Protein 9V4G (pdb70)

Secondary structure (DSSP, 8-state):
---SS----HHHHHHHHHHHHS-TT--THHHHHHHHH-S----HHHHHHHHHHHHTT--HHHHHHHHHHHHHHHHHHHHHHHHH-----SSS---HHHHH-HHHHHHHHHHHHHHHHHHHHTHHHHT--HHHHHHHHHHHHHHHHHHHHHHHHHHHHTTS---HHHHHHHHIIIIIHHHHHHHHHHHHHHT--HHHHHHHHHHHHHHHHHHHHHHHGGGG------HHHHHHHHHS-HHHHHHHHHHHH-S-S-HHHHHHHHHHHHHHTTHHHHHHHHHHHHHHHHHHHHTTSPPSHHHHHHHHTTSTTT---/--SPP-S---HHHHHHHHHHHTT--HHHHHHHHHHHHHHHHHHHHHHHHH----HHIIIIIHHHHHHHHHHHHHHHHHHT--HHHHHHHHHHHHHHHHHHHHHHHHHHHHTTSPPPHHHHHHHHIIIIIHHHHHHHHHHHHHHT--HHHHHHHHHHHHHHHHHHHHHHHGGG------HHHHHHHHHS-HHHHHHHHHHH-----HHHHHHHHTTHHHHHHHHHHHHHHHHHHHHTTSPP-HHHHHHHHTTTT-S-HHHHH-/------HHHHHHHHHHHHS-TT--THHHHHHHHH-S----HHHHHHHHHHHHTT--HHHHHHHHHHHHHHHHHHHHHHHHH-----HHHHH-HHHHHHHHHHHHHHHHHHHHTHHHHT--HHHHHHHHHHHHHHHHHHHHHHHHHHHHTTS---HHHHHHHHIIIIIHHHHHHHHHHHHHHT--HHHHHHHHHHHHHHHHHHHHHHHHHHT------HHHHHHHHHS-HHHHHHHHHHHH-SS--HHHHHHHHHHHHHHTTHHHHHHHHHHHHHHHHHHHHTTSPP-HHHHHHHHTTSTTT---/--TTTHHHHHHHHHHHTT--HHHHHHHHHHHHHHHHHHHHHHHHH-----HHIIIIIHHHHHHHHHHHHHHHHHHT--HHHHHHHHHHHHHHHHHHHHHHHHHHHHTTS---HHHHHHHHHHHTHHHHHHHHHHHHHHHT--HHHHHHHHHHHHHHHHHHHHHHHHHHTT----HHHHHHHHHS-HHHHHHHHHHHH--SS-HHHHHHHHHHHHHHTTHHHHHHHHHHHHHHHHHHHHTTSPP-HHHHHHHHTTS----

InterPro domains:
  IPR000092 Polyprenyl synthetase-like [PF00348] (33-272)
  IPR008949 Isoprenoid synthase domain superfamily [G3DSA:1.10.600.10] (11-325)
  IPR008949 Isoprenoid synthase domain superfamily [SSF48576] (26-323)

B-factor: mean 50.5, std 19.99, range [22.89, 206.19]

Nearest PDB structures (foldseek):
  5jfq-assembly1_B  TM=8.520E-01  e=6.876E-12  Geoglobus acetivorans
  3wjn-assembly1_B  TM=8.639E-01  e=3.650E-10  Escherichia coli O104:H4 str. 2009EL-2071
  3wjk-assembly1_B  TM=8.609E-01  e=3.331E-10  Escherichia coli O104:H4 str. 2009EL-2071
  4jxy-assembly1_A  TM=8.604E-01  e=9.094E-10  Paraglaciecola sp. T6c
  3aq0-assembly2_D  TM=7.797E-01  e=1.407E-08  Arabidopsis thaliana

Sequence (1138 aa):
DVPQVADPEVAAMVRAEVEGRWPLGVSGLDEVVRYGLVPFGKMMGPWLLIRSALAVGGDIATALPAAVALECVQVGAMMHDDIIDCDAQRRSKPAAHTVFGEPTAIVGGDGLFFHGFAALSECREAGAPAERVAQAFTVLSRAGLRIGSAALREIRMSREICSVQDYLDMIADKSGALLWMACGVGGTLGGADEAALKALSQYSDQLGIAYQIRDDLMAYDNGRPTLPVLLAHERAPREQQLRIERLLADTAAPAAERYKAMADLVGAYDGAQAAREVSHRHVQLATRALQTLPPSPHRDALEDLTVPGRLVLQVADPEVAAMVRAEVEGRWPLGVSGLDEVVRYGLVPFGKMMGPWLLIRSALAVGGDIATALPAAVALECVQVGAMMHDDIIDCKPAAHTVFGEPTAIVGGDGLFFHGFAALSECREAGAPAERVAQAFTVLSRAGLRIGSAALREIRMSREICSVQDYLDMIADKSGALLWMACGVGGTLGGADEAALKALSQYSDQLGIAYQIRDDLMAYDNGRPTLPVLLAHERAPREQQLRIERLLADTAAPAAERYKAMADLVGAYDGAQAAREVSHRHVQLATRALQTLPPSPHRDALEDLTVPGRLVLFGKMMGPWLLIRSALAVGGDIATALPAAVALECVQVGAMMHDDIIDCVFGEPTAIVGGDGLFFHGFAALSECREAGAPAERVAQAFTVLSRAGLRIGSAALREIRMSREICSVQDYLDMIADKSGALLWMACGVGGTLGGADEAALKALSQYSDQLGIAYQIRDDLMAYDGRPTLPVLLAHERAPREQQLRIERLLADTAAPAAERYKAMADLVGAYDGAQAAREVSHRHVQLATRALQTLPPSPHRDALEDLTVPGRLYGLVPFGKMMGPWLLIRSALAVGGDIATALPAAVALECVQVGAMMHDDIIDCFGEPTAIVGGDGLFFHGFAALSECREAGAPAERVAQAFTVLSRAGLRIGSAALREIRMSREICSVQDYLDMIADKSGALLWMACGVGGTLGGADEAALKALSQYSDQLGIAYQIRDDLMAYNGRPTLPVLLAHERAPREQQLRIERLLAAERKAMADLVGAYDGAQAAREVSHRHVQLATRALQTLPPSPHRDALEDLTVPGRLVLEHHH

Foldseek 3Di:
DDFPDDDDDQQVVLVVVLCVVQPPPDDDLSVLLVVLCPPVPRLVLLVLQQLLLVLLPADNLLSSLLSLLLSLLVSLVVLLLVVVDDDDPVPDDDRSCVVPNDVSSNVSSVVSNVSSVVSLVCSVVSPFPPVLSVQLVVQLVVLSVLLVVLSVVQVVVWLAQDALVVQLSSQLSNFLSSNSNRNQSSNSSSVHDPLLSVLSSLLSSLLSSLVVLVVVCVLQCSLTDDQLLNQLLVPDDPVVVVVSRVLSNDPDDDSVVSSVSSNVSSVVRVSNVVSNVSSVVSLVSSLVSLVVGDDHVSSVVSNVCSPPPNDDD/DDDDDPQQVLLVVVVCVVQPPPDDDLSVLLVLLCPPPPRLVLLVLLQLLLVLLPFDNLLSNLLSLLLSLLVSLVVLLVCVVPNVDRSCVVPNDVSSNSSSVVSNVSSVVSLVVSVVSPFPPVLSVQLVVLLVVLSVLQVVLVVVQVVQFLHQDDPVVVLVSQLSNFLSSSLNSNVNSCSNSVHDPLSNVLSSLLSSLLSSLVQLLVLLVLPWCRGDHQLLNQLLVPDPVVLVVVLSVLRNCPDDDSVVSSVSGNVSSVVRVSNVVSVVVSVVSLVSNLVSLVVGDDDVSSVVSNVCSPPPNDDD/DLLVCLLVLLQLLLVLLAHDNLLSNLLSVLLNLLVVLVVLVVVVVPVVLPPCCSNVVSVVSPVVSLVSLCCSVVSPFDVVLSVVLVVLLVVLVVLQVVLVVVLVVLFLAADAPVSVLSSQLSNFLSSNLNSNVSSNSSSPHDPLLSVLSSLLSSLLRSLVVLVVVLPLLPCSDHQLLNQLLVPDPPVVNVVSSCLRNDDPDDVVVSSVVSSVSSVVRVSNVVSNVVNVVSLVSSLVSLVSGDDDVSSVVSNVVSVPDDD/DVQAAAFADAQLLLLQLLLVLQQADNLLSVLLSVLLVLQLVLLVLVVCVLVPPDPVCSNVSSVVSPVSNLVSLCVSVVSPFDNVLSVVLVVLLVVLVVLLVVLVVCQVVVFLAADAPVVVLSSQLSNQLSRSLNNNLNSNSRSPHDPLSNVLVSLLSSLLRSLVQLVVVLVLCCRGDHQLLNVLLVPDDPVLVVVSNVLRVVVNVVVNVSSVVRRSNVPSNVVSVVSLVRSLVSLVVTDDDVSSVVSNCVSPVRHDVNNVVD

Radius of gyration: 34.22 Å; Cα contacts (8 Å, |Δi|>4): 1968; chains: 4; bounding box: 58×82×108 Å

Solvent-accessible surface area: 47787 Å² total; per-residue (Å²): 192,117,90,182,77,78,86,37,133,4,38,40,51,2,83,67,52,1,58,57,74,8,53,153,69,38,89,31,18,44,71,0,0,35,52,14,3,39,110,44,46,128,18,34,7,2,30,1,0,0,18,0,1,20,4,30,63,15,92,60,63,8,0,26,10,0,0,0,0,0,16,0,0,19,14,0,26,96,9,1,46,54,14,20,66,126,72,73,89,238,182,78,93,89,21,6,45,105,72,66,28,60,41,9,0,0,4,0,0,18,1,0,3,6,31,0,0,21,2,0,3,61,0,84,134,40,53,3,60,9,87,90,0,0,67,0,0,23,21,0,0,143,0,3,38,63,20,16,52,3,21,42,94,52,91,144,60,31,82,99,49,19,67,40,104,74,19,23,74,34,0,16,39,75,2,0,0,30,2,38,0,0,0,0,0,0,0,9,8,10,32,18,96,155,62,10,42,136,5,0,33,80,0,0,40,36,2,0,12,0,42,11,0,64,48,7,16,74,40,36,146,99,46,61,16,0,0,0,1,6,19,1,25,120,123,6,75,169,130,56,28,67,152,4,64,151,50,9,65,84,91,86,39,87,59,66,124,47,93,130,37,20,29,95,38,3,60,70,50,78,0,19,67,5,0,82,78,20,2,95,133,31,21,122,61,0,28,170,8,1,100,83,2,73,110,17,22,6,43,89,15,0,81,79,6,5,66,86,64,147,17,74,67,245,87,73,95,33,143,2,39,35,46,1,104,72,45,0,61,59,76,11,52,151,69,30,85,32,9,44,74,0,0,42,49,13,6,39,112,48,58,122,12,25,6,3,41,0,1,0,16,0,0,23,5,30,64,16,96,59,63,8,0,32,10,1,0,1,1,1,16,0,3,31,25,0,33,126,10,0,50,37,21,33,60,130,148,87,16,7,34,94,72,66,26,81,48,5,0,3,11,0,0,23,3,0,2,15,29,0,0,14,2,0,5,69,0,76,174,39,53,3,59,8,81,94,0,1,76,0,0,43,27,2,0,90,2,4,17,48,29,15,48,0,24,30,70,46,69,157,27,15,115,90,47,12,53,24,112,75,8,21,77,13,0,12,37,55,4,0,0,43,3,38,1,0,0,0,2,0,0,8,10,13,36,17,92,147,53,9,46,125,4,0,33,86,0,0,37,33,0,0,10,0,44,16,0,38,75,9,19,151,53,125,4,109,9,63,10,29,0,0,2,3,21,0,13,112,127,4,59,150,116,60,16,73,135,4,57,125,24,3,42,32,129,99,40,72,51,59,101,23,106,111,28,36,31,102,27,4,58,65,49,78,0,18,71,8,0,90,86,18,8,105,137,24,19,103,62,0,27,167,8,1,98,82,2,76,110,17,42,4,41,89,16,0,84,54,4,4,70,97,74,114,9,71,93,70,1,56,82,3,0,10,40,0,0,0,28,0,2,20,5,35,64,16,96,28,29,16,1,2,31,1,0,16,3,4,11,0,3,2,4,0,34,76,17,5,51,87,51,14,67,174,168,67,40,81,37,48,10,1,14,18,0,9,10,8,4,9,17,0,0,6,8,2,0,42,0,41,134,42,58,8,74,25,102,86,1,7,96,0,0,23,20,5,0,153,2,10,28,70,34,9,34,0,18,2,81,26,40,110,23,28,88,103,45,21,59,43,108,77,6,19,70,7,1,14,30,53,18,0,0,35,6,39,4,0,0,0,4,0,0,13,6,6,42,18,91,149,50,10,42,144,8,0,32,78,0,0,30,19,0,1,9,0,51,32,0,36,73,10,18,129,59,39,94,89,106,5,31,0,0,3,4,23,0,36,125,120,6,77,161,119,44,44,81,105,0,69,148,22,14,58,39,93,101,30,86,73,75,108,50,83,126,41,9,23,103,15,3,55,68,34,66,0,16,77,7,0,91,76,19,0,89,132,28,22,103,69,0,25,155,14,0,93,83,3,75,110,28,87,26,36,70,14,0,56,86,25,12,93,84,51,143,63,147,45,74,2,22,22,0,32,19,42,0,24,22,0,0,0,30,0,1,16,5,32,65,18,88,19,29,11,0,8,36,0,3,57,5,4,15,10,1,12,51,0,12,61,50,5,40,106,28,26,76,157,252,32,65,46,67,7,0,20,17,0,10,8,13,6,6,51,0,0,14,26,2,0,98,1,37,142,46,54,8,64,20,75,93,0,4,89,0,0,40,24,5,0,163,0,6,32,56,23,5,37,0,6,4,69,44,45,120,32,12,133,120,46,21,66,25,105,79,6,16,72,10,3,12,31,33,24,0,0,38,14,20,2,0,0,0,5,0,0,6,5,4,28,19,99,130,58,12,27,114,2,0,24,87,0,0,32,31,0,1,10,0,11,48,0,46,44,10,20,78,88,164,105,21,107,12,36,0,3,15,3,25,6,26,116,160,12,81,204,131,50,41,88,121,10,69,157,29,15,78,126,149,141,175,35,43,51,108,48,13,59,69,78,52,0,22,104,11,0,114,131,6,0,100,149,23,20,110,68,0,30,151,8,0,85,85,4,78,109,28,81,22,30,84,21,0,50,64,20,2,89,65,10,11,33,66,17,17,51,81,86

Organism: NCBI:txid408015

Structure (mmCIF, N/CA/C/O backbone):
data_9V4G
#
_entry.id   9V4G
#
_cell.length_a   59.000
_cell.length_b   72.210
_cell.length_c   84.190
_cell.angle_alpha   86.040
_cell.angle_beta   69.500
_cell.angle_gamma   90.020
#
_symmetry.space_group_name_H-M   'P 1'
#
loop_
_entity.id
_entity.type
_entity.pdbx_description
1 polymer prenyltransferase
2 non-polymer 'SULFATE ION'
3 non-polymer 1,2-ETHANEDIOL
4 water water
#
loop_
_atom_site.group_PDB
_atom_site.id
_atom_site.type_symbol
_atom_site.label_atom_id
_atom_site.label_alt_id
_atom_site.label_comp_id
_atom_site.label_asym_id
_atom_site.label_entity_id
_atom_site.label_seq_id
_atom_site.pdbx_PDB_ins_code
_atom_site.Cartn_x
_atom_site.Cartn_y
_atom_site.Cartn_z
_atom_site.occupancy
_atom_site.B_iso_or_equiv
_atom_site.auth_seq_id
_atom_site.auth_comp_id
_atom_site.auth_asym_id
_atom_site.auth_atom_id
_atom_site.pdbx_PDB_model_num
ATOM 1 N N . ASP A 1 5 ? -9.13900 1.77800 -100.58000 1.000 68.27647 5 ASP A N 1
ATOM 2 C CA . ASP A 1 5 ? -9.86300 1.49900 -101.81500 1.000 76.65043 5 ASP A CA 1
ATOM 3 C C . ASP A 1 5 ? -10.10400 0.00100 -101.99100 1.000 74.55848 5 ASP A C 1
ATOM 4 O O . ASP A 1 5 ? -11.22700 -0.48200 -101.82400 1.000 62.68570 5 ASP A O 1
ATOM 9 N N . VAL A 1 6 ? -9.04200 -0.72400 -102.32900 1.000 78.54297 6 VAL A N 1
ATOM 10 C CA . VAL A 1 6 ? -9.10400 -2.17000 -102.52700 1.000 73.41786 6 VAL A CA 1
ATOM 11 C C . VAL A 1 6 ? -9.09800 -2.85400 -101.16500 1.000 70.27638 6 VAL A C 1
ATOM 12 O O . VAL A 1 6 ? -8.39700 -2.40000 -100.24900 1.000 68.68105 6 VAL A O 1
ATOM 16 N N . PRO A 1 7 ? -9.86900 -3.92300 -100.97800 1.000 84.58442 7 PRO A N 1
ATOM 17 C CA . PRO A 1 7 ? -9.74800 -4.70200 -99.74100 1.000 76.46009 7 PRO A CA 1
ATOM 18 C C . PRO A 1 7 ? -8.34800 -5.27900 -99.58300 1.000 69.24594 7 PRO A C 1
ATOM 19 O O . PRO A 1 7 ? -7.75200 -5.78700 -100.53600 1.000 61.36570 7 PRO A O 1
ATOM 23 N N . GLN A 1 8 ? -7.82000 -5.18100 -98.36300 1.000 66.40939 8 GLN A N 1
ATOM 24 C CA . GLN A 1 8 ? -6.61600 -5.90400 -97.98700 1.000 61.83410 8 GLN A CA 1
ATOM 25 C C . GLN A 1 8 ? -6.90100 -7.07700 -97.06000 1.000 57.87883 8 GLN A C 1
ATOM 26 O O . GLN A 1 8 ? -5.99700 -7.88000 -96.80800 1.000 56.03064 8 GLN A O 1
ATOM 32 N N . VAL A 1 9 ? -8.13000 -7.19800 -96.55600 1.000 58.71147 9 VAL A N 1
ATOM 33 C CA . VAL A 1 9 ? -8.57700 -8.34900 -95.78500 1.000 55.73985 9 VAL A CA 1
ATOM 34 C C . VAL A 1 9 ? -9.81000 -8.93200 -96.46800 1.000 57.56810 9 VAL A C 1
ATOM 35 O O . VAL A 1 9 ? -10.47200 -8.27700 -97.27700 1.000 58.02263 9 VAL A O 1
ATOM 39 N N . ALA A 1 10 ? -10.11600 -10.18200 -96.13300 1.000 52.50685 10 ALA A N 1
ATOM 40 C CA . ALA A 1 10 ? -11.21100 -10.88200 -96.78800 1.000 52.00102 10 ALA A CA 1
ATOM 41 C C . ALA A 1 10 ? -12.56000 -10.40400 -96.25300 1.000 53.31478 10 ALA A C 1
ATOM 42 O O . ALA A 1 10 ? -12.64900 -9.69500 -95.24700 1.000 53.79259 10 ALA A O 1
ATOM 44 N N . ASP A 1 11 ? -13.62000 -10.79100 -96.95900 1.000 58.26648 11 ASP A N 1
ATOM 45 C CA . ASP A 1 11 ? -14.99500 -10.62200 -96.48900 1.000 58.58895 11 ASP A CA 1
ATOM 46 C C . ASP A 1 11 ? -15.67700 -11.98100 -96.60200 1.000 59.30364 11 ASP A C 1
ATOM 47 O O . ASP A 1 11 ? -16.10200 -12.37800 -97.70100 1.000 74.13079 11 ASP A O 1
ATOM 52 N N . PRO A 1 12 ? -15.79400 -12.72000 -95.49700 1.000 57.40526 12 PRO A N 1
ATOM 53 C CA . PRO A 1 12 ? -16.34300 -14.08600 -95.55200 1.000 49.73962 12 PRO A CA 1
ATOM 54 C C . PRO A 1 12 ? -17.86500 -14.18000 -95.49500 1.000 53.41400 12 PRO A C 1
ATOM 55 O O . PRO A 1 12 ? -18.56000 -13.16600 -95.38200 1.000 54.60299 12 PRO A O 1
ATOM 59 N N . GLU A 1 13 ? -18.38500 -15.41100 -95.58700 1.000 50.78328 13 GLU A N 1
ATOM 60 C CA . GLU A 1 13 ? -19.82500 -15.68600 -95.51000 1.000 49.75731 13 GLU A CA 1
ATOM 61 C C . GLU A 1 13 ? -20.20400 -16.00000 -94.06700 1.000 48.19423 13 GLU A C 1
ATOM 62 O O . GLU A 1 13 ? -20.30000 -17.15600 -93.64900 1.000 43.98476 13 GLU A O 1
ATOM 68 N N . VAL A 1 14 ? -20.44500 -14.93900 -93.29900 1.000 51.78932 14 VAL A N 1
ATOM 69 C CA . VAL A 1 14 ? -20.61400 -15.09100 -91.85800 1.000 43.01789 14 VAL A CA 1
ATOM 70 C C . VAL A 1 14 ? -21.94900 -15.75700 -91.53600 1.000 46.61433 14 VAL A C 1
ATOM 71 O O . VAL A 1 14 ? -22.01700 -16.67900 -90.71400 1.000 47.30595 14 VAL A O 1
ATOM 75 N N . ALA A 1 15 ? -23.02800 -15.30200 -92.17800 1.000 50.37275 15 ALA A N 1
ATOM 76 C CA . ALA A 1 15 ? -24.36900 -15.73100 -91.78600 1.000 48.45950 15 ALA A CA 1
ATOM 77 C C . ALA A 1 15 ? -24.54600 -17.24000 -91.92700 1.000 37.68897 15 ALA A C 1
ATOM 78 O O . ALA A 1 15 ? -25.04800 -17.90400 -91.01400 1.000 42.38492 15 ALA A O 1
ATOM 80 N N . ALA A 1 16 ? -24.13200 -17.80300 -93.06400 1.000 41.53463 16 ALA A N 1
ATOM 81 C CA . ALA A 1 16 ? -24.36800 -19.22400 -93.29900 1.000 42.90704 16 ALA A CA 1
ATOM 82 C C . ALA A 1 16 ? -23.43100 -20.10500 -92.48500 1.000 36.69284 16 ALA A C 1
ATOM 83 O O . ALA A 1 16 ? -23.81200 -21.21100 -92.08500 1.000 44.14957 16 ALA A O 1
ATOM 85 N N . MET A 1 17 ? -22.20900 -19.64100 -92.23500 1.000 42.07282 17 MET A N 1
ATOM 86 C CA . MET A 1 17 ? -21.26500 -20.42500 -91.44800 1.000 35.59737 17 MET A CA 1
ATOM 87 C C . MET A 1 17 ? -21.73300 -20.56000 -90.00600 1.000 36.73184 17 MET A C 1
ATOM 88 O O . MET A 1 17 ? -21.55400 -21.61200 -89.38100 1.000 35.34620 17 MET A O 1
ATOM 93 N N . VAL A 1 18 ? -22.33900 -19.50400 -89.46700 1.000 37.93167 18 VAL A N 1
ATOM 94 C CA . VAL A 1 18 ? -22.88500 -19.56900 -88.11700 1.000 33.89050 18 VAL A CA 1
ATOM 95 C C . VAL A 1 18 ? -24.01500 -20.58900 -88.05600 1.000 37.67828 18 VAL A C 1
ATOM 96 O O . VAL A 1 18 ? -24.04500 -21.45600 -87.17500 1.000 42.43607 18 VAL A O 1
ATOM 100 N N . ARG A 1 19 ? -24.96100 -20.50000 -88.99500 1.000 36.95377 19 ARG A N 1
ATOM 101 C CA . ARG A 1 19 ? -26.08500 -21.43200 -89.01000 1.000 34.68591 19 ARG A CA 1
ATOM 102 C C . ARG A 1 19 ? -25.60600 -22.87100 -89.13100 1.000 34.97065 19 ARG A C 1
ATOM 103 O O . ARG A 1 19 ? -26.16700 -23.77500 -88.50100 1.000 40.39815 19 ARG A O 1
ATOM 111 N N . ALA A 1 20 ? -24.58500 -23.10800 -89.95700 1.000 38.87114 20 ALA A N 1
ATOM 112 C CA . ALA A 1 20 ? -24.05900 -24.46000 -90.11200 1.000 39.19862 20 ALA A CA 1
ATOM 113 C C . ALA A 1 20 ? -23.42900 -24.96600 -88.81900 1.000 34.55635 20 ALA A C 1
ATOM 114 O O . ALA A 1 20 ? -23.52200 -26.15800 -88.50300 1.000 39.77538 20 ALA A O 1
ATOM 116 N N . GLU A 1 21 ? -22.78300 -24.07900 -88.06000 1.000 37.16662 21 GLU A N 1
ATOM 117 C CA . GLU A 1 21 ? -22.17500 -24.49100 -86.79700 1.000 35.24771 21 GLU A CA 1
ATOM 118 C C . GLU A 1 21 ? -23.23100 -24.82300 -85.75200 1.000 34.33790 21 GLU A C 1
ATOM 119 O O . GLU A 1 21 ? -23.09700 -25.80900 -85.01600 1.000 34.98937 21 GLU A O 1
ATOM 125 N N . VAL A 1 22 ? -24.28600 -24.01100 -85.66700 1.000 35.33851 22 VAL A N 1
ATOM 126 C CA . VAL A 1 22 ? -25.32000 -24.25300 -84.66800 1.000 37.48774 22 VAL A CA 1
ATOM 127 C C . VAL A 1 22 ? -26.09700 -25.51300 -85.01300 1.000 38.59617 22 VAL A C 1
ATOM 128 O O . VAL A 1 22 ? -26.39900 -26.33300 -84.13700 1.000 41.69620 22 VAL A O 1
ATOM 132 N N . GLU A 1 23 ? -26.43200 -25.68900 -86.29400 1.000 37.26089 23 GLU A N 1
ATOM 133 C CA . GLU A 1 23 ? -27.11400 -26.90800 -86.70900 1.000 41.55837 23 GLU A CA 1
ATOM 134 C C . GLU A 1 23 ? -26.25700 -28.13000 -86.40900 1.000 44.04955 23 GLU A C 1
ATOM 135 O O . GLU A 1 23 ? -26.76700 -29.16200 -85.96100 1.000 46.97597 23 GLU A O 1
ATOM 141 N N . GLY A 1 24 ? -24.94500 -28.02400 -86.62800 1.000 41.52554 24 GLY A N 1
ATOM 142 C CA . GLY A 1 24 ? -24.06100 -29.12400 -86.28000 1.000 39.83528 24 GLY A CA 1
ATOM 143 C C . GLY A 1 24 ? -24.12000 -29.47800 -84.80600 1.000 33.88250 24 GLY A C 1
ATOM 144 O O . GLY A 1 24 ? -24.07400 -30.65300 -84.43900 1.000 45.01422 24 GLY A O 1
ATOM 145 N N . ARG A 1 25 ? -24.23900 -28.46800 -83.94300 1.000 35.15281 25 ARG A N 1
ATOM 146 C CA . ARG A 1 25 ? -24.22200 -28.71500 -82.50700 1.000 32.89099 25 ARG A CA 1
ATOM 147 C C . ARG A 1 25 ? -25.55700 -29.23400 -81.99200 1.000 34.67155 25 ARG A C 1
ATOM 148 O O . ARG A 1 25 ? -25.58100 -30.01000 -81.03200 1.000 46.08118 25 ARG A O 1
ATOM 156 N N . TRP A 1 26 ? -26.66800 -28.81700 -82.59400 1.000 37.88415 26 TRP A N 1
ATOM 157 C CA . TRP A 1 26 ? -28.00100 -29.26900 -82.19000 1.000 35.95753 26 TRP A CA 1
ATOM 158 C C . TRP A 1 26 ? -28.80700 -29.59700 -83.43600 1.000 36.60682 26 TRP A C 1
ATOM 159 O O . TRP A 1 26 ? -29.73000 -28.86800 -83.81300 1.000 44.38407 26 TRP A O 1
ATOM 170 N N . PRO A 1 27 ? -28.49200 -30.70500 -84.09600 1.000 41.04543 27 PRO A N 1
ATOM 171 C CA . PRO A 1 27 ? -29.13600 -31.02200 -85.37300 1.000 37.83083 27 PRO A CA 1
ATOM 172 C C . PRO A 1 27 ? -30.56200 -31.51700 -85.18100 1.000 38.65339 27 PRO A C 1
ATOM 173 O O . PRO A 1 27 ? -31.04200 -31.72200 -84.06600 1.000 37.14211 27 PRO A O 1
ATOM 177 N N . LEU A 1 28 ? -31.23500 -31.70900 -86.31100 1.000 37.98597 28 LEU A N 1
ATOM 178 C CA . LEU A 1 28 ? -32.56600 -32.29500 -86.30100 1.000 35.57525 28 LEU A CA 1
ATOM 179 C C . LEU A 1 28 ? -32.52100 -33.68100 -85.67500 1.000 37.62205 28 LEU A C 1
ATOM 180 O O . LEU A 1 28 ? -31.69300 -34.51500 -86.04900 1.000 44.48179 28 LEU A O 1
ATOM 185 N N . GLY A 1 29 ? -33.40600 -33.92000 -84.71000 1.000 34.77162 29 GLY A N 1
ATOM 186 C CA . GLY A 1 29 ? -33.53600 -35.22100 -84.08500 1.000 33.01239 29 GLY A CA 1
ATOM 187 C C . GLY A 1 29 ? -32.97800 -35.32800 -82.68400 1.000 33.16056 29 GLY A C 1
ATOM 188 O O . GLY A 1 29 ? -33.12800 -36.38600 -82.06200 1.000 37.12451 29 GLY A O 1
ATOM 189 N N . VAL A 1 30 ? -32.33900 -34.27600 -82.16600 1.000 34.83179 30 VAL A N 1
ATOM 190 C CA . VAL A 1 30 ? -31.79000 -34.33300 -80.81800 1.000 30.42347 30 VAL A CA 1
ATOM 191 C C . VAL A 1 30 ? -32.90500 -34.55400 -79.80400 1.000 30.96700 30 VAL A C 1
ATOM 192 O O . VAL A 1 30 ? -34.07000 -34.20200 -80.02700 1.000 32.12098 30 VAL A O 1
ATOM 196 N N . SER A 1 31 ? -32.54300 -35.16200 -78.68200 1.000 32.41292 31 SER A N 1
ATOM 197 C CA . SER A 1 31 ? -33.47300 -35.45700 -77.61000 1.000 35.28288 31 SER A CA 1
ATOM 198 C C . SER A 1 31 ? -32.92100 -34.88500 -76.31200 1.000 29.62645 31 SER A C 1
ATOM 199 O O . SER A 1 31 ? -31.85800 -34.26000 -76.28600 1.000 31.44648 31 SER A O 1
ATOM 202 N N . GLY A 1 32 ? -33.66100 -35.10300 -75.23000 1.000 32.34949 32 GLY A N 1
ATOM 203 C CA . GLY A 1 32 ? -33.21000 -34.65300 -73.92500 1.000 29.01059 32 GLY A CA 1
ATOM 204 C C . GLY A 1 32 ? -33.21100 -33.14400 -73.81000 1.000 33.76351 32 GLY A C 1
ATOM 205 O O . GLY A 1 32 ? -34.11000 -32.45400 -74.30100 1.000 40.00673 32 GLY A O 1
ATOM 206 N N . LEU A 1 33 ? -32.18600 -32.62200 -73.14000 1.000 32.72527 33 LEU A N 1
ATOM 207 C CA . LEU A 1 33 ? -32.10800 -31.18500 -72.92100 1.000 29.99673 33 LEU A CA 1
ATOM 208 C C . LEU A 1 33 ? -31.86600 -30.43800 -74.22500 1.000 30.25833 33 LEU A C 1
ATOM 209 O O . LEU A 1 33 ? -32.39100 -29.33500 -74.41500 1.000 28.43696 33 LEU A O 1
ATOM 214 N N . ASP A 1 34 ? -31.09500 -31.03000 -75.13800 1.000 28.34899 34 ASP A N 1
ATOM 215 C CA . ASP A 1 34 ? -30.80600 -30.38700 -76.41200 1.000 29.35606 34 ASP A CA 1
ATOM 216 C C . ASP A 1 34 ? -32.05100 -30.22200 -77.27100 1.000 28.74801 34 ASP A C 1
ATOM 217 O O . ASP A 1 34 ? -32.08000 -29.34100 -78.13500 1.000 28.57932 34 ASP A O 1
ATOM 222 N N . GLU A 1 35 ? -33.07500 -31.04900 -77.05900 1.000 27.15002 35 GLU A N 1
ATOM 223 C CA . GLU A 1 35 ? -34.33900 -30.85000 -77.75800 1.000 30.99017 35 GLU A CA 1
ATOM 224 C C . GLU A 1 35 ? -34.95100 -29.50400 -77.40200 1.000 27.73655 35 GLU A C 1
ATOM 225 O O . GLU A 1 35 ? -35.42200 -28.76800 -78.27600 1.000 27.92947 35 GLU A O 1
ATOM 231 N N . VAL A 1 36 ? -34.96400 -29.17400 -76.11200 1.000 27.61276 36 VAL A N 1
ATOM 232 C CA . VAL A 1 36 ? -35.49200 -27.88400 -75.68800 1.000 27.67763 36 VAL A CA 1
ATOM 233 C C . VAL A 1 36 ? -34.56000 -26.76300 -76.12600 1.000 28.36083 36 VAL A C 1
ATOM 234 O O . VAL A 1 36 ? -35.01000 -25.68600 -76.53500 1.000 28.79308 36 VAL A O 1
ATOM 238 N N . VAL A 1 37 ? -33.24800 -26.99500 -76.04300 1.000 29.57149 37 VAL A N 1
ATOM 239 C CA . VAL A 1 37 ? -32.28900 -26.02500 -76.56000 1.000 26.30319 37 VAL A CA 1
ATOM 240 C C . VAL A 1 37 ? -32.54300 -25.77900 -78.04100 1.000 29.95775 37 VAL A C 1
ATOM 241 O O . VAL A 1 37 ? -32.63900 -24.63200 -78.49200 1.000 34.04545 37 VAL A O 1
ATOM 245 N N . ARG A 1 38 ? -32.70500 -26.85500 -78.81200 1.000 26.69014 38 ARG A N 1
ATOM 246 C CA . ARG A 1 38 ? -32.90700 -26.69100 -80.24500 1.000 26.92861 38 ARG A CA 1
ATOM 247 C C . ARG A 1 38 ? -34.21700 -25.97600 -80.53900 1.000 27.40186 38 ARG A C 1
ATOM 248 O O . ARG A 1 38 ? -34.27700 -25.14600 -81.45300 1.000 33.46705 38 ARG A O 1
ATOM 256 N N . TYR A 1 39 ? -35.27500 -26.27400 -79.77800 1.000 27.75886 39 TYR A N 1
ATOM 257 C CA . TYR A 1 39 ? -36.55200 -25.60700 -80.01800 1.000 28.28678 39 TYR A CA 1
ATOM 258 C C . TYR A 1 39 ? -36.41200 -24.09500 -79.91100 1.000 29.28158 39 TYR A C 1
ATOM 259 O O . TYR A 1 39 ? -37.00100 -23.35200 -80.70400 1.000 30.73874 39 TYR A O 1
ATOM 268 N N . GLY A 1 40 ? -35.64400 -23.61900 -78.93100 1.000 28.42478 40 GLY A N 1
ATOM 269 C CA . GLY A 1 40 ? -35.42700 -22.18900 -78.81500 1.000 27.42147 40 GLY A CA 1
ATOM 270 C C . GLY A 1 40 ? -34.62800 -21.62000 -79.96800 1.000 27.19779 40 GLY A C 1
ATOM 271 O O . GLY A 1 40 ? -34.83800 -20.47000 -80.36400 1.000 28.95433 40 GLY A O 1
ATOM 272 N N . LEU A 1 41 ? -33.71300 -22.41200 -80.53000 1.000 28.86204 41 LEU A N 1
ATOM 273 C CA . LEU A 1 41 ? -32.83600 -21.91700 -81.58500 1.000 31.26535 41 LEU A CA 1
ATOM 274 C C . LEU A 1 41 ? -33.50900 -21.89600 -82.95200 1.000 32.43983 41 LEU A C 1
ATOM 275 O O . LEU A 1 41 ? -33.21600 -21.01400 -83.76600 1.000 33.62517 41 LEU A O 1
ATOM 280 N N . VAL A 1 42 ? -34.40100 -22.84100 -83.22700 1.000 32.61320 42 VAL A N 1
ATOM 281 C CA . VAL A 1 42 ? -34.97700 -22.96800 -84.56300 1.000 30.34144 42 VAL A CA 1
ATOM 282 C C . VAL A 1 42 ? -36.36700 -22.34400 -84.58300 1.000 29.58795 42 VAL A C 1
ATOM 283 O O . VAL A 1 42 ? -37.09300 -22.41600 -83.58100 1.000 37.76729 42 VAL A O 1
ATOM 287 N N . PRO A 1 43 ? -36.77800 -21.70600 -85.68800 1.000 36.04002 43 PRO A N 1
ATOM 288 C CA . PRO A 1 43 ? -36.01200 -21.47000 -86.92100 1.000 35.43426 43 PRO A CA 1
ATOM 289 C C . PRO A 1 43 ? -34.87300 -20.49800 -86.65900 1.000 33.77171 43 PRO A C 1
ATOM 290 O O . PRO A 1 43 ? -34.99300 -19.61600 -85.81200 1.000 36.82901 43 PRO A O 1
ATOM 294 N N . PHE A 1 44 ? -33.75900 -20.64000 -87.37600 1.000 31.61736 44 PHE A N 1
ATOM 295 C CA . PHE A 1 44 ? -32.56100 -19.88000 -87.03800 1.000 39.08644 44 PHE A CA 1
ATOM 296 C C . PHE A 1 44 ? -32.78800 -18.38600 -87.22500 1.000 44.52676 44 PHE A C 1
ATOM 297 O O . PHE A 1 44 ? -32.46000 -17.58000 -86.34500 1.000 47.81043 44 PHE A O 1
ATOM 305 N N . GLY A 1 45 ? -33.35800 -17.99800 -88.36000 1.000 38.75701 45 GLY A N 1
ATOM 306 C CA . GLY A 1 45 ? -33.60300 -16.59400 -88.62000 1.000 36.20775 45 GLY A CA 1
ATOM 307 C C . GLY A 1 45 ? -32.34500 -15.85200 -89.03600 1.000 38.95100 45 GLY A C 1
ATOM 308 O O . GLY A 1 45 ? -31.41200 -16.41800 -89.60700 1.000 43.70242 45 GLY A O 1
ATOM 309 N N . LYS A 1 46 ? -32.32700 -14.55500 -88.73800 1.000 33.29406 46 LYS A N 1
ATOM 310 C CA . LYS A 1 46 ? -31.23400 -13.72400 -89.21900 1.000 39.65840 46 LYS A CA 1
ATOM 311 C C . LYS A 1 46 ? -29.97500 -13.91100 -88.38300 1.000 45.30729 46 LYS A C 1
ATOM 312 O O . LYS A 1 46 ? -28.86900 -13.99400 -88.93300 1.000 42.91926 46 LYS A O 1
ATOM 318 N N . MET A 1 47 ? -30.12400 -13.98600 -87.06100 1.000 47.97540 47 MET A N 1
ATOM 319 C CA . MET A 1 47 ? -28.99700 -14.18000 -86.14500 1.000 46.47410 47 MET A CA 1
ATOM 320 C C . MET A 1 47 ? -27.98500 -13.04800 -86.28500 1.000 42.29364 47 MET A C 1
ATOM 321 O O . MET A 1 47 ? -26.79600 -13.27100 -86.51900 1.000 41.80447 47 MET A O 1
ATOM 326 N N . MET A 1 48 ? -28.47100 -11.81800 -86.14200 1.000 36.15067 48 MET A N 1
ATOM 327 C CA . MET A 1 48 ? -27.61800 -10.67000 -86.39800 1.000 40.49591 48 MET A CA 1
ATOM 328 C C . MET A 1 48 ? -26.63100 -10.44200 -85.26500 1.000 35.26716 48 MET A C 1
ATOM 329 O O . MET A 1 48 ? -25.53800 -9.91400 -85.49900 1.000 40.37217 48 MET A O 1
ATOM 334 N N . GLY A 1 49 ? -26.98800 -10.83700 -84.04900 1.000 31.41322 49 GLY A N 1
ATOM 335 C CA . GLY A 1 49 ? -26.07800 -10.79000 -82.93100 1.000 42.11623 49 GLY A CA 1
ATOM 336 C C . GLY A 1 49 ? -24.79900 -11.56600 -83.18300 1.000 39.18736 49 GLY A C 1
ATOM 337 O O . GLY A 1 49 ? -23.69500 -11.01600 -83.12800 1.000 39.68871 49 GLY A O 1
ATOM 338 N N . PRO A 1 50 ? -24.92500 -12.87100 -83.45000 1.000 34.36631 50 PRO A N 1
ATOM 339 C CA . PRO A 1 50 ? -23.73200 -13.65000 -83.81900 1.000 31.54475 50 PRO A CA 1
ATOM 340 C C . PRO A 1 50 ? -22.99500 -13.07900 -85.01500 1.000 30.74732 50 PRO A C 1
ATOM 341 O O . PRO A 1 50 ? -21.75800 -13.08800 -85.03700 1.000 31.61537 50 PRO A O 1
ATOM 345 N N . TRP A 1 51 ? -23.72500 -12.59200 -86.02300 1.000 35.44929 51 TRP A N 1
ATOM 346 C CA . TRP A 1 51 ? -23.07500 -11.95600 -87.16500 1.000 37.82595 51 TRP A CA 1
ATOM 347 C C . TRP A 1 51 ? -22.30500 -10.71700 -86.72800 1.000 29.36701 51 TRP A C 1
ATOM 348 O O . TRP A 1 51 ? -21.19800 -10.45800 -87.21200 1.000 29.32496 51 TRP A O 1
ATOM 359 N N . LEU A 1 52 ? -22.86300 -9.96300 -85.78400 1.000 29.07379 52 LEU A N 1
ATOM 360 C CA . LEU A 1 52 ? -22.22000 -8.74100 -85.32100 1.000 28.72866 52 LEU A CA 1
ATOM 361 C C . LEU A 1 52 ? -20.93300 -9.03600 -84.56100 1.000 27.17512 52 LEU A C 1
ATOM 362 O O . LEU A 1 52 ? -19.95700 -8.28400 -84.67000 1.000 29.52905 52 LEU A O 1
ATOM 367 N N . LEU A 1 53 ? -20.91500 -10.11100 -83.77100 1.000 28.60193 53 LEU A N 1
ATOM 368 C CA . LEU A 1 53 ? -19.71100 -10.44000 -83.01500 1.000 28.48122 53 LEU A CA 1
ATOM 369 C C . LEU A 1 53 ? -18.56900 -10.81100 -83.94600 1.000 25.97173 53 LEU A C 1
ATOM 370 O O . LEU A 1 53 ? -17.43500 -10.35800 -83.76200 1.000 28.29861 53 LEU A O 1
ATOM 375 N N . ILE A 1 54 ? -18.84700 -11.63900 -84.95100 1.000 26.02600 54 ILE A N 1
ATOM 376 C CA . ILE A 1 54 ? -17.78600 -12.07000 -85.85300 1.000 26.20459 54 ILE A CA 1
ATOM 377 C C . ILE A 1 54 ? -17.25400 -10.89000 -86.65000 1.000 26.60930 54 ILE A C 1
ATOM 378 O O . ILE A 1 54 ? -16.03900 -10.74200 -86.82300 1.000 30.13406 54 ILE A O 1
ATOM 383 N N . ARG A 1 55 ? -18.14800 -10.03000 -87.14000 1.000 26.76324 55 ARG A N 1
ATOM 384 C CA . ARG A 1 55 ? -17.70100 -8.83300 -87.84200 1.000 27.17896 55 ARG A CA 1
ATOM 385 C C . ARG A 1 55 ? -16.88200 -7.93400 -86.92800 1.000 29.09491 55 ARG A C 1
ATOM 386 O O . ARG A 1 55 ? -15.87600 -7.35400 -87.35200 1.000 27.85555 55 ARG A O 1
ATOM 394 N N . SER A 1 56 ? -17.29300 -7.81400 -85.66400 1.000 28.62287 56 SER A N 1
ATOM 395 C CA . SER A 1 56 ? -16.52700 -7.01900 -84.71100 1.000 27.05288 56 SER A CA 1
ATOM 396 C C . SER A 1 56 ? -15.14700 -7.61900 -84.48200 1.000 27.12179 56 SER A C 1
ATOM 397 O O . SER A 1 56 ? -14.14400 -6.89700 -84.44200 1.000 29.48869 56 SER A O 1
ATOM 400 N N . ALA A 1 57 ? -15.07300 -8.94100 -84.33500 1.000 27.23718 57 ALA A N 1
ATOM 401 C CA . ALA A 1 57 ? -13.77800 -9.58300 -84.15500 1.000 26.93718 57 ALA A CA 1
ATOM 402 C C . ALA A 1 57 ? -12.90100 -9.40500 -85.38500 1.000 27.37930 57 ALA A C 1
ATOM 403 O O . ALA A 1 57 ? -11.71000 -9.10000 -85.26700 1.000 31.67821 57 ALA A O 1
ATOM 405 N N . LEU A 1 58 ? -13.47400 -9.57700 -86.57700 1.000 27.45376 58 LEU A N 1
ATOM 406 C CA . LEU A 1 58 ? -12.67700 -9.44600 -87.79100 1.000 27.99014 58 LEU A CA 1
ATOM 407 C C . LEU A 1 58 ? -12.30400 -7.99800 -88.05900 1.000 28.39148 58 LEU A C 1
ATOM 408 O O . LEU A 1 58 ? -11.25100 -7.73200 -88.64700 1.000 33.30389 58 LEU A O 1
ATOM 413 N N . ALA A 1 59 ? -13.14600 -7.05500 -87.63300 1.000 28.28193 59 ALA A N 1
ATOM 414 C CA . ALA A 1 59 ? -12.84400 -5.64500 -87.84700 1.000 28.72903 59 ALA A CA 1
ATOM 415 C C . ALA A 1 59 ? -11.54300 -5.23900 -87.17200 1.000 29.03493 59 ALA A C 1
ATOM 416 O O . ALA A 1 59 ? -10.86400 -4.32000 -87.64000 1.000 32.52077 59 ALA A O 1
ATOM 418 N N . VAL A 1 60 ? -11.17700 -5.90700 -86.08000 1.000 28.75817 60 VAL A N 1
ATOM 419 C CA . VAL A 1 60 ? -9.96900 -5.56900 -85.34000 1.000 29.09658 60 VAL A CA 1
ATOM 420 C C . VAL A 1 60 ? -8.83600 -6.54400 -85.62900 1.000 29.28270 60 VAL A C 1
ATOM 421 O O . VAL A 1 60 ? -7.79200 -6.48800 -84.97500 1.000 32.36706 60 VAL A O 1
ATOM 425 N N . GLY A 1 61 ? -9.02100 -7.44100 -86.58700 1.000 31.73135 61 GLY A N 1
ATOM 426 C CA . GLY A 1 61 ? -7.98100 -8.35900 -86.98400 1.000 32.47406 61 GLY A CA 1
ATOM 427 C C . GLY A 1 61 ? -8.08100 -9.74200 -86.39100 1.000 28.95051 61 GLY A C 1
ATOM 428 O O . GLY A 1 61 ? -7.09600 -10.48500 -86.44500 1.000 30.44880 61 GLY A O 1
ATOM 429 N N . GLY A 1 62 ? -9.23600 -10.11900 -85.84800 1.000 28.36192 62 GLY A N 1
ATOM 430 C CA . GLY A 1 62 ? -9.37300 -11.37900 -85.15300 1.000 31.15529 62 GLY A CA 1
ATOM 431 C C . GLY A 1 62 ? -9.46700 -12.56600 -86.09000 1.000 28.22793 62 GLY A C 1
ATOM 432 O O . GLY A 1 62 ? -9.38800 -12.45100 -87.31200 1.000 32.83894 62 GLY A O 1
ATOM 433 N N . ASP A 1 63 ? -9.64100 -13.73900 -85.48900 1.000 28.45288 63 ASP A N 1
ATOM 434 C CA . ASP A 1 63 ? -9.73500 -14.99700 -86.21300 1.000 30.74109 63 ASP A CA 1
ATOM 435 C C . ASP A 1 63 ? -11.17700 -15.47800 -86.23600 1.000 27.87608 63 ASP A C 1
ATOM 436 O O . ASP A 1 63 ? -11.89100 -15.38100 -85.23400 1.000 29.62210 63 ASP A O 1
ATOM 441 N N . ILE A 1 64 ? -11.59700 -15.99900 -87.38700 1.000 28.94161 64 ILE A N 1
ATOM 442 C CA . ILE A 1 64 ? -12.91800 -16.61100 -87.48500 1.000 26.78948 64 ILE A CA 1
ATOM 443 C C . ILE A 1 64 ? -13.03300 -17.77400 -86.51200 1.000 29.63380 64 ILE A C 1
ATOM 444 O O . ILE A 1 64 ? -14.05800 -17.94500 -85.84200 1.000 33.75418 64 ILE A O 1
ATOM 449 N N . ALA A 1 65 ? -11.97800 -18.58900 -86.41600 1.000 28.92804 65 ALA A N 1
ATOM 450 C CA . ALA A 1 65 ? -12.02200 -19.77100 -85.56200 1.000 27.39164 65 ALA A CA 1
ATOM 451 C C . ALA A 1 65 ? -12.17300 -19.40100 -84.09400 1.000 30.36955 65 ALA A C 1
ATOM 452 O O . ALA A 1 65 ? -12.72500 -20.17900 -83.31000 1.000 27.49170 65 ALA A O 1
ATOM 454 N N . THR A 1 66 ? -11.68500 -18.22900 -83.69900 1.000 28.76749 66 THR A N 1
ATOM 455 C CA . THR A 1 66 ? -11.88400 -17.79200 -82.32600 1.000 25.81901 66 THR A CA 1
ATOM 456 C C . THR A 1 66 ? -13.27600 -17.21100 -82.11800 1.000 28.62302 66 THR A C 1
ATOM 457 O O . THR A 1 66 ? -13.93300 -17.51600 -81.11800 1.000 31.28594 66 THR A O 1
ATOM 461 N N . ALA A 1 67 ? -13.74700 -16.38600 -83.05400 1.000 27.40196 67 ALA A N 1
ATOM 462 C CA . ALA A 1 67 ? -15.02500 -15.70800 -82.86400 1.000 27.35806 67 ALA A CA 1
ATOM 463 C C . ALA A 1 67 ? -16.21200 -16.64400 -83.03900 1.000 25.76373 67 ALA A C 1
ATOM 464 O O . ALA A 1 67 ? -17.26800 -16.41600 -82.44200 1.000 29.04666 67 ALA A O 1
ATOM 466 N N . LEU A 1 68 ? -16.06900 -17.68500 -83.85100 1.000 26.59390 68 LEU A N 1
ATOM 467 C CA . LEU A 1 68 ? -17.21400 -18.54500 -84.14200 1.000 29.21681 68 LEU A CA 1
ATOM 468 C C . LEU A 1 68 ? -17.81400 -19.18000 -82.89100 1.000 28.71129 68 LEU A C 1
ATOM 469 O O . LEU A 1 68 ? -19.03600 -19.06400 -82.69700 1.000 29.00987 68 LEU A O 1
ATOM 474 N N . PRO A 1 69 ? -17.05200 -19.84500 -82.01300 1.000 30.99682 69 PRO A N 1
ATOM 475 C CA . PRO A 1 69 ? -17.68200 -20.39100 -80.79900 1.000 28.04095 69 PRO A CA 1
ATOM 476 C C . PRO A 1 69 ? -18.25400 -19.31700 -79.89900 1.000 25.28699 69 PRO A C 1
ATOM 477 O O . PRO A 1 69 ? -19.25700 -19.55900 -79.21700 1.000 25.17251 69 PRO A O 1
ATOM 481 N N . ALA A 1 70 ? -17.64900 -18.13200 -79.87500 1.000 24.63365 70 ALA A N 1
ATOM 482 C CA . ALA A 1 70 ? -18.25300 -17.03500 -79.13500 1.000 24.64119 70 ALA A CA 1
ATOM 483 C C . ALA A 1 70 ? -19.57400 -16.62500 -79.76400 1.000 24.66288 70 ALA A C 1
ATOM 484 O O . ALA A 1 70 ? -20.51400 -16.25200 -79.05600 1.000 31.71438 70 ALA A O 1
ATOM 486 N N . ALA A 1 71 ? -19.66500 -16.69000 -81.09400 1.000 25.86589 71 ALA A N 1
ATOM 487 C CA . ALA A 1 71 ? -20.93100 -16.40600 -81.75700 1.000 24.86995 71 ALA A CA 1
ATOM 488 C C . ALA A 1 71 ? -22.00200 -17.40400 -81.34800 1.000 24.76142 71 ALA A C 1
ATOM 489 O O . ALA A 1 71 ? -23.14700 -17.02200 -81.08400 1.000 29.88419 71 ALA A O 1
ATOM 491 N N . VAL A 1 72 ? -21.64800 -18.68800 -81.28400 1.000 24.65990 72 VAL A N 1
ATOM 492 C CA . VAL A 1 72 ? -22.58800 -19.69100 -80.79600 1.000 26.42432 72 VAL A CA 1
ATOM 493 C C . VAL A 1 72 ? -22.98500 -19.39000 -79.35900 1.000 24.49077 72 VAL A C 1
ATOM 494 O O . VAL A 1 72 ? -24.16000 -19.49600 -78.98500 1.000 27.36275 72 VAL A O 1
ATOM 498 N N . ALA A 1 73 ? -22.01000 -19.02100 -78.53100 1.000 24.39813 73 ALA A N 1
ATOM 499 C CA . ALA A 1 73 ? -22.30700 -18.64400 -77.15700 1.000 24.38171 73 ALA A CA 1
ATOM 500 C C . ALA A 1 73 ? -23.34900 -17.53900 -77.10800 1.000 24.52706 73 ALA A C 1
ATOM 501 O O . ALA A 1 73 ? -24.30100 -17.60400 -76.32200 1.000 30.28740 73 ALA A O 1
ATOM 503 N N . LEU A 1 74 ? -23.19500 -16.52200 -77.95600 1.000 25.13219 74 LEU A N 1
ATOM 504 C CA . LEU A 1 74 ? -24.14000 -15.41100 -77.96400 1.000 27.85573 74 LEU A CA 1
ATOM 505 C C . LEU A 1 74 ? -25.55400 -15.87900 -78.25500 1.000 27.34055 74 LEU A C 1
ATOM 506 O O . LEU A 1 74 ? -26.49500 -15.53100 -77.53300 1.000 33.46803 74 LEU A O 1
ATOM 511 N N . GLU A 1 75 ? -25.72900 -16.63600 -79.33900 1.000 27.36191 75 GLU A N 1
ATOM 512 C CA . GLU A 1 75 ? -27.05800 -17.10700 -79.70300 1.000 28.46551 75 GLU A CA 1
ATOM 513 C C . GLU A 1 75 ? -27.70500 -17.84700 -78.54100 1.000 27.90295 75 GLU A C 1
ATOM 514 O O . GLU A 1 75 ? -28.87000 -17.61100 -78.21000 1.000 32.74329 75 GLU A O 1
ATOM 520 N N . CYS A 1 76 ? -26.95300 -18.74300 -77.90000 1.000 30.29600 76 CYS A N 1
ATOM 521 C CA . CYS A 1 76 ? -27.51300 -19.50800 -76.79200 1.000 24.94022 76 CYS A CA 1
ATOM 522 C C . CYS A 1 76 ? -27.91500 -18.59700 -75.64500 1.000 25.05522 76 CYS A C 1
ATOM 523 O O . CYS A 1 76 ? -28.98400 -18.76600 -75.05000 1.000 27.34504 76 CYS A O 1
ATOM 526 N N . VAL A 1 77 ? -27.06600 -17.62800 -75.31600 1.000 28.77527 77 VAL A N 1
ATOM 527 C CA . VAL A 1 77 ? -27.36100 -16.73700 -74.20100 1.000 28.68462 77 VAL A CA 1
ATOM 528 C C . VAL A 1 77 ? -28.58600 -15.88600 -74.50400 1.000 27.70962 77 VAL A C 1
ATOM 529 O O . VAL A 1 77 ? -29.46600 -15.71600 -73.65300 1.000 32.52436 77 VAL A O 1
ATOM 533 N N . GLN A 1 78 ? -28.67300 -15.35100 -75.72000 1.000 27.65616 78 GLN A N 1
ATOM 534 C CA . GLN A 1 78 ? -29.78400 -14.46900 -76.04900 1.000 27.42222 78 GLN A CA 1
ATOM 535 C C . GLN A 1 78 ? -31.08100 -15.23700 -76.26700 1.000 29.02260 78 GLN A C 1
ATOM 536 O O . GLN A 1 78 ? -32.15700 -14.73000 -75.93300 1.000 31.11474 78 GLN A O 1
ATOM 542 N N . VAL A 1 79 ? -31.00800 -16.45000 -76.81200 1.000 28.32965 79 VAL A N 1
ATOM 543 C CA . VAL A 1 79 ? -32.20700 -17.27100 -76.93300 1.000 26.18280 79 VAL A CA 1
ATOM 544 C C . VAL A 1 79 ? -32.66300 -17.74600 -75.55900 1.000 27.83246 79 VAL A C 1
ATOM 545 O O . VAL A 1 79 ? -33.86600 -17.80700 -75.27400 1.000 36.04985 79 VAL A O 1
ATOM 549 N N . GLY A 1 80 ? -31.71200 -18.07900 -74.68200 1.000 26.59397 80 GLY A N 1
ATOM 550 C CA . GLY A 1 80 ? -32.07300 -18.45100 -73.32200 1.000 26.18889 80 GLY A CA 1
ATOM 551 C C . GLY A 1 80 ? -32.75500 -17.32600 -72.57000 1.000 27.70777 80 GLY A C 1
ATOM 552 O O . GLY A 1 80 ? -33.72000 -17.55300 -71.83700 1.000 29.66110 80 GLY A O 1
ATOM 553 N N . ALA A 1 81 ? -32.25900 -16.09700 -72.73600 1.000 30.80907 81 ALA A N 1
ATOM 554 C CA . ALA A 1 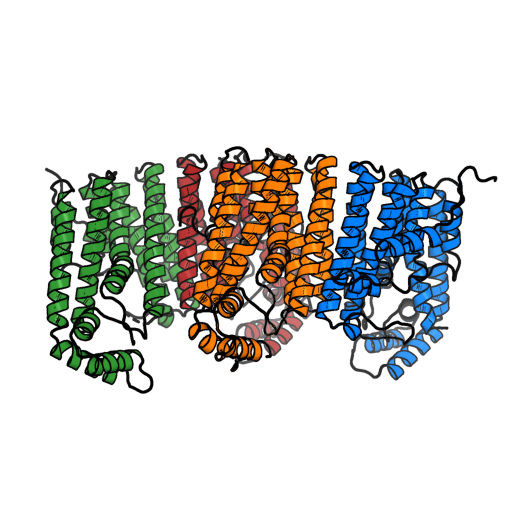81 ? -32.90600 -14.94400 -72.11900 1.000 32.44455 81 ALA A CA 1
ATOM 555 C C . ALA A 1 81 ? -34.29300 -14.72300 -72.70200 1.000 32.20037 81 ALA A C 1
ATOM 556 O O . ALA A 1 81 ? -35.22500 -14.33500 -71.98800 1.000 37.92355 81 ALA A O 1
ATOM 558 N N . MET A 1 82 ? -34.44300 -14.95700 -74.00500 1.000 33.74255 82 MET A N 1
ATOM 559 C CA . MET A 1 82 ? -35.74700 -14.83700 -74.64300 1.000 29.88769 82 MET A CA 1
ATOM 560 C C . MET A 1 82 ? -36.71400 -15.88200 -74.10600 1.000 27.91823 82 MET A C 1
ATOM 561 O O . MET A 1 82 ? -37.88500 -15.58100 -73.85400 1.000 34.19866 82 MET A O 1
ATOM 566 N N . MET A 1 83 ? -36.23800 -17.11400 -73.91600 1.000 27.67617 83 MET A N 1
ATOM 567 C CA . MET A 1 83 ? -37.10300 -18.17800 -73.42000 1.000 28.03281 83 MET A CA 1
ATOM 568 C C . MET A 1 83 ? -37.62300 -17.87500 -72.01900 1.000 31.47466 83 MET A C 1
ATOM 569 O O . MET A 1 83 ? -38.77600 -18.18200 -71.69500 1.000 34.17901 83 MET A O 1
ATOM 574 N N . HIS A 1 84 ? -36.78200 -17.28800 -71.16900 1.000 30.93891 84 HIS A N 1
ATOM 575 C CA . HIS A 1 84 ? -37.22500 -16.90000 -69.83500 1.000 28.55439 84 HIS A CA 1
ATOM 576 C C . HIS A 1 84 ? -38.09400 -15.65200 -69.88600 1.000 35.22151 84 HIS A C 1
ATOM 577 O O . HIS A 1 84 ? -39.04800 -15.52400 -69.11000 1.000 35.83108 84 HIS A O 1
ATOM 584 N N . ASP A 1 85 ? -37.76000 -14.70700 -70.77100 1.000 37.36437 85 ASP A N 1
ATOM 585 C CA . ASP A 1 85 ? -38.56100 -13.49400 -70.89700 1.000 40.83351 85 ASP A CA 1
ATOM 586 C C . ASP A 1 85 ? -39.97000 -13.80300 -71.38800 1.000 45.39748 85 ASP A C 1
ATOM 587 O O . ASP A 1 85 ? -40.92100 -13.11500 -71.00500 1.000 52.20549 85 ASP A O 1
ATOM 592 N N . ASP A 1 86 ? -40.12400 -14.82500 -72.23500 1.000 42.66736 86 ASP A N 1
ATOM 593 C CA . ASP A 1 86 ? -41.45600 -15.20900 -72.69400 1.000 39.35034 86 ASP A CA 1
ATOM 594 C C . ASP A 1 86 ? -42.33800 -15.65600 -71.53900 1.000 38.39184 86 ASP A C 1
ATOM 595 O O . ASP A 1 86 ? -43.55300 -15.43200 -71.56400 1.000 39.25379 86 ASP A O 1
ATOM 600 N N . ILE A 1 87 ? -41.75100 -16.29000 -70.52400 1.000 40.50838 87 ILE A N 1
ATOM 601 C CA . ILE A 1 87 ? -42.53500 -16.74200 -69.38000 1.000 36.34363 87 ILE A CA 1
ATOM 602 C C . ILE A 1 87 ? -43.15100 -15.55600 -68.65400 1.000 43.68406 87 ILE A C 1
ATOM 603 O O . ILE A 1 87 ? -44.33300 -15.57600 -68.29300 1.000 46.65612 87 ILE A O 1
ATOM 608 N N . ILE A 1 88 ? -42.36400 -14.50000 -68.43500 1.000 44.45455 88 ILE A N 1
ATOM 609 C CA . ILE A 1 88 ? -42.87000 -13.32500 -67.73000 1.000 47.51441 88 ILE A CA 1
ATOM 610 C C . ILE A 1 88 ? -43.60000 -12.36900 -68.65800 1.000 54.56800 88 ILE A C 1
ATOM 611 O O . ILE A 1 88 ? -44.26400 -11.44100 -68.17900 1.000 55.29499 88 ILE A O 1
ATOM 616 N N . ASP A 1 89 ? -43.49200 -12.56200 -69.96900 1.000 70.10168 89 ASP A N 1
ATOM 617 C CA . ASP A 1 89 ? -44.21600 -11.73600 -70.92400 1.000 65.80550 89 ASP A CA 1
ATOM 618 C C . ASP A 1 89 ? -45.66400 -12.19700 -71.01600 1.000 69.64392 89 ASP A C 1
ATOM 619 O O . ASP A 1 89 ? -45.97000 -13.38600 -70.89600 1.000 76.72999 89 ASP A O 1
ATOM 624 N N . CYS A 1 90 ? -46.56200 -11.24000 -71.23500 1.000 63.27019 90 CYS A N 1
ATOM 625 C CA . CYS A 1 90 ? -47.98100 -11.54100 -71.35600 1.000 70.96184 90 CYS A CA 1
ATOM 626 C C . CYS A 1 90 ? -48.49000 -11.36900 -72.78100 1.000 76.84277 90 CYS A C 1
ATOM 627 O O . CYS A 1 90 ? -49.07900 -12.29600 -73.34300 1.000 76.06705 90 CYS A O 1
ATOM 630 N N . ASP A 1 91 ? -48.27400 -10.20600 -73.38500 1.000 77.06873 91 ASP A N 1
ATOM 631 C CA . ASP A 1 91 ? -48.83700 -9.93700 -74.69700 1.000 70.43851 91 ASP A CA 1
ATOM 632 C C . ASP A 1 91 ? -48.10900 -10.73500 -75.77600 1.000 72.73701 91 ASP A C 1
ATOM 633 O O . ASP A 1 91 ? -46.94900 -11.13000 -75.62700 1.000 74.77444 91 ASP A O 1
ATOM 638 N N . ALA A 1 92 ? -48.81900 -10.98000 -76.87400 1.000 74.77803 92 ALA A N 1
ATOM 639 C CA . ALA A 1 92 ? -48.24900 -11.66500 -78.03100 1.000 67.89433 92 ALA A CA 1
ATOM 640 C C . ALA A 1 92 ? -48.93000 -11.09500 -79.26700 1.000 69.02054 92 ALA A C 1
ATOM 641 O O . ALA A 1 92 ? -50.12300 -11.33300 -79.48300 1.000 68.66978 92 ALA A O 1
ATOM 643 N N . GLN A 1 93 ? -48.18100 -10.35100 -80.07500 1.000 66.95562 93 GLN A N 1
ATOM 644 C CA . GLN A 1 93 ? -48.75600 -9.54300 -81.14200 1.000 66.02312 93 GLN A CA 1
ATOM 645 C C . GLN A 1 93 ? -49.06500 -10.32900 -82.41100 1.000 65.90581 93 GLN A C 1
ATOM 646 O O . GLN A 1 93 ? -49.21400 -9.70800 -83.46600 1.000 74.73711 93 GLN A O 1
ATOM 652 N N . ARG A 1 94 ? -49.15400 -11.65500 -82.34200 1.000 61.66312 94 ARG A N 1
ATOM 653 C CA . ARG A 1 94 ? -49.30500 -12.56900 -83.47500 1.000 62.56365 94 ARG A CA 1
ATOM 654 C C . ARG A 1 94 ? -48.18300 -12.45200 -84.50600 1.000 73.62599 94 ARG A C 1
ATOM 655 O O . ARG A 1 94 ? -48.24300 -13.13600 -85.53900 1.000 76.28643 94 ARG A O 1
ATOM 663 N N . ARG A 1 95 ? -47.18500 -11.58900 -84.29100 1.000 89.38425 95 ARG A N 1
ATOM 664 C CA . ARG A 1 95 ? -45.94100 -11.58100 -85.05100 1.000 89.83297 95 ARG A CA 1
ATOM 665 C C . ARG A 1 95 ? -44.91100 -12.54400 -84.47700 1.000 104.76812 95 ARG A C 1
ATOM 666 O O . ARG A 1 95 ? -43.70800 -12.35100 -84.69200 1.000 97.85980 95 ARG A O 1
ATOM 674 N N . SER A 1 96 ? -45.35200 -13.57100 -83.75800 1.000 78.91122 96 SER A N 1
ATOM 675 C CA . SER A 1 96 ? -44.46700 -14.38900 -82.94800 1.000 65.30741 96 SER A CA 1
ATOM 676 C C . SER A 1 96 ? -44.71700 -15.86700 -83.21500 1.000 65.84444 96 SER A C 1
ATOM 677 O O . SER A 1 96 ? -45.67600 -16.25400 -83.88800 1.000 68.46296 96 SER A O 1
ATOM 680 N N . LYS A 1 97 ? -43.82800 -16.68800 -82.66700 1.000 57.99095 97 LYS A N 1
ATOM 681 C CA . LYS A 1 97 ? -43.87400 -18.14100 -82.67000 1.000 46.95130 97 LYS A CA 1
ATOM 682 C C . LYS A 1 97 ? -44.28400 -18.64900 -81.29200 1.000 43.32899 97 LYS A C 1
ATOM 683 O O . LYS A 1 97 ? -44.12100 -17.94300 -80.29000 1.000 47.40809 97 LYS A O 1
ATOM 689 N N . PRO A 1 98 ? -44.84600 -19.85600 -81.20300 1.000 46.31848 98 PRO A N 1
ATOM 690 C CA . PRO A 1 98 ? -45.30100 -20.35800 -79.89900 1.000 32.71043 98 PRO A CA 1
ATOM 691 C C . PRO A 1 98 ? -44.17500 -20.38600 -78.87800 1.000 37.29341 98 PRO A C 1
ATOM 692 O O . PRO A 1 98 ? -43.08600 -20.90300 -79.13500 1.000 42.51438 98 PRO A O 1
ATOM 696 N N . ALA A 1 99 ? -44.45300 -19.81000 -77.71300 1.000 34.83055 99 ALA A N 1
ATOM 697 C CA . ALA A 1 99 ? -43.49000 -19.76600 -76.62700 1.000 31.29870 99 ALA A CA 1
ATOM 698 C C . ALA A 1 99 ? -43.21900 -21.16600 -76.09000 1.000 33.68072 99 ALA A C 1
ATOM 699 O O . ALA A 1 99 ? -44.09400 -22.03500 -76.08700 1.000 40.63317 99 ALA A O 1
ATOM 701 N N . ALA A 1 100 ? -41.98200 -21.37700 -75.63100 1.000 34.52127 100 ALA A N 1
ATOM 702 C CA . ALA A 1 100 ? -41.57800 -22.70100 -75.16800 1.000 31.97267 100 ALA A CA 1
ATOM 703 C C . ALA A 1 100 ? -42.42100 -23.16100 -73.98700 1.000 34.42358 100 ALA A C 1
ATOM 704 O O . ALA A 1 100 ? -42.73700 -24.35100 -73.86600 1.000 38.08928 100 ALA A O 1
ATOM 706 N N . HIS A 1 101 ? -42.79700 -22.23600 -73.10300 1.000 32.13924 101 HIS A N 1
ATOM 707 C CA . HIS A 1 101 ? -43.57600 -22.63500 -71.93900 1.000 33.75857 101 HIS A CA 1
ATOM 708 C C . HIS A 1 101 ? -44.99800 -23.01300 -72.32300 1.000 32.52181 101 HIS A C 1
ATOM 709 O O . HIS A 1 101 ? -45.59700 -23.88800 -71.69100 1.000 38.04760 101 HIS A O 1
ATOM 716 N N . THR A 1 102 ? -45.56200 -22.37400 -73.34500 1.000 32.79616 102 THR A N 1
ATOM 717 C CA . THR A 1 102 ? -46.87800 -22.79900 -73.80200 1.000 33.72082 102 THR A CA 1
ATOM 718 C C . THR A 1 102 ? -46.82500 -24.18100 -74.43900 1.000 37.06881 102 THR A C 1
ATOM 719 O O . THR A 1 102 ? -47.80500 -24.93100 -74.37800 1.000 43.43075 102 THR A O 1
ATOM 723 N N . VAL A 1 103 ? -45.68400 -24.54600 -75.01000 1.000 36.52121 103 VAL A N 1
ATOM 724 C CA . VAL A 1 103 ? -45.53500 -25.82800 -75.69000 1.000 35.96323 103 VAL A CA 1
ATOM 725 C C . VAL A 1 103 ? -45.18400 -26.94000 -74.71400 1.000 37.41758 103 VAL A C 1
ATOM 726 O O . VAL A 1 103 ? -45.85900 -27.97100 -74.66200 1.000 37.80710 103 VAL A O 1
ATOM 730 N N . PHE A 1 104 ? -44.13200 -26.74500 -73.92600 1.000 34.73367 104 PHE A N 1
ATOM 731 C CA . PHE A 1 104 ? -43.61700 -27.78300 -73.04800 1.000 32.05739 104 PHE A CA 1
ATOM 732 C C . PHE A 1 104 ? -44.02300 -27.60300 -71.59400 1.000 33.47230 104 PHE A C 1
ATOM 733 O O . PHE A 1 104 ? -43.76100 -28.49400 -70.78200 1.000 33.97910 104 PHE A O 1
ATOM 741 N N . GLY A 1 105 ? -44.64300 -26.49400 -71.24700 1.000 36.06770 105 GLY A N 1
ATOM 742 C CA . GLY A 1 105 ? -44.87000 -26.21200 -69.84900 1.000 32.93636 105 GLY A CA 1
ATOM 743 C C . GLY A 1 105 ? -43.81200 -25.27500 -69.29800 1.000 33.99909 105 GLY A C 1
ATOM 744 O O . GLY A 1 105 ? -42.67700 -25.21200 -69.78500 1.000 35.02558 105 GLY A O 1
ATOM 745 N N . GLU A 1 106 ? -44.18600 -24.53900 -68.26000 1.000 36.12454 106 GLU A N 1
ATOM 746 C CA . GLU A 1 106 ? -43.32800 -23.53500 -67.64100 1.000 32.08344 106 GLU A CA 1
ATOM 747 C C . GLU A 1 106 ? -42.08500 -24.13500 -66.99200 1.000 31.49048 106 GLU A C 1
ATOM 748 O O . GLU A 1 106 ? -40.99600 -23.56200 -67.12700 1.000 34.31209 106 GLU A O 1
ATOM 754 N N . PRO A 1 107 ? -42.18700 -25.26100 -66.27400 1.000 31.75901 107 PRO A N 1
ATOM 755 C CA . PRO A 1 107 ? -40.95500 -25.86100 -65.73100 1.000 31.20109 107 PRO A CA 1
ATOM 756 C C . PRO A 1 107 ? -39.92500 -26.18200 -66.80000 1.000 33.76862 107 PRO A C 1
ATOM 757 O O . PRO A 1 107 ? -38.74400 -25.86300 -66.62900 1.000 35.71546 107 PRO A O 1
ATOM 761 N N . THR A 1 108 ? -40.34400 -26.79500 -67.91200 1.000 30.49376 108 THR A N 1
ATOM 762 C CA . THR A 1 108 ? -39.38600 -27.15000 -68.95500 1.000 31.08996 108 THR A CA 1
ATOM 763 C C . THR A 1 108 ? -38.77600 -25.90700 -69.59400 1.000 31.06311 108 THR A C 1
ATOM 764 O O . THR A 1 108 ? -37.58500 -25.89200 -69.92000 1.000 31.35543 108 THR A O 1
ATOM 768 N N . ALA A 1 109 ? -39.57100 -24.84900 -69.75900 1.000 32.15584 109 ALA A N 1
ATOM 769 C CA . ALA A 1 109 ? -39.04400 -23.61900 -70.33700 1.000 31.21010 109 ALA A CA 1
ATOM 770 C C . ALA A 1 109 ? -37.97900 -22.99200 -69.45100 1.000 29.42981 109 ALA A C 1
ATOM 771 O O . ALA A 1 109 ? -37.02600 -22.39000 -69.95600 1.000 32.00646 109 ALA A O 1
ATOM 773 N N . ILE A 1 110 ? -38.12100 -23.11900 -68.13400 1.000 32.36215 110 ILE A N 1
ATOM 774 C CA . ILE A 1 110 ? -37.11300 -22.57700 -67.23000 1.000 32.87142 110 ILE A CA 1
ATOM 775 C C . ILE A 1 110 ? -35.82100 -23.36900 -67.34100 1.000 28.61541 110 ILE A C 1
ATOM 776 O O . ILE A 1 110 ? -34.72900 -22.80000 -67.44500 1.000 31.56603 110 ILE A O 1
ATOM 781 N N . VAL A 1 111 ? -35.92700 -24.69500 -67.31800 1.000 28.32699 111 VAL A N 1
ATOM 782 C CA . VAL A 1 111 ? -34.75200 -25.53500 -67.50100 1.000 27.83074 111 VAL A CA 1
ATOM 783 C C . VAL A 1 111 ? -34.13000 -25.28300 -68.86700 1.000 29.54568 111 VAL A C 1
ATOM 784 O O . VAL A 1 111 ? -32.90700 -25.14500 -68.99400 1.000 34.43983 111 VAL A O 1
ATOM 788 N N . GLY A 1 112 ? -34.96300 -25.19500 -69.90500 1.000 33.22631 112 GLY A N 1
ATOM 789 C CA . GLY A 1 112 ? -34.43800 -24.97900 -71.24000 1.000 27.16188 112 GLY A CA 1
ATOM 790 C C . GLY A 1 112 ? -33.65200 -23.69000 -71.34900 1.000 26.81405 112 GLY A C 1
ATOM 791 O O . GLY A 1 112 ? -32.55600 -23.66800 -71.91200 1.000 32.74331 112 GLY A O 1
ATOM 792 N N . GLY A 1 113 ? -34.19100 -22.60400 -70.79500 1.000 28.47762 113 GLY A N 1
ATOM 793 C CA . GLY A 1 113 ? -33.43900 -21.36500 -70.75900 1.000 26.79425 113 GLY A CA 1
ATOM 794 C C . GLY A 1 113 ? -32.10500 -21.53200 -70.06100 1.000 29.24398 113 GLY A C 1
ATOM 795 O O . GLY A 1 113 ? -31.08800 -20.99800 -70.50800 1.000 28.09455 113 GLY A O 1
ATOM 796 N N . ASP A 1 114 ? -32.08600 -22.29800 -68.96800 1.000 27.76685 114 ASP A N 1
ATOM 797 C CA . ASP A 1 114 ? -30.82700 -22.57000 -68.28300 1.000 26.84322 114 ASP A CA 1
ATOM 798 C C . ASP A 1 114 ? -29.88700 -23.39200 -69.15100 1.000 26.99712 114 ASP A C 1
ATOM 799 O O . ASP A 1 114 ? -28.67700 -23.13800 -69.17400 1.000 30.01936 114 ASP A O 1
ATOM 804 N N . GLY A 1 115 ? -30.41900 -24.39300 -69.85400 1.000 26.95458 115 GLY A N 1
ATOM 805 C CA . GLY A 1 115 ? -29.58900 -25.16900 -70.76200 1.000 27.44930 115 GLY A CA 1
ATOM 806 C C . GLY A 1 115 ? -28.97000 -24.31900 -71.85500 1.000 28.45322 115 GLY A C 1
ATOM 807 O O . GLY A 1 115 ? -27.82400 -24.54000 -72.25800 1.000 27.31816 115 GLY A O 1
ATOM 808 N N . LEU A 1 116 ? -29.72400 -23.34400 -72.36000 1.000 25.49232 116 LEU A N 1
ATOM 809 C CA . LEU A 1 116 ? -29.17600 -22.42200 -73.34500 1.000 25.29255 116 LEU A CA 1
ATOM 810 C C . LEU A 1 116 ? -28.07400 -21.56500 -72.73400 1.000 27.69106 116 LEU A C 1
ATOM 811 O O . LEU A 1 116 ? -27.00200 -21.40000 -73.32800 1.000 29.70784 116 LEU A O 1
ATOM 816 N N . PHE A 1 117 ? -28.31200 -21.03300 -71.53200 1.000 25.27458 117 PHE A N 1
ATOM 817 C CA . PHE A 1 117 ? -27.31200 -20.19700 -70.87100 1.000 25.63067 117 PHE A CA 1
ATOM 818 C C . PHE A 1 117 ? -25.99200 -20.93900 -70.69900 1.000 25.53987 117 PHE A C 1
ATOM 819 O O . PHE A 1 117 ? -24.93300 -20.44900 -71.10400 1.000 28.65376 117 PHE A O 1
ATOM 827 N N . PHE A 1 118 ? -26.03600 -22.13100 -70.11300 1.000 28.62763 118 PHE A N 1
ATOM 828 C CA . PHE A 1 118 ? -24.79300 -22.84000 -69.85100 1.000 26.42504 118 PHE A CA 1
ATOM 829 C C . PHE A 1 118 ? -24.19600 -23.42300 -71.12200 1.000 26.20562 118 PHE A C 1
ATOM 830 O O . PHE A 1 118 ? -22.97500 -23.58700 -71.20400 1.000 27.49132 118 PHE A O 1
ATOM 838 N N . HIS A 1 119 ? -25.02600 -23.73700 -72.11900 1.000 26.50786 119 HIS A N 1
ATOM 839 C CA . HIS A 1 119 ? -24.47400 -24.03100 -73.43600 1.000 26.90378 119 HIS A CA 1
ATOM 840 C C . HIS A 1 119 ? -23.71200 -22.83000 -73.97100 1.000 26.32349 119 HIS A C 1
ATOM 841 O O . HIS A 1 119 ? -22.67000 -22.98400 -74.62100 1.000 26.84966 119 HIS A O 1
ATOM 848 N N . GLY A 1 120 ? -24.21700 -21.62500 -73.70600 1.000 24.41755 120 GLY A N 1
ATOM 849 C CA . GLY A 1 120 ? -23.46700 -20.43300 -74.05700 1.000 24.38482 120 GLY A CA 1
ATOM 850 C C . GLY A 1 120 ? -22.13900 -20.35800 -73.33200 1.000 24.34352 120 GLY A C 1
ATOM 851 O O . GLY A 1 120 ? -21.08600 -20.19200 -73.95000 1.000 28.85951 120 GLY A O 1
ATOM 852 N N . PHE A 1 121 ? -22.17000 -20.48900 -72.00300 1.000 30.71215 121 PHE A N 1
ATOM 853 C CA . PHE A 1 121 ? -20.93400 -20.43900 -71.23100 1.000 25.98818 121 PHE A CA 1
ATOM 854 C C . PHE A 1 121 ? -19.96300 -21.52000 -71.68000 1.000 27.52783 121 PHE A C 1
ATOM 855 O O . PHE A 1 121 ? -18.75400 -21.28100 -71.77500 1.000 30.10893 121 PHE A O 1
ATOM 863 N N . ALA A 1 122 ? -20.47800 -22.71000 -71.98600 1.000 25.77890 122 ALA A N 1
ATOM 864 C CA . ALA A 1 122 ? -19.60200 -23.78300 -72.43400 1.000 29.20690 122 ALA A CA 1
ATOM 865 C C . ALA A 1 122 ? -18.98900 -23.45700 -73.78700 1.000 29.18275 122 ALA A C 1
ATOM 866 O O . ALA A 1 122 ? -17.79900 -23.70500 -74.01100 1.000 30.51002 122 ALA A O 1
ATOM 868 N N . ALA A 1 123 ? -19.78100 -22.88200 -74.69400 1.000 30.12741 123 ALA A N 1
ATOM 869 C CA . ALA A 1 123 ? -19.26100 -22.54100 -76.01300 1.000 28.29597 123 ALA A CA 1
ATOM 870 C C . ALA A 1 123 ? -18.19500 -21.46100 -75.92100 1.000 27.40442 123 ALA A C 1
ATOM 871 O O . ALA A 1 123 ? -17.17200 -21.52800 -76.61200 1.000 28.01039 123 ALA A O 1
ATOM 873 N N . LEU A 1 124 ? -18.41100 -20.45900 -75.06900 1.000 26.29266 124 LEU A N 1
ATOM 874 C CA . LEU A 1 124 ? -17.40500 -19.41900 -74.90300 1.000 25.77430 124 LEU A CA 1
ATOM 875 C C . LEU A 1 124 ? -16.12200 -19.97700 -74.30300 1.000 29.59325 124 LEU A C 1
ATOM 876 O O . LEU A 1 124 ? -15.03300 -19.46700 -74.58600 1.000 25.87477 124 LEU A O 1
ATOM 881 N N . SER A 1 125 ? -16.22600 -21.03000 -73.49100 1.000 31.52496 125 SER A N 1
ATOM 882 C CA . SER A 1 125 ? -15.03100 -21.66900 -72.95600 1.000 25.16176 125 SER A CA 1
ATOM 883 C C . SER A 1 125 ? -14.21200 -22.32200 -74.05600 1.000 29.92596 125 SER A C 1
ATOM 884 O O . SER A 1 125 ? -12.99000 -22.45300 -73.92100 1.000 34.88919 125 SER A O 1
ATOM 887 N N . GLU A 1 126 ? -14.86200 -22.74000 -75.14200 1.000 27.72394 126 GLU A N 1
ATOM 888 C CA . GLU A 1 126 ? -14.15800 -23.37000 -76.24900 1.000 29.19316 126 GLU A CA 1
ATOM 889 C C . GLU A 1 126 ? -13.20000 -22.42000 -76.95100 1.000 30.54166 126 GLU A C 1
ATOM 890 O O . GLU A 1 126 ? -12.37300 -22.88200 -77.74200 1.000 34.88454 126 GLU A O 1
ATOM 896 N N . CYS A 1 127 ? -13.29300 -21.11400 -76.68600 1.000 34.14933 127 CYS A N 1
ATOM 897 C CA . CYS A 1 127 ? -12.41300 -20.15900 -77.35100 1.000 33.43707 127 CYS A CA 1
ATOM 898 C C . CYS A 1 127 ? -10.95700 -20.37200 -76.97000 1.000 33.73472 127 CYS A C 1
ATOM 899 O O . CYS A 1 127 ? -10.05800 -20.02000 -77.74000 1.000 38.73551 127 CYS A O 1
ATOM 902 N N . ARG A 1 128 ? -10.70200 -20.92700 -75.78600 1.000 30.43946 128 ARG A N 1
ATOM 903 C CA . ARG A 1 128 ? -9.32900 -21.21700 -75.39500 1.000 34.06703 128 ARG A CA 1
ATOM 904 C C . ARG A 1 128 ? -8.71600 -22.23900 -76.34000 1.000 37.42512 128 ARG A C 1
ATOM 905 O O . ARG A 1 128 ? -7.61600 -22.04100 -76.86800 1.000 40.53219 128 ARG A O 1
ATOM 913 N N . GLU A 1 129 ? -9.42900 -23.34400 -76.56800 1.000 37.81654 129 GLU A N 1
ATOM 914 C CA . GLU A 1 129 ? -8.95700 -24.37900 -77.47600 1.000 41.01974 129 GLU A CA 1
ATOM 915 C C . GLU A 1 129 ? -8.90700 -23.88900 -78.91300 1.000 42.63751 129 GLU A C 1
ATOM 916 O O . GLU A 1 129 ? -8.12900 -24.42000 -79.71300 1.000 42.81421 129 GLU A O 1
ATOM 922 N N . ALA A 1 130 ? -9.72000 -22.88600 -79.25100 1.000 41.29224 130 ALA A N 1
ATOM 923 C CA . ALA A 1 130 ? -9.71100 -22.31100 -80.58900 1.000 36.80280 130 ALA A CA 1
ATOM 924 C C . ALA A 1 130 ? -8.46900 -21.47200 -80.85900 1.000 41.29466 130 ALA A C 1
ATOM 925 O O . ALA A 1 130 ? -8.11000 -21.27700 -82.02400 1.000 39.21083 130 ALA A O 1
ATOM 927 N N . GLY A 1 131 ? -7.80800 -20.97300 -79.81800 1.000 37.32047 131 GLY A N 1
ATOM 928 C CA . GLY A 1 131 ? -6.55300 -20.27500 -80.00200 1.000 34.54968 131 GLY A CA 1
ATOM 929 C C . GLY A 1 131 ? -6.49200 -18.96200 -79.25800 1.000 34.22918 131 GLY A C 1
ATOM 930 O O . GLY A 1 131 ? -5.45500 -18.29300 -79.25300 1.000 34.39038 131 GLY A O 1
ATOM 931 N N . ALA A 1 132 ? -7.58900 -18.58200 -78.62000 1.000 27.98411 132 ALA A N 1
ATOM 932 C CA . ALA A 1 132 ? -7.58700 -17.35100 -77.85100 1.000 31.45992 132 ALA A CA 1
ATOM 933 C C . ALA A 1 132 ? -6.76700 -17.54200 -76.57800 1.000 34.53777 132 ALA A C 1
ATOM 934 O O . ALA A 1 132 ? -6.86600 -18.58600 -75.92500 1.000 43.29319 132 ALA A O 1
ATOM 936 N N . PRO A 1 133 ? -5.93700 -16.56800 -76.20800 1.000 31.73256 133 PRO A N 1
ATOM 937 C CA . PRO A 1 133 ? -5.23400 -16.65800 -74.92700 1.000 30.35974 133 PRO A CA 1
ATOM 938 C C . PRO A 1 133 ? -6.22300 -16.65800 -73.77800 1.000 34.47096 133 PRO A C 1
ATOM 939 O O . PRO A 1 133 ? -7.30100 -16.06600 -73.85700 1.000 34.06769 133 PRO A O 1
ATOM 943 N N . ALA A 1 134 ? -5.84000 -17.33800 -72.69900 1.000 37.99410 134 ALA A N 1
ATOM 944 C CA . ALA A 1 134 ? -6.71500 -17.42300 -71.53700 1.000 34.05576 134 ALA A CA 1
ATOM 945 C C . ALA A 1 134 ? -7.05500 -16.03800 -71.00400 1.000 32.37960 134 ALA A C 1
ATOM 946 O O . ALA A 1 134 ? -8.14900 -15.83000 -70.46700 1.000 34.39992 134 ALA A O 1
ATOM 948 N N . GLU A 1 135 ? -6.14400 -15.07600 -71.16400 1.000 31.69365 135 GLU A N 1
ATOM 949 C CA . GLU A 1 135 ? -6.40400 -13.71900 -70.70200 1.000 29.83320 135 GLU A CA 1
ATOM 950 C C . GLU A 1 135 ? -7.57900 -13.10000 -71.45000 1.000 35.19361 135 GLU A C 1
ATOM 951 O O . GLU A 1 135 ? -8.41100 -12.41000 -70.85200 1.000 36.31584 135 GLU A O 1
ATOM 957 N N . ARG A 1 136 ? -7.67200 -13.34400 -72.76000 1.000 31.14486 136 ARG A N 1
ATOM 958 C CA . ARG A 1 136 ? -8.78100 -12.79900 -73.53600 1.000 27.36891 136 ARG A CA 1
ATOM 959 C C . ARG A 1 136 ? -10.07900 -13.55500 -73.29200 1.000 28.52177 136 ARG A C 1
ATOM 960 O O . ARG A 1 136 ? -11.15600 -12.94800 -73.28900 1.000 33.01463 136 ARG A O 1
ATOM 968 N N . VAL A 1 137 ? -10.00500 -14.87600 -73.10800 1.000 31.91005 137 VAL A N 1
ATOM 969 C CA . VAL A 1 137 ? -11.21100 -15.65000 -72.82600 1.000 26.13344 137 VAL A CA 1
ATOM 970 C C . VAL A 1 137 ? -11.85200 -15.17300 -71.53100 1.000 30.70789 137 VAL A C 1
ATOM 971 O O . VAL A 1 137 ? -13.07800 -15.03400 -71.44000 1.000 31.82231 137 VAL A O 1
ATOM 975 N N . ALA A 1 138 ? -11.03300 -14.89800 -70.51400 1.000 29.37100 138 ALA A N 1
ATOM 976 C CA . ALA A 1 138 ? -11.56000 -14.39400 -69.25100 1.000 27.84361 138 ALA A CA 1
ATOM 977 C C . ALA A 1 138 ? -12.17900 -13.01500 -69.42100 1.000 29.51457 138 ALA A C 1
ATOM 978 O O . ALA A 1 138 ? -13.24800 -12.73500 -68.86800 1.000 35.26282 138 ALA A O 1
ATOM 980 N N . GLN A 1 139 ? -11.52100 -12.13800 -70.17900 1.000 32.49224 139 GLN A N 1
ATOM 981 C CA . GLN A 1 139 ? -12.08300 -10.81700 -70.43400 1.000 28.92290 139 GLN A CA 1
ATOM 982 C C . GLN A 1 139 ? -13.38300 -10.90400 -71.22400 1.000 30.15335 139 GLN A C 1
ATOM 983 O O . GLN A 1 139 ? -14.29300 -10.09700 -71.00800 1.000 30.73674 139 GLN A O 1
ATOM 989 N N . ALA A 1 140 ? -13.49100 -11.86800 -72.14000 1.000 29.33307 140 ALA A N 1
ATOM 990 C CA . ALA A 1 140 ? -14.73600 -12.04100 -72.88200 1.000 28.28204 140 ALA A CA 1
ATOM 991 C C . ALA A 1 140 ? -15.88900 -12.40100 -71.95500 1.000 28.61312 140 ALA A C 1
ATOM 992 O O . ALA A 1 140 ? -17.00100 -11.88100 -72.10600 1.000 31.51046 140 ALA A O 1
ATOM 994 N N . PHE A 1 141 ? -15.64600 -13.29300 -70.99100 1.000 29.75930 141 PHE A N 1
ATOM 995 C CA . PHE A 1 141 ? -16.69000 -13.65900 -70.03700 1.000 29.12096 141 PHE A CA 1
ATOM 996 C C . PHE A 1 141 ? -17.13500 -12.45800 -69.21100 1.000 30.26112 141 PHE A C 1
ATOM 997 O O . PHE A 1 141 ? -18.32300 -12.31500 -68.90100 1.000 31.70757 141 PHE A O 1
ATOM 1005 N N . THR A 1 142 ? -16.19600 -11.58800 -68.83700 1.000 32.61453 142 THR A N 1
ATOM 1006 C CA . THR A 1 142 ? -16.55900 -10.38300 -68.09900 1.000 29.39225 142 THR A CA 1
ATOM 1007 C C . THR A 1 142 ? -17.43900 -9.47300 -68.94200 1.000 31.98592 142 THR A C 1
ATOM 1008 O O . THR A 1 142 ? -18.45100 -8.94600 -68.46400 1.000 36.69299 142 THR A O 1
ATOM 1012 N N . VAL A 1 143 ? -17.06300 -9.27400 -70.20500 1.000 29.71921 143 VAL A N 1
ATOM 1013 C CA . VAL A 1 143 ? -17.87500 -8.46400 -71.10700 1.000 31.12840 143 VAL A CA 1
ATOM 1014 C C . VAL A 1 143 ? -19.25100 -9.09100 -71.28200 1.000 31.77656 143 VAL A C 1
ATOM 1015 O O . VAL A 1 143 ? -20.28200 -8.42100 -71.15500 1.000 36.27852 143 VAL A O 1
ATOM 1019 N N . LEU A 1 144 ? -19.28300 -10.39300 -71.56000 1.000 29.77944 144 LEU A N 1
ATOM 1020 C CA . LEU A 1 144 ? -20.55200 -11.06500 -71.80000 1.000 28.99052 144 LEU A CA 1
ATOM 1021 C C . LEU A 1 144 ? -21.46900 -10.96400 -70.59100 1.000 25.96529 144 LEU A C 1
ATOM 1022 O O . LEU A 1 144 ? -22.67300 -10.72500 -70.73500 1.000 25.98949 144 LEU A O 1
ATOM 1027 N N . SER A 1 145 ? -20.92100 -11.14400 -69.39100 1.000 26.37364 145 SER A N 1
ATOM 1028 C CA . SER A 1 145 ? -21.75800 -11.17000 -68.19700 1.000 34.54798 145 SER A CA 1
ATOM 1029 C C . SER A 1 145 ? -22.35100 -9.80000 -67.90400 1.000 32.40649 145 SER A C 1
ATOM 1030 O O . SER A 1 145 ? -23.54900 -9.68000 -67.62300 1.000 36.58267 145 SER A O 1
ATOM 1033 N N . ARG A 1 146 ? -21.53100 -8.75200 -67.97100 1.000 32.77809 146 ARG A N 1
ATOM 1034 C CA . ARG A 1 146 ? -22.03400 -7.41200 -67.69000 1.000 30.06617 146 ARG A CA 1
ATOM 1035 C C . ARG A 1 146 ? -23.13800 -7.02600 -68.66500 1.000 33.23458 146 ARG A C 1
ATOM 1036 O O . ARG A 1 146 ? -24.12400 -6.38700 -68.28000 1.000 36.25903 146 ARG A O 1
ATOM 1044 N N . ALA A 1 147 ? -22.98500 -7.40000 -69.93700 1.000 33.91625 147 ALA A N 1
ATOM 1045 C CA . ALA A 1 147 ? -24.05000 -7.17500 -70.90600 1.000 33.45161 147 ALA A CA 1
ATOM 1046 C C . ALA A 1 147 ? -25.29600 -7.96600 -70.53700 1.000 40.57469 147 ALA A C 1
ATOM 1047 O O . ALA A 1 147 ? -26.41900 -7.45600 -70.63800 1.000 47.98616 147 ALA A O 1
ATOM 1049 N N . GLY A 1 148 ? -25.12000 -9.22100 -70.11500 1.000 35.85651 148 GLY A N 1
ATOM 1050 C CA . GLY A 1 148 ? -26.25600 -10.00800 -69.67300 1.000 31.81120 148 GLY A CA 1
ATOM 1051 C C . GLY A 1 148 ? -26.98600 -9.38300 -68.50300 1.000 36.89124 148 GLY A C 1
ATOM 1052 O O . GLY A 1 148 ? -28.20400 -9.53100 -68.37600 1.000 45.73533 148 GLY A O 1
ATOM 1053 N N . LEU A 1 149 ? -26.26100 -8.67600 -67.63400 1.000 34.56822 149 LEU A N 1
ATOM 1054 C CA . LEU A 1 149 ? -26.91400 -7.99500 -66.52100 1.000 41.53379 149 LEU A CA 1
ATOM 1055 C C . LEU A 1 149 ? -27.70600 -6.77900 -66.98300 1.000 51.21172 149 LEU A C 1
ATOM 1056 O O . LEU A 1 149 ? -28.73100 -6.44200 -66.37800 1.000 53.57920 149 LEU A O 1
ATOM 1061 N N . ARG A 1 150 ? -27.25000 -6.11200 -68.04200 1.000 44.08333 150 ARG A N 1
ATOM 1062 C CA . ARG A 1 150 ? -27.97200 -4.95400 -68.55500 1.000 37.44787 150 ARG A CA 1
ATOM 1063 C C . ARG A 1 150 ? -29.27000 -5.36200 -69.24600 1.000 40.12524 150 ARG A C 1
ATOM 1064 O O . ARG A 1 150 ? -30.30200 -4.70600 -69.06700 1.000 46.55813 150 ARG A O 1
ATOM 1072 N N . ILE A 1 151 ? -29.23800 -6.43200 -70.04600 1.000 40.89529 151 ILE A N 1
ATOM 1073 C CA . ILE A 1 151 ? -30.44300 -6.85400 -70.76000 1.000 42.89858 151 ILE A CA 1
ATOM 1074 C C . ILE A 1 151 ? -31.50400 -7.34100 -69.77900 1.000 45.38800 151 ILE A C 1
ATOM 1075 O O . ILE A 1 151 ? -32.70600 -7.13700 -69.99400 1.000 56.22110 151 ILE A O 1
ATOM 1080 N N . GLY A 1 152 ? -31.08600 -8.00500 -68.70000 1.000 50.06843 152 GLY A N 1
ATOM 1081 C CA . GLY A 1 152 ? -32.04900 -8.47600 -67.71700 1.000 49.78916 152 GLY A CA 1
ATOM 1082 C C . GLY A 1 152 ? -32.66800 -7.34300 -66.92000 1.000 54.08841 152 GLY A C 1
ATOM 1083 O O . GLY A 1 152 ? -33.88200 -7.30800 -66.70600 1.000 51.62578 152 GLY A O 1
ATOM 1084 N N . SER A 1 153 ? -31.83400 -6.40700 -66.45900 1.000 50.50691 153 SER A N 1
ATOM 1085 C CA . SER A 1 153 ? -32.33800 -5.26200 -65.70600 1.000 49.47742 153 SER A CA 1
ATOM 1086 C C . SER A 1 153 ? -33.35200 -4.46800 -66.52100 1.000 53.16062 153 SER A C 1
ATOM 1087 O O . SER A 1 153 ? -34.34200 -3.96400 -65.97600 1.000 53.28635 153 SER A O 1
ATOM 1090 N N . ALA A 1 154 ? -33.12400 -4.34800 -67.83000 1.000 63.75154 154 ALA A N 1
ATOM 1091 C CA . ALA A 1 154 ? -34.05500 -3.61800 -68.68400 1.000 63.57942 154 ALA A CA 1
ATOM 1092 C C . ALA A 1 154 ? -35.38800 -4.34600 -68.79900 1.000 60.17163 154 ALA A C 1
ATOM 1093 O O . ALA A 1 154 ? -36.45000 -3.71400 -68.74700 1.000 73.19272 154 ALA A O 1
ATOM 1095 N N . ALA A 1 155 ? -35.35400 -5.66900 -68.98200 1.000 56.14364 155 ALA A N 1
ATOM 1096 C CA . ALA A 1 155 ? -36.59200 -6.43700 -69.07400 1.000 59.22679 155 ALA A CA 1
ATOM 1097 C C . ALA A 1 155 ? -37.45400 -6.25300 -67.83200 1.000 56.04495 155 ALA A C 1
ATOM 1098 O O . ALA A 1 155 ? -38.67800 -6.11400 -67.93400 1.000 59.23958 155 ALA A O 1
ATOM 1100 N N . LEU A 1 156 ? -36.83500 -6.25400 -66.64900 1.000 49.25305 156 LEU A N 1
ATOM 1101 C CA . LEU A 1 156 ? -37.58800 -6.00600 -65.42400 1.000 55.34042 156 LEU A CA 1
ATOM 1102 C C . LEU A 1 156 ? -38.15300 -4.59300 -65.40100 1.000 55.50173 156 LEU A C 1
ATOM 1103 O O . LEU A 1 156 ? -39.28700 -4.37400 -64.96200 1.000 56.06925 156 LEU A O 1
ATOM 1108 N N . ARG A 1 157 ? -37.37600 -3.62000 -65.87500 1.000 49.91053 157 ARG A N 1
ATOM 1109 C CA . ARG A 1 157 ? -37.85100 -2.24300 -65.87200 1.000 60.76135 157 ARG A CA 1
ATOM 1110 C C . ARG A 1 157 ? -38.93600 -2.02400 -66.91700 1.000 58.40485 157 ARG A C 1
ATOM 1111 O O . ARG A 1 157 ? -39.88800 -1.27400 -66.67500 1.000 59.23499 157 ARG A O 1
ATOM 1119 N N . GLU A 1 158 ? -38.79200 -2.64000 -68.09500 1.000 55.27400 158 GLU A N 1
ATOM 1120 C CA . GLU A 1 158 ? -39.87400 -2.63200 -69.07500 1.000 54.84688 158 GLU A CA 1
ATOM 1121 C C . GLU A 1 158 ? -41.19900 -3.01700 -68.43300 1.000 62.87422 158 GLU A C 1
ATOM 1122 O O . GLU A 1 158 ? -42.23900 -2.41100 -68.71700 1.000 64.55492 158 GLU A O 1
ATOM 1128 N N . ILE A 1 159 ? -41.17400 -4.01900 -67.55200 1.000 58.14747 159 ILE A N 1
ATOM 1129 C CA . ILE A 1 159 ? -42.37800 -4.41300 -66.82800 1.000 61.22499 159 ILE A CA 1
ATOM 1130 C C . ILE A 1 159 ? -42.72500 -3.39400 -65.75200 1.000 65.32868 159 ILE A C 1
ATOM 1131 O O . ILE A 1 159 ? -43.90300 -3.10300 -65.51600 1.000 68.69523 159 ILE A O 1
ATOM 1136 N N . ARG A 1 160 ? -41.71800 -2.81500 -65.09800 1.000 71.83796 160 ARG A N 1
ATOM 1137 C CA . ARG A 1 160 ? -42.02000 -1.95900 -63.95800 1.000 64.63791 160 ARG A CA 1
ATOM 1138 C C . ARG A 1 160 ? -42.31200 -0.51600 -64.34300 1.000 70.47092 160 ARG A C 1
ATOM 1139 O O . ARG A 1 160 ? -43.19700 0.11000 -63.75000 1.000 72.39347 160 ARG A O 1
ATOM 1147 N N . MET A 1 161 ? -41.58600 0.03200 -65.31600 1.000 73.72149 161 MET A N 1
ATOM 1148 C CA . MET A 1 161 ? -41.80700 1.41700 -65.72800 1.000 70.91882 161 MET A CA 1
ATOM 1149 C C . MET A 1 161 ? -43.00400 1.61400 -66.64900 1.000 70.48544 161 MET A C 1
ATOM 1150 O O . MET A 1 161 ? -43.48600 2.74600 -66.76000 1.000 69.51639 161 MET A O 1
ATOM 1155 N N . SER A 1 162 ? -43.47000 0.56800 -67.33200 1.000 69.70911 162 SER A N 1
ATOM 1156 C CA . SER A 1 162 ? -44.64000 0.70900 -68.19100 1.000 77.19566 162 SER A CA 1
ATOM 1157 C C . SER A 1 162 ? -45.81400 1.29800 -67.41500 1.000 79.76689 162 SER A C 1
ATOM 1158 O O . SER A 1 162 ? -45.91000 1.15200 -66.19300 1.000 86.03328 162 SER A O 1
ATOM 1161 N N . ARG A 1 163 ? -46.70600 1.98000 -68.13900 1.000 79.27274 163 ARG A N 1
ATOM 1162 C CA . ARG A 1 163 ? -47.90100 2.61700 -67.57900 1.000 91.86545 163 ARG A CA 1
ATOM 1163 C C . ARG A 1 163 ? -47.58200 3.75200 -66.60300 1.000 93.57334 163 ARG A C 1
ATOM 1164 O O . ARG A 1 163 ? -48.34700 4.00600 -65.66900 1.000 96.67465 163 ARG A O 1
ATOM 1172 N N . GLU A 1 164 ? -46.42700 4.40100 -66.74100 1.000 94.81571 164 GLU A N 1
ATOM 1173 C CA . GLU A 1 164 ? -46.15800 5.60300 -65.96500 1.000 85.25085 164 GLU A CA 1
ATOM 1174 C C . GLU A 1 164 ? -45.19700 6.46800 -66.76800 1.000 80.51821 164 GLU A C 1
ATOM 1175 O O . GLU A 1 164 ? -44.32400 5.96200 -67.47600 1.000 77.92207 164 GLU A O 1
ATOM 1181 N N . ILE A 1 165 ? -45.37100 7.78300 -66.65100 1.000 81.26246 165 ILE A N 1
ATOM 1182 C CA . ILE A 1 165 ? -44.48100 8.72200 -67.31900 1.000 74.10714 165 ILE A CA 1
ATOM 1183 C C . ILE A 1 165 ? -43.11200 8.70800 -66.65700 1.000 78.85331 165 ILE A C 1
ATOM 1184 O O . ILE A 1 165 ? -42.98300 8.87700 -65.43700 1.000 84.04673 165 ILE A O 1
ATOM 1189 N N . CYS A 1 166 ? -42.08500 8.48300 -67.46200 1.000 73.82406 166 CYS A N 1
ATOM 1190 C CA . CYS A 1 166 ? -40.70400 8.55200 -67.03000 1.000 68.90316 166 CYS A CA 1
ATOM 1191 C C . CYS A 1 166 ? -40.03000 9.65900 -67.82600 1.000 57.36415 166 CYS A C 1
ATOM 1192 O O . CYS A 1 166 ? -40.51400 10.06600 -68.88400 1.000 51.75271 166 CYS A O 1
ATOM 1195 N N . SER A 1 167 ? -38.91700 10.16100 -67.30900 1.000 53.35584 167 SER A N 1
ATOM 1196 C CA . SER A 1 167 ? -38.14200 11.12600 -68.07000 1.000 50.01135 167 SER A CA 1
ATOM 1197 C C . SER A 1 167 ? -37.64800 10.48500 -69.36400 1.000 59.70630 167 SER A C 1
ATOM 1198 O O . SER A 1 167 ? -37.39600 9.27600 -69.42900 1.000 59.99295 167 SER A O 1
ATOM 1201 N N . VAL A 1 168 ? -37.53800 11.30600 -70.41500 1.000 50.91223 168 VAL A N 1
ATOM 1202 C CA . VAL A 1 168 ? -37.05000 10.81000 -71.70100 1.000 53.53143 168 VAL A CA 1
ATOM 1203 C C . VAL A 1 168 ? -35.69700 10.14100 -71.53100 1.000 52.83988 168 VAL A C 1
ATOM 1204 O O . VAL A 1 168 ? -35.43700 9.07100 -72.09300 1.000 48.54903 168 VAL A O 1
ATOM 1208 N N . GLN A 1 169 ? -34.83100 10.73300 -70.71100 1.000 48.25310 169 GLN A N 1
ATOM 1209 C CA . GLN A 1 169 ? -33.52800 10.13200 -70.46500 1.000 44.36215 169 GLN A CA 1
ATOM 1210 C C . GLN A 1 169 ? -33.66900 8.76300 -69.81300 1.000 51.72259 169 GLN A C 1
ATOM 1211 O O . GLN A 1 169 ? -32.90800 7.84200 -70.12300 1.000 54.58313 169 GLN A O 1
ATOM 1217 N N . ASP A 1 170 ? -34.63300 8.61100 -68.89900 1.000 46.55889 170 ASP A N 1
ATOM 1218 C CA . ASP A 1 170 ? -34.85900 7.30600 -68.28700 1.000 47.60335 170 ASP A CA 1
ATOM 1219 C C . ASP A 1 170 ? -35.25300 6.27100 -69.33200 1.000 48.36987 170 ASP A C 1
ATOM 1220 O O . ASP A 1 170 ? -34.84500 5.10600 -69.24600 1.000 52.03513 170 ASP A O 1
ATOM 1225 N N . TYR A 1 171 ? -36.05400 6.66900 -70.32100 1.000 48.88181 171 TYR A N 1
ATOM 1226 C CA . TYR A 1 171 ? -36.36300 5.74700 -71.40800 1.000 48.44878 171 TYR A CA 1
ATOM 1227 C C . TYR A 1 171 ? -35.12100 5.44600 -72.22900 1.000 45.77456 171 TYR A C 1
ATOM 1228 O O . TYR A 1 171 ? -34.91300 4.30500 -72.66000 1.000 46.54294 171 TYR A O 1
ATOM 1237 N N . LEU A 1 172 ? -34.28400 6.46000 -72.45500 1.000 39.27220 172 LEU A N 1
ATOM 1238 C CA . LEU A 1 172 ? -33.07500 6.26000 -73.24100 1.000 43.52377 172 LEU A CA 1
ATOM 1239 C C . LEU A 1 172 ? -32.13200 5.28600 -72.55100 1.000 47.22546 172 LEU A C 1
ATOM 1240 O O . LEU A 1 172 ? -31.52000 4.43500 -73.20500 1.000 50.13732 172 LEU A O 1
ATOM 1245 N N . ASP A 1 173 ? -32.01200 5.38400 -71.22600 1.000 48.58727 173 ASP A N 1
ATOM 1246 C CA . ASP A 1 173 ? -31.16800 4.44700 -70.49600 1.000 41.76443 173 ASP A CA 1
ATOM 1247 C C . ASP A 1 173 ? -31.72300 3.03200 -70.57900 1.000 43.06232 173 ASP A C 1
ATOM 1248 O O . ASP A 1 173 ? -30.96500 2.07100 -70.75800 1.000 48.16796 173 ASP A O 1
ATOM 1253 N N . MET A 1 174 ? -33.04200 2.88400 -70.45100 1.000 42.86978 174 MET A N 1
ATOM 1254 C CA . MET A 1 174 ? -33.64700 1.55900 -70.52500 1.000 42.95904 174 MET A CA 1
ATOM 1255 C C . MET A 1 174 ? -33.37800 0.91300 -71.87700 1.000 46.36915 174 MET A C 1
ATOM 1256 O O . MET A 1 174 ? -32.91300 -0.23000 -71.95200 1.000 45.45069 174 MET A O 1
ATOM 1261 N N . ILE A 1 175 ? -33.66300 1.63400 -72.96100 1.000 45.63162 175 ILE A N 1
ATOM 1262 C CA . ILE A 1 175 ? -33.48800 1.05000 -74.28400 1.000 44.86526 175 ILE A CA 1
ATOM 1263 C C . ILE A 1 175 ? -32.01300 0.83000 -74.59000 1.000 44.31911 175 ILE A C 1
ATOM 1264 O O . ILE A 1 175 ? -31.66000 -0.07900 -75.35100 1.000 45.94020 175 ILE A O 1
ATOM 1269 N N . ALA A 1 176 ? -31.13000 1.64500 -74.00800 1.000 37.28477 176 ALA A N 1
ATOM 1270 C CA . ALA A 1 176 ? -29.69900 1.40300 -74.15500 1.000 42.95614 176 ALA A CA 1
ATOM 1271 C C . ALA A 1 176 ? -29.29300 0.09200 -73.50400 1.000 47.36866 176 ALA A C 1
ATOM 1272 O O . ALA A 1 176 ? -28.37600 -0.58400 -73.98100 1.000 45.87459 176 ALA A O 1
ATOM 1274 N N . ASP A 1 177 ? -29.94000 -0.27200 -72.40100 1.000 46.44375 177 ASP A N 1
ATOM 1275 C CA . ASP A 1 177 ? -29.67700 -1.57500 -71.81100 1.000 42.29383 177 ASP A CA 1
ATOM 1276 C C . ASP A 1 177 ? -30.43100 -2.68800 -72.52700 1.000 44.24396 177 ASP A C 1
ATOM 1277 O O . ASP A 1 177 ? -29.91000 -3.79900 -72.66000 1.000 48.22746 177 ASP A O 1
ATOM 1282 N N . LYS A 1 178 ? -31.64800 -2.42300 -73.00300 1.000 48.57689 178 LYS A N 1
ATOM 1283 C CA . LYS A 1 178 ? -32.39400 -3.48600 -73.66900 1.000 51.30437 178 LYS A CA 1
ATOM 1284 C C . LYS A 1 178 ? -31.76500 -3.83500 -75.00900 1.000 46.75045 178 LYS A C 1
ATOM 1285 O O . LYS A 1 178 ? -31.51500 -5.00900 -75.30400 1.000 56.15052 178 LYS A O 1
ATOM 1291 N N . SER A 1 179 ? -31.49500 -2.82900 -75.83300 1.000 43.91958 179 SER A N 1
ATOM 1292 C CA . SER A 1 179 ? -30.99400 -3.07300 -77.17400 1.000 45.96549 179 SER A CA 1
ATOM 1293 C C . SER A 1 179 ? -29.51900 -2.76000 -77.34400 1.000 37.56149 179 SER A C 1
ATOM 1294 O O . SER A 1 179 ? -28.84400 -3.45100 -78.10900 1.000 41.44519 179 SER A O 1
ATOM 1297 N N . GLY A 1 180 ? -29.00100 -1.74100 -76.65800 1.000 36.76986 180 GLY A N 1
ATOM 1298 C CA . GLY A 1 180 ? -27.58500 -1.44200 -76.77300 1.000 35.98680 180 GLY A CA 1
ATOM 1299 C C . GLY A 1 180 ? -26.71400 -2.52700 -76.17300 1.000 36.20496 180 GLY A C 1
ATOM 1300 O O . GLY A 1 180 ? -25.65500 -2.85600 -76.71300 1.000 39.00844 180 GLY A O 1
ATOM 1301 N N . ALA A 1 181 ? -27.14400 -3.09600 -75.04600 1.000 39.70003 181 ALA A N 1
ATOM 1302 C CA . ALA A 1 181 ? -26.39500 -4.18900 -74.43800 1.000 34.49918 181 ALA A CA 1
ATOM 1303 C C . ALA A 1 181 ? -26.42400 -5.44800 -75.29700 1.000 37.27584 181 ALA A C 1
ATOM 1304 O O . ALA A 1 181 ? -25.44200 -6.19800 -75.31900 1.000 42.98402 181 ALA A O 1
ATOM 1306 N N . LEU A 1 182 ? -27.53500 -5.70900 -75.99300 1.000 40.20381 182 LEU A N 1
ATOM 1307 C CA . LEU A 1 182 ? -27.57600 -6.83800 -76.91900 1.000 35.22425 182 LEU A CA 1
ATOM 1308 C C . LEU A 1 182 ? -26.48600 -6.71400 -77.97300 1.000 39.31911 182 LEU A C 1
ATOM 1309 O O . LEU A 1 182 ? -25.83700 -7.70500 -78.33000 1.000 35.31292 182 LEU A O 1
ATOM 1314 N N . LEU A 1 183 ? -26.28000 -5.50200 -78.48900 1.000 33.55244 183 LEU A N 1
ATOM 1315 C CA . LEU A 1 183 ? -25.21200 -5.27600 -79.45400 1.000 32.21649 183 LEU A CA 1
ATOM 1316 C C . LEU A 1 183 ? -23.84400 -5.30200 -78.78200 1.000 32.39483 183 LEU A C 1
ATOM 1317 O O . LEU A 1 183 ? -22.89500 -5.88100 -79.32300 1.000 35.10837 183 LEU A O 1
ATOM 1322 N N . TRP A 1 184 ? -23.72600 -4.69100 -77.59700 1.000 32.99514 184 TRP A N 1
ATOM 1323 C CA . TRP A 1 184 ? -22.44100 -4.67000 -76.90500 1.000 28.92342 184 TRP A CA 1
ATOM 1324 C C . TRP A 1 184 ? -21.98100 -6.06800 -76.53600 1.000 33.10551 184 TRP A C 1
ATOM 1325 O O . TRP A 1 184 ? -20.77900 -6.35500 -76.57100 1.000 35.06664 184 TRP A O 1
ATOM 1336 N N . MET A 1 185 ? -22.91800 -6.95600 -76.20800 1.000 32.11707 185 MET A N 1
ATOM 1337 C CA . MET A 1 185 ? -22.55400 -8.34500 -75.97200 1.000 37.34588 185 MET A CA 1
ATOM 1338 C C . MET A 1 185 ? -21.89900 -8.93400 -77.21500 1.000 38.00253 185 MET A C 1
ATOM 1339 O O . MET A 1 185 ? -20.93800 -9.70400 -77.11900 1.000 37.73232 185 MET A O 1
ATOM 1344 N N . ALA A 1 186 ? -22.39200 -8.56300 -78.39900 1.000 32.16505 186 ALA A N 1
ATOM 1345 C CA . ALA A 1 186 ? -21.77100 -9.03200 -79.63200 1.000 27.77022 186 ALA A CA 1
ATOM 1346 C C . ALA A 1 186 ? -20.46800 -8.30200 -79.90800 1.000 32.92891 186 ALA A C 1
ATOM 1347 O O . ALA A 1 186 ? -19.42200 -8.93000 -80.10100 1.000 30.01825 186 ALA A O 1
ATOM 1349 N N . CYS A 1 187 ? -20.51400 -6.97000 -79.93400 1.000 28.83837 187 CYS A N 1
ATOM 1350 C CA . CYS A 1 187 ? -19.33500 -6.19700 -80.30600 1.000 27.00571 187 CYS A CA 1
ATOM 1351 C C . CYS A 1 187 ? -18.24300 -6.30400 -79.25400 1.000 27.14302 187 CYS A C 1
ATOM 1352 O O . CYS A 1 187 ? -17.06600 -6.46800 -79.59200 1.000 29.32381 187 CYS A O 1
ATOM 1355 N N . GLY A 1 188 ? -18.61600 -6.20800 -77.97700 1.000 29.40395 188 GLY A N 1
ATOM 1356 C CA . GLY A 1 188 ? -17.62200 -6.24300 -76.91700 1.000 26.63198 188 GLY A CA 1
ATOM 1357 C C . GLY A 1 188 ? -16.89000 -7.56700 -76.84400 1.000 26.40487 188 GLY A C 1
ATOM 1358 O O . GLY A 1 188 ? -15.66400 -7.60800 -76.72300 1.000 31.25400 188 GLY A O 1
ATOM 1359 N N . VAL A 1 189 ? -17.63200 -8.67000 -76.90900 1.000 26.04347 189 VAL A N 1
ATOM 1360 C CA . VAL A 1 189 ? -16.98400 -9.97300 -76.88700 1.000 25.84107 189 VAL A CA 1
ATOM 1361 C C . VAL A 1 189 ? -16.18800 -10.19200 -78.16500 1.000 28.46224 189 VAL A C 1
ATOM 1362 O O . VAL A 1 189 ? -15.04800 -10.67300 -78.12700 1.000 29.90132 189 VAL A O 1
ATOM 1366 N N . GLY A 1 190 ? -16.75800 -9.82000 -79.31300 1.000 26.66247 190 GLY A N 1
ATOM 1367 C CA . GLY A 1 190 ? -16.03500 -9.98000 -80.56200 1.000 26.04546 190 GLY A CA 1
ATOM 1368 C C . GLY A 1 190 ? -14.74000 -9.19400 -80.58500 1.000 26.43580 190 GLY A C 1
ATOM 1369 O O . GLY A 1 190 ? -13.67900 -9.73100 -80.91000 1.000 27.49685 190 GLY A O 1
ATOM 1370 N N . GLY A 1 191 ? -14.80500 -7.91600 -80.21100 1.000 26.69056 191 GLY A N 1
ATOM 1371 C CA . GLY A 1 191 ? -13.59900 -7.10500 -80.19000 1.000 27.14573 191 GLY A CA 1
ATOM 1372 C C . GLY A 1 191 ? -12.56300 -7.61800 -79.20900 1.000 28.10461 191 GLY A C 1
ATOM 1373 O O . GLY A 1 191 ? -11.36800 -7.65200 -79.51600 1.000 28.73440 191 GLY A O 1
ATOM 1374 N N . THR A 1 192 ? -13.00800 -8.03100 -78.01900 1.000 30.10863 192 THR A N 1
ATOM 1375 C CA . THR A 1 192 ? -12.08800 -8.55600 -77.01500 1.000 27.14700 192 THR A CA 1
ATOM 1376 C C . THR A 1 192 ? -11.34500 -9.77600 -77.53700 1.000 28.75064 192 THR A C 1
ATOM 1377 O O . THR A 1 192 ? -10.11800 -9.86900 -77.42400 1.000 32.90541 192 THR A O 1
ATOM 1381 N N . LEU A 1 193 ? -12.08000 -10.72300 -78.11800 1.000 26.99329 193 LEU A N 1
ATOM 1382 C CA . LEU A 1 193 ? -11.44100 -11.89900 -78.69200 1.000 28.28528 193 LEU A CA 1
ATOM 1383 C C . LEU A 1 193 ? -10.61500 -11.54200 -79.91700 1.000 32.62330 193 LEU A C 1
ATOM 1384 O O . LEU A 1 193 ? -9.57400 -12.16200 -80.16300 1.000 32.76623 193 LEU A O 1
ATOM 1389 N N . GLY A 1 194 ? -11.06000 -10.55700 -80.69400 1.000 27.02508 194 GLY A N 1
ATOM 1390 C CA . GLY A 1 194 ? -10.29700 -10.12000 -81.84100 1.000 27.43806 194 GLY A CA 1
ATOM 1391 C C . GLY A 1 194 ? -9.00400 -9.42500 -81.49100 1.000 27.98262 194 GLY A C 1
ATOM 1392 O O . GLY A 1 194 ? -8.17400 -9.21500 -82.38100 1.000 29.23532 194 GLY A O 1
ATOM 1393 N N . GLY A 1 195 ? -8.81800 -9.05800 -80.22700 1.000 28.05273 195 GLY A N 1
ATOM 1394 C CA . GLY A 1 195 ? -7.62000 -8.36200 -79.81800 1.000 28.65293 195 GLY A CA 1
ATOM 1395 C C . GLY A 1 195 ? -7.68400 -6.86100 -79.93500 1.000 29.04201 195 GLY A C 1
ATOM 1396 O O . GLY A 1 195 ? -6.64500 -6.22100 -80.12800 1.000 36.70217 195 GLY A O 1
ATOM 1397 N N . ALA A 1 196 ? -8.87400 -6.27600 -79.85100 1.000 29.76513 196 ALA A N 1
ATOM 1398 C CA . ALA A 1 196 ? -9.00300 -4.83300 -79.97300 1.000 29.13982 196 ALA A CA 1
ATOM 1399 C C . ALA A 1 196 ? -8.32000 -4.14000 -78.80300 1.000 29.60521 196 ALA A C 1
ATOM 1400 O O . ALA A 1 196 ? -8.37200 -4.61500 -77.66700 1.000 29.46087 196 ALA A O 1
ATOM 1402 N N . ASP A 1 197 ? -7.67400 -3.01000 -79.08000 1.000 30.23064 197 ASP A N 1
ATOM 1403 C CA . ASP A 1 197 ? -7.08400 -2.23000 -78.00500 1.000 31.58398 197 ASP A CA 1
ATOM 1404 C C . ASP A 1 197 ? -8.18000 -1.47400 -77.26000 1.000 32.07475 197 ASP A C 1
ATOM 1405 O O . ASP A 1 197 ? -9.36100 -1.51900 -77.61500 1.000 35.35050 197 ASP A O 1
ATOM 1410 N N . GLU A 1 198 ? -7.77300 -0.75800 -76.21400 1.000 34.63411 198 GLU A N 1
ATOM 1411 C CA . GLU A 1 198 ? -8.73200 -0.12800 -75.31700 1.000 32.79517 198 GLU A CA 1
ATOM 1412 C C . GLU A 1 198 ? -9.57900 0.91400 -76.04300 1.000 37.95452 198 GLU A C 1
ATOM 1413 O O . GLU A 1 198 ? -10.77700 1.05300 -75.77000 1.000 36.74290 198 GLU A O 1
ATOM 1419 N N . ALA A 1 199 ? -8.97600 1.65700 -76.97000 1.000 38.31626 199 ALA A N 1
ATOM 1420 C CA . ALA A 1 199 ? -9.72300 2.66700 -77.71300 1.000 31.59134 199 ALA A CA 1
ATOM 1421 C C . ALA A 1 199 ? -10.74100 2.03700 -78.66000 1.000 31.74773 199 ALA A C 1
ATOM 1422 O O . ALA A 1 199 ? -11.84200 2.56900 -78.83900 1.000 30.74273 199 ALA A O 1
ATOM 1424 N N . ALA A 1 200 ? -10.38300 0.91700 -79.29300 1.000 34.65657 200 ALA A N 1
ATOM 1425 C CA . ALA A 1 200 ? -11.31100 0.24600 -80.19900 1.000 30.02336 200 ALA A CA 1
ATOM 1426 C C . ALA A 1 200 ? -12.53500 -0.27600 -79.46200 1.000 29.45999 200 ALA A C 1
ATOM 1427 O O . ALA A 1 200 ? -13.66100 -0.17900 -79.96600 1.000 33.51921 200 ALA A O 1
ATOM 1429 N N . LEU A 1 201 ? -12.33800 -0.84200 -78.27200 1.000 29.34839 201 LEU A N 1
ATOM 1430 C CA . LEU A 1 201 ? -13.47100 -1.36300 -77.51700 1.000 28.88571 201 LEU A CA 1
ATOM 1431 C C . LEU A 1 201 ? -14.44000 -0.25600 -77.12800 1.000 29.04401 201 LEU A C 1
ATOM 1432 O O . LEU A 1 201 ? -15.65800 -0.41700 -77.26000 1.000 31.29962 201 LEU A O 1
ATOM 1437 N N . LYS A 1 202 ? -13.92700 0.88200 -76.66300 1.000 29.62012 202 LYS A N 1
ATOM 1438 C CA . LYS A 1 202 ? -14.82700 1.97500 -76.32400 1.000 29.83290 202 LYS A CA 1
ATOM 1439 C C . LYS A 1 202 ? -15.56700 2.46100 -77.56400 1.000 30.58494 202 LYS A C 1
ATOM 1440 O O . LYS A 1 202 ? -16.75100 2.80900 -77.49300 1.000 33.97584 202 LYS A O 1
ATOM 1446 N N . ALA A 1 203 ? -14.89000 2.47100 -78.71500 1.000 29.84143 203 ALA A N 1
ATOM 1447 C CA . ALA A 1 203 ? -15.56700 2.80700 -79.96300 1.000 29.77789 203 ALA A CA 1
ATOM 1448 C C . ALA A 1 203 ? -16.68800 1.81700 -80.25600 1.000 30.25428 203 ALA A C 1
ATOM 1449 O O . ALA A 1 203 ? -17.81500 2.21400 -80.57100 1.000 29.12191 203 ALA A O 1
ATOM 1451 N N . LEU A 1 204 ? -16.39900 0.51800 -80.14200 1.000 32.75638 204 LEU A N 1
ATOM 1452 C CA . LEU A 1 204 ? -17.43800 -0.48600 -80.34400 1.000 28.27527 204 LEU A CA 1
ATOM 1453 C C . LEU A 1 204 ? -18.53900 -0.35700 -79.30700 1.000 28.46502 204 LEU A C 1
ATOM 1454 O O . LEU A 1 204 ? -19.70700 -0.63400 -79.60200 1.000 27.91978 204 LEU A O 1
ATOM 1459 N N . SER A 1 205 ? -18.18300 0.04800 -78.08800 1.000 28.52648 205 SER A N 1
ATOM 1460 C CA . SER A 1 205 ? -19.18700 0.27200 -77.05600 1.000 28.35782 205 SER A CA 1
ATOM 1461 C C . SER A 1 205 ? -20.11700 1.40800 -77.45000 1.000 33.24963 205 SER A C 1
ATOM 1462 O O . SER A 1 205 ? -21.34400 1.28900 -77.35700 1.000 31.17014 205 SER A O 1
ATOM 1465 N N . GLN A 1 206 ? -19.54100 2.52100 -77.90400 1.000 29.04275 206 GLN A N 1
ATOM 1466 C CA . GLN A 1 206 ? -20.35200 3.64000 -78.35900 1.000 29.33230 206 GLN A CA 1
ATOM 1467 C C . GLN A 1 206 ? -21.23200 3.23200 -79.52900 1.000 29.70420 206 GLN A C 1
ATOM 1468 O O . GLN A 1 206 ? -22.42500 3.55500 -79.56200 1.000 29.62627 206 GLN A O 1
ATOM 1474 N N . TYR A 1 207 ? -20.66300 2.50500 -80.49200 1.000 28.85473 207 TYR A N 1
ATOM 1475 C CA . TYR A 1 207 ? -21.45100 2.02200 -81.62000 1.000 28.65849 207 TYR A CA 1
ATOM 1476 C C . TYR A 1 207 ? -22.60500 1.15500 -81.14600 1.000 29.94853 207 TYR A C 1
ATOM 1477 O O . TYR A 1 207 ? -23.72000 1.25300 -81.66800 1.000 37.87982 207 TYR A O 1
ATOM 1486 N N . SER A 1 208 ? -22.35600 0.30300 -80.15100 1.000 32.56403 208 SER A N 1
ATOM 1487 C CA . SER A 1 208 ? -23.39900 -0.58600 -79.65200 1.000 30.30231 208 SER A CA 1
ATOM 1488 C C . SER A 1 208 ? -24.53100 0.19800 -79.00400 1.000 31.03614 208 SER A C 1
ATOM 1489 O O . SER A 1 208 ? -25.71100 -0.05400 -79.27500 1.000 30.42105 208 SER A O 1
ATOM 1492 N N . ASP A 1 209 ? -24.19200 1.14600 -78.13100 1.000 28.28979 209 ASP A N 1
ATOM 1493 C CA . ASP A 1 209 ? -25.23300 1.91100 -77.45500 1.000 28.58979 209 ASP A CA 1
ATOM 1494 C C . ASP A 1 209 ? -26.02300 2.76400 -78.43600 1.000 30.30213 209 ASP A C 1
ATOM 1495 O O . ASP A 1 209 ? -27.25500 2.82000 -78.36600 1.000 36.56035 209 ASP A O 1
ATOM 1500 N N . GLN A 1 210 ? -25.33300 3.43500 -79.35700 1.000 30.38730 210 GLN A N 1
ATOM 1501 C CA . GLN A 1 210 ? -26.02200 4.33300 -80.27500 1.000 29.33847 210 GLN A CA 1
ATOM 1502 C C . GLN A 1 210 ? -26.86600 3.56700 -81.28600 1.000 29.14228 210 GLN A C 1
ATOM 1503 O O . GLN A 1 210 ? -28.00900 3.95100 -81.56100 1.000 31.57678 210 GLN A O 1
ATOM 1509 N N . LEU A 1 211 ? -26.33800 2.47700 -81.84500 1.000 28.78622 211 LEU A N 1
ATOM 1510 C CA . LEU A 1 211 ? -27.14600 1.69600 -82.77600 1.000 28.66637 211 LEU A CA 1
ATOM 1511 C C . LEU A 1 211 ? -28.31000 1.01000 -82.07000 1.000 29.14252 211 LEU A C 1
ATOM 1512 O O . LEU A 1 211 ? -29.38100 0.84200 -82.66600 1.000 35.88647 211 LEU A O 1
ATOM 1517 N N . GLY A 1 212 ? -28.12500 0.61300 -80.81000 1.000 32.61611 212 GLY A N 1
ATOM 1518 C CA . GLY A 1 212 ? -29.21800 0.00100 -80.07200 1.000 28.29990 212 GLY A CA 1
ATOM 1519 C C . GLY A 1 212 ? -30.35400 0.96800 -79.81000 1.000 30.99795 212 GLY A C 1
ATOM 1520 O O . GLY A 1 212 ? -31.52900 0.60700 -79.92100 1.000 35.95142 212 GLY A O 1
ATOM 1521 N N . ILE A 1 213 ? -30.02100 2.21000 -79.46700 1.000 29.67247 213 ILE A N 1
ATOM 1522 C CA . ILE A 1 213 ? -31.04400 3.23300 -79.28200 1.000 29.53050 213 ILE A CA 1
ATOM 1523 C C . ILE A 1 213 ? -31.85600 3.40300 -80.55700 1.000 29.73158 213 ILE A C 1
ATOM 1524 O O . ILE A 1 213 ? -33.09200 3.40500 -80.53500 1.000 33.35421 213 ILE A O 1
ATOM 1529 N N . ALA A 1 214 ? -31.16700 3.53400 -81.69100 1.000 29.67367 214 ALA A N 1
ATOM 1530 C CA . ALA A 1 214 ? -31.84800 3.76500 -82.96000 1.000 29.94478 214 ALA A CA 1
ATOM 1531 C C . ALA A 1 214 ? -32.76300 2.60700 -83.32700 1.000 36.28213 214 ALA A C 1
ATOM 1532 O O . ALA A 1 214 ? -33.89300 2.81900 -83.77900 1.000 36.30865 214 ALA A O 1
ATOM 1534 N N . TYR A 1 215 ? -32.28700 1.37300 -83.15500 1.000 34.86860 215 TYR A N 1
ATOM 1535 C CA . TYR A 1 215 ? -33.11900 0.21800 -83.46800 1.000 38.13473 215 TYR A CA 1
ATOM 1536 C C . TYR A 1 215 ? -34.39400 0.22200 -82.64000 1.000 38.40241 215 TYR A C 1
ATOM 1537 O O . TYR A 1 215 ? -35.48200 -0.05500 -83.15700 1.000 41.36039 215 TYR A O 1
ATOM 1546 N N . GLN A 1 216 ? -34.27700 0.54900 -81.35500 1.000 37.40986 216 GLN A N 1
ATOM 1547 C CA . GLN A 1 216 ? -35.44000 0.54500 -80.48000 1.000 36.48169 216 GLN A CA 1
ATOM 1548 C C . GLN A 1 216 ? -36.43600 1.62200 -80.87800 1.000 41.43253 216 GLN A C 1
ATOM 1549 O O . GLN A 1 216 ? -37.64300 1.36200 -80.95200 1.000 41.66655 216 GLN A O 1
ATOM 1555 N N . ILE A 1 217 ? -35.94900 2.83400 -81.14900 1.000 40.20461 217 ILE A N 1
ATOM 1556 C CA . ILE A 1 217 ? -36.83800 3.90700 -81.57900 1.000 31.21044 217 ILE A CA 1
ATOM 1557 C C . ILE A 1 217 ? -37.56800 3.51400 -82.85500 1.000 39.40364 217 ILE A C 1
ATOM 1558 O O . ILE A 1 217 ? -38.78300 3.69900 -82.97400 1.000 46.79061 217 ILE A O 1
ATOM 1563 N N . ARG A 1 218 ? -36.84100 2.95200 -83.82500 1.000 36.57738 218 ARG A N 1
ATOM 1564 C CA . ARG A 1 218 ? -37.48800 2.50800 -85.05500 1.000 36.93187 218 ARG A CA 1
ATOM 1565 C C . ARG A 1 218 ? -38.57600 1.48500 -84.76100 1.000 43.12863 218 ARG A C 1
ATOM 1566 O O . ARG A 1 218 ? -39.62000 1.46600 -85.42600 1.000 42.41451 218 ARG A O 1
ATOM 1574 N N . ASP A 1 219 ? -38.36000 0.63000 -83.76200 1.000 37.83643 219 ASP A N 1
ATOM 1575 C CA . ASP A 1 219 ? -39.39700 -0.33600 -83.41800 1.000 43.09079 219 ASP A CA 1
ATOM 1576 C C . ASP A 1 219 ? -40.55100 0.30800 -82.65600 1.000 43.74228 219 ASP A C 1
ATOM 1577 O O . ASP A 1 219 ? -41.70200 -0.09800 -82.82400 1.000 52.06259 219 ASP A O 1
ATOM 1582 N N . ASP A 1 220 ? -40.27300 1.29500 -81.80300 1.000 45.95622 220 ASP A N 1
ATOM 1583 C CA . ASP A 1 220 ? -41.36900 2.04800 -81.20000 1.000 44.16297 220 ASP A CA 1
ATOM 1584 C C . ASP A 1 220 ? -42.26600 2.67300 -82.26100 1.000 44.10546 220 ASP A C 1
ATOM 1585 O O . ASP A 1 220 ? -43.47200 2.83500 -82.04400 1.000 45.24075 220 ASP A O 1
ATOM 1590 N N . LEU A 1 221 ? -41.69500 3.00800 -83.41600 1.000 41.09290 221 LEU A N 1
ATOM 1591 C CA . LEU A 1 221 ? -42.40900 3.72000 -84.46800 1.000 45.04471 221 LEU A CA 1
ATOM 1592 C C . LEU A 1 221 ? -43.43200 2.86000 -85.20000 1.000 45.70233 221 LEU A C 1
ATOM 1593 O O . LEU A 1 221 ? -44.35400 3.41100 -85.80700 1.000 54.69803 221 LEU A O 1
ATOM 1598 N N . MET A 1 222 ? -43.28300 1.53300 -85.17700 1.000 48.11322 222 MET A N 1
ATOM 1599 C CA . MET A 1 222 ? -44.16900 0.67400 -85.95900 1.000 49.13416 222 MET A CA 1
ATOM 1600 C C . MET A 1 222 ? -45.63200 0.84600 -85.55900 1.000 53.20760 222 MET A C 1
ATOM 1601 O O . MET A 1 222 ? -46.52500 0.79200 -86.41300 1.000 51.85525 222 MET A O 1
ATOM 1606 N N . ALA A 1 223 ? -45.90000 1.07100 -84.27200 1.000 51.80032 223 ALA A N 1
ATOM 1607 C CA . ALA A 1 223 ? -47.26500 1.34000 -83.83800 1.000 46.21083 223 ALA A CA 1
ATOM 1608 C C . ALA A 1 223 ? -47.77900 2.66600 -84.37300 1.000 50.48749 223 ALA A C 1
ATOM 1609 O O . ALA A 1 223 ? -48.99200 2.89200 -84.38500 1.000 49.80246 223 ALA A O 1
ATOM 1611 N N . TYR A 1 224 ? -46.87900 3.53700 -84.81600 1.000 48.23360 224 TYR A N 1
ATOM 1612 C CA . TYR A 1 224 ? -47.19900 4.89700 -85.21900 1.000 50.48979 224 TYR A CA 1
ATOM 1613 C C . TYR A 1 224 ? -46.96600 5.11500 -86.71400 1.000 57.12457 224 TYR A C 1
ATOM 1614 O O . TYR A 1 224 ? -46.60900 6.21400 -87.14300 1.000 60.47006 224 TYR A O 1
ATOM 1623 N N . ASP A 1 225 ? -47.16800 4.06900 -87.51300 1.000 61.05054 225 ASP A N 1
ATOM 1624 C CA . ASP A 1 225 ? -47.04500 4.15000 -88.96600 1.000 57.88971 225 ASP A CA 1
ATOM 1625 C C . ASP A 1 225 ? -48.41100 4.28600 -89.62000 1.000 63.61989 225 ASP A C 1
ATOM 1626 O O . ASP A 1 225 ? -48.50900 4.58800 -90.81000 1.000 73.74471 225 ASP A O 1
ATOM 1631 N N . ASN A 1 239 ? -49.38100 -3.46800 -77.32300 1.000 50.69124 239 ASN A N 1
ATOM 1632 C CA . ASN A 1 239 ? -48.78300 -3.66300 -76.01000 1.000 48.26939 239 ASN A CA 1
ATOM 1633 C C . ASN A 1 239 ? -49.26600 -2.59000 -75.03200 1.000 59.13461 239 ASN A C 1
ATOM 1634 O O . ASN A 1 239 ? -49.18800 -2.76900 -73.81500 1.000 57.80466 239 ASN A O 1
ATOM 1639 N N . GLY A 1 240 ? -49.76900 -1.48100 -75.57300 1.000 56.12847 240 GLY A N 1
ATOM 1640 C CA . GLY A 1 240 ? -50.28900 -0.40500 -74.74200 1.000 52.59875 240 GLY A CA 1
ATOM 1641 C C . GLY A 1 240 ? -49.29000 0.19800 -73.77900 1.000 58.59871 240 GLY A C 1
ATOM 1642 O O . GLY A 1 240 ? -49.67300 0.63400 -72.68800 1.000 54.31179 240 GLY A O 1
ATOM 1643 N N . ARG A 1 241 ? -48.01900 0.23100 -74.15100 1.000 54.48154 241 ARG A N 1
ATOM 1644 C CA . ARG A 1 241 ? -46.92500 0.72100 -73.33200 1.000 60.42421 241 ARG A CA 1
ATOM 1645 C C . ARG A 1 241 ? -46.41900 2.06600 -73.84200 1.000 62.59802 241 ARG A C 1
ATOM 1646 O O . ARG A 1 241 ? -46.46400 2.33500 -75.04500 1.000 66.56721 241 ARG A O 1
ATOM 1654 N N . PRO A 1 242 ? -45.93900 2.93600 -72.95400 1.000 69.57893 242 PRO A N 1
ATOM 1655 C CA . PRO A 1 242 ? -45.38200 4.21300 -73.41400 1.000 68.37987 242 PRO A CA 1
ATOM 1656 C C . PRO A 1 242 ? -44.07200 3.99900 -74.15800 1.000 76.09825 242 PRO A C 1
ATOM 1657 O O . PRO A 1 242 ? -43.24900 3.16100 -73.78400 1.000 94.16522 242 PRO A O 1
ATOM 1661 N N . THR A 1 243 ? -43.88700 4.77000 -75.22500 1.000 59.52320 243 THR A N 1
ATOM 1662 C CA . THR A 1 243 ? -42.67700 4.75800 -76.03200 1.000 48.57608 243 THR A CA 1
ATOM 1663 C C . THR A 1 243 ? -42.20300 6.18900 -76.25900 1.000 46.05859 243 THR A C 1
ATOM 1664 O O . THR A 1 243 ? -42.87200 7.15500 -75.88400 1.000 45.39927 243 THR A O 1
ATOM 1668 N N . LEU A 1 244 ? -41.01600 6.31900 -76.84600 1.000 46.78760 244 LEU A N 1
ATOM 1669 C CA . LEU A 1 244 ? -40.43000 7.64100 -77.05700 1.000 41.90205 244 LEU A CA 1
ATOM 1670 C C . LEU A 1 244 ? -41.35000 8.61200 -77.78900 1.000 34.56958 244 LEU A C 1
ATOM 1671 O O . LEU A 1 244 ? -41.42800 9.77600 -77.35900 1.000 36.94629 244 LEU A O 1
ATOM 1676 N N . PRO A 1 245 ? -42.06000 8.23300 -78.86200 1.000 34.52809 245 PRO A N 1
ATOM 1677 C CA . PRO A 1 245 ? -43.00900 9.19100 -79.45500 1.000 35.24765 245 PRO A CA 1
ATOM 1678 C C . PRO A 1 245 ? -44.00800 9.70900 -78.44100 1.000 37.96452 245 PRO A C 1
ATOM 1679 O O . PRO A 1 245 ? -44.37900 10.88900 -78.47600 1.000 40.83280 245 PRO A O 1
ATOM 1683 N N . VAL A 1 246 ? -44.44700 8.84600 -77.52600 1.000 42.03158 246 VAL A N 1
ATOM 1684 C CA . VAL A 1 246 ? -45.34100 9.28100 -76.46000 1.000 39.63830 246 VAL A CA 1
ATOM 1685 C C . VAL A 1 246 ? -44.63300 10.27500 -75.55400 1.000 37.31278 246 VAL A C 1
ATOM 1686 O O . VAL A 1 246 ? -45.18800 11.32100 -75.19900 1.000 46.43142 246 VAL A O 1
ATOM 1690 N N . LEU A 1 247 ? -43.39100 9.97000 -75.17900 1.000 36.39659 247 LEU A N 1
ATOM 1691 C CA . LEU A 1 247 ? -42.65800 10.83900 -74.26800 1.000 39.54943 247 LEU A CA 1
ATOM 1692 C C . LEU A 1 247 ? -42.33100 12.17400 -74.91800 1.000 38.42383 247 LEU A C 1
ATOM 1693 O O . LEU A 1 247 ? -42.44600 13.22600 -74.28100 1.000 37.05533 247 LEU A O 1
ATOM 1698 N N . LEU A 1 248 ? -41.92600 12.15200 -76.18800 1.000 39.03950 248 LEU A N 1
ATOM 1699 C CA . LEU A 1 248 ? -41.67900 13.40200 -76.89700 1.000 37.18265 248 LEU A CA 1
ATOM 1700 C C . LEU A 1 248 ? -42.96400 14.20500 -77.05100 1.000 42.26816 248 LEU A C 1
ATOM 1701 O O . LEU A 1 248 ? -42.94900 15.43700 -76.94700 1.000 37.88704 248 LEU A O 1
ATOM 1706 N N . ALA A 1 249 ? -44.08800 13.52200 -77.29300 1.000 41.01957 249 ALA A N 1
ATOM 1707 C CA . ALA A 1 249 ? -45.37100 14.21300 -77.38900 1.000 38.35012 249 ALA A CA 1
ATOM 1708 C C . ALA A 1 249 ? -45.73500 14.88400 -76.07300 1.000 38.96797 249 ALA A C 1
ATOM 1709 O O . ALA A 1 249 ? -46.21800 16.02200 -76.05900 1.000 43.21665 249 ALA A O 1
ATOM 1711 N N . HIS A 1 250 ? -45.51100 14.19400 -74.95400 1.000 44.04648 250 HIS A N 1
ATOM 1712 C CA . HIS A 1 250 ? -45.81200 14.77700 -73.65100 1.000 43.47312 250 HIS A CA 1
ATOM 1713 C C . HIS A 1 250 ? -44.97900 16.02600 -73.39900 1.000 52.58830 250 HIS A C 1
ATOM 1714 O O . HIS A 1 250 ? -45.48300 17.02400 -72.86900 1.000 58.33267 250 HIS A O 1
ATOM 1721 N N . GLU A 1 251 ? -43.69700 15.98400 -73.76400 1.000 47.07652 251 GLU A N 1
ATOM 1722 C CA . GLU A 1 251 ? -42.81900 17.12800 -73.54700 1.000 47.09060 251 GLU A CA 1
ATOM 1723 C C . GLU A 1 251 ? -43.32900 18.36500 -74.27700 1.000 53.17249 251 GLU A C 1
ATOM 1724 O O . GLU A 1 251 ? -43.28500 19.47700 -73.73600 1.000 55.21632 251 GLU A O 1
ATOM 1730 N N . ARG A 1 252 ? -43.82900 18.19000 -75.50200 1.000 51.54444 252 ARG A N 1
ATOM 1731 C CA . ARG A 1 252 ? -44.30600 19.30800 -76.30700 1.000 44.45349 252 ARG A CA 1
ATOM 1732 C C . ARG A 1 252 ? -45.71500 19.75500 -75.94300 1.000 43.48327 252 ARG A C 1
ATOM 1733 O O . ARG A 1 252 ? -46.06800 20.90900 -76.20700 1.000 45.17945 252 ARG A O 1
ATOM 1741 N N . ALA A 1 253 ? -46.52400 18.87600 -75.35500 1.000 47.82801 253 ALA A N 1
ATOM 1742 C CA . ALA A 1 253 ? -47.92000 19.19800 -75.11000 1.000 46.76113 253 ALA A CA 1
ATOM 1743 C C . ALA A 1 253 ? -48.06000 20.22200 -73.98300 1.000 51.58340 253 ALA A C 1
ATOM 1744 O O . ALA A 1 253 ? -47.22400 20.28500 -73.07700 1.000 54.61462 253 ALA A O 1
ATOM 1746 N N . PRO A 1 254 ? -49.11100 21.03600 -74.02300 1.000 49.15357 254 PRO A N 1
ATOM 1747 C CA . PRO A 1 254 ? -49.40500 21.92600 -72.89900 1.000 51.36565 254 PRO A CA 1
ATOM 1748 C C . PRO A 1 254 ? -49.77700 21.15100 -71.64500 1.000 50.61779 254 PRO A C 1
ATOM 1749 O O . PRO A 1 254 ? -50.08200 19.95600 -71.67800 1.000 52.56232 254 PRO A O 1
ATOM 1753 N N . ARG A 1 255 ? -49.72900 21.87100 -70.51900 1.000 49.82885 255 ARG A N 1
ATOM 1754 C CA . ARG A 1 255 ? -49.92800 21.26200 -69.20700 1.000 49.42051 255 ARG A CA 1
ATOM 1755 C C . ARG A 1 255 ? -51.25600 20.51900 -69.12400 1.000 46.29310 255 ARG A C 1
ATOM 1756 O O . ARG A 1 255 ? -51.32000 19.41000 -68.58100 1.000 51.99073 255 ARG A O 1
ATOM 1764 N N . GLU A 1 256 ? -52.32200 21.09600 -69.67400 1.000 47.06191 256 GLU A N 1
ATOM 1765 C CA . GLU A 1 256 ? -53.60800 20.41000 -69.65400 1.000 47.59156 256 GLU A CA 1
ATOM 1766 C C . GLU A 1 256 ? -53.52700 19.06100 -70.35700 1.000 47.71489 256 GLU A C 1
ATOM 1767 O O . GLU A 1 256 ? -54.08300 18.06800 -69.87500 1.000 57.19771 256 GLU A O 1
ATOM 1773 N N . GLN A 1 257 ? -52.83200 19.00200 -71.49400 1.000 50.92922 257 GLN A N 1
ATOM 1774 C CA . GLN A 1 257 ? -52.66700 17.72900 -72.18900 1.000 55.52497 257 GLN A CA 1
ATOM 1775 C C . GLN A 1 257 ? -51.69800 16.80400 -71.46500 1.000 57.79352 257 GLN A C 1
ATOM 1776 O O . GLN A 1 257 ? -51.85400 15.57900 -71.52800 1.000 61.71181 257 GLN A O 1
ATOM 1782 N N . GLN A 1 258 ? -50.68800 17.36300 -70.79600 1.000 57.84820 258 GLN A N 1
ATOM 1783 C CA . GLN A 1 258 ? -49.76600 16.54000 -70.02000 1.000 56.18719 258 GLN A CA 1
ATOM 1784 C C . GLN A 1 258 ? -50.49300 15.75200 -68.93200 1.000 56.96952 258 GLN A C 1
ATOM 1785 O O . GLN A 1 258 ? -50.21300 14.56500 -68.73300 1.000 62.53698 258 GLN A O 1
ATOM 1791 N N . LEU A 1 259 ? -51.43200 16.39100 -68.22300 1.000 61.76749 259 LEU A N 1
ATOM 1792 C CA . LEU A 1 259 ? -52.21400 15.68700 -67.20400 1.000 55.18536 259 LEU A CA 1
ATOM 1793 C C . LEU A 1 259 ? -52.90900 14.46000 -67.77300 1.000 64.60265 259 LEU A C 1
ATOM 1794 O O . LEU A 1 259 ? -52.88200 13.37800 -67.17500 1.000 68.77361 259 LEU A O 1
ATOM 1799 N N . ARG A 1 260 ? -53.56600 14.62000 -68.92100 1.000 60.94192 260 ARG A N 1
ATOM 1800 C CA . ARG A 1 260 ? -54.28700 13.50300 -69.51600 1.000 64.76340 260 ARG A CA 1
ATOM 1801 C C . ARG A 1 260 ? -53.33600 12.38000 -69.90500 1.000 76.46048 260 ARG A C 1
ATOM 1802 O O . ARG A 1 260 ? -53.62800 11.20200 -69.67200 1.000 83.01495 260 ARG A O 1
ATOM 1810 N N . ILE A 1 261 ? -52.18700 12.72700 -70.49100 1.000 87.60046 261 ILE A N 1
ATOM 1811 C CA . ILE A 1 261 ? -51.19500 11.71800 -70.85400 1.000 87.74096 261 ILE A CA 1
ATOM 1812 C C . ILE A 1 261 ? -50.73300 10.94200 -69.62500 1.000 96.92925 261 ILE A C 1
ATOM 1813 O O . ILE A 1 261 ? -50.58300 9.71500 -69.67000 1.000 105.37012 261 ILE A O 1
ATOM 1818 N N . GLU A 1 262 ? -50.53000 11.63300 -68.50100 1.000 79.35494 262 GLU A N 1
ATOM 1819 C CA . GLU A 1 262 ? -50.03700 10.94700 -67.31000 1.000 76.94240 262 GLU A CA 1
ATOM 1820 C C . GLU A 1 262 ? -51.09200 10.03300 -66.70200 1.000 88.05752 262 GLU A C 1
ATOM 1821 O O . GLU A 1 262 ? -50.78400 8.90100 -66.31300 1.000 100.90425 262 GLU A O 1
ATOM 1827 N N . ARG A 1 263 ? -52.34100 10.49800 -66.61700 1.000 75.98566 263 ARG A N 1
ATOM 1828 C CA . ARG A 1 263 ? -53.38700 9.67000 -66.02500 1.000 75.16671 263 ARG A CA 1
ATOM 1829 C C . ARG A 1 263 ? -53.69700 8.44000 -66.86400 1.000 89.88363 263 ARG A C 1
ATOM 1830 O O . ARG A 1 263 ? -53.99400 7.37700 -66.30900 1.000 95.67971 263 ARG A O 1
ATOM 1838 N N . LEU A 1 264 ? -53.63100 8.55500 -68.19100 1.000 88.30494 264 LEU A N 1
ATOM 1839 C CA . LEU A 1 264 ? -53.87400 7.38700 -69.02800 1.000 102.47456 264 LEU A CA 1
ATOM 1840 C C . LEU A 1 264 ? -52.81100 6.32000 -68.80600 1.000 121.47147 264 LEU A C 1
ATOM 1841 O O . LEU A 1 264 ? -53.12500 5.12600 -68.72700 1.000 123.13613 264 LEU A O 1
ATOM 1846 N N . LEU A 1 265 ? -51.54700 6.72900 -68.69600 1.000 187.72066 265 LEU A N 1
ATOM 1847 C CA . LEU A 1 265 ? -50.50500 5.78600 -68.30800 1.000 190.21628 265 LEU A CA 1
ATOM 1848 C C . LEU A 1 265 ? -50.69600 5.30200 -66.87600 1.000 193.11766 265 LEU A C 1
ATOM 1849 O O . LEU A 1 265 ? -50.73600 4.09300 -66.62200 1.000 194.75562 265 LEU A O 1
ATOM 1854 N N . ALA A 1 266 ? -50.89300 6.23900 -65.94300 1.000 120.14165 266 ALA A N 1
ATOM 1855 C CA . ALA A 1 266 ? -50.81600 5.94600 -64.51200 1.000 108.93247 266 ALA A CA 1
ATOM 1856 C C . ALA A 1 266 ? -51.68300 4.76400 -64.08900 1.000 119.68183 266 ALA A C 1
ATOM 1857 O O . ALA A 1 266 ? -51.22000 3.87500 -63.36400 1.000 113.61643 266 ALA A O 1
ATOM 1859 N N . ASP A 1 267 ? -52.93800 4.72600 -64.52800 1.000 133.06605 267 ASP A N 1
ATOM 1860 C CA . ASP A 1 267 ? -53.86800 3.71100 -64.04900 1.000 131.34665 267 ASP A CA 1
ATOM 1861 C C . ASP A 1 267 ? -53.90500 2.49900 -64.97600 1.000 133.41646 267 ASP A C 1
ATOM 1862 O O . ASP A 1 267 ? -54.12700 2.63200 -66.18500 1.000 139.27890 267 ASP A O 1
ATOM 1867 N N . THR A 1 268 ? -53.68200 1.31600 -64.39300 1.000 113.64701 268 THR A N 1
ATOM 1868 C CA . THR A 1 268 ? -53.71600 0.03400 -65.08800 1.000 99.75444 268 THR A CA 1
ATOM 1869 C C . THR A 1 268 ? -55.11800 -0.56900 -65.18200 1.000 87.75064 268 THR A C 1
ATOM 1870 O O . THR A 1 268 ? -55.25000 -1.79800 -65.25800 1.000 87.13219 268 THR A O 1
ATOM 1874 N N . ALA A 1 269 ? -56.17600 0.24800 -65.20700 1.000 93.88015 269 ALA A N 1
ATOM 1875 C CA . ALA A 1 269 ? -57.54500 -0.28300 -65.24900 1.000 83.40536 269 ALA A CA 1
ATOM 1876 C C . ALA A 1 269 ? -58.36600 0.58200 -66.20500 1.000 77.33610 269 ALA A C 1
ATOM 1877 O O . ALA A 1 269 ? -59.15100 1.44200 -65.79900 1.000 73.71096 269 ALA A O 1
ATOM 1879 N N . ALA A 1 270 ? -58.16700 0.33800 -67.49500 1.000 74.95677 270 ALA A N 1
ATOM 1880 C CA . ALA A 1 270 ? -58.86700 1.01500 -68.57600 1.000 76.88284 270 ALA A CA 1
ATOM 1881 C C . ALA A 1 270 ? -58.82400 0.09100 -69.78000 1.000 75.52794 270 ALA A C 1
ATOM 1882 O O . ALA A 1 270 ? -57.92800 -0.75500 -69.86300 1.000 77.41744 270 ALA A O 1
ATOM 1884 N N . PRO A 1 271 ? -59.77600 0.19200 -70.70600 1.000 72.57136 271 PRO A N 1
ATOM 1885 C CA . PRO A 1 271 ? -59.70700 -0.66700 -71.89500 1.000 78.52324 271 PRO A CA 1
ATOM 1886 C C . PRO A 1 271 ? -58.53000 -0.27700 -72.77600 1.000 87.34470 271 PRO A C 1
ATOM 1887 O O . PRO A 1 271 ? -58.25800 0.90400 -73.00000 1.000 86.93423 271 PRO A O 1
ATOM 1891 N N . ALA A 1 272 ? -57.84900 -1.29900 -73.30100 1.000 100.43130 272 ALA A N 1
ATOM 1892 C CA . ALA A 1 272 ? -56.62200 -1.07800 -74.06400 1.000 96.62203 272 ALA A CA 1
ATOM 1893 C C . ALA A 1 272 ? -56.87600 -0.32200 -75.36400 1.000 102.69687 272 ALA A C 1
ATOM 1894 O O . ALA A 1 272 ? -56.15000 0.62400 -75.69100 1.000 103.89918 272 ALA A O 1
ATOM 1896 N N . ALA A 1 273 ? -57.88800 -0.73900 -76.13200 1.000 89.65632 273 ALA A N 1
ATOM 1897 C CA . ALA A 1 273 ? -58.15300 -0.10300 -77.42100 1.000 78.83742 273 ALA A CA 1
ATOM 1898 C C . ALA A 1 273 ? -58.45000 1.38200 -77.26600 1.000 81.05213 273 ALA A C 1
ATOM 1899 O O . ALA A 1 273 ? -57.94300 2.20800 -78.03400 1.000 76.67854 273 ALA A O 1
ATOM 1901 N N . GLU A 1 274 ? -59.27300 1.73900 -76.28100 1.000 70.54903 274 GLU A N 1
ATOM 1902 C CA . GLU A 1 274 ? -59.55400 3.14600 -76.02900 1.000 72.33444 274 GLU A CA 1
ATOM 1903 C C . GLU A 1 274 ? -58.32800 3.87400 -75.48800 1.000 75.96342 274 GLU A C 1
ATOM 1904 O O . GLU A 1 274 ? -58.13900 5.06200 -75.77300 1.000 75.72285 274 GLU A O 1
ATOM 1910 N N . ARG A 1 275 ? -57.49600 3.18600 -74.70200 1.000 77.99866 275 ARG A N 1
ATOM 1911 C CA . ARG A 1 275 ? -56.24400 3.77800 -74.23800 1.000 75.12911 275 ARG A CA 1
ATOM 1912 C C . ARG A 1 275 ? -55.31700 4.10400 -75.40200 1.000 70.17301 275 ARG A C 1
ATOM 1913 O O . ARG A 1 275 ? -54.79200 5.21900 -75.50200 1.000 67.80677 275 ARG A O 1
ATOM 1921 N N . TYR A 1 276 ? -55.09900 3.13200 -76.29300 1.000 75.49804 276 TYR A N 1
ATOM 1922 C CA . TYR A 1 276 ? -54.15200 3.30700 -77.39200 1.000 63.70282 276 TYR A CA 1
ATOM 1923 C C . TYR A 1 276 ? -54.52200 4.48700 -78.28500 1.000 64.86985 276 TYR A C 1
ATOM 1924 O O . TYR A 1 276 ? -53.68700 5.36200 -78.54300 1.000 60.68854 276 TYR A O 1
ATOM 1933 N N . LYS A 1 277 ? -55.76600 4.52900 -78.77600 1.000 81.25270 277 LYS A N 1
ATOM 1934 C CA . LYS A 1 277 ? -56.17200 5.65200 -79.61900 1.000 85.83639 277 LYS A CA 1
ATOM 1935 C C . LYS A 1 277 ? -55.99600 6.98900 -78.91500 1.000 88.31396 277 LYS A C 1
ATOM 1936 O O . LYS A 1 277 ? -55.67800 7.99200 -79.56500 1.000 95.04059 277 LYS A O 1
ATOM 1942 N N . ALA A 1 278 ? -56.19800 7.03300 -77.59800 1.000 77.17710 278 ALA A N 1
ATOM 1943 C CA . ALA A 1 278 ? -55.99700 8.28500 -76.88100 1.000 70.45937 278 ALA A CA 1
ATOM 1944 C C . ALA A 1 278 ? -54.53700 8.70000 -76.93100 1.000 66.72266 278 ALA A C 1
ATOM 1945 O O . ALA A 1 278 ? -54.22200 9.88500 -77.08800 1.000 82.97376 278 ALA A O 1
ATOM 1947 N N . MET A 1 279 ? -53.62900 7.73500 -76.80800 1.000 64.11471 279 MET A N 1
ATOM 1948 C CA . MET A 1 279 ? -52.21200 8.05100 -76.91800 1.000 58.33261 279 MET A CA 1
ATOM 1949 C C . MET A 1 279 ? -51.83200 8.39900 -78.35200 1.000 52.00838 279 MET A C 1
ATOM 1950 O O . MET A 1 279 ? -51.01600 9.29700 -78.58300 1.000 51.31216 279 MET A O 1
ATOM 1955 N N . ALA A 1 280 ? -52.41600 7.70000 -79.32900 1.000 55.64573 280 ALA A N 1
ATOM 1956 C CA . ALA A 1 280 ? -52.02600 7.90400 -80.72100 1.000 47.09310 280 ALA A CA 1
ATOM 1957 C C . ALA A 1 280 ? -52.45300 9.27400 -81.22700 1.000 47.03975 280 ALA A C 1
ATOM 1958 O O . ALA A 1 280 ? -51.73700 9.89800 -82.01800 1.000 52.57902 280 ALA A O 1
ATOM 1960 N N . ASP A 1 281 ? -53.62300 9.74900 -80.80200 1.000 52.59288 281 ASP A N 1
ATOM 1961 C CA . ASP A 1 281 ? -54.05500 11.08200 -81.20200 1.000 48.15463 281 ASP A CA 1
ATOM 1962 C C . ASP A 1 281 ? -53.11200 12.14600 -80.66300 1.000 42.97782 281 ASP A C 1
ATOM 1963 O O . ASP A 1 281 ? -52.80100 13.11800 -81.35600 1.000 53.30155 281 ASP A O 1
ATOM 1968 N N . LEU A 1 282 ? -52.62400 11.96800 -79.43700 1.000 48.47754 282 LEU A N 1
ATOM 1969 C CA . LEU A 1 282 ? -51.74200 12.97200 -78.85700 1.000 44.85205 282 LEU A CA 1
ATOM 1970 C C . LEU A 1 282 ? -50.33200 12.88300 -79.42100 1.000 40.51967 282 LEU A C 1
ATOM 1971 O O . LEU A 1 282 ? -49.66100 13.91300 -79.55000 1.000 44.50028 282 LEU A O 1
ATOM 1976 N N . VAL A 1 283 ? -49.86500 11.68200 -79.76600 1.000 39.80496 283 VAL A N 1
ATOM 1977 C CA . VAL A 1 283 ? -48.59600 11.56800 -80.48000 1.000 39.16039 283 VAL A CA 1
ATOM 1978 C C . VAL A 1 283 ? -48.69800 12.25600 -81.83500 1.000 39.26272 283 VAL A C 1
ATOM 1979 O O . VAL A 1 283 ? -47.80100 13.00100 -82.24700 1.000 38.99932 283 VAL A O 1
ATOM 1983 N N . GLY A 1 284 ? -49.79600 12.00800 -82.55000 1.000 39.87488 284 GLY A N 1
ATOM 1984 C CA . GLY A 1 284 ? -50.01000 12.68100 -83.81800 1.000 40.29333 284 GLY A CA 1
ATOM 1985 C C . GLY A 1 284 ? -50.18000 14.17900 -83.67000 1.000 40.89112 284 GLY A C 1
ATOM 1986 O O . GLY A 1 284 ? -49.77800 14.94300 -84.55100 1.000 40.96429 284 GLY A O 1
ATOM 1987 N N . ALA A 1 285 ? -50.78800 14.62100 -82.56600 1.000 41.38545 285 ALA A N 1
ATOM 1988 C CA . ALA A 1 285 ? -51.05200 16.04200 -82.36900 1.000 42.06332 285 ALA A CA 1
ATOM 1989 C C . ALA A 1 285 ? -49.78500 16.85000 -82.12600 1.000 41.57585 285 ALA A C 1
ATOM 1990 O O . ALA A 1 285 ? -49.78300 18.06100 -82.37300 1.000 42.05391 285 ALA A O 1
ATOM 1992 N N . TYR A 1 286 ? -48.71200 16.22000 -81.64300 1.000 40.69623 286 TYR A N 1
ATOM 1993 C CA . TYR A 1 286 ? -47.47400 16.92700 -81.34200 1.000 40.28266 286 TYR A CA 1
ATOM 1994 C C . TYR A 1 286 ? -46.28300 16.31700 -82.07000 1.000 39.40220 286 TYR A C 1
ATOM 1995 O O . TYR A 1 286 ? -45.14000 16.47500 -81.62900 1.000 40.60571 286 TYR A O 1
ATOM 2004 N N . ASP A 1 287 ? -46.54000 15.62800 -83.18400 1.000 39.28951 287 ASP A N 1
ATOM 2005 C CA . ASP A 1 287 ? -45.50100 15.17100 -84.11000 1.000 38.62592 287 ASP A CA 1
ATOM 2006 C C . ASP A 1 287 ? -44.48100 14.27000 -83.41800 1.000 37.75112 287 ASP A C 1
ATOM 2007 O O . ASP A 1 287 ? -43.28600 14.30500 -83.72300 1.000 37.22524 287 ASP A O 1
ATOM 2012 N N . GLY A 1 288 ? -44.95600 13.45400 -82.47500 1.000 37.64822 288 GLY A N 1
ATOM 2013 C CA . GLY A 1 288 ? -44.05900 12.56200 -81.76100 1.000 36.87725 288 GLY A CA 1
ATOM 2014 C C . GLY A 1 288 ? -43.35800 11.57100 -82.66700 1.000 36.22188 288 GLY A C 1
ATOM 2015 O O . GLY A 1 288 ? -42.20100 11.21700 -82.42700 1.000 35.57270 288 GLY A O 1
ATOM 2016 N N . ALA A 1 289 ? -44.04000 11.11700 -83.72100 1.000 36.44645 289 ALA A N 1
ATOM 2017 C CA . ALA A 1 289 ? -43.43400 10.14900 -84.62800 1.000 35.91703 289 ALA A CA 1
ATOM 2018 C C . ALA A 1 289 ? -42.22900 10.75000 -85.33700 1.000 37.05165 289 ALA A C 1
ATOM 2019 O O . ALA A 1 289 ? -41.12800 10.19000 -85.29900 1.000 36.17823 289 ALA A O 1
ATOM 2021 N N . GLN A 1 290 ? -42.41600 11.90100 -85.98700 1.000 36.17660 290 GLN A N 1
ATOM 2022 C CA . GLN A 1 290 ? -41.29800 12.54700 -86.66300 1.000 36.01424 290 GLN A CA 1
ATOM 2023 C C . GLN A 1 290 ? -40.21100 12.93800 -85.67000 1.000 35.60908 290 GLN A C 1
ATOM 2024 O O . GLN A 1 290 ? -39.02000 12.74100 -85.93400 1.000 35.13769 290 GLN A O 1
ATOM 2030 N N . ALA A 1 291 ? -40.60400 13.47500 -84.51400 1.000 35.85080 291 ALA A N 1
ATOM 2031 C CA . ALA A 1 291 ? -39.62600 13.83000 -83.49200 1.000 35.56386 291 ALA A CA 1
ATOM 2032 C C . ALA A 1 291 ? -38.79600 12.62200 -83.08300 1.000 39.08985 291 ALA A C 1
ATOM 2033 O O . ALA A 1 291 ? -37.58400 12.73600 -82.86400 1.000 36.24750 291 ALA A O 1
ATOM 2035 N N . ALA A 1 292 ? -39.43100 11.45500 -82.97100 1.000 34.57985 292 ALA A N 1
ATOM 2036 C CA . ALA A 1 292 ? -38.68400 10.24100 -82.66900 1.000 33.87182 292 ALA A CA 1
ATOM 2037 C C . ALA A 1 292 ? -37.71900 9.89400 -83.79600 1.000 38.83645 292 ALA A C 1
ATOM 2038 O O . ALA A 1 292 ? -36.59200 9.45400 -83.53900 1.000 40.23485 292 ALA A O 1
ATOM 2040 N N . ARG A 1 293 ? -38.13800 10.08700 -85.05300 1.000 33.94579 293 ARG A N 1
ATOM 2041 C CA . ARG A 1 293 ? -37.24900 9.79700 -86.17500 1.000 33.55344 293 ARG A CA 1
ATOM 2042 C C . ARG A 1 293 ? -35.98300 10.63800 -86.10800 1.000 34.44472 293 ARG A C 1
ATOM 2043 O O . ARG A 1 293 ? -34.88500 10.13900 -86.37300 1.000 41.64212 293 ARG A O 1
ATOM 2051 N N . GLU A 1 294 ? -36.11700 11.91700 -85.76400 1.000 33.91928 294 GLU A N 1
ATOM 2052 C CA . GLU A 1 294 ? -34.95200 12.79000 -85.73800 1.000 34.43783 294 GLU A CA 1
ATOM 2053 C C . GLU A 1 294 ? -34.00900 12.41500 -84.60400 1.000 33.48582 294 GLU A C 1
ATOM 2054 O O . GLU A 1 294 ? -32.78500 12.46100 -84.77000 1.000 36.11525 294 GLU A O 1
ATOM 2060 N N . VAL A 1 295 ? -34.55200 12.02500 -83.45200 1.000 34.75623 295 VAL A N 1
ATOM 2061 C CA . VAL A 1 295 ? -33.70400 11.48800 -82.39300 1.000 32.94335 295 VAL A CA 1
ATOM 2062 C C . VAL A 1 295 ? -32.98500 10.24000 -82.88600 1.000 33.80413 295 VAL A C 1
ATOM 2063 O O . VAL A 1 295 ? -31.76600 10.10000 -82.73400 1.000 33.74475 295 VAL A O 1
ATOM 2067 N N . SER A 1 296 ? -33.73200 9.32600 -83.50600 1.000 32.19071 296 SER A N 1
ATOM 2068 C CA . SER A 1 296 ? -33.13100 8.11300 -84.04900 1.000 34.68853 296 SER A CA 1
ATOM 2069 C C . SER A 1 296 ? -32.05300 8.43300 -85.07500 1.000 33.62640 296 SER A C 1
ATOM 2070 O O . SER A 1 296 ? -30.97100 7.83600 -85.05300 1.000 34.10718 296 SER A O 1
ATOM 2073 N N . HIS A 1 297 ? -32.33000 9.37000 -85.98400 1.000 32.15854 297 HIS A N 1
ATOM 2074 C CA . HIS A 1 297 ? -31.34800 9.70500 -87.00800 1.000 33.91892 297 HIS A CA 1
ATOM 2075 C C . HIS A 1 297 ? -30.06600 10.24800 -86.38900 1.000 34.05220 297 HIS A C 1
ATOM 2076 O O . HIS A 1 297 ? -28.96500 9.91800 -86.84300 1.000 37.68811 297 HIS A O 1
ATOM 2083 N N . ARG A 1 298 ? -30.18600 11.07500 -85.34700 1.000 33.29073 298 ARG A N 1
ATOM 2084 C CA . ARG A 1 298 ? -28.99500 11.60500 -84.69000 1.000 32.41748 298 ARG A CA 1
ATOM 2085 C C . ARG A 1 298 ? -28.13700 10.48900 -84.11600 1.000 31.86090 298 ARG A C 1
ATOM 2086 O O . ARG A 1 298 ? -26.90600 10.51900 -84.22300 1.000 32.67310 298 ARG A O 1
ATOM 2094 N N . HIS A 1 299 ? -28.76500 9.48600 -83.50800 1.000 31.48014 299 HIS A N 1
ATOM 2095 C CA . HIS A 1 299 ? -27.97900 8.41900 -82.90600 1.000 33.64307 299 HIS A CA 1
ATOM 2096 C C . HIS A 1 299 ? -27.39600 7.48500 -83.95900 1.000 32.30271 299 HIS A C 1
ATOM 2097 O O . HIS A 1 299 ? -26.31900 6.91700 -83.74600 1.000 34.35168 299 HIS A O 1
ATOM 2104 N N . VAL A 1 300 ? -28.07000 7.32600 -85.09900 1.000 31.72203 300 VAL A N 1
ATOM 2105 C CA . VAL A 1 300 ? -27.48600 6.55500 -86.19300 1.000 30.59313 300 VAL A CA 1
ATOM 2106 C C . VAL A 1 300 ? -26.17900 7.19100 -86.63400 1.000 30.80717 300 VAL A C 1
ATOM 2107 O O . VAL A 1 300 ? -25.18500 6.50300 -86.89900 1.000 30.58611 300 VAL A O 1
ATOM 2111 N N . GLN A 1 301 ? -26.15900 8.51800 -86.69800 1.000 31.29225 301 GLN A N 1
ATOM 2112 C CA . GLN A 1 301 ? -24.96900 9.22500 -87.14100 1.000 31.61004 301 GLN A CA 1
ATOM 2113 C C . GLN A 1 301 ? -23.85600 9.13000 -86.10400 1.000 32.68458 301 GLN A C 1
ATOM 2114 O O . GLN A 1 301 ? -22.68000 9.00000 -86.45900 1.000 32.80309 301 GLN A O 1
ATOM 2120 N N . LEU A 1 302 ? -24.20900 9.16400 -84.81600 1.000 31.31463 302 LEU A N 1
ATOM 2121 C CA . LEU A 1 302 ? -23.21000 8.94200 -83.77700 1.000 31.18453 302 LEU A CA 1
ATOM 2122 C C . LEU A 1 302 ? -22.65300 7.52600 -83.82800 1.000 30.66495 302 LEU A C 1
ATOM 2123 O O . LEU A 1 302 ? -21.49200 7.30500 -83.46500 1.000 30.64313 302 LEU A O 1
ATOM 2128 N N . ALA A 1 303 ? -23.45500 6.56200 -84.28300 1.000 30.47999 303 ALA A N 1
ATOM 2129 C CA . ALA A 1 303 ? -22.97100 5.19200 -84.41200 1.000 29.84357 303 ALA A CA 1
ATOM 2130 C C . ALA A 1 303 ? -21.93700 5.08200 -85.52500 1.000 29.98861 303 ALA A C 1
ATOM 2131 O O . ALA A 1 303 ? -20.88500 4.45800 -85.35000 1.000 29.83475 303 ALA A O 1
ATOM 2133 N N . THR A 1 304 ? -22.22300 5.67500 -86.68600 1.000 30.34079 304 THR A N 1
ATOM 2134 C CA . THR A 1 304 ? -21.24600 5.65400 -87.76800 1.000 30.58923 304 THR A CA 1
ATOM 2135 C C . THR A 1 304 ? -20.00800 6.46700 -87.41400 1.000 30.94789 304 THR A C 1
ATOM 2136 O O . THR A 1 304 ? -18.90900 6.15500 -87.88500 1.000 33.17961 304 THR A O 1
ATOM 2140 N N . ARG A 1 305 ? -20.16600 7.51000 -86.59700 1.000 31.19124 305 ARG A N 1
ATOM 2141 C CA . ARG A 1 305 ? -19.00900 8.26700 -86.12900 1.000 31.58872 305 ARG A CA 1
ATOM 2142 C C . ARG A 1 305 ? -18.05700 7.38000 -85.33700 1.000 35.00448 305 ARG A C 1
ATOM 2143 O O . ARG A 1 305 ? -16.84300 7.38500 -85.57000 1.000 31.56958 305 ARG A O 1
ATOM 2151 N N . ALA A 1 306 ? -18.59800 6.60400 -84.39500 1.000 33.06815 306 ALA A N 1
ATOM 2152 C CA . ALA A 1 306 ? -17.75700 5.75100 -83.56400 1.000 30.55919 306 ALA A CA 1
ATOM 2153 C C . ALA A 1 306 ? -16.98900 4.74100 -84.40500 1.000 31.24465 306 ALA A C 1
ATOM 2154 O O . ALA A 1 306 ? -15.83700 4.41600 -84.09800 1.000 36.09651 306 ALA A O 1
ATOM 2156 N N . LEU A 1 307 ? -17.60600 4.24800 -85.48100 1.000 31.20410 307 LEU A N 1
ATOM 2157 C CA . LEU A 1 307 ? -16.96000 3.23800 -86.31200 1.000 30.98673 307 LEU A CA 1
ATOM 2158 C C . LEU A 1 307 ? -15.64800 3.73500 -86.89900 1.000 32.74799 307 LEU A C 1
ATOM 2159 O O . LEU A 1 307 ? -14.73400 2.93600 -87.13200 1.000 34.70381 307 LEU A O 1
ATOM 2164 N N . GLN A 1 308 ? -15.52700 5.04500 -87.13300 1.000 32.35214 308 GLN A N 1
ATOM 2165 C CA . GLN A 1 308 ? -14.34600 5.57100 -87.81000 1.000 37.23145 308 GLN A CA 1
ATOM 2166 C C . GLN A 1 308 ? -13.07100 5.33700 -87.01200 1.000 33.41148 308 GLN A C 1
ATOM 2167 O O . GLN A 1 308 ? -11.97500 5.42800 -87.57600 1.000 36.15011 308 GLN A O 1
ATOM 2173 N N . THR A 1 309 ? -13.18900 5.04800 -85.71500 1.000 31.59632 309 THR A N 1
ATOM 2174 C CA . THR A 1 309 ? -12.01700 4.67600 -84.93400 1.000 36.21261 309 THR A CA 1
ATOM 2175 C C . THR A 1 309 ? -11.44500 3.34000 -85.39300 1.000 36.44976 309 THR A C 1
ATOM 2176 O O . THR A 1 309 ? -10.22900 3.12700 -85.32300 1.000 39.46332 309 THR A O 1
ATOM 2180 N N . LEU A 1 310 ? -12.29300 2.44400 -85.87900 1.000 30.92181 310 LEU A N 1
ATOM 2181 C CA . LEU A 1 310 ? -11.81300 1.17400 -86.38700 1.000 30.70682 310 LEU A CA 1
ATOM 2182 C C . LEU A 1 310 ? -11.06100 1.38500 -87.70000 1.000 32.22420 310 LEU A C 1
ATOM 2183 O O . LEU A 1 310 ? -11.31200 2.35800 -88.41600 1.000 35.88907 310 LEU A O 1
ATOM 2188 N N . PRO A 1 311 ? -10.13800 0.48500 -88.04600 1.000 31.34118 311 PRO A N 1
ATOM 2189 C CA . PRO A 1 311 ? -9.43200 0.62800 -89.31300 1.000 31.92623 311 PRO A CA 1
ATOM 2190 C C . PRO A 1 311 ? -10.34300 0.26900 -90.47400 1.000 35.95944 311 PRO A C 1
ATOM 2191 O O . PRO A 1 311 ? -11.29600 -0.51100 -90.31300 1.000 41.41971 311 PRO A O 1
ATOM 2195 N N . PRO A 1 312 ? -10.09500 0.82300 -91.65900 1.000 39.25331 312 PRO A N 1
ATOM 2196 C CA . PRO A 1 312 ? -10.95600 0.51400 -92.80700 1.000 34.36484 312 PRO A CA 1
ATOM 2197 C C . PRO A 1 312 ? -10.85600 -0.95300 -93.19400 1.000 35.46694 312 PRO A C 1
ATOM 2198 O O . PRO A 1 312 ? -9.76600 -1.52700 -93.25500 1.000 41.73741 312 PRO A O 1
ATOM 2202 N N . SER A 1 313 ? -12.00600 -1.55200 -93.46900 1.000 32.20992 313 SER A N 1
ATOM 2203 C CA . SER A 1 313 ? -12.09100 -2.96200 -93.81900 1.000 33.40319 313 SER A CA 1
ATOM 2204 C C . SER A 1 313 ? -13.49000 -3.23300 -94.35700 1.000 41.80594 313 SER A C 1
ATOM 2205 O O . SER A 1 313 ? -14.39700 -2.41900 -94.16000 1.000 41.32647 313 SER A O 1
ATOM 2208 N N . PRO A 1 314 ? -13.68400 -4.35900 -95.04800 1.000 43.84854 314 PRO A N 1
ATOM 2209 C CA . PRO A 1 314 ? -15.05700 -4.76500 -95.38300 1.000 39.65432 314 PRO A CA 1
ATOM 2210 C C . PRO A 1 314 ? -15.89800 -5.02100 -94.15300 1.000 34.89132 314 PRO A C 1
ATOM 2211 O O . PRO A 1 314 ? -17.12700 -4.89200 -94.20600 1.000 38.04036 314 PRO A O 1
ATOM 2215 N N . HIS A 1 315 ? -15.26500 -5.39400 -93.04100 1.000 35.88727 315 HIS A N 1
ATOM 2216 C CA . HIS A 1 315 ? -16.00600 -5.64000 -91.81200 1.000 35.03625 315 HIS A CA 1
ATOM 2217 C C . HIS A 1 315 ? -16.54200 -4.34600 -91.21800 1.000 34.54141 315 HIS A C 1
ATOM 2218 O O . HIS A 1 315 ? -17.68700 -4.29900 -90.75300 1.000 34.50499 315 HIS A O 1
ATOM 2225 N N . ARG A 1 316 ? -15.73400 -3.28300 -91.22400 1.000 34.75155 316 ARG A N 1
ATOM 2226 C CA . ARG A 1 316 ? -16.22700 -1.99600 -90.74700 1.000 30.00535 316 ARG A CA 1
ATOM 2227 C C . ARG A 1 316 ? -17.33100 -1.46500 -91.64900 1.000 30.95698 316 ARG A C 1
ATOM 2228 O O . ARG A 1 316 ? -18.30000 -0.86700 -91.16900 1.000 36.48021 316 ARG A O 1
ATOM 2236 N N . ASP A 1 317 ? -17.20600 -1.68300 -92.95800 1.000 33.59851 317 ASP A N 1
ATOM 2237 C CA . ASP A 1 317 ? -18.29000 -1.33100 -93.86600 1.000 33.17158 317 ASP A CA 1
ATOM 2238 C C . ASP A 1 317 ? -19.56100 -2.09200 -93.51100 1.000 37.43512 317 ASP A C 1
ATOM 2239 O O . ASP A 1 317 ? -20.66700 -1.54500 -93.59300 1.000 35.40767 317 ASP A O 1
ATOM 2244 N N . ALA A 1 318 ? -19.42000 -3.35900 -93.11300 1.000 35.93403 318 ALA A N 1
ATOM 2245 C CA . ALA A 1 318 ? -20.58400 -4.15300 -92.73900 1.000 33.35737 318 ALA A CA 1
ATOM 2246 C C . ALA A 1 318 ? -21.27400 -3.57500 -91.51100 1.000 36.41711 318 ALA A C 1
ATOM 2247 O O . ALA A 1 318 ? -22.50800 -3.54500 -91.44000 1.000 40.42998 318 ALA A O 1
ATOM 2249 N N . LEU A 1 319 ? -20.49700 -3.10000 -90.53800 1.000 33.14983 319 LEU A N 1
ATOM 2250 C CA . LEU A 1 319 ? -21.10300 -2.51200 -89.34900 1.000 34.86942 319 LEU A CA 1
ATOM 2251 C C . LEU A 1 319 ? -21.83900 -1.22200 -89.68300 1.000 32.99402 319 LEU A C 1
ATOM 2252 O O . LEU A 1 319 ? -22.89600 -0.94300 -89.10700 1.000 36.29429 319 LEU A O 1
ATOM 2257 N N . GLU A 1 320 ? -21.29800 -0.41800 -90.60000 1.000 33.34951 320 GLU A N 1
ATOM 2258 C CA . GLU A 1 320 ? -22.01700 0.78000 -91.02200 1.000 39.46437 320 GLU A CA 1
ATOM 2259 C C . GLU A 1 320 ? -23.29000 0.41400 -91.77200 1.000 39.92895 320 GLU A C 1
ATOM 2260 O O . GLU A 1 320 ? -24.33800 1.03600 -91.56300 1.000 41.11901 320 GLU A O 1
ATOM 2266 N N . ASP A 1 321 ? -23.22100 -0.59700 -92.64200 1.000 47.00180 321 ASP A N 1
ATOM 2267 C CA . ASP A 1 321 ? -24.40900 -1.03700 -93.36300 1.000 41.13169 321 ASP A CA 1
ATOM 2268 C C . ASP A 1 321 ? -25.49600 -1.51600 -92.41400 1.000 38.71150 321 ASP A C 1
ATOM 2269 O O . ASP A 1 321 ? -26.67600 -1.51100 -92.78200 1.000 37.33019 321 ASP A O 1
ATOM 2274 N N . LEU A 1 322 ? -25.12800 -1.90000 -91.19100 1.000 39.57539 322 LEU A N 1
ATOM 2275 C CA . LEU A 1 322 ? -26.11500 -2.34800 -90.22100 1.000 38.68041 322 LEU A CA 1
ATOM 2276 C C . LEU A 1 322 ? -26.93200 -1.19100 -89.66600 1.000 41.31052 322 LEU A C 1
ATOM 2277 O O . LEU A 1 322 ? -28.02400 -1.41700 -89.13500 1.000 44.97107 322 LEU A O 1
ATOM 2282 N N . THR A 1 323 ? -26.43200 0.04000 -89.77700 1.000 42.81924 323 THR A N 1
ATOM 2283 C CA . THR A 1 323 ? -27.20200 1.20700 -89.37000 1.000 44.81633 323 THR A CA 1
ATOM 2284 C C . THR A 1 323 ? -28.26100 1.59100 -90.39300 1.000 43.42316 323 THR A C 1
ATOM 2285 O O . THR A 1 323 ? -29.15000 2.38700 -90.07500 1.000 44.26762 323 THR A O 1
ATOM 2289 N N . VAL A 1 324 ? -28.18000 1.05200 -91.60100 1.000 45.92265 324 VAL A N 1
ATOM 2290 C CA . VAL A 1 324 ? -29.14400 1.38500 -92.65500 1.000 48.39517 324 VAL A CA 1
ATOM 2291 C C . VAL A 1 324 ? -30.52200 0.87100 -92.25600 1.000 49.98465 324 VAL A C 1
ATOM 2292 O O . VAL A 1 324 ? -30.63200 -0.25900 -91.74800 1.000 56.97851 324 VAL A O 1
ATOM 2296 N N . PRO A 1 325 ? -31.58500 1.66000 -92.42800 1.000 60.28311 325 PRO A N 1
ATOM 2297 C CA . PRO A 1 325 ? -32.92800 1.19200 -92.05800 1.000 64.76845 325 PRO A CA 1
ATOM 2298 C C . PRO A 1 325 ? -33.29600 -0.11400 -92.75100 1.000 73.16861 325 PRO A C 1
ATOM 2299 O O . PRO A 1 325 ? -33.04200 -0.30400 -93.94300 1.000 60.05801 325 PRO A O 1
ATOM 2303 N N . GLY A 1 326 ? -33.90200 -1.01900 -91.98500 1.000 114.58719 326 GLY A N 1
ATOM 2304 C CA . GLY A 1 326 ? -34.34300 -2.29900 -92.49600 1.000 118.80198 326 GLY A CA 1
ATOM 2305 C C . GLY A 1 326 ? -33.28900 -3.38200 -92.54300 1.000 138.46225 326 GLY A C 1
ATOM 2306 O O . GLY A 1 326 ? -33.62700 -4.53900 -92.83000 1.000 144.50528 326 GLY A O 1
ATOM 2307 N N . ARG A 1 327 ? -32.02600 -3.05800 -92.26600 1.000 93.17851 327 ARG A N 1
ATOM 2308 C CA . ARG A 1 327 ? -30.96200 -4.05200 -92.30800 1.000 78.42292 327 ARG A CA 1
ATOM 2309 C C . ARG A 1 327 ? -30.82700 -4.81200 -90.99400 1.000 68.35896 327 ARG A C 1
ATOM 2310 O O . ARG A 1 327 ? -30.65100 -6.03400 -91.00300 1.000 68.15848 327 ARG A O 1
ATOM 2318 N N . LEU A 1 328 ? -30.92400 -4.11600 -89.86400 1.000 68.15779 328 LEU A N 1
ATOM 2319 C CA . LEU A 1 328 ? -30.78000 -4.75000 -88.55900 1.000 68.65559 328 LEU A CA 1
ATOM 2320 C C . LEU A 1 328 ? -32.10700 -5.35700 -88.11800 1.000 68.67081 328 LEU A C 1
ATOM 2321 O O . LEU A 1 328 ? -33.13700 -4.67500 -88.09100 1.000 74.73892 328 LEU A O 1
ATOM 2326 N N . VAL A 1 329 ? -32.07900 -6.64400 -87.77700 1.000 64.88327 329 VAL A N 1
ATOM 2327 C CA . VAL A 1 329 ? -33.24000 -7.35800 -87.25700 1.000 66.14053 329 VAL A CA 1
ATOM 2328 C C . VAL A 1 329 ? -32.82700 -8.08100 -85.98200 1.000 66.93713 329 VAL A C 1
ATOM 2329 O O . VAL A 1 329 ? -31.88100 -8.87900 -85.99400 1.000 62.13526 329 VAL A O 1
ATOM 2333 N N . LEU A 1 330 ? -33.53000 -7.80400 -84.88800 1.000 62.73527 330 LEU A N 1
ATOM 2334 C CA . LEU A 1 330 ? -33.27300 -8.48000 -83.62300 1.000 58.06623 330 LEU A CA 1
ATOM 2335 C C . LEU A 1 330 ? -34.41700 -9.43000 -83.27900 1.000 57.85853 330 LEU A C 1
ATOM 2336 O O . LEU A 1 330 ? -34.39000 -10.10900 -82.25100 1.000 62.43289 330 LEU A O 1
ATOM 2341 N N . GLN B 1 8 ? -7.60900 -33.61600 6.23300 1.000 59.13698 8 GLN C N 1
ATOM 2342 C CA . GLN B 1 8 ? -6.47700 -32.74400 5.93800 1.000 60.20569 8 GLN C CA 1
ATOM 2343 C C . GLN B 1 8 ? -6.82900 -31.70400 4.87100 1.000 53.42752 8 GLN C C 1
ATOM 2344 O O . GLN B 1 8 ? -6.02800 -30.83100 4.55700 1.000 48.21480 8 GLN C O 1
ATOM 2350 N N . VAL B 1 9 ? -8.03300 -31.79900 4.31600 1.000 51.57168 9 VAL C N 1
ATOM 2351 C CA . VAL B 1 9 ? -8.53000 -30.80500 3.37800 1.000 49.42517 9 VAL C CA 1
ATOM 2352 C C . VAL B 1 9 ? -9.77900 -30.18200 3.99400 1.000 55.48598 9 VAL C C 1
ATOM 2353 O O . VAL B 1 9 ? -10.40600 -30.74700 4.89500 1.000 50.59288 9 VAL C O 1
ATOM 2357 N N . ALA B 1 10 ? -10.12400 -28.99100 3.51600 1.000 52.31494 10 ALA C N 1
ATOM 2358 C CA . ALA B 1 10 ? -11.19800 -28.23200 4.13400 1.000 46.45340 10 ALA C CA 1
ATOM 2359 C C . ALA B 1 10 ? -12.56600 -28.77800 3.73400 1.000 47.70066 10 ALA C C 1
ATOM 2360 O O . ALA B 1 10 ? -12.71000 -29.58300 2.80900 1.000 47.97896 10 ALA C O 1
ATOM 2362 N N . ASP B 1 11 ? -13.58200 -28.32000 4.46000 1.000 52.71707 11 ASP C N 1
ATOM 2363 C CA . ASP B 1 11 ? -14.98300 -28.54600 4.11600 1.000 54.02166 11 ASP C CA 1
ATOM 2364 C C . ASP B 1 11 ? -15.65900 -27.18500 4.09000 1.000 54.88294 11 ASP C C 1
ATOM 2365 O O . ASP B 1 11 ? -16.03700 -26.65600 5.15000 1.000 58.21656 11 ASP C O 1
ATOM 2370 N N . PRO B 1 12 ? -15.82300 -26.58700 2.91900 1.000 54.63564 12 PRO C N 1
ATOM 2371 C CA . PRO B 1 12 ? -16.39700 -25.24500 2.84500 1.000 51.14710 12 PRO C CA 1
ATOM 2372 C C . PRO B 1 12 ? -17.92200 -25.29900 2.83300 1.000 54.76953 12 PRO C C 1
ATOM 2373 O O . PRO B 1 12 ? -18.53700 -26.36200 2.71300 1.000 53.40367 12 PRO C O 1
ATOM 2377 N N . GLU B 1 13 ? -18.52200 -24.11700 2.96400 1.000 52.77586 13 GLU C N 1
ATOM 2378 C CA . GLU B 1 13 ? -19.97500 -23.96600 2.95000 1.000 55.22503 13 GLU C CA 1
ATOM 2379 C C . GLU B 1 13 ? -20.38100 -23.52800 1.54500 1.000 53.76585 13 GLU C C 1
ATOM 2380 O O . GLU B 1 13 ? -20.60400 -22.35000 1.26200 1.000 46.75335 13 GLU C O 1
ATOM 2386 N N . VAL B 1 14 ? -20.50900 -24.52000 0.66100 1.000 51.70036 14 VAL C N 1
ATOM 2387 C CA . VAL B 1 14 ? -20.61600 -24.25400 -0.77000 1.000 42.26631 14 VAL C CA 1
ATOM 2388 C C . VAL B 1 14 ? -21.95300 -23.61600 -1.11600 1.000 50.37977 14 VAL C C 1
ATOM 2389 O O . VAL B 1 14 ? -22.01100 -22.65500 -1.89300 1.000 50.31064 14 VAL C O 1
ATOM 2393 N N . ALA B 1 15 ? -23.04600 -24.14100 -0.56000 1.000 49.09680 15 ALA C N 1
ATOM 2394 C CA . ALA B 1 15 ? -24.37400 -23.70600 -0.98100 1.000 47.06415 15 ALA C CA 1
ATOM 2395 C C . ALA B 1 15 ? -24.56000 -22.20500 -0.78000 1.000 41.73993 15 ALA C C 1
ATOM 2396 O O . ALA B 1 15 ? -25.09300 -21.51600 -1.65700 1.000 42.33344 15 ALA C O 1
ATOM 2398 N N . ALA B 1 16 ? -24.11600 -21.67800 0.36300 1.000 44.36921 16 ALA C N 1
ATOM 2399 C CA . ALA B 1 16 ? -24.33000 -20.26300 0.64600 1.000 41.29188 16 ALA C CA 1
ATOM 2400 C C . ALA B 1 16 ? -23.44700 -19.37500 -0.21900 1.000 36.10925 16 ALA C C 1
ATOM 2401 O O . ALA B 1 16 ? -23.83500 -18.24900 -0.54700 1.000 37.40197 16 ALA C O 1
ATOM 2403 N N . MET B 1 17 ? -22.26100 -19.85500 -0.58800 1.000 41.79081 17 MET C N 1
ATOM 2404 C CA . MET B 1 17 ? -21.37900 -19.07400 -1.44800 1.000 45.45509 17 MET C CA 1
ATOM 2405 C C . MET B 1 17 ? -21.98100 -18.89400 -2.83300 1.000 37.72841 17 MET C C 1
ATOM 2406 O O . MET B 1 17 ? -21.83900 -17.83200 -3.45000 1.000 34.53638 17 MET C O 1
ATOM 2411 N N . VAL B 1 18 ? -22.67200 -19.92000 -3.32400 1.000 38.11194 18 VAL C N 1
ATOM 2412 C CA . VAL B 1 18 ? -23.30700 -19.84100 -4.63400 1.000 36.16239 18 VAL C CA 1
ATOM 2413 C C . VAL B 1 18 ? -24.37300 -18.75200 -4.64500 1.000 39.85907 18 VAL C C 1
ATOM 2414 O O . VAL B 1 18 ? -24.40200 -17.90000 -5.54100 1.000 38.43958 18 VAL C O 1
ATOM 2418 N N . ARG B 1 19 ? -25.26300 -18.76000 -3.64600 1.000 39.17487 19 ARG C N 1
ATOM 2419 C CA . ARG B 1 19 ? -26.32900 -17.76100 -3.60000 1.000 39.69223 19 ARG C CA 1
ATOM 2420 C C . ARG B 1 19 ? -25.77000 -16.34700 -3.52900 1.000 36.78916 19 ARG C C 1
ATOM 2421 O O . ARG B 1 19 ? -26.25900 -15.44300 -4.21500 1.000 43.04266 19 ARG C O 1
ATOM 2429 N N . ALA B 1 20 ? -24.74100 -16.13600 -2.70700 1.000 38.15394 20 ALA C N 1
ATOM 2430 C CA . ALA B 1 20 ? -24.15200 -14.80600 -2.59100 1.000 38.46601 20 ALA C CA 1
ATOM 2431 C C . ALA B 1 20 ? -23.48500 -14.37100 -3.88800 1.000 33.21512 20 ALA C C 1
ATOM 2432 O O . ALA B 1 20 ? -23.49200 -13.18000 -4.21700 1.000 34.51393 20 ALA C O 1
ATOM 2434 N N . GLU B 1 21 ? -22.90000 -15.31400 -4.62800 1.000 40.01156 21 GLU C N 1
ATOM 2435 C CA . GLU B 1 21 ? -22.23700 -14.97700 -5.88500 1.000 44.27014 21 GLU C CA 1
ATOM 2436 C C . GLU B 1 21 ? -23.23900 -14.56900 -6.96100 1.000 39.82703 21 GLU C C 1
ATOM 2437 O O . GLU B 1 21 ? -23.00400 -13.60800 -7.70500 1.000 33.20590 21 GLU C O 1
ATOM 2443 N N . VAL B 1 22 ? -24.35800 -15.28900 -7.06400 1.000 38.05178 22 VAL C N 1
ATOM 2444 C CA . VAL B 1 22 ? -25.33900 -14.98900 -8.10100 1.000 34.80314 22 VAL C CA 1
ATOM 2445 C C . VAL B 1 22 ? -26.04700 -13.67100 -7.81200 1.000 33.47229 22 VAL C C 1
ATOM 2446 O O . VAL B 1 22 ? -26.26500 -12.85900 -8.72100 1.000 34.80692 22 VAL C O 1
ATOM 2450 N N . GLU B 1 23 ? -26.41500 -13.43200 -6.54900 1.000 28.21678 23 GLU C N 1
ATOM 2451 C CA . GLU B 1 23 ? -27.06200 -12.17000 -6.20100 1.000 29.12136 23 GLU C CA 1
ATOM 2452 C C . GLU B 1 23 ? -26.17200 -10.98100 -6.52700 1.000 34.62834 23 GLU C C 1
ATOM 2453 O O . GLU B 1 23 ? -26.65600 -9.94900 -7.00400 1.000 36.53402 23 GLU C O 1
ATOM 2459 N N . GLY B 1 24 ? -24.86600 -11.10600 -6.28500 1.000 36.80381 24 GLY C N 1
ATOM 2460 C CA . GLY B 1 24 ? -23.95800 -10.03200 -6.65100 1.000 32.62369 24 GLY C CA 1
ATOM 2461 C C . GLY B 1 24 ? -23.99900 -9.71200 -8.13300 1.000 31.68193 24 GLY C C 1
ATOM 2462 O O . GLY B 1 24 ? -23.91700 -8.54800 -8.52900 1.000 35.42437 24 GLY C O 1
ATOM 2463 N N . ARG B 1 25 ? -24.13800 -10.73900 -8.97200 1.000 32.69716 25 ARG C N 1
ATOM 2464 C CA . ARG B 1 25 ? -24.10700 -10.52800 -10.41400 1.000 33.75336 25 ARG C CA 1
ATOM 2465 C C . ARG B 1 25 ? -25.43000 -10.00600 -10.96100 1.000 35.12769 25 ARG C C 1
ATOM 2466 O O . ARG B 1 25 ? -25.43000 -9.25900 -11.94600 1.000 38.08948 25 ARG C O 1
ATOM 2474 N N . TRP B 1 26 ? -26.55800 -10.39500 -10.36700 1.000 34.33624 26 TRP C N 1
ATOM 2475 C CA . TRP B 1 26 ? -27.88000 -9.94000 -10.80800 1.000 37.51604 26 TRP C CA 1
ATOM 2476 C C . TRP B 1 26 ? -28.72100 -9.58500 -9.59000 1.000 32.45030 26 TRP C C 1
ATOM 2477 O O . TRP B 1 26 ? -29.64600 -10.31300 -9.21500 1.000 32.41206 26 TRP C O 1
ATOM 2488 N N . PRO B 1 27 ? -28.43100 -8.45900 -8.95400 1.000 33.96870 27 PRO C N 1
ATOM 2489 C CA . PRO B 1 27 ? -29.08900 -8.10000 -7.69500 1.000 35.18699 27 PRO C CA 1
ATOM 2490 C C . PRO B 1 27 ? -30.51600 -7.60500 -7.90800 1.000 34.50043 27 PRO C C 1
ATOM 2491 O O . PRO B 1 27 ? -30.99700 -7.45300 -9.02800 1.000 35.65019 27 PRO C O 1
ATOM 2495 N N . LEU B 1 28 ? -31.19100 -7.35400 -6.78900 1.000 34.96043 28 LEU C N 1
ATOM 2496 C CA . LEU B 1 28 ? -32.51000 -6.74200 -6.81700 1.000 30.66943 28 LEU C CA 1
ATOM 2497 C C . LEU B 1 28 ? -32.44500 -5.38400 -7.49700 1.000 31.08926 28 LEU C C 1
ATOM 2498 O O . LEU B 1 28 ? -31.59500 -4.55200 -7.16700 1.000 39.43945 28 LEU C O 1
ATOM 2503 N N . GLY B 1 29 ? -33.33900 -5.16300 -8.45700 1.000 32.54750 29 GLY C N 1
ATOM 2504 C CA . GLY B 1 29 ? -33.45200 -3.87700 -9.11400 1.000 29.30216 29 GLY C CA 1
ATOM 2505 C C . GLY B 1 29 ? -32.88400 -3.81600 -10.51000 1.000 33.05147 29 GLY C C 1
ATOM 2506 O O . GLY B 1 29 ? -33.02000 -2.77600 -11.16500 1.000 47.93667 29 GLY C O 1
ATOM 2507 N N . VAL B 1 30 ? -32.25200 -4.89000 -10.99200 1.000 33.44645 30 VAL C N 1
ATOM 2508 C CA . VAL B 1 30 ? -31.69700 -4.87300 -12.33600 1.000 33.07688 30 VAL C CA 1
ATOM 2509 C C . VAL B 1 30 ? -32.81300 -4.65600 -13.34600 1.000 36.07029 30 VAL C C 1
ATOM 2510 O O . VAL B 1 30 ? -33.97000 -5.03900 -13.13100 1.000 44.11057 30 VAL C O 1
ATOM 2514 N N . SER B 1 31 ? -32.46000 -4.04300 -14.46800 1.000 36.32478 31 SER C N 1
ATOM 2515 C CA . SER B 1 31 ? -33.41600 -3.74100 -15.51500 1.000 43.89849 31 SER C CA 1
ATOM 2516 C C . SER B 1 31 ? -32.90500 -4.31100 -16.82800 1.000 37.90018 31 SER C C 1
ATOM 2517 O O . SER B 1 31 ? -31.83200 -4.91700 -16.89500 1.000 43.27457 31 SER C O 1
ATOM 2520 N N . GLY B 1 32 ? -33.68800 -4.11200 -17.88300 1.000 35.89875 32 GLY C N 1
ATOM 2521 C CA . GLY B 1 32 ? -33.25000 -4.57100 -19.18300 1.000 33.98850 32 GLY C CA 1
ATOM 2522 C C . GLY B 1 32 ? -33.19200 -6.08100 -19.23700 1.000 35.02852 32 GLY C C 1
ATOM 2523 O O . GLY B 1 32 ? -34.06600 -6.78700 -18.72200 1.000 36.18076 32 GLY C O 1
ATOM 2524 N N . LEU B 1 33 ? -32.14100 -6.58600 -19.87800 1.000 34.91108 33 LEU C N 1
ATOM 2525 C CA . LEU B 1 33 ? -32.00500 -8.02400 -20.05900 1.000 31.95453 33 LEU C CA 1
ATOM 2526 C C . LEU B 1 33 ? -31.76600 -8.73600 -18.73300 1.000 37.10538 33 LEU C C 1
ATOM 2527 O O . LEU B 1 33 ? -32.26300 -9.84800 -18.52200 1.000 32.56933 33 LEU C O 1
ATOM 2532 N N . ASP B 1 34 ? -31.02200 -8.10800 -17.81900 1.000 32.23486 34 ASP C N 1
ATOM 2533 C CA . ASP B 1 34 ? -30.72900 -8.74700 -16.54000 1.000 32.84641 34 ASP C CA 1
ATOM 2534 C C . ASP B 1 34 ? -31.97800 -8.92400 -15.68500 1.000 32.35536 34 ASP C C 1
ATOM 2535 O O . ASP B 1 34 ? -32.01900 -9.81200 -14.82700 1.000 33.23124 34 ASP C O 1
ATOM 2540 N N . GLU B 1 35 ? -32.99700 -8.09400 -15.89600 1.000 33.40884 35 GLU C N 1
ATOM 2541 C CA . GLU B 1 35 ? -34.24700 -8.25800 -15.16200 1.000 34.08027 35 GLU C CA 1
ATOM 2542 C C . GLU B 1 35 ? -34.90000 -9.59800 -15.48200 1.000 31.83198 35 GLU C C 1
ATOM 2543 O O . GLU B 1 35 ? -35.35600 -10.31200 -14.58200 1.000 34.19761 35 GLU C O 1
ATOM 2549 N N . VAL B 1 36 ? -34.95300 -9.95600 -16.76500 1.000 27.90644 36 VAL C N 1
ATOM 2550 C CA . VAL B 1 36 ? -35.51300 -11.24700 -17.15100 1.000 27.36396 36 VAL C CA 1
ATOM 2551 C C . VAL B 1 36 ? -34.58900 -12.37800 -16.72000 1.000 30.68634 36 VAL C C 1
ATOM 2552 O O . VAL B 1 36 ? -35.04600 -13.44900 -16.30300 1.000 30.74455 36 VAL C O 1
ATOM 2556 N N . VAL B 1 37 ? -33.27700 -12.16200 -16.82500 1.000 35.38701 37 VAL C N 1
ATOM 2557 C CA . VAL B 1 37 ? -32.31500 -13.14200 -16.32900 1.000 27.36396 37 VAL C CA 1
ATOM 2558 C C . VAL B 1 37 ? -32.55800 -13.41300 -14.85000 1.000 28.44930 37 VAL C C 1
ATOM 2559 O O . VAL B 1 37 ? -32.58200 -14.56700 -14.40700 1.000 27.89908 37 VAL C O 1
ATOM 2563 N N . ARG B 1 38 ? -32.75600 -12.35100 -14.06600 1.000 28.43081 38 ARG C N 1
ATOM 2564 C CA . ARG B 1 38 ? -32.95600 -12.52300 -12.63200 1.000 27.36396 38 ARG C CA 1
ATOM 2565 C C . ARG B 1 38 ? -34.24900 -13.27400 -12.33600 1.000 28.27796 38 ARG C C 1
ATOM 2566 O O . ARG B 1 38 ? -34.28900 -14.11000 -11.42700 1.000 27.36396 38 ARG C O 1
ATOM 2574 N N . TYR B 1 39 ? -35.31300 -13.00100 -13.09800 1.000 27.81276 39 TYR C N 1
ATOM 2575 C CA . TYR B 1 39 ? -36.58200 -13.68300 -12.86200 1.000 27.36396 39 TYR C CA 1
ATOM 2576 C C . TYR B 1 39 ? -36.42300 -15.19500 -12.95100 1.000 27.36396 39 TYR C C 1
ATOM 2577 O O . TYR B 1 39 ? -37.01500 -15.93600 -12.16000 1.000 32.86647 39 TYR C O 1
ATOM 2586 N N . GLY B 1 40 ? -35.63600 -15.67200 -13.91600 1.000 27.36396 40 GLY C N 1
ATOM 2587 C CA . GLY B 1 40 ? -35.40200 -17.10100 -14.03100 1.000 27.36396 40 GLY C CA 1
ATOM 2588 C C . GLY B 1 40 ? -34.59900 -17.67600 -12.88200 1.000 27.36396 40 GLY C C 1
ATOM 2589 O O . GLY B 1 40 ? -34.80500 -18.82900 -12.49400 1.000 27.36396 40 GLY C O 1
ATOM 2590 N N . LEU B 1 41 ? -33.68600 -16.88600 -12.31500 1.000 27.47973 41 LEU C N 1
ATOM 2591 C CA . LEU B 1 41 ? -32.80000 -17.39600 -11.27300 1.000 30.51862 41 LEU C CA 1
ATOM 2592 C C . LEU B 1 41 ? -33.47500 -17.45900 -9.90900 1.000 28.40807 41 LEU C C 1
ATOM 2593 O O . LEU B 1 41 ? -33.17800 -18.36100 -9.11900 1.000 33.18804 41 LEU C O 1
ATOM 2598 N N . VAL B 1 42 ? -34.38100 -16.53300 -9.61800 1.000 32.07452 42 VAL C N 1
ATOM 2599 C CA . VAL B 1 42 ? -34.97200 -16.42200 -8.28700 1.000 32.40265 42 VAL C CA 1
ATOM 2600 C C . VAL B 1 42 ? -36.34700 -17.08000 -8.28500 1.000 32.25450 42 VAL C C 1
ATOM 2601 O O . VAL B 1 42 ? -37.05100 -17.04800 -9.30500 1.000 32.60683 42 VAL C O 1
ATOM 2605 N N . PRO B 1 43 ? -36.76500 -17.70900 -7.17900 1.000 32.52750 43 PRO C N 1
ATOM 2606 C CA . PRO B 1 43 ? -36.03800 -17.92500 -5.91500 1.000 33.24494 43 PRO C CA 1
ATOM 2607 C C . PRO B 1 43 ? -34.87400 -18.89500 -6.08100 1.000 32.62525 43 PRO C C 1
ATOM 2608 O O . PRO B 1 43 ? -34.92800 -19.77500 -6.93500 1.000 32.14118 43 PRO C O 1
ATOM 2612 N N . PHE B 1 44 ? -33.81000 -18.74900 -5.28800 1.000 29.18428 44 PHE C N 1
ATOM 2613 C CA . PHE B 1 44 ? -32.60000 -19.53500 -5.51700 1.000 41.34807 44 PHE C CA 1
ATOM 2614 C C . PHE B 1 44 ? -32.83300 -21.02500 -5.28900 1.000 46.42379 44 PHE C C 1
ATOM 2615 O O . PHE B 1 44 ? -32.50300 -21.85300 -6.14600 1.000 49.52488 44 PHE C O 1
ATOM 2623 N N . GLY B 1 45 ? -33.41900 -21.38700 -4.15100 1.000 40.39598 45 GLY C N 1
ATOM 2624 C CA . GLY B 1 45 ? -33.59100 -22.79200 -3.84200 1.000 34.82603 45 GLY C CA 1
ATOM 2625 C C . GLY B 1 45 ? -32.29400 -23.42300 -3.35900 1.000 46.33696 45 GLY C C 1
ATOM 2626 O O . GLY B 1 45 ? -31.43000 -22.76600 -2.77600 1.000 47.24516 45 GLY C O 1
ATOM 2627 N N . LYS B 1 46 ? -32.16000 -24.72400 -3.62300 1.000 41.80224 46 LYS C N 1
ATOM 2628 C CA . LYS B 1 46 ? -31.01300 -25.47600 -3.11900 1.000 37.88614 46 LYS C CA 1
ATOM 2629 C C . LYS B 1 46 ? -29.74500 -25.16500 -3.90200 1.000 46.54897 46 LYS C C 1
ATOM 2630 O O . LYS B 1 46 ? -28.65200 -25.12000 -3.32500 1.000 46.45010 46 LYS C O 1
ATOM 2636 N N . MET B 1 47 ? -29.87000 -24.96800 -5.21600 1.000 49.76650 47 MET C N 1
ATOM 2637 C CA . MET B 1 47 ? -28.73000 -24.69600 -6.09200 1.000 49.48872 47 MET C CA 1
ATOM 2638 C C . MET B 1 47 ? -27.77400 -25.88500 -6.09300 1.000 39.91681 47 MET C C 1
ATOM 2639 O O . MET B 1 47 ? -26.56700 -25.74500 -5.89300 1.000 38.35469 47 MET C O 1
ATOM 2644 N N . MET B 1 48 ? -28.33400 -27.07500 -6.31900 1.000 34.76767 48 MET C N 1
ATOM 2645 C CA . MET B 1 48 ? -27.54500 -28.29600 -6.19800 1.000 39.99396 48 MET C CA 1
ATOM 2646 C C . MET B 1 48 ? -26.66900 -28.54700 -7.41800 1.000 31.24607 48 MET C C 1
ATOM 2647 O O . MET B 1 48 ? -25.60900 -29.16900 -7.29300 1.000 40.76933 48 MET C O 1
ATOM 2652 N N . GLY B 1 49 ? -27.08800 -28.08700 -8.59100 1.000 28.25143 49 GLY C N 1
ATOM 2653 C CA . GLY B 1 49 ? -26.25800 -28.14700 -9.77000 1.000 28.94327 49 GLY C CA 1
ATOM 2654 C C . GLY B 1 49 ? -24.93200 -27.44000 -9.56600 1.000 35.10309 49 GLY C C 1
ATOM 2655 O O . GLY B 1 49 ? -23.85900 -28.03900 -9.69100 1.000 33.96108 49 GLY C O 1
ATOM 2656 N N . PRO B 1 50 ? -24.98300 -26.13800 -9.25800 1.000 33.50680 50 PRO C N 1
ATOM 2657 C CA . PRO B 1 50 ? -23.73900 -25.42200 -8.92600 1.000 30.81514 50 PRO C CA 1
ATOM 2658 C C . PRO B 1 50 ? -22.97500 -26.05100 -7.77800 1.000 31.54992 50 PRO C C 1
ATOM 2659 O O . PRO B 1 50 ? -21.73900 -26.10300 -7.81200 1.000 31.21331 50 PRO C O 1
ATOM 2663 N N . TRP B 1 51 ? -23.68700 -26.52300 -6.75200 1.000 33.66080 51 TRP C N 1
ATOM 2664 C CA . TRP B 1 51 ? -23.03700 -27.18400 -5.62500 1.000 33.11512 51 TRP C CA 1
ATOM 2665 C C . TRP B 1 51 ? -22.31200 -28.45000 -6.07300 1.000 32.44046 51 TRP C C 1
ATOM 2666 O O . TRP B 1 51 ? -21.21000 -28.74500 -5.59700 1.000 35.04194 51 TRP C O 1
ATOM 2677 N N . LEU B 1 52 ? -22.89800 -29.19200 -7.01500 1.000 33.22615 52 LEU C N 1
ATOM 2678 C CA . LEU B 1 52 ? -22.27500 -30.42600 -7.48200 1.000 26.74688 52 LEU C CA 1
ATOM 2679 C C . LEU B 1 52 ? -20.99000 -30.14600 -8.25400 1.000 31.16672 52 LEU C C 1
ATOM 2680 O O . LEU B 1 52 ? -20.01200 -30.89400 -8.13800 1.000 31.13268 52 LEU C O 1
ATOM 2685 N N . LEU B 1 53 ? -20.97500 -29.07700 -9.05000 1.000 30.30848 53 LEU C N 1
ATOM 2686 C CA . LEU B 1 53 ? -19.78600 -28.74700 -9.82900 1.000 25.23096 53 LEU C CA 1
ATOM 2687 C C . LEU B 1 53 ? -18.62400 -28.36500 -8.92300 1.000 27.05137 53 LEU C C 1
ATOM 2688 O O . LEU B 1 53 ? -17.48700 -28.79600 -9.14600 1.000 29.25152 53 LEU C O 1
ATOM 2693 N N . ILE B 1 54 ? -18.89100 -27.55000 -7.90200 1.000 27.77999 54 ILE C N 1
ATOM 2694 C CA . ILE B 1 54 ? -17.83200 -27.09000 -7.01200 1.000 25.22826 54 ILE C CA 1
ATOM 2695 C C . ILE B 1 54 ? -17.25200 -28.25500 -6.22600 1.000 32.71476 54 ILE C C 1
ATOM 2696 O O . ILE B 1 54 ? -16.02900 -28.38400 -6.09100 1.000 31.63594 54 ILE C O 1
ATOM 2701 N N . ARG B 1 55 ? -18.11500 -29.12800 -5.70700 1.000 30.16269 55 ARG C N 1
ATOM 2702 C CA . ARG B 1 55 ? -17.63100 -30.31000 -5.00800 1.000 27.82924 55 ARG C CA 1
ATOM 2703 C C . ARG B 1 55 ? -16.81200 -31.19500 -5.93600 1.000 30.00352 55 ARG C C 1
ATOM 2704 O O . ARG B 1 55 ? -15.76600 -31.72200 -5.54100 1.000 31.30388 55 ARG C O 1
ATOM 2712 N N . SER B 1 56 ? -17.25300 -31.33900 -7.18900 1.000 31.98934 56 SER C N 1
ATOM 2713 C CA . SER B 1 56 ? -16.49100 -32.12800 -8.15100 1.000 29.63081 56 SER C CA 1
ATOM 2714 C C . SER B 1 56 ? -15.12300 -31.51100 -8.40200 1.000 29.80464 56 SER C C 1
ATOM 2715 O O . SER B 1 56 ? -14.11300 -32.22100 -8.46000 1.000 31.60332 56 SER C O 1
ATOM 2718 N N . ALA B 1 57 ? -15.06800 -30.18700 -8.54500 1.000 30.76389 57 ALA C N 1
ATOM 2719 C CA . ALA B 1 57 ? -13.78500 -29.52300 -8.72900 1.000 25.33222 57 ALA C CA 1
ATOM 2720 C C . ALA B 1 57 ? -12.89600 -29.70600 -7.50900 1.000 29.95819 57 ALA C C 1
ATOM 2721 O O . ALA B 1 57 ? -11.69300 -29.95600 -7.64000 1.000 31.65055 57 ALA C O 1
ATOM 2723 N N . LEU B 1 58 ? -13.46800 -29.57400 -6.31200 1.000 30.18792 58 LEU C N 1
ATOM 2724 C CA . LEU B 1 58 ? -12.67200 -29.73000 -5.10100 1.000 28.19056 58 LEU C CA 1
ATOM 2725 C C . LEU B 1 58 ? -12.30500 -31.18300 -4.85100 1.000 30.37865 58 LEU C C 1
ATOM 2726 O O . LEU B 1 58 ? -11.24300 -31.46000 -4.28500 1.000 32.59601 58 LEU C O 1
ATOM 2731 N N . ALA B 1 59 ? -13.16100 -32.11900 -5.26700 1.000 26.75052 59 ALA C N 1
ATOM 2732 C CA . ALA B 1 59 ? -12.86200 -33.53000 -5.05700 1.000 26.90177 59 ALA C CA 1
ATOM 2733 C C . ALA B 1 59 ? -11.57600 -33.94100 -5.75800 1.000 27.23721 59 ALA C C 1
ATOM 2734 O O . ALA B 1 59 ? -10.89200 -34.86300 -5.30600 1.000 27.74401 59 ALA C O 1
ATOM 2736 N N . VAL B 1 60 ? -11.22700 -33.26900 -6.85300 1.000 28.37720 60 VAL C N 1
ATOM 2737 C CA . VAL B 1 60 ? -10.03800 -33.61100 -7.62100 1.000 28.59433 60 VAL C CA 1
ATOM 2738 C C . VAL B 1 60 ? -8.88700 -32.65400 -7.34100 1.000 30.30672 60 VAL C C 1
ATOM 2739 O O . VAL B 1 60 ? -7.86400 -32.70300 -8.02900 1.000 31.29584 60 VAL C O 1
ATOM 2743 N N . GLY B 1 61 ? -9.03800 -31.77100 -6.36500 1.000 31.75939 61 GLY C N 1
ATOM 2744 C CA . GLY B 1 61 ? -7.97100 -30.88500 -5.97000 1.000 27.24832 61 GLY C CA 1
ATOM 2745 C C . GLY B 1 61 ? -8.03300 -29.49400 -6.54700 1.000 27.59095 61 GLY C C 1
ATOM 2746 O O . GLY B 1 61 ? -7.02400 -28.78600 -6.49900 1.000 37.35179 61 GLY C O 1
ATOM 2747 N N . GLY B 1 62 ? -9.17700 -29.07500 -7.08500 1.000 30.10349 62 GLY C N 1
ATOM 2748 C CA . GLY B 1 62 ? -9.27600 -27.79500 -7.75200 1.000 32.28576 62 GLY C CA 1
ATOM 2749 C C . GLY B 1 62 ? -9.36100 -26.62700 -6.78600 1.000 31.30281 62 GLY C C 1
ATOM 2750 O O . GLY B 1 62 ? -9.28100 -26.77400 -5.56700 1.000 31.88054 62 GLY C O 1
ATOM 2751 N N . ASP B 1 63 ? -9.51100 -25.43500 -7.36200 1.000 31.39573 63 ASP C N 1
ATOM 2752 C CA . ASP B 1 63 ? -9.63300 -24.19000 -6.61600 1.000 31.89939 63 ASP C CA 1
ATOM 2753 C C . ASP B 1 63 ? -11.07600 -23.71000 -6.64500 1.000 28.18489 63 ASP C C 1
ATOM 2754 O O . ASP B 1 63 ? -11.73700 -23.77000 -7.68400 1.000 33.33330 63 ASP C O 1
ATOM 2759 N N . ILE B 1 64 ? -11.55600 -23.21900 -5.50300 1.000 28.42613 64 ILE C N 1
ATOM 2760 C CA . ILE B 1 64 ? -12.88700 -22.61700 -5.45100 1.000 31.31823 64 ILE C CA 1
ATOM 2761 C C . ILE B 1 64 ? -12.97100 -21.42600 -6.39600 1.000 33.47300 64 ILE C C 1
ATOM 2762 O O . ILE B 1 64 ? -13.97600 -21.23400 -7.09300 1.000 29.71444 64 ILE C O 1
ATOM 2767 N N . ALA B 1 65 ? -11.91500 -20.61200 -6.43900 1.000 30.04108 65 ALA C N 1
ATOM 2768 C CA . ALA B 1 65 ? -11.94900 -19.40200 -7.25100 1.000 26.77224 65 ALA C CA 1
ATOM 2769 C C . ALA B 1 65 ? -12.10800 -19.72200 -8.72900 1.000 31.45769 65 ALA C C 1
ATOM 2770 O O . ALA B 1 65 ? -12.67600 -18.92100 -9.47900 1.000 32.47712 65 ALA C O 1
ATOM 2772 N N . THR B 1 66 ? -11.62700 -20.88100 -9.16700 1.000 25.96334 66 THR C N 1
ATOM 2773 C CA . THR B 1 66 ? -11.83700 -21.27600 -10.55300 1.000 29.16890 66 THR C CA 1
ATOM 2774 C C . THR B 1 66 ? -13.23600 -21.84100 -10.76200 1.000 30.56930 66 THR C C 1
ATOM 2775 O O . THR B 1 66 ? -13.89700 -21.52100 -11.75600 1.000 32.32047 66 THR C O 1
ATOM 2779 N N . ALA B 1 67 ? -13.70500 -22.67400 -9.83100 1.000 28.71611 67 ALA C N 1
ATOM 2780 C CA . ALA B 1 67 ? -14.99100 -23.34300 -9.99500 1.000 30.53968 67 ALA C CA 1
ATOM 2781 C C . ALA B 1 67 ? -16.16200 -22.39100 -9.80700 1.000 27.08223 67 ALA C C 1
ATOM 2782 O O . ALA B 1 67 ? -17.24700 -22.63300 -10.34500 1.000 28.69218 67 ALA C O 1
ATOM 2784 N N . LEU B 1 68 ? -15.97200 -21.32800 -9.03600 1.000 26.17330 68 LEU C N 1
ATOM 2785 C CA . LEU B 1 68 ? -17.08400 -20.43400 -8.72300 1.000 26.69081 68 LEU C CA 1
ATOM 2786 C C . LEU B 1 68 ? -17.73300 -19.82900 -9.96100 1.000 26.84243 68 LEU C C 1
ATOM 2787 O O . LEU B 1 68 ? -18.96600 -19.92600 -10.08900 1.000 29.26497 68 LEU C O 1
ATOM 2792 N N . PRO B 1 69 ? -17.00600 -19.20000 -10.89300 1.000 26.74707 69 PRO C N 1
ATOM 2793 C CA . PRO B 1 69 ? -17.68400 -18.67100 -12.08600 1.000 22.88883 69 PRO C CA 1
ATOM 2794 C C . PRO B 1 69 ? -18.30600 -19.74800 -12.94800 1.000 26.19764 69 PRO C C 1
ATOM 2795 O O . PRO B 1 69 ? -19.33600 -19.50000 -13.58400 1.000 24.11784 69 PRO C O 1
ATOM 2799 N N . ALA B 1 70 ? -17.71200 -20.94100 -12.99400 1.000 27.07711 70 ALA C N 1
ATOM 2800 C CA . ALA B 1 70 ? -18.34100 -22.03600 -13.71800 1.000 23.36296 70 ALA C CA 1
ATOM 2801 C C . ALA B 1 70 ? -19.64200 -22.46200 -13.06000 1.000 23.57952 70 ALA C C 1
ATOM 2802 O O . ALA B 1 70 ? -20.57600 -22.87600 -13.75300 1.000 24.01147 70 ALA C O 1
ATOM 2804 N N . ALA B 1 71 ? -19.71600 -22.38700 -11.72900 1.000 23.63501 71 ALA C N 1
ATOM 2805 C CA . ALA B 1 71 ? -20.97500 -22.67600 -11.05300 1.000 23.88142 71 ALA C CA 1
ATOM 2806 C C . ALA B 1 71 ? -22.05500 -21.70800 -11.50500 1.000 23.91021 71 ALA C C 1
ATOM 2807 O O . ALA B 1 71 ? -23.19900 -22.10600 -11.75500 1.000 26.85855 71 ALA C O 1
ATOM 2809 N N . VAL B 1 72 ? -21.70500 -20.43000 -11.62800 1.000 23.68930 72 VAL C N 1
ATOM 2810 C CA . VAL B 1 72 ? -22.63300 -19.46500 -12.19700 1.000 23.74691 72 VAL C CA 1
ATOM 2811 C C . VAL B 1 72 ? -22.98900 -19.85600 -13.62200 1.000 24.56376 72 VAL C C 1
ATOM 2812 O O . VAL B 1 72 ? -24.15400 -19.77900 -14.03100 1.000 28.30909 72 VAL C O 1
ATOM 2816 N N . ALA B 1 73 ? -21.99100 -20.27600 -14.40100 1.000 23.60368 73 ALA C N 1
ATOM 2817 C CA . ALA B 1 73 ? -22.24100 -20.69800 -15.77400 1.000 23.69791 73 ALA C CA 1
ATOM 2818 C C . ALA B 1 73 ? -23.28500 -21.80700 -15.83500 1.000 24.08129 73 ALA C C 1
ATOM 2819 O O . ALA B 1 73 ? -24.23100 -21.73700 -16.62800 1.000 27.10842 73 ALA C O 1
ATOM 2821 N N . LEU B 1 74 ? -23.13800 -22.83400 -14.99500 1.000 26.27718 74 LEU C N 1
ATOM 2822 C CA . LEU B 1 74 ? -24.10100 -23.93200 -15.00300 1.000 27.08442 74 LEU C CA 1
ATOM 2823 C C . LEU B 1 74 ? -25.49900 -23.43300 -14.67000 1.000 28.93602 74 LEU C C 1
ATOM 2824 O O . LEU B 1 74 ? -26.47200 -23.77100 -15.35500 1.000 30.02389 74 LEU C O 1
ATOM 2829 N N . GLU B 1 75 ? -25.61800 -22.65000 -13.59600 1.000 27.56463 75 GLU C N 1
ATOM 2830 C CA . GLU B 1 75 ? -26.91300 -22.11200 -13.20000 1.000 26.77464 75 GLU C CA 1
ATOM 2831 C C . GLU B 1 75 ? -27.59600 -21.40500 -14.36200 1.000 25.47366 75 GLU C C 1
ATOM 2832 O O . GLU B 1 75 ? -28.76600 -21.66300 -14.65900 1.000 32.84514 75 GLU C O 1
ATOM 2838 N N . CYS B 1 76 ? -26.86900 -20.52700 -15.05200 1.000 24.96185 76 CYS C N 1
ATOM 2839 C CA . CYS B 1 76 ? -27.47400 -19.77600 -16.14400 1.000 25.12001 76 CYS C CA 1
ATOM 2840 C C . CYS B 1 76 ? -27.89800 -20.68700 -17.28700 1.000 25.38850 76 CYS C C 1
ATOM 2841 O O . CYS B 1 76 ? -28.99800 -20.54100 -17.83100 1.000 25.83235 76 CYS C O 1
ATOM 2844 N N . VAL B 1 77 ? -27.04300 -21.63800 -17.65900 1.000 27.36431 77 VAL C N 1
ATOM 2845 C CA . VAL B 1 77 ? -27.35000 -22.50900 -18.79100 1.000 31.05990 77 VAL C CA 1
ATOM 2846 C C . VAL B 1 77 ? -28.56600 -23.37300 -18.49300 1.000 26.01330 77 VAL C C 1
ATOM 2847 O O . VAL B 1 77 ? -29.43700 -23.55800 -19.34900 1.000 29.90264 77 VAL C O 1
ATOM 2851 N N . GLN B 1 78 ? -28.64200 -23.92500 -17.28400 1.000 29.18534 78 GLN C N 1
ATOM 2852 C CA . GLN B 1 78 ? -29.74900 -24.81700 -16.96800 1.000 28.53879 78 GLN C CA 1
ATOM 2853 C C . GLN B 1 78 ? -31.05100 -24.06500 -16.71500 1.000 29.66654 78 GLN C C 1
ATOM 2854 O O . GLN B 1 78 ? -32.12400 -24.57300 -17.05600 1.000 32.67446 78 GLN C O 1
ATOM 2860 N N . VAL B 1 79 ? -30.98400 -22.86300 -16.13700 1.000 27.93571 79 VAL C N 1
ATOM 2861 C CA . VAL B 1 79 ? -32.18900 -22.05500 -15.96800 1.000 27.31352 79 VAL C CA 1
ATOM 2862 C C . VAL B 1 79 ? -32.69200 -21.56900 -17.32000 1.000 27.58962 79 VAL C C 1
ATOM 2863 O O . VAL B 1 79 ? -33.90300 -21.49900 -17.56200 1.000 30.47572 79 VAL C O 1
ATOM 2867 N N . GLY B 1 80 ? -31.77400 -21.22600 -18.22100 1.000 27.15898 80 GLY C N 1
ATOM 2868 C CA . GLY B 1 80 ? -32.17900 -20.85700 -19.56500 1.000 29.71364 80 GLY C CA 1
ATOM 2869 C C . GLY B 1 80 ? -32.87900 -21.98800 -20.29300 1.000 29.14700 80 GLY C C 1
ATOM 2870 O O . GLY B 1 80 ? -33.85600 -21.76600 -21.00900 1.000 36.92677 80 GLY C O 1
ATOM 2871 N N . ALA B 1 81 ? -32.39100 -23.21800 -20.11600 1.000 30.91711 81 ALA C N 1
ATOM 2872 C CA . ALA B 1 81 ? -33.02500 -24.36000 -20.76700 1.000 36.71250 81 ALA C CA 1
ATOM 2873 C C . ALA B 1 81 ? -34.44400 -24.58400 -20.25700 1.000 34.03962 81 ALA C C 1
ATOM 2874 O O . ALA B 1 81 ? -35.34400 -24.91700 -21.03700 1.000 39.55238 81 ALA C O 1
ATOM 2876 N N . MET B 1 82 ? -34.67100 -24.40600 -18.95200 1.000 33.55895 82 MET C N 1
ATOM 2877 C CA . MET B 1 82 ? -36.03100 -24.52700 -18.43700 1.000 33.92459 82 MET C CA 1
ATOM 2878 C C . MET B 1 82 ? -36.92300 -23.41400 -18.97000 1.000 37.06815 82 MET C C 1
ATOM 2879 O O . MET B 1 82 ? -38.09000 -23.65400 -19.30000 1.000 39.59728 82 MET C O 1
ATOM 2884 N N . MET B 1 83 ? -36.39300 -22.19100 -19.05700 1.000 32.36014 83 MET C N 1
ATOM 2885 C CA . MET B 1 83 ? -37.20200 -21.07600 -19.53300 1.000 30.34117 83 MET C CA 1
ATOM 2886 C C . MET B 1 83 ? -37.68800 -21.32400 -20.95200 1.000 35.81626 83 MET C C 1
ATOM 2887 O O . MET B 1 83 ? -38.81600 -20.95900 -21.30100 1.000 44.23511 83 MET C O 1
ATOM 2892 N N . HIS B 1 84 ? -36.85200 -21.93900 -21.78700 1.000 35.42463 84 HIS C N 1
ATOM 2893 C CA . HIS B 1 84 ? -37.29100 -22.29400 -23.13100 1.000 36.11898 84 HIS C CA 1
ATOM 2894 C C . HIS B 1 84 ? -38.18300 -23.52700 -23.12200 1.000 35.92509 84 HIS C C 1
ATOM 2895 O O . HIS B 1 84 ? -39.17600 -23.58000 -23.85400 1.000 40.06804 84 HIS C O 1
ATOM 2902 N N . ASP B 1 85 ? -37.84200 -24.52700 -22.30500 1.000 37.52259 85 ASP C N 1
ATOM 2903 C CA . ASP B 1 85 ? -38.64300 -25.74400 -22.24700 1.000 38.36770 85 ASP C CA 1
ATOM 2904 C C . ASP B 1 85 ? -40.03900 -25.47600 -21.70300 1.000 49.98067 85 ASP C C 1
ATOM 2905 O O . ASP B 1 85 ? -40.99700 -26.14600 -22.10700 1.000 56.43463 85 ASP C O 1
ATOM 2910 N N . ASP B 1 86 ? -40.17400 -24.51200 -20.78900 1.000 50.90420 86 ASP C N 1
ATOM 2911 C CA . ASP B 1 86 ? -41.49300 -24.16800 -20.27000 1.000 45.38774 86 ASP C CA 1
ATOM 2912 C C . ASP B 1 86 ? -42.41100 -23.67800 -21.37800 1.000 42.19521 86 ASP C C 1
ATOM 2913 O O . ASP B 1 86 ? -43.62100 -23.92300 -21.33800 1.000 46.62654 86 ASP C O 1
ATOM 2918 N N . ILE B 1 87 ? -41.85500 -22.98600 -22.37100 1.000 45.09788 87 ILE C N 1
ATOM 2919 C CA . ILE B 1 87 ? -42.67000 -22.48500 -23.47200 1.000 44.50763 87 ILE C CA 1
ATOM 2920 C C . ILE B 1 87 ? -43.26700 -23.64200 -24.25800 1.000 48.37271 87 ILE C C 1
ATOM 2921 O O . ILE B 1 87 ? -44.46200 -23.65100 -24.57600 1.000 50.43800 87 ILE C O 1
ATOM 2926 N N . ILE B 1 88 ? -42.44100 -24.63900 -24.58400 1.000 43.61899 88 ILE C N 1
ATOM 2927 C CA . ILE B 1 88 ? -42.90100 -25.76700 -25.38700 1.000 47.47703 88 ILE C CA 1
ATOM 2928 C C . ILE B 1 88 ? -43.52300 -26.88700 -24.56800 1.000 52.19717 88 ILE C C 1
ATOM 2929 O O . ILE B 1 88 ? -44.16700 -27.77400 -25.14900 1.000 64.04743 88 ILE C O 1
ATOM 2934 N N . ASP B 1 89 ? -43.36200 -26.88700 -23.24300 1.000 49.58927 89 ASP C N 1
ATOM 2935 C CA . ASP B 1 89 ? -43.94600 -27.97400 -22.46400 1.000 62.10277 89 ASP C CA 1
ATOM 2936 C C . ASP B 1 89 ? -44.22200 -27.49000 -21.03600 1.000 66.24006 89 ASP C C 1
ATOM 2937 O O . ASP B 1 89 ? -43.52800 -27.84300 -20.08300 1.000 74.79294 89 ASP C O 1
ATOM 2942 N N . CYS B 1 90 ? -45.26800 -26.68000 -20.89500 1.000 60.73418 90 CYS C N 1
ATOM 2943 C CA . CYS B 1 90 ? -45.70800 -26.15300 -19.60100 1.000 59.93961 90 CYS C CA 1
ATOM 2944 C C . CYS B 1 90 ? -44.60400 -25.42100 -18.84500 1.000 58.27649 90 CYS C C 1
ATOM 2945 O O . CYS B 1 90 ? -44.87900 -24.53500 -18.03500 1.000 49.02259 90 CYS C O 1
ATOM 2948 N N . LYS B 1 97 ? -43.87500 -22.26100 -9.90800 1.000 42.16652 97 LYS C N 1
ATOM 2949 C CA . LYS B 1 97 ? -43.52100 -20.87600 -10.17500 1.000 35.68135 97 LYS C CA 1
ATOM 2950 C C . LYS B 1 97 ? -44.13300 -20.45400 -11.50200 1.000 43.87838 97 LYS C C 1
ATOM 2951 O O . LYS B 1 97 ? -44.26000 -21.27700 -12.41100 1.000 50.07913 97 LYS C O 1
ATOM 2957 N N . PRO B 1 98 ? -44.52400 -19.18500 -11.60800 1.000 39.09058 98 PRO C N 1
ATOM 2958 C CA . PRO B 1 98 ? -45.09000 -18.69000 -12.86900 1.000 36.28261 98 PRO C CA 1
ATOM 2959 C C . PRO B 1 98 ? -44.07800 -18.78100 -13.99900 1.000 36.23819 98 PRO C C 1
ATOM 2960 O O . PRO B 1 98 ? -42.92500 -18.36600 -13.85800 1.000 34.96625 98 PRO C O 1
ATOM 2964 N N . ALA B 1 99 ? -44.51400 -19.34100 -15.12200 1.000 35.70773 99 ALA C N 1
ATOM 2965 C CA . ALA B 1 99 ? -43.64400 -19.44900 -16.28100 1.000 34.98291 99 ALA C CA 1
ATOM 2966 C C . ALA B 1 99 ? -43.31800 -18.06600 -16.83100 1.000 37.25436 99 ALA C C 1
ATOM 2967 O O . ALA B 1 99 ? -44.14500 -17.15000 -16.80100 1.000 42.21809 99 ALA C O 1
ATOM 2969 N N . ALA B 1 100 ? -42.09400 -17.92300 -17.34400 1.000 36.54954 100 ALA C N 1
ATOM 2970 C CA . ALA B 1 100 ? -41.64000 -16.62200 -17.83000 1.000 35.33710 100 ALA C CA 1
ATOM 2971 C C . ALA B 1 100 ? -42.48400 -16.13300 -18.99900 1.000 34.86100 100 ALA C C 1
ATOM 2972 O O . ALA B 1 100 ? -42.74800 -14.93100 -19.12200 1.000 38.06751 100 ALA C O 1
ATOM 2974 N N . HIS B 1 101 ? -42.91500 -17.04500 -19.87200 1.000 34.71765 101 HIS C N 1
ATOM 2975 C CA . HIS B 1 101 ? -43.68900 -16.62000 -21.03200 1.000 43.21105 101 HIS C CA 1
ATOM 2976 C C . HIS B 1 101 ? -45.09300 -16.17500 -20.64100 1.000 39.31315 101 HIS C C 1
ATOM 2977 O O . HIS B 1 101 ? -45.64800 -15.26800 -21.26600 1.000 41.90051 101 HIS C O 1
ATOM 2984 N N . THR B 1 102 ? -45.68300 -16.78800 -19.61600 1.000 40.04407 102 THR C N 1
ATOM 2985 C CA . THR B 1 102 ? -46.97300 -16.30100 -19.14200 1.000 38.44394 102 THR C CA 1
ATOM 2986 C C . THR B 1 102 ? -46.84200 -14.92900 -18.49900 1.000 40.66679 102 THR C C 1
ATOM 2987 O O . THR B 1 102 ? -47.80100 -14.15000 -18.49600 1.000 49.28590 102 THR C O 1
ATOM 2991 N N . VAL B 1 103 ? -45.67100 -14.61800 -17.95600 1.000 46.15452 103 VAL C N 1
ATOM 2992 C CA . VAL B 1 103 ? -45.45100 -13.34900 -17.27100 1.000 41.66558 103 VAL C CA 1
ATOM 2993 C C . VAL B 1 103 ? -45.06600 -12.24800 -18.24800 1.000 40.58666 103 VAL C C 1
ATOM 2994 O O . VAL B 1 103 ? -45.69900 -11.19100 -18.28900 1.000 42.23153 103 VAL C O 1
ATOM 2998 N N . PHE B 1 104 ? -44.02700 -12.47700 -19.05000 1.000 36.08879 104 PHE C N 1
ATOM 2999 C CA . PHE B 1 104 ? -43.50300 -11.46000 -19.94700 1.000 35.77088 104 PHE C CA 1
ATOM 3000 C C . PHE B 1 104 ? -43.90800 -11.66100 -21.39800 1.000 36.88404 104 PHE C C 1
ATOM 3001 O O . PHE B 1 104 ? -43.65200 -10.77700 -22.21800 1.000 36.12946 104 PHE C O 1
ATOM 3009 N N . GLY B 1 105 ? -44.52400 -12.77800 -21.73400 1.000 40.20030 105 GLY C N 1
ATOM 3010 C CA . GLY B 1 105 ? -44.76300 -13.07300 -23.13000 1.000 43.24447 105 GLY C CA 1
ATOM 3011 C C . GLY B 1 105 ? -43.72300 -14.02100 -23.69600 1.000 39.37970 105 GLY C C 1
ATOM 3012 O O . GLY B 1 105 ? -42.58800 -14.10800 -23.21400 1.000 34.94391 105 GLY C O 1
ATOM 3013 N N . GLU B 1 106 ? -44.12000 -14.75600 -24.73600 1.000 42.97752 106 GLU C N 1
ATOM 3014 C CA . GLU B 1 106 ? -43.21600 -15.73600 -25.33400 1.000 38.56439 106 GLU C CA 1
ATOM 3015 C C . GLU B 1 106 ? -41.98100 -15.10900 -25.97100 1.000 35.63624 106 GLU C C 1
ATOM 3016 O O . GLU B 1 106 ? -40.89100 -15.68600 -25.82200 1.000 37.83310 106 GLU C O 1
ATOM 3022 N N . PRO B 1 107 ? -42.06000 -13.98100 -26.68900 1.000 35.74928 107 PRO C N 1
ATOM 3023 C CA . PRO B 1 107 ? -40.81500 -13.37700 -27.19700 1.000 34.03235 107 PRO C CA 1
ATOM 3024 C C . PRO B 1 107 ? -39.80700 -13.05500 -26.10600 1.000 38.67322 107 PRO C C 1
ATOM 3025 O O . PRO B 1 107 ? -38.62000 -13.37800 -26.25100 1.000 32.63177 107 PRO C O 1
ATOM 3029 N N . THR B 1 108 ? -40.24600 -12.43200 -25.00800 1.000 35.10462 108 THR C N 1
ATOM 3030 C CA . THR B 1 108 ? -39.31100 -12.06500 -23.94900 1.000 32.41126 108 THR C CA 1
ATOM 3031 C C . THR B 1 108 ? -38.72300 -13.30000 -23.28000 1.000 31.81827 108 THR C C 1
ATOM 3032 O O . THR B 1 108 ? -37.54800 -13.30500 -22.89300 1.000 31.50380 108 THR C O 1
ATOM 3036 N N . ALA B 1 109 ? -39.52400 -14.35500 -23.12700 1.000 32.38066 109 ALA C N 1
ATOM 3037 C CA . ALA B 1 109 ? -39.00200 -15.59200 -22.55900 1.000 31.87884 109 ALA C CA 1
ATOM 3038 C C . ALA B 1 109 ? -37.94800 -16.21200 -23.46400 1.000 31.19772 109 ALA C C 1
ATOM 3039 O O . ALA B 1 109 ? -37.00300 -16.84100 -22.97700 1.000 30.56713 109 ALA C O 1
ATOM 3041 N N . ILE B 1 110 ? -38.09400 -16.05200 -24.78000 1.000 33.15719 110 ILE C N 1
ATOM 3042 C CA . ILE B 1 110 ? -37.09100 -16.56200 -25.70600 1.000 32.41825 110 ILE C CA 1
ATOM 3043 C C . ILE B 1 110 ? -35.79900 -15.77300 -25.57000 1.000 29.99570 110 ILE C C 1
ATOM 3044 O O . ILE B 1 110 ? -34.71200 -16.34400 -25.43700 1.000 31.92435 110 ILE C O 1
ATOM 3049 N N . VAL B 1 111 ? -35.90300 -14.44600 -25.58300 1.000 30.04237 111 VAL C N 1
ATOM 3050 C CA . VAL B 1 111 ? -34.72200 -13.60900 -25.41100 1.000 29.22264 111 VAL C CA 1
ATOM 3051 C C . VAL B 1 111 ? -34.08800 -13.86200 -24.05200 1.000 28.65098 111 VAL C C 1
ATOM 3052 O O . VAL B 1 111 ? -32.86200 -13.98400 -23.93500 1.000 29.67050 111 VAL C O 1
ATOM 3056 N N . GLY B 1 112 ? -34.91000 -13.95700 -23.00600 1.000 29.06787 112 GLY C N 1
ATOM 3057 C CA . GLY B 1 112 ? -34.37000 -14.19300 -21.67800 1.000 28.60559 112 GLY C CA 1
ATOM 3058 C C . GLY B 1 112 ? -33.61600 -15.50300 -21.58500 1.000 28.14212 112 GLY C C 1
ATOM 3059 O O . GLY B 1 112 ? -32.50700 -15.55800 -21.05300 1.000 27.45831 112 GLY C O 1
ATOM 3060 N N . GLY B 1 113 ? -34.20200 -16.57400 -22.12000 1.000 28.56617 113 GLY C N 1
ATOM 3061 C CA . GLY B 1 113 ? -33.49500 -17.84200 -22.16000 1.000 28.20043 113 GLY C CA 1
ATOM 3062 C C . GLY B 1 113 ? -32.17200 -17.74300 -22.89300 1.000 31.70605 113 GLY C C 1
ATOM 3063 O O . GLY B 1 113 ? -31.16800 -18.31500 -22.46200 1.000 32.60396 113 GLY C O 1
ATOM 3064 N N . ASP B 1 114 ? -32.15000 -17.00400 -24.00500 1.000 30.06221 114 ASP C N 1
ATOM 3065 C CA . ASP B 1 114 ? -30.90000 -16.78700 -24.72600 1.000 27.04279 114 ASP C CA 1
ATOM 3066 C C . ASP B 1 114 ? -29.92100 -15.97000 -23.89400 1.000 26.85860 114 ASP C C 1
ATOM 3067 O O . ASP B 1 114 ? -28.71700 -16.25300 -23.88700 1.000 28.49496 114 ASP C O 1
ATOM 3072 N N . GLY B 1 115 ? -30.41800 -14.94100 -23.20300 1.000 27.60565 115 GLY C N 1
ATOM 3073 C CA . GLY B 1 115 ? -29.55900 -14.16500 -22.32300 1.000 25.95452 115 GLY C CA 1
ATOM 3074 C C . GLY B 1 115 ? -28.94800 -15.00100 -21.21600 1.000 25.92571 115 GLY C C 1
ATOM 3075 O O . GLY B 1 115 ? -27.79300 -14.79700 -20.83200 1.000 28.92091 115 GLY C O 1
ATOM 3076 N N . LEU B 1 116 ? -29.71600 -15.95000 -20.68100 1.000 25.99370 116 LEU C N 1
ATOM 3077 C CA . LEU B 1 116 ? -29.17100 -16.85600 -19.67900 1.000 25.72984 116 LEU C CA 1
ATOM 3078 C C . LEU B 1 116 ? -28.07400 -17.72400 -20.27200 1.000 25.35095 116 LEU C C 1
ATOM 3079 O O . LEU B 1 116 ? -27.00800 -17.88500 -19.66900 1.000 26.71943 116 LEU C O 1
ATOM 3084 N N . PHE B 1 117 ? -28.30700 -18.27400 -21.46600 1.000 26.90558 117 PHE C N 1
ATOM 3085 C CA . PHE B 1 117 ? -27.28500 -19.08500 -22.12000 1.000 26.58582 117 PHE C CA 1
ATOM 3086 C C . PHE B 1 117 ? -25.99200 -18.29900 -22.29100 1.000 24.78376 117 PHE C C 1
ATOM 3087 O O . PHE B 1 117 ? -24.91300 -18.76500 -21.90800 1.000 27.18847 117 PHE C O 1
ATOM 3095 N N . PHE B 1 118 ? -26.08300 -17.09200 -22.84700 1.000 25.61044 118 PHE C N 1
ATOM 3096 C CA . PHE B 1 118 ? -24.87500 -16.32800 -23.12900 1.000 24.25485 118 PHE C CA 1
ATOM 3097 C C . PHE B 1 118 ? -24.24600 -15.76900 -21.86200 1.000 24.92084 118 PHE C C 1
ATOM 3098 O O . PHE B 1 118 ? -23.02600 -15.58500 -21.81200 1.000 28.32384 118 PHE C O 1
ATOM 3106 N N . HIS B 1 119 ? -25.05100 -15.49200 -20.83400 1.000 26.02099 119 HIS C N 1
ATOM 3107 C CA . HIS B 1 119 ? -24.48300 -15.20600 -19.52100 1.000 26.26744 119 HIS C CA 1
ATOM 3108 C C . HIS B 1 119 ? -23.70700 -16.40200 -18.99000 1.000 26.79406 119 HIS C C 1
ATOM 3109 O O . HIS B 1 119 ? -22.66800 -16.24000 -18.33800 1.000 25.96962 119 HIS C O 1
ATOM 3116 N N . GLY B 1 120 ? -24.20900 -17.61000 -19.24500 1.000 23.90546 120 GLY C N 1
ATOM 3117 C CA . GLY B 1 120 ? -23.46200 -18.80000 -18.87600 1.000 23.81575 120 GLY C CA 1
ATOM 3118 C C . GLY B 1 120 ? -22.12500 -18.88600 -19.58500 1.000 23.95028 120 GLY C C 1
ATOM 3119 O O . GLY B 1 120 ? -21.08300 -19.07000 -18.95200 1.000 28.18336 120 GLY C O 1
ATOM 3120 N N . PHE B 1 121 ? -22.13800 -18.75700 -20.91500 1.000 27.00633 121 PHE C N 1
ATOM 3121 C CA . PHE B 1 121 ? -20.89900 -18.82600 -21.68300 1.000 23.41150 121 PHE C CA 1
ATOM 3122 C C . PHE B 1 121 ? -19.91100 -17.75800 -21.23200 1.000 25.30594 121 PHE C C 1
ATOM 3123 O O . PHE B 1 121 ? -18.70100 -18.00700 -21.16100 1.000 27.45992 121 PHE C O 1
ATOM 3131 N N . ALA B 1 122 ? -20.41000 -16.56300 -20.91700 1.000 22.96676 122 ALA C N 1
ATOM 3132 C CA . ALA B 1 122 ? -19.53100 -15.49400 -20.45900 1.000 26.51687 122 ALA C CA 1
ATOM 3133 C C . ALA B 1 122 ? -18.92900 -15.82200 -19.10200 1.000 28.78403 122 ALA C C 1
ATOM 3134 O O . ALA B 1 122 ? -17.74600 -15.55800 -18.86200 1.000 32.11329 122 ALA C O 1
ATOM 3136 N N . ALA B 1 123 ? -19.72500 -16.40200 -18.20300 1.000 28.79621 123 ALA C N 1
ATOM 3137 C CA . ALA B 1 123 ? -19.21300 -16.73400 -16.87900 1.000 26.48433 123 ALA C CA 1
ATOM 3138 C C . ALA B 1 123 ? -18.13200 -17.80100 -16.95900 1.000 25.34077 123 ALA C C 1
ATOM 3139 O O . ALA B 1 123 ? -17.11700 -17.71500 -16.26000 1.000 28.62099 123 ALA C O 1
ATOM 3141 N N . LEU B 1 124 ? -18.32600 -18.80800 -17.81200 1.000 26.65401 124 LEU C N 1
ATOM 3142 C CA . LEU B 1 124 ? -17.30900 -19.84000 -17.97000 1.000 24.05339 124 LEU C CA 1
ATOM 3143 C C . LEU B 1 124 ? -16.02600 -19.26600 -18.55500 1.000 27.67110 124 LEU C C 1
ATOM 3144 O O . LEU B 1 124 ? -14.93500 -19.77900 -18.28300 1.000 27.17183 124 LEU C O 1
ATOM 3149 N N . SER B 1 125 ? -16.13400 -18.20400 -19.35600 1.000 29.66293 125 SER C N 1
ATOM 3150 C CA . SER B 1 125 ? -14.94400 -17.54800 -19.88500 1.000 31.23180 125 SER C CA 1
ATOM 3151 C C . SER B 1 125 ? -14.13100 -16.87600 -18.78900 1.000 27.56631 125 SER C C 1
ATOM 3152 O O . SER B 1 125 ? -12.90700 -16.75500 -18.91400 1.000 32.97213 125 SER C O 1
ATOM 3155 N N . GLU B 1 126 ? -14.78700 -16.43100 -17.71700 1.000 27.85011 126 GLU C N 1
ATOM 3156 C CA . GLU B 1 126 ? -14.09600 -15.76100 -16.62300 1.000 26.65759 126 GLU C CA 1
ATOM 3157 C C . GLU B 1 126 ? -13.15600 -16.67900 -15.85500 1.000 27.77170 126 GLU C C 1
ATOM 3158 O O . GLU B 1 126 ? -12.35900 -16.18500 -15.05000 1.000 29.96352 126 GLU C O 1
ATOM 3164 N N . CYS B 1 127 ? -13.23900 -17.99300 -16.06500 1.000 30.57113 127 CYS C N 1
ATOM 3165 C CA . CYS B 1 127 ? -12.36600 -18.91200 -15.34400 1.000 31.44036 127 CYS C CA 1
ATOM 3166 C C . CYS B 1 127 ? -10.90400 -18.71200 -15.71600 1.000 36.86979 127 CYS C C 1
ATOM 3167 O O . CYS B 1 127 ? -10.01400 -19.04200 -14.92500 1.000 35.20304 127 CYS C O 1
ATOM 3170 N N . ARG B 1 128 ? -10.63400 -18.17400 -16.90700 1.000 32.68470 128 ARG C N 1
ATOM 3171 C CA . ARG B 1 128 ? -9.25100 -17.97700 -17.33000 1.000 33.24226 128 ARG C CA 1
ATOM 3172 C C . ARG B 1 128 ? -8.51000 -17.01400 -16.40800 1.000 37.93783 128 ARG C C 1
ATOM 3173 O O . ARG B 1 128 ? -7.43900 -17.34400 -15.88600 1.000 37.41886 128 ARG C O 1
ATOM 3181 N N . GLU B 1 129 ? -9.06200 -15.81800 -16.18600 1.000 39.37511 129 GLU C N 1
ATOM 3182 C CA . GLU B 1 129 ? -8.42800 -14.90300 -15.24100 1.000 37.31149 129 GLU C CA 1
ATOM 3183 C C . GLU B 1 129 ? -8.50500 -15.42600 -13.81600 1.000 34.81700 129 GLU C C 1
ATOM 3184 O O . GLU B 1 129 ? -7.73100 -14.98400 -12.96000 1.000 39.03335 129 GLU C O 1
ATOM 3190 N N . ALA B 1 130 ? -9.43600 -16.33900 -13.54000 1.000 46.40217 130 ALA C N 1
ATOM 3191 C CA . ALA B 1 130 ? -9.49800 -16.93500 -12.21800 1.000 46.33839 130 ALA C CA 1
ATOM 3192 C C . ALA B 1 130 ? -8.31100 -17.84900 -11.96500 1.000 44.13912 130 ALA C C 1
ATOM 3193 O O . ALA B 1 130 ? -7.98500 -18.11100 -10.80400 1.000 44.81506 130 ALA C O 1
ATOM 3195 N N . GLY B 1 131 ? -7.65400 -18.32700 -13.01900 1.000 39.00669 131 GLY C N 1
ATOM 3196 C CA . GLY B 1 131 ? -6.42000 -19.06500 -12.85800 1.000 31.49241 131 GLY C CA 1
ATOM 3197 C C . GLY B 1 131 ? -6.36200 -20.35400 -13.64400 1.000 36.03776 131 GLY C C 1
ATOM 3198 O O . GLY B 1 131 ? -5.33100 -21.03000 -13.66000 1.000 39.30378 131 GLY C O 1
ATOM 3199 N N . ALA B 1 132 ? -7.45200 -20.70100 -14.31300 1.000 37.26393 132 ALA C N 1
ATOM 3200 C CA . ALA B 1 132 ? -7.46200 -21.91900 -15.10300 1.000 35.75801 132 ALA C CA 1
ATOM 3201 C C . ALA B 1 132 ? -6.62400 -21.73800 -16.36500 1.000 34.13491 132 ALA C C 1
ATOM 3202 O O . ALA B 1 132 ? -6.69400 -20.68900 -17.01200 1.000 39.83118 132 ALA C O 1
ATOM 3204 N N . PRO B 1 133 ? -5.81100 -22.72800 -16.73200 1.000 34.27499 133 PRO C N 1
ATOM 3205 C CA . PRO B 1 133 ? -5.12000 -22.66200 -18.02300 1.000 33.57012 133 PRO C CA 1
ATOM 3206 C C . PRO B 1 133 ? -6.12700 -22.65900 -19.15800 1.000 36.81220 133 PRO C C 1
ATOM 3207 O O . PRO B 1 133 ? -7.19800 -23.26500 -19.07100 1.000 36.51474 133 PRO C O 1
ATOM 3211 N N . ALA B 1 134 ? -5.76000 -21.97300 -20.23900 1.000 35.12226 134 ALA C N 1
ATOM 3212 C CA . ALA B 1 134 ? -6.67800 -21.81600 -21.35900 1.000 35.35976 134 ALA C CA 1
ATOM 3213 C C . ALA B 1 134 ? -7.10700 -23.15300 -21.94700 1.000 34.03529 134 ALA C C 1
ATOM 3214 O O . ALA B 1 134 ? -8.25300 -23.29100 -22.38700 1.000 39.13134 134 ALA C O 1
ATOM 3216 N N . GLU B 1 135 ? -6.22900 -24.15600 -21.94000 1.000 34.68383 135 GLU C N 1
ATOM 3217 C CA . GLU B 1 135 ? -6.61300 -25.44300 -22.50800 1.000 36.08074 135 GLU C CA 1
ATOM 3218 C C . GLU B 1 135 ? -7.73700 -26.08600 -21.70700 1.000 38.97864 135 GLU C C 1
ATOM 3219 O O . GLU B 1 135 ? -8.62900 -26.72100 -22.27900 1.000 38.93355 135 GLU C O 1
ATOM 3225 N N . ARG B 1 136 ? -7.71600 -25.92200 -20.38300 1.000 35.19411 136 ARG C N 1
ATOM 3226 C CA . ARG B 1 136 ? -8.76800 -26.50100 -19.55700 1.000 36.23447 136 ARG C CA 1
ATOM 3227 C C . ARG B 1 136 ? -10.07600 -25.74000 -19.72300 1.000 33.37858 136 ARG C C 1
ATOM 3228 O O . ARG B 1 136 ? -11.15700 -26.34000 -19.69700 1.000 28.05355 136 ARG C O 1
ATOM 3236 N N . VAL B 1 137 ? -9.99700 -24.41800 -19.88800 1.000 31.75844 137 VAL C N 1
ATOM 3237 C CA . VAL B 1 137 ? -11.20100 -23.62700 -20.12200 1.000 31.39729 137 VAL C CA 1
ATOM 3238 C C . VAL B 1 137 ? -11.88500 -24.07600 -21.40600 1.000 34.64671 137 VAL C C 1
ATOM 3239 O O . VAL B 1 137 ? -13.11400 -24.19700 -21.46500 1.000 32.54883 137 VAL C O 1
ATOM 3243 N N . ALA B 1 138 ? -11.09900 -24.34000 -22.45100 1.000 34.76812 138 ALA C N 1
ATOM 3244 C CA . ALA B 1 138 ? -11.67100 -24.82900 -23.70000 1.000 32.88754 138 ALA C CA 1
ATOM 3245 C C . ALA B 1 138 ? -12.28500 -26.20900 -23.52000 1.000 37.57508 138 ALA C C 1
ATOM 3246 O O . ALA B 1 138 ? -13.36500 -26.49000 -24.05100 1.000 40.59411 138 ALA C O 1
ATOM 3248 N N . GLN B 1 139 ? -11.60800 -27.08700 -22.78300 1.000 32.14136 139 GLN C N 1
ATOM 3249 C CA . GLN B 1 139 ? -12.18600 -28.39700 -22.51900 1.000 35.09800 139 GLN C CA 1
ATOM 3250 C C . GLN B 1 139 ? -13.46700 -28.26900 -21.70600 1.000 34.94605 139 GLN C C 1
ATOM 3251 O O . GLN B 1 139 ? -14.41900 -29.02900 -21.91400 1.000 45.14762 139 GLN C O 1
ATOM 3257 N N . ALA B 1 140 ? -13.52100 -27.29500 -20.79200 1.000 34.47320 140 ALA C N 1
ATOM 3258 C CA . ALA B 1 140 ? -14.74600 -27.06400 -20.03300 1.000 35.35882 140 ALA C CA 1
ATOM 3259 C C . ALA B 1 140 ? -15.89300 -26.67400 -20.95200 1.000 29.44671 140 ALA C C 1
ATOM 3260 O O . ALA B 1 140 ? -17.02000 -27.15400 -20.79100 1.000 35.01671 140 ALA C O 1
ATOM 3262 N N . PHE B 1 141 ? -15.62400 -25.79900 -21.92000 1.000 32.41774 141 PHE C N 1
ATOM 3263 C CA . PHE B 1 141 ? -16.64500 -25.43800 -22.89600 1.000 32.92052 141 PHE C CA 1
ATOM 3264 C C . PHE B 1 141 ? -17.06600 -26.64800 -23.71800 1.000 34.89631 141 PHE C C 1
ATOM 3265 O O . PHE B 1 141 ? -18.24300 -26.79300 -24.06700 1.000 29.40843 141 PHE C O 1
ATOM 3273 N N . THR B 1 142 ? -16.11400 -27.52400 -24.04400 1.000 32.87643 142 THR C N 1
ATOM 3274 C CA . THR B 1 142 ? -16.44800 -28.73700 -24.78100 1.000 29.46119 142 THR C CA 1
ATOM 3275 C C . THR B 1 142 ? -17.36600 -29.63000 -23.96300 1.000 32.13567 142 THR C C 1
ATOM 3276 O O . THR B 1 142 ? -18.36100 -30.15400 -24.47600 1.000 38.80523 142 THR C O 1
ATOM 3280 N N . VAL B 1 143 ? -17.04300 -29.81700 -22.68300 1.000 34.84398 143 VAL C N 1
ATOM 3281 C CA . VAL B 1 143 ? -17.90800 -30.59800 -21.80500 1.000 32.48155 143 VAL C CA 1
ATOM 3282 C C . VAL B 1 143 ? -19.27500 -29.94200 -21.70400 1.000 34.20280 143 VAL C C 1
ATOM 3283 O O . VAL B 1 143 ? -20.31200 -30.59500 -21.86000 1.000 32.26935 143 VAL C O 1
ATOM 3287 N N . LEU B 1 144 ? -19.29000 -28.63300 -21.45000 1.000 30.64679 144 LEU C N 1
ATOM 3288 C CA . LEU B 1 144 ? -20.55200 -27.92500 -21.29200 1.000 30.26251 144 LEU C CA 1
ATOM 3289 C C . LEU B 1 144 ? -21.40000 -28.02000 -22.55000 1.000 30.63541 144 LEU C C 1
ATOM 3290 O O . LEU B 1 144 ? -22.60900 -28.26800 -22.47600 1.000 35.10116 144 LEU C O 1
ATOM 3295 N N . SER B 1 145 ? -20.78400 -27.82700 -23.71400 1.000 32.10554 145 SER C N 1
ATOM 3296 C CA . SER B 1 145 ? -21.54300 -27.80800 -24.95900 1.000 32.52419 145 SER C CA 1
ATOM 3297 C C . SER B 1 145 ? -22.04900 -29.19700 -25.32400 1.000 37.51610 145 SER C C 1
ATOM 3298 O O . SER B 1 145 ? -23.22000 -29.36500 -25.68600 1.000 41.01041 145 SER C O 1
ATOM 3301 N N . ARG B 1 146 ? -21.18200 -30.20800 -25.24000 1.000 34.43433 146 ARG C N 1
ATOM 3302 C CA . ARG B 1 146 ? -21.60800 -31.56400 -25.57000 1.000 37.43253 146 ARG C CA 1
ATOM 3303 C C . ARG B 1 146 ? -22.72200 -32.03400 -24.64200 1.000 41.51650 146 ARG C C 1
ATOM 3304 O O . ARG B 1 146 ? -23.68200 -32.67400 -25.08600 1.000 50.11368 146 ARG C O 1
ATOM 3312 N N . ALA B 1 147 ? -22.61800 -31.70900 -23.34900 1.000 42.96052 147 ALA C N 1
ATOM 3313 C CA . ALA B 1 147 ? -23.67600 -32.05900 -22.40700 1.000 30.28785 147 ALA C CA 1
ATOM 3314 C C . ALA B 1 147 ? -24.98100 -31.36200 -22.75800 1.000 37.66230 147 ALA C C 1
ATOM 3315 O O . ALA B 1 147 ? -26.05200 -31.97800 -22.71200 1.000 48.95315 147 ALA C O 1
ATOM 3317 N N . GLY B 1 148 ? -24.91300 -30.07700 -23.11100 1.000 39.99770 148 GLY C N 1
ATOM 3318 C CA . GLY B 1 148 ? -26.11400 -29.37100 -23.52100 1.000 43.43581 148 GLY C CA 1
ATOM 3319 C C . GLY B 1 148 ? -26.78400 -30.00100 -24.72400 1.000 43.35162 148 GLY C C 1
ATOM 3320 O O . GLY B 1 148 ? -28.01200 -29.97400 -24.84000 1.000 44.46694 148 GLY C O 1
ATOM 3321 N N . LEU B 1 149 ? -25.99600 -30.59700 -25.62100 1.000 41.99238 149 LEU C N 1
ATOM 3322 C CA . LEU B 1 149 ? -26.57200 -31.28200 -26.77200 1.000 42.26651 149 LEU C CA 1
ATOM 3323 C C . LEU B 1 149 ? -27.27700 -32.56600 -26.36000 1.000 50.71122 149 LEU C C 1
ATOM 3324 O O . LEU B 1 149 ? -28.24000 -32.98100 -27.01700 1.000 54.50659 149 LEU C O 1
ATOM 3329 N N . ARG B 1 150 ? -26.81300 -33.20900 -25.28500 1.000 49.27169 150 ARG C N 1
ATOM 3330 C CA . ARG B 1 150 ? -27.50700 -34.38700 -24.77900 1.000 42.00809 150 ARG C CA 1
ATOM 3331 C C . ARG B 1 150 ? -28.85000 -34.00700 -24.17300 1.000 47.29237 150 ARG C C 1
ATOM 3332 O O . ARG B 1 150 ? -29.85900 -34.68000 -24.41100 1.000 47.49654 150 ARG C O 1
ATOM 3340 N N . ILE B 1 151 ? -28.88300 -32.91900 -23.40400 1.000 40.06287 151 ILE C N 1
ATOM 3341 C CA . ILE B 1 151 ? -30.11800 -32.50000 -22.75600 1.000 44.43690 151 ILE C CA 1
ATOM 3342 C C . ILE B 1 151 ? -31.14700 -32.06600 -23.78900 1.000 50.03681 151 ILE C C 1
ATOM 3343 O O . ILE B 1 151 ? -32.34200 -32.35900 -23.65700 1.000 59.33125 151 ILE C O 1
ATOM 3348 N N . GLY B 1 152 ? -30.70500 -31.37400 -24.83900 1.000 53.57391 152 GLY C N 1
ATOM 3349 C CA . GLY B 1 152 ? -31.64300 -30.93900 -25.86200 1.000 51.31462 152 GLY C CA 1
ATOM 3350 C C . GLY B 1 152 ? -32.15700 -32.09400 -26.69900 1.000 48.07829 152 GLY C C 1
ATOM 3351 O O . GLY B 1 152 ? -33.36100 -32.21400 -26.94100 1.000 45.22019 152 GLY C O 1
ATOM 3352 N N . SER B 1 153 ? -31.24700 -32.95600 -27.15400 1.000 49.60697 153 SER C N 1
ATOM 3353 C CA . SER B 1 153 ? -31.64900 -34.11700 -27.93800 1.000 45.63420 153 SER C CA 1
ATOM 3354 C C . SER B 1 153 ? -32.60100 -35.01000 -27.15000 1.000 58.28116 153 SER C C 1
ATOM 3355 O O . SER B 1 153 ? -33.55400 -35.56200 -27.71300 1.000 62.36224 153 SER C O 1
ATOM 3358 N N . ALA B 1 154 ? -32.36800 -35.15500 -25.84400 1.000 58.07689 154 ALA C N 1
ATOM 3359 C CA . ALA B 1 154 ? -33.24000 -35.99400 -25.02700 1.000 61.34040 154 ALA C CA 1
ATOM 3360 C C . ALA B 1 154 ? -34.62800 -35.37900 -24.88700 1.000 61.37672 154 ALA C C 1
ATOM 3361 O O . ALA B 1 154 ? -35.64000 -36.07800 -25.00700 1.000 72.77968 154 ALA C O 1
ATOM 3363 N N . ALA B 1 155 ? -34.69500 -34.07100 -24.61500 1.000 59.76172 155 ALA C N 1
ATOM 3364 C CA . ALA B 1 155 ? -35.98900 -33.40300 -24.51200 1.000 58.70491 155 ALA C CA 1
ATOM 3365 C C . ALA B 1 155 ? -36.78800 -33.56500 -25.79600 1.000 59.19555 155 ALA C C 1
ATOM 3366 O O . ALA B 1 155 ? -38.00400 -33.78800 -25.75800 1.000 57.12549 155 ALA C O 1
ATOM 3368 N N . LEU B 1 156 ? -36.11900 -33.45500 -26.94500 1.000 55.81957 156 LEU C N 1
ATOM 3369 C CA . LEU B 1 156 ? -36.79200 -33.69300 -28.21600 1.000 56.08691 156 LEU C CA 1
ATOM 3370 C C . LEU B 1 156 ? -37.27100 -35.13200 -28.31100 1.000 53.20999 156 LEU C C 1
ATOM 3371 O O . LEU B 1 156 ? -38.35500 -35.40000 -28.84000 1.000 62.55502 156 LEU C O 1
ATOM 3376 N N . ARG B 1 157 ? -36.48500 -36.07500 -27.79200 1.000 51.12992 157 ARG C N 1
ATOM 3377 C CA . ARG B 1 157 ? -36.91900 -37.46500 -27.83900 1.000 60.63693 157 ARG C CA 1
ATOM 3378 C C . ARG B 1 157 ? -38.09800 -37.69300 -26.90600 1.000 64.70770 157 ARG C C 1
ATOM 3379 O O . ARG B 1 157 ? -39.07600 -38.34300 -27.28800 1.000 60.70689 157 ARG C O 1
ATOM 3387 N N . GLU B 1 158 ? -38.05000 -37.10400 -25.70600 1.000 61.61890 158 GLU C N 1
ATOM 3388 C CA . GLU B 1 158 ? -39.19300 -37.13000 -24.79700 1.000 57.15982 158 GLU C CA 1
ATOM 3389 C C . GLU B 1 158 ? -40.48100 -36.78000 -25.53000 1.000 66.58913 158 GLU C C 1
ATOM 3390 O O . GLU B 1 158 ? -41.54000 -37.36000 -25.26300 1.000 65.22263 158 GLU C O 1
ATOM 3396 N N . ILE B 1 159 ? -40.40200 -35.83900 -26.47100 1.000 59.39774 159 ILE C N 1
ATOM 3397 C CA . ILE B 1 159 ? -41.56200 -35.51300 -27.28900 1.000 62.24381 159 ILE C CA 1
ATOM 3398 C C . ILE B 1 159 ? -41.86300 -36.65600 -28.25200 1.000 64.18156 159 ILE C C 1
ATOM 3399 O O . ILE B 1 159 ? -43.02600 -36.93300 -28.56800 1.000 67.33427 159 ILE C O 1
ATOM 3404 N N . ARG B 1 160 ? -40.82000 -37.32700 -28.74100 1.000 60.33099 160 ARG C N 1
ATOM 3405 C CA . ARG B 1 160 ? -40.95800 -38.31400 -29.80500 1.000 64.08363 160 ARG C CA 1
ATOM 3406 C C . ARG B 1 160 ? -41.22500 -39.72400 -29.29300 1.000 70.14234 160 ARG C C 1
ATOM 3407 O O . ARG B 1 160 ? -41.91100 -40.49600 -29.97100 1.000 70.28926 160 ARG C O 1
ATOM 3415 N N . MET B 1 161 ? -40.70500 -40.08200 -28.11600 1.000 71.35113 161 MET C N 1
ATOM 3416 C CA . MET B 1 161 ? -40.93300 -41.42100 -27.60000 1.000 68.21544 161 MET C CA 1
ATOM 3417 C C . MET B 1 161 ? -42.36400 -41.59800 -27.13200 1.000 64.76939 161 MET C C 1
ATOM 3418 O O . MET B 1 161 ? -42.84100 -42.73600 -27.04800 1.000 65.32958 161 MET C O 1
ATOM 3423 N N . SER B 1 162 ? -43.05500 -40.49600 -26.84700 1.000 68.49776 162 SER C N 1
ATOM 3424 C CA . SER B 1 162 ? -44.46200 -40.50000 -26.47200 1.000 77.72163 162 SER C CA 1
ATOM 3425 C C . SER B 1 162 ? -45.30000 -41.27400 -27.48200 1.000 94.18647 162 SER C C 1
ATOM 3426 O O . SER B 1 162 ? -44.89300 -41.45800 -28.63800 1.000 88.47514 162 SER C O 1
ATOM 3429 N N . ARG B 1 163 ? -46.46600 -41.74100 -27.03600 1.000 113.29184 163 ARG C N 1
ATOM 3430 C CA . ARG B 1 163 ? -47.40700 -42.51600 -27.83600 1.000 105.59775 163 ARG C CA 1
ATOM 3431 C C . ARG B 1 163 ? -46.84400 -43.88500 -28.18100 1.000 121.73865 163 ARG C C 1
ATOM 3432 O O . ARG B 1 163 ? -47.30400 -44.52400 -29.13000 1.000 126.87430 163 ARG C O 1
ATOM 3440 N N . GLU B 1 164 ? -45.86000 -44.35300 -27.41500 1.000 87.19678 164 GLU C N 1
ATOM 3441 C CA . GLU B 1 164 ? -45.17800 -45.60100 -27.71200 1.000 73.77183 164 GLU C CA 1
ATOM 3442 C C . GLU B 1 164 ? -44.66100 -46.24900 -26.44100 1.000 66.86623 164 GLU C C 1
ATOM 3443 O O . GLU B 1 164 ? -44.15500 -45.56400 -25.55100 1.000 65.42285 164 GLU C O 1
ATOM 3449 N N . ILE B 1 165 ? -44.79200 -47.56700 -26.36800 1.000 63.11065 165 ILE C N 1
ATOM 3450 C CA . ILE B 1 165 ? -44.09800 -48.34200 -25.34900 1.000 56.20275 165 ILE C CA 1
ATOM 3451 C C . ILE B 1 165 ? -42.65700 -48.51600 -25.81000 1.000 61.87386 165 ILE C C 1
ATOM 3452 O O . ILE B 1 165 ? -42.40400 -49.00400 -26.91700 1.000 61.59682 165 ILE C O 1
ATOM 3457 N N . CYS B 1 166 ? -41.70700 -48.13000 -24.96700 1.000 55.22119 166 CYS C N 1
ATOM 3458 C CA . CYS B 1 166 ? -40.30300 -48.24700 -25.31900 1.000 59.01792 166 CYS C CA 1
ATOM 3459 C C . CYS B 1 166 ? -39.58800 -49.21300 -24.38900 1.000 59.73725 166 CYS C C 1
ATOM 3460 O O . CYS B 1 166 ? -40.07900 -49.55600 -23.31000 1.000 59.38432 166 CYS C O 1
ATOM 3463 N N . SER B 1 167 ? -38.42100 -49.66100 -24.84800 1.000 60.57124 167 SER C N 1
ATOM 3464 C CA . SER B 1 167 ? -37.59200 -50.54900 -24.05000 1.000 62.97162 167 SER C CA 1
ATOM 3465 C C . SER B 1 167 ? -37.15900 -49.87500 -22.75800 1.000 58.50385 167 SER C C 1
ATOM 3466 O O . SER B 1 167 ? -36.88500 -48.67400 -22.73000 1.000 64.85952 167 SER C O 1
ATOM 3469 N N . VAL B 1 168 ? -37.11200 -50.66000 -21.68100 1.000 59.19637 168 VAL C N 1
ATOM 3470 C CA . VAL B 1 168 ? -36.53400 -50.15500 -20.44400 1.000 50.93966 168 VAL C CA 1
ATOM 3471 C C . VAL B 1 168 ? -35.09600 -49.73000 -20.69100 1.000 55.85689 168 VAL C C 1
ATOM 3472 O O . VAL B 1 168 ? -34.65200 -48.67000 -20.22400 1.000 61.00126 168 VAL C O 1
ATOM 3476 N N . GLN B 1 169 ? -34.37100 -50.52900 -21.47100 1.000 54.29839 169 GLN C N 1
ATOM 3477 C CA . GLN B 1 169 ? -33.01600 -50.18200 -21.86100 1.000 58.92793 169 GLN C CA 1
ATOM 3478 C C . GLN B 1 169 ? -32.98500 -48.87200 -22.63000 1.000 67.06282 169 GLN C C 1
ATOM 3479 O O . GLN B 1 169 ? -32.14000 -48.00400 -22.36600 1.000 70.63789 169 GLN C O 1
ATOM 3485 N N . ASP B 1 170 ? -33.91100 -48.69700 -23.57200 1.000 56.19291 170 ASP C N 1
ATOM 3486 C CA . ASP B 1 170 ? -34.01100 -47.41900 -24.27300 1.000 56.50557 170 ASP C CA 1
ATOM 3487 C C . ASP B 1 170 ? -34.45000 -46.30600 -23.33100 1.000 50.74070 170 ASP C C 1
ATOM 3488 O O . ASP B 1 170 ? -33.98400 -45.16800 -23.44200 1.000 51.76037 170 ASP C O 1
ATOM 3493 N N . TYR B 1 171 ? -35.35100 -46.61500 -22.39200 1.000 51.66167 171 TYR C N 1
ATOM 3494 C CA . TYR B 1 171 ? -35.76000 -45.60600 -21.41800 1.000 49.73543 171 TYR C CA 1
ATOM 3495 C C . TYR B 1 171 ? -34.60200 -45.21800 -20.51500 1.000 45.73790 171 TYR C C 1
ATOM 3496 O O . TYR B 1 171 ? -34.43100 -44.03900 -20.18900 1.000 49.17010 171 TYR C O 1
ATOM 3505 N N . LEU B 1 172 ? -33.79400 -46.19600 -20.10000 1.000 40.52525 172 LEU C N 1
ATOM 3506 C CA . LEU B 1 172 ? -32.66400 -45.88800 -19.22900 1.000 43.70219 172 LEU C CA 1
ATOM 3507 C C . LEU B 1 172 ? -31.63900 -45.01500 -19.93800 1.000 43.32088 172 LEU C C 1
ATOM 3508 O O . LEU B 1 172 ? -31.06900 -44.10100 -19.33200 1.000 49.37404 172 LEU C O 1
ATOM 3513 N N . ASP B 1 173 ? -31.38500 -45.28300 -21.21900 1.000 51.67109 173 ASP C N 1
ATOM 3514 C CA . ASP B 1 173 ? -30.45300 -44.45200 -21.97100 1.000 44.92174 173 ASP C CA 1
ATOM 3515 C C . ASP B 1 173 ? -30.97900 -43.03300 -22.12800 1.000 41.87282 173 ASP C C 1
ATOM 3516 O O . ASP B 1 173 ? -30.21900 -42.06600 -21.99900 1.000 46.88252 173 ASP C O 1
ATOM 3521 N N . MET B 1 174 ? -32.27300 -42.89100 -22.40800 1.000 39.23279 174 MET C N 1
ATOM 3522 C CA . MET B 1 174 ? -32.85700 -41.56500 -22.57500 1.000 41.59409 174 MET C CA 1
ATOM 3523 C C . MET B 1 174 ? -32.72100 -40.73800 -21.30300 1.000 39.26005 174 MET C C 1
ATOM 3524 O O . MET B 1 174 ? -32.27000 -39.58800 -21.34400 1.000 44.71360 174 MET C O 1
ATOM 3529 N N . ILE B 1 175 ? -33.10900 -41.30500 -20.16000 1.000 40.72232 175 ILE C N 1
ATOM 3530 C CA . ILE B 1 175 ? -33.05500 -40.53400 -18.92200 1.000 42.13228 175 ILE C CA 1
ATOM 3531 C C . ILE B 1 175 ? -31.61300 -40.25300 -18.52000 1.000 39.11358 175 ILE C C 1
ATOM 3532 O O . ILE B 1 175 ? -31.33200 -39.24400 -17.86100 1.000 38.31306 175 ILE C O 1
ATOM 3537 N N . ALA B 1 176 ? -30.67800 -41.12500 -18.90600 1.000 38.72719 176 ALA C N 1
ATOM 3538 C CA . ALA B 1 176 ? -29.26700 -40.85100 -18.65400 1.000 37.13129 176 ALA C CA 1
ATOM 3539 C C . ALA B 1 176 ? -28.80700 -39.61800 -19.41900 1.000 43.57944 176 ALA C C 1
ATOM 3540 O O . ALA B 1 176 ? -27.97200 -38.84900 -18.93200 1.000 43.68361 176 ALA C O 1
ATOM 3542 N N . ASP B 1 177 ? -29.33700 -39.41400 -20.62200 1.000 44.33695 177 ASP C N 1
ATOM 3543 C CA . ASP B 1 177 ? -29.07100 -38.17500 -21.33900 1.000 38.71940 177 ASP C CA 1
ATOM 3544 C C . ASP B 1 177 ? -29.93500 -37.04300 -20.80900 1.000 38.56057 177 ASP C C 1
ATOM 3545 O O . ASP B 1 177 ? -29.51100 -35.88400 -20.81600 1.000 42.44575 177 ASP C O 1
ATOM 3550 N N . LYS B 1 178 ? -31.14900 -37.36400 -20.36200 1.000 39.10542 178 LYS C N 1
ATOM 3551 C CA . LYS B 1 178 ? -32.05000 -36.34500 -19.83800 1.000 41.96486 178 LYS C CA 1
ATOM 3552 C C . LYS B 1 178 ? -31.54200 -35.78500 -18.51600 1.000 41.06007 178 LYS C C 1
ATOM 3553 O O . LYS B 1 178 ? -31.42200 -34.56600 -18.35200 1.000 54.35079 178 LYS C O 1
ATOM 3559 N N . SER B 1 179 ? -31.23000 -36.65700 -17.56300 1.000 38.46003 179 SER C N 1
ATOM 3560 C CA . SER B 1 179 ? -30.82800 -36.22200 -16.23400 1.000 37.30241 179 SER C CA 1
ATOM 3561 C C . SER B 1 179 ? -29.35200 -36.40300 -15.94500 1.000 34.10095 179 SER C C 1
ATOM 3562 O O . SER B 1 179 ? -28.78000 -35.59400 -15.21300 1.000 42.59879 179 SER C O 1
ATOM 3565 N N . GLY B 1 180 ? -28.72700 -37.44500 -16.49000 1.000 33.66919 180 GLY C N 1
ATOM 3566 C CA . GLY B 1 180 ? -27.30800 -37.64300 -16.25500 1.000 33.90145 180 GLY C CA 1
ATOM 3567 C C . GLY B 1 180 ? -26.46600 -36.53900 -16.86000 1.000 35.48459 180 GLY C C 1
ATOM 3568 O O . GLY B 1 180 ? -25.46500 -36.12000 -16.27400 1.000 34.59659 180 GLY C O 1
ATOM 3569 N N . ALA B 1 181 ? -26.86400 -36.04300 -18.03200 1.000 35.47066 181 ALA C N 1
ATOM 3570 C CA . ALA B 1 181 ? -26.12600 -34.94100 -18.63500 1.000 32.62850 181 ALA C CA 1
ATOM 3571 C C . ALA B 1 181 ? -26.22500 -33.68600 -17.77900 1.000 32.00075 181 ALA C C 1
ATOM 3572 O O . ALA B 1 181 ? -25.25900 -32.92300 -17.67500 1.000 42.42151 181 ALA C O 1
ATOM 3574 N N . LEU B 1 182 ? -27.38100 -33.46100 -17.14800 1.000 32.42365 182 LEU C N 1
ATOM 3575 C CA . LEU B 1 182 ? -27.50600 -32.35200 -16.20600 1.000 36.89567 182 LEU C CA 1
ATOM 3576 C C . LEU B 1 182 ? -26.50400 -32.48000 -15.06700 1.000 35.06225 182 LEU C C 1
ATOM 3577 O O . LEU B 1 182 ? -25.89400 -31.48900 -14.64800 1.000 35.36839 182 LEU C O 1
ATOM 3582 N N . LEU B 1 183 ? -26.33200 -33.69200 -14.54300 1.000 32.94736 183 LEU C N 1
ATOM 3583 C CA . LEU B 1 183 ? -25.34100 -33.90000 -13.49500 1.000 36.40804 183 LEU C CA 1
ATOM 3584 C C . LEU B 1 183 ? -23.93100 -33.86500 -14.06500 1.000 31.77216 183 LEU C C 1
ATOM 3585 O O . LEU B 1 183 ? -23.01900 -33.29400 -13.45300 1.000 32.01567 183 LEU C O 1
ATOM 3590 N N . TRP B 1 184 ? -23.73000 -34.47900 -15.23400 1.000 33.30889 184 TRP C N 1
ATOM 3591 C CA . TRP B 1 184 ? -22.40100 -34.50400 -15.83100 1.000 29.66084 184 TRP C CA 1
ATOM 3592 C C . TRP B 1 184 ? -21.93300 -33.10800 -16.20400 1.000 30.00305 184 TRP C C 1
ATOM 3593 O O . TRP B 1 184 ? -20.73100 -32.82900 -16.17700 1.000 35.00687 184 TRP C O 1
ATOM 3604 N N . MET B 1 185 ? -22.85800 -32.22400 -16.56700 1.000 26.34656 185 MET C N 1
ATOM 3605 C CA . MET B 1 185 ? -22.47600 -30.84100 -16.81000 1.000 33.05729 185 MET C CA 1
ATOM 3606 C C . MET B 1 185 ? -21.81100 -30.22600 -15.58300 1.000 33.92209 185 MET C C 1
ATOM 3607 O O . MET B 1 185 ? -20.83800 -29.47600 -15.71100 1.000 37.11629 185 MET C O 1
ATOM 3612 N N . ALA B 1 186 ? -22.29900 -30.55600 -14.38700 1.000 30.77871 186 ALA C N 1
ATOM 3613 C CA . ALA B 1 186 ? -21.65600 -30.08100 -13.16500 1.000 28.63899 186 ALA C CA 1
ATOM 3614 C C . ALA B 1 186 ? -20.34600 -30.81400 -12.91200 1.000 30.08781 186 ALA C C 1
ATOM 3615 O O . ALA B 1 186 ? -19.29500 -30.18800 -12.72500 1.000 30.37342 186 ALA C O 1
ATOM 3617 N N . CYS B 1 187 ? -20.39100 -32.14500 -12.90900 1.000 29.02440 187 CYS C N 1
ATOM 3618 C CA . CYS B 1 187 ? -19.20400 -32.92300 -12.58000 1.000 27.09332 187 CYS C CA 1
ATOM 3619 C C . CYS B 1 187 ? -18.13300 -32.77000 -13.64800 1.000 31.32475 187 CYS C C 1
ATOM 3620 O O . CYS B 1 187 ? -16.95100 -32.60700 -13.32800 1.000 36.61532 187 CYS C O 1
ATOM 3623 N N . GLY B 1 188 ? -18.53100 -32.81100 -14.92100 1.000 27.87820 188 GLY C N 1
ATOM 3624 C CA . GLY B 1 188 ? -17.55400 -32.72400 -15.99400 1.000 26.02282 188 GLY C CA 1
ATOM 3625 C C . GLY B 1 188 ? -16.82300 -31.39900 -16.00600 1.000 28.34334 188 GLY C C 1
ATOM 3626 O O . GLY B 1 188 ? -15.59700 -31.35000 -16.13200 1.000 33.93062 188 GLY C O 1
ATOM 3627 N N . VAL B 1 189 ? -17.56300 -30.30300 -15.86700 1.000 26.05271 189 VAL C N 1
ATOM 3628 C CA . VAL B 1 189 ? -16.91300 -29.00200 -15.82400 1.000 25.77628 189 VAL C CA 1
ATOM 3629 C C . VAL B 1 189 ? -16.09300 -28.86400 -14.55000 1.000 26.13341 189 VAL C C 1
ATOM 3630 O O . VAL B 1 189 ? -14.95700 -28.37500 -14.57800 1.000 32.79127 189 VAL C O 1
ATOM 3634 N N . GLY B 1 190 ? -16.63600 -29.31800 -13.42000 1.000 24.93000 190 GLY C N 1
ATOM 3635 C CA . GLY B 1 190 ? -15.88600 -29.24700 -12.17700 1.000 27.04603 190 GLY C CA 1
ATOM 3636 C C . GLY B 1 190 ? -14.58200 -30.01800 -12.24300 1.000 28.49639 190 GLY C C 1
ATOM 3637 O O . GLY B 1 190 ? -13.52100 -29.50400 -11.88300 1.000 33.42007 190 GLY C O 1
ATOM 3638 N N . GLY B 1 191 ? -14.64100 -31.26000 -12.72400 1.000 25.62085 191 GLY C N 1
ATOM 3639 C CA . GLY B 1 191 ? -13.42500 -32.04500 -12.84700 1.000 26.03030 191 GLY C CA 1
ATOM 3640 C C . GLY B 1 191 ? -12.42600 -31.42200 -13.80000 1.000 26.01338 191 GLY C C 1
ATOM 3641 O O . GLY B 1 191 ? -11.22400 -31.39500 -13.52300 1.000 35.30020 191 GLY C O 1
ATOM 3642 N N . THR B 1 192 ? -12.90900 -30.90400 -14.93000 1.000 28.41830 192 THR C N 1
ATOM 3643 C CA . THR B 1 192 ? -12.02100 -30.25600 -15.88900 1.000 30.00299 192 THR C CA 1
ATOM 3644 C C . THR B 1 192 ? -11.28800 -29.08700 -15.24900 1.000 32.27073 192 THR C C 1
ATOM 3645 O O . THR B 1 192 ? -10.07400 -28.92900 -15.42000 1.000 34.32693 192 THR C O 1
ATOM 3649 N N . LEU B 1 193 ? -12.01500 -28.25600 -14.50200 1.000 27.59428 193 LEU C N 1
ATOM 3650 C CA . LEU B 1 193 ? -11.38300 -27.13200 -13.82300 1.000 41.56078 193 LEU C CA 1
ATOM 3651 C C . LEU B 1 193 ? -10.43200 -27.60200 -12.73400 1.000 32.56379 193 LEU C C 1
ATOM 3652 O O . LEU B 1 193 ? -9.36900 -27.00700 -12.53000 1.000 43.35879 193 LEU C O 1
ATOM 3657 N N . GLY B 1 194 ? -10.79200 -28.66800 -12.02600 1.000 26.39674 194 GLY C N 1
ATOM 3658 C CA . GLY B 1 194 ? -9.89900 -29.17200 -11.01000 1.000 31.53802 194 GLY C CA 1
ATOM 3659 C C . GLY B 1 194 ? -8.64900 -29.82600 -11.54500 1.000 32.16286 194 GLY C C 1
ATOM 3660 O O . GLY B 1 194 ? -7.71400 -30.04700 -10.77100 1.000 41.68345 194 GLY C O 1
ATOM 3661 N N . GLY B 1 195 ? -8.60600 -30.14100 -12.83500 1.000 26.43218 195 GLY C N 1
ATOM 3662 C CA . GLY B 1 195 ? -7.46000 -30.82300 -13.38600 1.000 27.01816 195 GLY C CA 1
ATOM 3663 C C . GLY B 1 195 ? -7.52800 -32.32500 -13.26300 1.000 31.43351 195 GLY C C 1
ATOM 3664 O O . GLY B 1 195 ? -6.48200 -32.97700 -13.19700 1.000 38.80305 195 GLY C O 1
ATOM 3665 N N . ALA B 1 196 ? -8.73000 -32.89400 -13.21700 1.000 30.86613 196 ALA C N 1
ATOM 3666 C CA . ALA B 1 196 ? -8.88400 -34.33100 -13.03100 1.000 30.58368 196 ALA C CA 1
ATOM 3667 C C . ALA B 1 196 ? -8.30500 -35.10800 -14.20600 1.000 31.90813 196 ALA C C 1
ATOM 3668 O O . ALA B 1 196 ? -8.38200 -34.67400 -15.35600 1.000 38.37825 196 ALA C O 1
ATOM 3670 N N . ASP B 1 197 ? -7.72200 -36.26800 -13.91000 1.000 33.56602 197 ASP C N 1
ATOM 3671 C CA . ASP B 1 197 ? -7.22700 -37.15000 -14.95500 1.000 31.54189 197 ASP C CA 1
ATOM 3672 C C . ASP B 1 197 ? -8.40400 -37.82300 -15.65400 1.000 30.07784 197 ASP C C 1
ATOM 3673 O O . ASP B 1 197 ? -9.56400 -37.66500 -15.26700 1.000 38.22523 197 ASP C O 1
ATOM 3678 N N . GLU B 1 198 ? -8.10600 -38.59500 -16.69900 1.000 31.26844 198 GLU C N 1
ATOM 3679 C CA . GLU B 1 198 ? -9.18600 -39.18100 -17.48600 1.000 35.31282 198 GLU C CA 1
ATOM 3680 C C . GLU B 1 198 ? -10.00500 -40.16800 -16.66600 1.000 37.30963 198 GLU C C 1
ATOM 3681 O O . GLU B 1 198 ? -11.23500 -40.21400 -16.78600 1.000 36.01378 198 GLU C O 1
ATOM 3687 N N . ALA B 1 199 ? -9.34500 -40.95900 -15.81700 1.000 34.88934 199 ALA C N 1
ATOM 3688 C CA . ALA B 1 199 ? -10.07100 -41.94300 -15.02300 1.000 30.99441 199 ALA C CA 1
ATOM 3689 C C . ALA B 1 199 ? -10.97500 -41.26500 -14.00400 1.000 35.94926 199 ALA C C 1
ATOM 3690 O O . ALA B 1 199 ? -12.09600 -41.72400 -13.76100 1.000 35.77889 199 ALA C O 1
ATOM 3692 N N . ALA B 1 200 ? -10.50600 -40.17400 -13.39800 1.000 33.41578 200 ALA C N 1
ATOM 3693 C CA . ALA B 1 200 ? -11.36300 -39.42100 -12.49100 1.000 34.47611 200 ALA C CA 1
ATOM 3694 C C . ALA B 1 200 ? -12.55300 -38.84300 -13.24200 1.000 28.72555 200 ALA C C 1
ATOM 3695 O O . ALA B 1 200 ? -13.68600 -38.87400 -12.75100 1.000 30.89730 200 ALA C O 1
ATOM 3697 N N . LEU B 1 201 ? -12.31000 -38.31100 -14.44000 1.000 28.65736 201 LEU C N 1
ATOM 3698 C CA . LEU B 1 201 ? -13.40300 -37.81500 -15.26500 1.000 28.28904 201 LEU C CA 1
ATOM 3699 C C . LEU B 1 201 ? -14.32300 -38.95400 -15.67300 1.000 30.27967 201 LEU C C 1
ATOM 3700 O O . LEU B 1 201 ? -15.55000 -38.79900 -15.69500 1.000 28.77154 201 LEU C O 1
ATOM 3705 N N . LYS B 1 202 ? -13.74200 -40.10400 -16.01000 1.000 29.26897 202 LYS C N 1
ATOM 3706 C CA . LYS B 1 202 ? -14.54000 -41.27600 -16.34600 1.000 29.66796 202 LYS C CA 1
ATOM 3707 C C . LYS B 1 202 ? -15.41800 -41.70100 -15.17700 1.000 32.49258 202 LYS C C 1
ATOM 3708 O O . LYS B 1 202 ? -16.58700 -42.05700 -15.36700 1.000 35.95076 202 LYS C O 1
ATOM 3714 N N . ALA B 1 203 ? -14.87800 -41.65200 -13.95800 1.000 29.83060 203 ALA C N 1
ATOM 3715 C CA . ALA B 1 203 ? -15.67600 -41.96000 -12.77600 1.000 29.33847 203 ALA C CA 1
ATOM 3716 C C . ALA B 1 203 ? -16.81300 -40.96400 -12.60500 1.000 28.74354 203 ALA C C 1
ATOM 3717 O O . ALA B 1 203 ? -17.96400 -41.34800 -12.36900 1.000 29.40938 203 ALA C O 1
ATOM 3719 N N . LEU B 1 204 ? -16.50800 -39.67400 -12.73400 1.000 28.29080 204 LEU C N 1
ATOM 3720 C CA . LEU B 1 204 ? -17.53100 -38.64900 -12.57600 1.000 27.78341 204 LEU C CA 1
ATOM 3721 C C . LEU B 1 204 ? -18.63000 -38.78200 -13.61700 1.000 27.82818 204 LEU C C 1
ATOM 3722 O O . LEU B 1 204 ? -19.79500 -38.48900 -13.32900 1.000 32.23191 204 LEU C O 1
ATOM 3727 N N . SER B 1 205 ? -18.28300 -39.20800 -14.83100 1.000 30.10289 205 SER C N 1
ATOM 3728 C CA . SER B 1 205 ? -19.29800 -39.40600 -15.85800 1.000 28.26603 205 SER C CA 1
ATOM 3729 C C . SER B 1 205 ? -20.24100 -40.54000 -15.48400 1.000 31.06456 205 SER C C 1
ATOM 3730 O O . SER B 1 205 ? -21.46700 -40.39300 -15.56000 1.000 31.04945 205 SER C O 1
ATOM 3733 N N . GLN B 1 206 ? -19.68400 -41.68200 -15.07800 1.000 31.11243 206 GLN C N 1
ATOM 3734 C CA . GLN B 1 206 ? -20.51700 -42.79800 -14.64300 1.000 29.37445 206 GLN C CA 1
ATOM 3735 C C . GLN B 1 206 ? -21.34300 -42.41700 -13.42300 1.000 29.88919 206 GLN C C 1
ATOM 3736 O O . GLN B 1 206 ? -22.53900 -42.72400 -13.35400 1.000 29.16863 206 GLN C O 1
ATOM 3742 N N . TYR B 1 207 ? -20.72700 -41.73800 -12.45200 1.000 28.71613 207 TYR C N 1
ATOM 3743 C CA . TYR B 1 207 ? -21.48000 -41.28300 -11.28900 1.000 28.45006 207 TYR C CA 1
ATOM 3744 C C . TYR B 1 207 ? -22.63500 -40.39200 -11.70700 1.000 28.19943 207 TYR C C 1
ATOM 3745 O O . TYR B 1 207 ? -23.74500 -40.51000 -11.17800 1.000 32.47663 207 TYR C O 1
ATOM 3754 N N . SER B 1 208 ? -22.39800 -39.50400 -12.66900 1.000 27.96925 208 SER C N 1
ATOM 3755 C CA . SER B 1 208 ? -23.45000 -38.60300 -13.11600 1.000 27.78295 208 SER C CA 1
ATOM 3756 C C . SER B 1 208 ? -24.58500 -39.37200 -13.77600 1.000 28.19653 208 SER C C 1
ATOM 3757 O O . SER B 1 208 ? -25.76200 -39.15200 -13.46600 1.000 28.57014 208 SER C O 1
ATOM 3760 N N . ASP B 1 209 ? -24.25100 -40.28900 -14.68400 1.000 28.56395 209 ASP C N 1
ATOM 3761 C CA . ASP B 1 209 ? -25.28700 -41.03200 -15.39300 1.000 30.70156 209 ASP C CA 1
ATOM 3762 C C . ASP B 1 209 ? -26.08500 -41.91600 -14.44800 1.000 29.29029 209 ASP C C 1
ATOM 3763 O O . ASP B 1 209 ? -27.31800 -41.97200 -14.53200 1.000 33.13358 209 ASP C O 1
ATOM 3768 N N . GLN B 1 210 ? -25.40300 -42.61000 -13.53600 1.000 30.32731 210 GLN C N 1
ATOM 3769 C CA . GLN B 1 210 ? -26.09700 -43.52200 -12.63700 1.000 29.61512 210 GLN C CA 1
ATOM 3770 C C . GLN B 1 210 ? -26.97100 -42.75900 -11.65100 1.000 29.99494 210 GLN C C 1
ATOM 3771 O O . GLN B 1 210 ? -28.10600 -43.16600 -11.37900 1.000 32.02855 210 GLN C O 1
ATOM 3777 N N . LEU B 1 211 ? -26.46600 -41.65000 -11.10400 1.000 28.90719 211 LEU C N 1
ATOM 3778 C CA . LEU B 1 211 ? -27.30600 -40.84000 -10.23000 1.000 28.73998 211 LEU C CA 1
ATOM 3779 C C . LEU B 1 211 ? -28.43700 -40.18400 -11.01000 1.000 32.56072 211 LEU C C 1
ATOM 3780 O O . LEU B 1 211 ? -29.53700 -40.00700 -10.47300 1.000 39.66655 211 LEU C O 1
ATOM 3785 N N . GLY B 1 212 ? -28.19500 -39.83100 -12.27400 1.000 28.77092 212 GLY C N 1
ATOM 3786 C CA . GLY B 1 212 ? -29.25900 -39.26200 -13.08400 1.000 28.93194 212 GLY C CA 1
ATOM 3787 C C . GLY B 1 212 ? -30.36200 -40.25900 -13.37000 1.000 30.75402 212 GLY C C 1
ATOM 3788 O O . GLY B 1 212 ? -31.54800 -39.92300 -13.30800 1.000 37.72583 212 GLY C O 1
ATOM 3789 N N . ILE B 1 213 ? -29.99000 -41.50200 -13.67000 1.000 32.71207 213 ILE C N 1
ATOM 3790 C CA . ILE B 1 213 ? -30.98900 -42.54600 -13.87200 1.000 30.40253 213 ILE C CA 1
ATOM 3791 C C . ILE B 1 213 ? -31.84100 -42.70900 -12.62300 1.000 30.53209 213 ILE C C 1
ATOM 3792 O O . ILE B 1 213 ? -33.07400 -42.68500 -12.68300 1.000 35.39728 213 ILE C O 1
ATOM 3797 N N . ALA B 1 214 ? -31.19100 -42.85100 -11.46800 1.000 30.26575 214 ALA C N 1
ATOM 3798 C CA . ALA B 1 214 ? -31.92700 -43.06500 -10.22700 1.000 31.16153 214 ALA C CA 1
ATOM 3799 C C . ALA B 1 214 ? -32.81300 -41.87400 -9.89200 1.000 34.49656 214 ALA C C 1
ATOM 3800 O O . ALA B 1 214 ? -33.97300 -42.04500 -9.49900 1.000 37.40421 214 ALA C O 1
ATOM 3802 N N . TYR B 1 215 ? -32.28700 -40.66000 -10.04600 1.000 33.35934 215 TYR C N 1
ATOM 3803 C CA . TYR B 1 215 ? -33.07700 -39.47800 -9.73100 1.000 35.55967 215 TYR C CA 1
ATOM 3804 C C . TYR B 1 215 ? -34.33600 -39.41800 -10.58500 1.000 37.61503 215 TYR C C 1
ATOM 3805 O O . TYR B 1 215 ? -35.42000 -39.09200 -10.08600 1.000 38.21354 215 TYR C O 1
ATOM 3814 N N . GLN B 1 216 ? -34.21400 -39.74000 -11.87500 1.000 36.47929 216 GLN C N 1
ATOM 3815 C CA . GLN B 1 216 ? -35.38400 -39.72400 -12.74400 1.000 37.63615 216 GLN C CA 1
ATOM 3816 C C . GLN B 1 216 ? -36.37100 -40.81500 -12.35500 1.000 39.70566 216 GLN C C 1
ATOM 3817 O O . GLN B 1 216 ? -37.58600 -40.58400 -12.34300 1.000 43.04223 216 GLN C O 1
ATOM 3823 N N . ILE B 1 217 ? -35.87200 -42.01300 -12.05000 1.000 37.05983 217 ILE C N 1
ATOM 3824 C CA . ILE B 1 217 ? -36.75300 -43.06900 -11.56900 1.000 36.97289 217 ILE C CA 1
ATOM 3825 C C . ILE B 1 217 ? -37.49200 -42.59500 -10.33100 1.000 39.81879 217 ILE C C 1
ATOM 3826 O O . ILE B 1 217 ? -38.70400 -42.80200 -10.19200 1.000 37.48893 217 ILE C O 1
ATOM 3831 N N . ARG B 1 218 ? -36.77700 -41.92800 -9.42400 1.000 36.88598 218 ARG C N 1
ATOM 3832 C CA . ARG B 1 218 ? -37.40900 -41.40200 -8.22200 1.000 36.11102 218 ARG C CA 1
ATOM 3833 C C . ARG B 1 218 ? -38.56500 -40.48300 -8.57000 1.000 43.78782 218 ARG C C 1
ATOM 3834 O O . ARG B 1 218 ? -39.60500 -40.50300 -7.90200 1.000 51.68927 218 ARG C O 1
ATOM 3842 N N . ASP B 1 219 ? -38.42000 -39.70100 -9.63800 1.000 40.13178 219 ASP C N 1
ATOM 3843 C CA . ASP B 1 219 ? -39.50500 -38.82100 -10.04900 1.000 48.92988 219 ASP C CA 1
ATOM 3844 C C . ASP B 1 219 ? -40.63200 -39.60400 -10.70400 1.000 47.43088 219 ASP C C 1
ATOM 3845 O O . ASP B 1 219 ? -41.81200 -39.30200 -10.48900 1.000 50.53321 219 ASP C O 1
ATOM 3850 N N . ASP B 1 220 ? -40.29100 -40.62000 -11.49900 1.000 44.70211 220 ASP C N 1
ATOM 3851 C CA . ASP B 1 220 ? -41.32500 -41.51100 -12.00700 1.000 47.48202 220 ASP C CA 1
ATOM 3852 C C . ASP B 1 220 ? -42.09400 -42.16300 -10.86900 1.000 49.60675 220 ASP C C 1
ATOM 3853 O O . ASP B 1 220 ? -43.29900 -42.41100 -10.99000 1.000 55.89249 220 ASP C O 1
ATOM 3858 N N . LEU B 1 221 ? -41.41900 -42.42500 -9.74900 1.000 51.94228 221 LEU C N 1
ATOM 3859 C CA . LEU B 1 221 ? -42.05200 -43.14500 -8.65100 1.000 47.89100 221 LEU C CA 1
ATOM 3860 C C . LEU B 1 221 ? -43.03200 -42.27100 -7.88400 1.000 52.93713 221 LEU C C 1
ATOM 3861 O O . LEU B 1 221 ? -43.97900 -42.78900 -7.28300 1.000 58.49183 221 LEU C O 1
ATOM 3866 N N . MET B 1 222 ? -42.81300 -40.95600 -7.86500 1.000 54.20461 222 MET C N 1
ATOM 3867 C CA . MET B 1 222 ? -43.73100 -40.08900 -7.13900 1.000 53.70275 222 MET C CA 1
ATOM 3868 C C . MET B 1 222 ? -45.11600 -40.13400 -7.76900 1.000 60.56142 222 MET C C 1
ATOM 3869 O O . MET B 1 222 ? -46.13300 -40.09100 -7.06600 1.000 54.05374 222 MET C O 1
ATOM 3874 N N . ALA B 1 223 ? -45.17400 -40.21400 -9.10100 1.000 60.85585 223 ALA C N 1
ATOM 3875 C CA . ALA B 1 223 ? -46.43900 -40.44400 -9.78700 1.000 58.78801 223 ALA C CA 1
ATOM 3876 C C . ALA B 1 223 ? -46.95200 -41.85700 -9.56000 1.000 71.52865 223 ALA C C 1
ATOM 3877 O O . ALA B 1 223 ? -48.14700 -42.11100 -9.74500 1.000 73.88139 223 ALA C O 1
ATOM 3879 N N . TYR B 1 224 ? -46.06400 -42.77100 -9.16400 1.000 75.14738 224 TYR C N 1
ATOM 3880 C CA . TYR B 1 224 ? -46.32900 -44.20400 -9.01500 1.000 74.39742 224 TYR C CA 1
ATOM 3881 C C . TYR B 1 224 ? -46.94000 -44.83300 -10.26600 1.000 79.46279 224 TYR C C 1
ATOM 3882 O O . TYR B 1 224 ? -47.56200 -45.89600 -10.18500 1.000 75.03027 224 TYR C O 1
ATOM 3891 N N . ASP B 1 225 ? -46.78600 -44.21900 -11.43500 1.000 105.44237 225 ASP C N 1
ATOM 3892 C CA . ASP B 1 225 ? -47.21800 -44.88200 -12.65900 1.000 109.29080 225 ASP C CA 1
ATOM 3893 C C . ASP B 1 225 ? -46.01900 -45.26100 -13.51700 1.000 109.46852 225 ASP C C 1
ATOM 3894 O O . ASP B 1 225 ? -45.12800 -44.44300 -13.74700 1.000 124.09104 225 ASP C O 1
ATOM 3899 N N . ASN B 1 239 ? -47.78900 -36.66800 -21.16300 1.000 55.82697 239 ASN C N 1
ATOM 3900 C CA . ASN B 1 239 ? -48.98800 -37.31400 -21.67300 1.000 57.23515 239 ASN C CA 1
ATOM 3901 C C . ASN B 1 239 ? -48.59000 -38.39100 -22.66400 1.000 63.72883 239 ASN C C 1
ATOM 3902 O O . ASN B 1 239 ? -47.83300 -38.12700 -23.60400 1.000 62.37343 239 ASN C O 1
ATOM 3907 N N . GLY B 1 240 ? -49.10300 -39.59900 -22.44900 1.000 69.44579 240 GLY C N 1
ATOM 3908 C CA . GLY B 1 240 ? -48.78500 -40.71300 -23.32000 1.000 68.75512 240 GLY C CA 1
ATOM 3909 C C . GLY B 1 240 ? -47.31000 -41.02500 -23.38800 1.000 71.46268 240 GLY C C 1
ATOM 3910 O O . GLY B 1 240 ? -46.83400 -41.52100 -24.41400 1.000 77.95574 240 GLY C O 1
ATOM 3911 N N . ARG B 1 241 ? -46.56700 -40.76000 -22.30900 1.000 60.04649 241 ARG C N 1
ATOM 3912 C CA . ARG B 1 241 ? -45.13700 -40.99900 -22.32200 1.000 60.78804 241 ARG C CA 1
ATOM 3913 C C . ARG B 1 241 ? -44.79000 -42.21500 -21.47600 1.000 68.40049 241 ARG C C 1
ATOM 3914 O O . ARG B 1 241 ? -45.43500 -42.46300 -20.45000 1.000 71.13148 241 ARG C O 1
ATOM 3922 N N . PRO B 1 242 ? -43.78700 -42.98900 -21.88200 1.000 73.83191 242 PRO C N 1
ATOM 3923 C CA . PRO B 1 242 ? -43.39500 -44.16200 -21.09500 1.000 73.28765 242 PRO C CA 1
ATOM 3924 C C . PRO B 1 242 ? -42.70000 -43.77000 -19.80100 1.000 67.92157 242 PRO C C 1
ATOM 3925 O O . PRO B 1 242 ? -41.94100 -42.80000 -19.75100 1.000 67.90072 242 PRO C O 1
ATOM 3929 N N . THR B 1 243 ? -42.97000 -44.53500 -18.74700 1.000 58.35631 243 THR C N 1
ATOM 3930 C CA . THR B 1 243 ? -42.25400 -44.39100 -17.49000 1.000 50.33660 243 THR C CA 1
ATOM 3931 C C . THR B 1 243 ? -41.77100 -45.76900 -17.06900 1.000 45.51374 243 THR C C 1
ATOM 3932 O O . THR B 1 243 ? -42.30200 -46.79000 -17.51000 1.000 45.23008 243 THR C O 1
ATOM 3936 N N . LEU B 1 244 ? -40.76900 -45.79500 -16.19200 1.000 44.15021 244 LEU C N 1
ATOM 3937 C CA . LEU B 1 244 ? -40.20600 -47.08000 -15.78100 1.000 37.28093 244 LEU C CA 1
ATOM 3938 C C . LEU B 1 244 ? -41.22400 -47.98200 -15.09300 1.000 36.24410 244 LEU C C 1
ATOM 3939 O O . LEU B 1 244 ? -41.29900 -49.17000 -15.45100 1.000 37.13277 244 LEU C O 1
ATOM 3944 N N . PRO B 1 245 ? -42.02700 -47.51200 -14.12800 1.000 36.35714 245 PRO C N 1
ATOM 3945 C CA . PRO B 1 245 ? -43.04400 -48.40600 -13.54600 1.000 37.04810 245 PRO C CA 1
ATOM 3946 C C . PRO B 1 245 ? -44.02100 -48.96100 -14.56600 1.000 42.89644 245 PRO C C 1
ATOM 3947 O O . PRO B 1 245 ? -44.37600 -50.14400 -14.49900 1.000 38.47842 245 PRO C O 1
ATOM 3951 N N . VAL B 1 246 ? -44.46200 -48.13800 -15.51700 1.000 41.76156 246 VAL C N 1
ATOM 3952 C CA . VAL B 1 246 ? -45.35300 -48.63200 -16.56000 1.000 39.15759 246 VAL C CA 1
ATOM 3953 C C . VAL B 1 246 ? -44.63600 -49.64500 -17.43700 1.000 39.20476 246 VAL C C 1
ATOM 3954 O O . VAL B 1 246 ? -45.19600 -50.69200 -17.78200 1.000 39.94527 246 VAL C O 1
ATOM 3958 N N . LEU B 1 247 ? -43.38900 -49.35400 -17.81000 1.000 38.47566 247 LEU C N 1
ATOM 3959 C CA . LEU B 1 247 ? -42.65700 -50.25000 -18.69800 1.000 39.03692 247 LEU C CA 1
ATOM 3960 C C . LEU B 1 247 ? -42.36400 -51.58000 -18.02000 1.000 40.29365 247 LEU C C 1
ATOM 3961 O O . LEU B 1 247 ? -42.48100 -52.64100 -18.64500 1.000 42.42520 247 LEU C O 1
ATOM 3966 N N . LEU B 1 248 ? -41.97700 -51.54600 -16.74400 1.000 40.52835 248 LEU C N 1
ATOM 3967 C CA . LEU B 1 248 ? -41.78200 -52.78900 -16.01100 1.000 38.21705 248 LEU C CA 1
ATOM 3968 C C . LEU B 1 248 ? -43.10000 -53.53500 -15.84800 1.000 42.91205 248 LEU C C 1
ATOM 3969 O O . LEU B 1 248 ? -43.14600 -54.76400 -15.97700 1.000 45.69368 248 LEU C O 1
ATOM 3974 N N . ALA B 1 249 ? -44.18300 -52.80600 -15.57200 1.000 39.39384 249 ALA C N 1
ATOM 3975 C CA . ALA B 1 249 ? -45.49500 -53.43600 -15.49100 1.000 40.33587 249 ALA C CA 1
ATOM 3976 C C . ALA B 1 249 ? -45.92000 -53.99400 -16.84100 1.000 41.13510 249 ALA C C 1
ATOM 3977 O O . ALA B 1 249 ? -46.47700 -55.09500 -16.92100 1.000 46.83821 249 ALA C O 1
ATOM 3979 N N . HIS B 1 250 ? -45.66700 -53.24400 -17.91500 1.000 44.13474 250 HIS C N 1
ATOM 3980 C CA . HIS B 1 250 ? -46.07300 -53.69000 -19.24300 1.000 48.73652 250 HIS C CA 1
ATOM 3981 C C . HIS B 1 250 ? -45.38400 -54.99200 -19.62700 1.000 47.56642 250 HIS C C 1
ATOM 3982 O O . HIS B 1 250 ? -46.01500 -55.89400 -20.18800 1.000 56.46966 250 HIS C O 1
ATOM 3989 N N . GLU B 1 251 ? -44.08800 -55.11100 -19.34000 1.000 41.22107 251 GLU C N 1
ATOM 3990 C CA . GLU B 1 251 ? -43.37800 -56.34200 -19.67300 1.000 45.64165 251 GLU C CA 1
ATOM 3991 C C . GLU B 1 251 ? -43.97300 -57.54200 -18.94600 1.000 51.83855 251 GLU C C 1
ATOM 3992 O O . GLU B 1 251 ? -44.08700 -58.63100 -19.52000 1.000 59.93876 251 GLU C O 1
ATOM 3998 N N . ARG B 1 252 ? -44.37000 -57.35900 -17.68600 1.000 52.98098 252 ARG C N 1
ATOM 3999 C CA . ARG B 1 252 ? -44.88300 -58.47100 -16.89300 1.000 42.11268 252 ARG C CA 1
ATOM 4000 C C . ARG B 1 252 ? -46.32900 -58.80500 -17.23400 1.000 49.19929 252 ARG C C 1
ATOM 4001 O O . ARG B 1 252 ? -46.75700 -59.95000 -17.04600 1.000 51.93250 252 ARG C O 1
ATOM 4009 N N . ALA B 1 253 ? -47.08800 -57.83400 -17.73200 1.000 50.96047 253 ALA C N 1
ATOM 4010 C CA . ALA B 1 253 ? -48.50200 -58.04900 -17.98300 1.000 52.52848 253 ALA C CA 1
ATOM 4011 C C . ALA B 1 253 ? -48.69500 -58.94300 -19.20700 1.000 58.51365 253 ALA C C 1
ATOM 4012 O O . ALA B 1 253 ? -47.83500 -58.99400 -20.09000 1.000 65.16724 253 ALA C O 1
ATOM 4014 N N . PRO B 1 254 ? -49.79800 -59.68200 -19.26800 1.000 62.54612 254 PRO C N 1
ATOM 4015 C CA . PRO B 1 254 ? -50.12400 -60.40600 -20.49700 1.000 68.05854 254 PRO C CA 1
ATOM 4016 C C . PRO B 1 254 ? -50.40700 -59.43200 -21.62700 1.000 80.32131 254 PRO C C 1
ATOM 4017 O O . PRO B 1 254 ? -50.75600 -58.27000 -21.41100 1.000 79.76489 254 PRO C O 1
ATOM 4021 N N . ARG B 1 255 ? -50.27800 -59.94400 -22.85300 1.000 120.36158 255 ARG C N 1
ATOM 4022 C CA . ARG B 1 255 ? -50.31400 -59.07900 -24.02800 1.000 133.85943 255 ARG C CA 1
ATOM 4023 C C . ARG B 1 255 ? -51.63000 -58.31200 -24.11800 1.000 124.58285 255 ARG C C 1
ATOM 4024 O O . ARG B 1 255 ? -51.64200 -57.12800 -24.47300 1.000 130.04735 255 ARG C O 1
ATOM 4032 N N . GLU B 1 256 ? -52.75000 -58.96600 -23.80100 1.000 84.63727 256 GLU C N 1
ATOM 4033 C CA . GLU B 1 256 ? -54.03600 -58.27400 -23.82500 1.000 85.82406 256 GLU C CA 1
ATOM 4034 C C . GLU B 1 256 ? -54.03500 -57.08000 -22.88000 1.000 83.12694 256 GLU C C 1
ATOM 4035 O O . GLU B 1 256 ? -54.54000 -56.00500 -23.22500 1.000 81.63924 256 GLU C O 1
ATOM 4041 N N . GLN B 1 257 ? -53.47600 -57.24600 -21.68100 1.000 74.29134 257 GLN C N 1
ATOM 4042 C CA . GLN B 1 257 ? -53.32800 -56.09700 -20.79600 1.000 74.49826 257 GLN C CA 1
ATOM 4043 C C . GLN B 1 257 ? -52.22100 -55.17200 -21.28200 1.000 75.56945 257 GLN C C 1
ATOM 4044 O O . GLN B 1 257 ? -52.31700 -53.95100 -21.11500 1.000 73.36619 257 GLN C O 1
ATOM 4050 N N . GLN B 1 258 ? -51.17000 -55.73400 -21.88600 1.000 85.56936 258 GLN C N 1
ATOM 4051 C CA . GLN B 1 258 ? -50.14300 -54.90600 -22.50700 1.000 89.25398 258 GLN C CA 1
ATOM 4052 C C . GLN B 1 258 ? -50.74500 -54.03000 -23.59600 1.000 99.59968 258 GLN C C 1
ATOM 4053 O O . GLN B 1 258 ? -50.42300 -52.84100 -23.69600 1.000 97.15313 258 GLN C O 1
ATOM 4059 N N . LEU B 1 259 ? -51.62400 -54.60700 -24.42000 1.000 127.65551 259 LEU C N 1
ATOM 4060 C CA . LEU B 1 259 ? -52.29600 -53.84500 -25.46700 1.000 128.77256 259 LEU C CA 1
ATOM 4061 C C . LEU B 1 259 ? -53.02400 -52.64200 -24.88500 1.000 136.59340 259 LEU C C 1
ATOM 4062 O O . LEU B 1 259 ? -52.91600 -51.52600 -25.40500 1.000 143.73133 259 LEU C O 1
ATOM 4067 N N . ARG B 1 260 ? -53.76700 -52.85300 -23.79500 1.000 94.15958 260 ARG C N 1
ATOM 4068 C CA . ARG B 1 260 ? -54.49600 -51.75200 -23.17600 1.000 85.05263 260 ARG C CA 1
ATOM 4069 C C . ARG B 1 260 ? -53.53800 -50.67300 -22.69200 1.000 82.85211 260 ARG C C 1
ATOM 4070 O O . ARG B 1 260 ? -53.79900 -49.47900 -22.87000 1.000 88.05982 260 ARG C O 1
ATOM 4078 N N . ILE B 1 261 ? -52.41000 -51.07700 -22.09900 1.000 82.28657 261 ILE C N 1
ATOM 4079 C CA . ILE B 1 261 ? -51.40000 -50.10500 -21.69000 1.000 78.07271 261 ILE C CA 1
ATOM 4080 C C . ILE B 1 261 ? -50.96700 -49.27500 -22.89000 1.000 93.25567 261 ILE C C 1
ATOM 4081 O O . ILE B 1 261 ? -50.77600 -48.05700 -22.79100 1.000 94.51820 261 ILE C O 1
ATOM 4086 N N . GLU B 1 262 ? -50.83400 -49.92000 -24.05000 1.000 105.57033 262 GLU C N 1
ATOM 4087 C CA . GLU B 1 262 ? -50.46500 -49.20200 -25.26400 1.000 97.68111 262 GLU C CA 1
ATOM 4088 C C . GLU B 1 262 ? -51.60200 -48.30000 -25.72200 1.000 96.52699 262 GLU C C 1
ATOM 4089 O O . GLU B 1 262 ? -51.36700 -47.17200 -26.17200 1.000 109.97087 262 GLU C O 1
ATOM 4095 N N . ARG B 1 263 ? -52.84200 -48.78200 -25.61100 1.000 86.68124 263 ARG C N 1
ATOM 4096 C CA . ARG B 1 263 ? -53.99000 -47.96700 -25.98900 1.000 84.06368 263 ARG C CA 1
ATOM 4097 C C . ARG B 1 263 ? -54.10900 -46.74700 -25.08900 1.000 86.42892 263 ARG C C 1
ATOM 4098 O O . ARG B 1 263 ? -54.51000 -45.67100 -25.54800 1.000 81.84517 263 ARG C O 1
ATOM 4106 N N . LEU B 1 264 ? -53.76400 -46.89700 -23.80800 1.000 89.17213 264 LEU C N 1
ATOM 4107 C CA . LEU B 1 264 ? -53.76600 -45.75600 -22.90000 1.000 86.09616 264 LEU C CA 1
ATOM 4108 C C . LEU B 1 264 ? -52.69900 -44.74300 -23.29300 1.000 80.55839 264 LEU C C 1
ATOM 4109 O O . LEU B 1 264 ? -52.93500 -43.53100 -23.23000 1.000 83.99128 264 LEU C O 1
ATOM 4114 N N . LEU B 1 265 ? -51.51800 -45.21700 -23.70000 1.000 79.33595 265 LEU C N 1
ATOM 4115 C CA . LEU B 1 265 ? -50.53300 -44.30900 -24.27600 1.000 79.46524 265 LEU C CA 1
ATOM 4116 C C . LEU B 1 265 ? -51.08200 -43.68500 -25.54800 1.000 76.74403 265 LEU C C 1
ATOM 4117 O O . LEU B 1 265 ? -50.97300 -42.47200 -25.75400 1.000 82.55968 265 LEU C O 1
ATOM 4122 N N . ALA B 1 266 ? -51.65900 -44.51300 -26.42400 1.000 79.20982 266 ALA C N 1
ATOM 4123 C CA . ALA B 1 266 ? -52.19500 -44.01300 -27.68400 1.000 82.13221 266 ALA C CA 1
ATOM 4124 C C . ALA B 1 266 ? -53.17000 -42.87300 -27.42300 1.000 90.45735 266 ALA C C 1
ATOM 4125 O O . ALA B 1 266 ? -53.10100 -41.81800 -28.06500 1.000 93.77050 266 ALA C O 1
ATOM 4127 N N . ASP B 1 267 ? -54.06900 -43.06600 -26.45800 1.000 81.90043 267 ASP C N 1
ATOM 4128 C CA . ASP B 1 267 ? -55.09200 -42.09100 -26.09100 1.000 87.99592 267 ASP C CA 1
ATOM 4129 C C . ASP B 1 267 ? -55.82400 -41.55700 -27.32300 1.000 94.14379 267 ASP C C 1
ATOM 4130 O O . ASP B 1 267 ? -55.69700 -40.39700 -27.71400 1.000 93.91757 267 ASP C O 1
ATOM 4135 N N . THR B 1 268 ? -56.61600 -42.44300 -27.91600 1.000 95.76813 268 THR C N 1
ATOM 4136 C CA . THR B 1 268 ? -57.40900 -42.02800 -29.06200 1.000 102.73403 268 THR C CA 1
ATOM 4137 C C . THR B 1 268 ? -58.68200 -41.33000 -28.60800 1.000 113.19626 268 THR C C 1
ATOM 4138 O O . THR B 1 268 ? -59.06700 -40.30200 -29.17700 1.000 116.19462 268 THR C O 1
ATOM 4142 N N . ALA B 1 269 ? -59.35100 -41.87600 -27.58500 1.000 123.24376 269 ALA C N 1
ATOM 4143 C CA . ALA B 1 269 ? -60.56500 -41.28000 -27.02600 1.000 121.86734 269 ALA C CA 1
ATOM 4144 C C . ALA B 1 269 ? -60.56800 -41.52900 -25.51500 1.000 120.85244 269 ALA C C 1
ATOM 4145 O O . ALA B 1 269 ? -61.28000 -42.40400 -25.01800 1.000 127.74938 269 ALA C O 1
ATOM 4147 N N . ALA B 1 270 ? -59.76700 -40.76200 -24.77300 1.000 113.10839 270 ALA C N 1
ATOM 4148 C CA . ALA B 1 270 ? -59.78000 -40.92100 -23.32500 1.000 113.68316 270 ALA C CA 1
ATOM 4149 C C . ALA B 1 270 ? -59.29500 -39.64500 -22.65300 1.000 117.85780 270 ALA C C 1
ATOM 4150 O O . ALA B 1 270 ? -58.44900 -38.93300 -23.20800 1.000 117.96781 270 ALA C O 1
ATOM 4152 N N . PRO B 1 271 ? -59.82400 -39.32400 -21.47500 1.000 93.76463 271 PRO C N 1
ATOM 4153 C CA . PRO B 1 271 ? -59.28700 -38.21200 -20.68400 1.000 77.77858 271 PRO C CA 1
ATOM 4154 C C . PRO B 1 271 ? -57.96200 -38.58300 -20.04200 1.000 78.76537 271 PRO C C 1
ATOM 4155 O O . PRO B 1 271 ? -57.71100 -39.74300 -19.70900 1.000 87.56157 271 PRO C O 1
ATOM 4159 N N . ALA B 1 272 ? -57.09800 -37.57800 -19.88300 1.000 72.46935 272 ALA C N 1
ATOM 4160 C CA . ALA B 1 272 ? -55.78600 -37.82500 -19.29200 1.000 78.13563 272 ALA C CA 1
ATOM 4161 C C . ALA B 1 272 ? -55.92000 -38.37100 -17.87300 1.000 75.98912 272 ALA C C 1
ATOM 4162 O O . ALA B 1 272 ? -55.21000 -39.30900 -17.49300 1.000 77.34433 272 ALA C O 1
ATOM 4164 N N . ALA B 1 273 ? -56.81300 -37.78400 -17.06900 1.000 73.92914 273 ALA C N 1
ATOM 4165 C CA . ALA B 1 273 ? -57.02400 -38.26800 -15.70700 1.000 71.12454 273 ALA C CA 1
ATOM 4166 C C . ALA B 1 273 ? -57.45000 -39.73000 -15.70300 1.000 69.59549 273 ALA C C 1
ATOM 4167 O O . ALA B 1 273 ? -57.00400 -40.51400 -14.85600 1.000 63.79449 273 ALA C O 1
ATOM 4169 N N . GLU B 1 274 ? -58.33500 -40.11100 -16.62700 1.000 65.61450 274 GLU C N 1
ATOM 4170 C CA . GLU B 1 274 ? -58.71700 -41.51400 -16.74000 1.000 67.12181 274 GLU C CA 1
ATOM 4171 C C . GLU B 1 274 ? -57.55300 -42.36900 -17.22700 1.000 73.17413 274 GLU C C 1
ATOM 4172 O O . GLU B 1 274 ? -57.45800 -43.54500 -16.85800 1.000 78.95316 274 GLU C O 1
ATOM 4178 N N . ARG B 1 275 ? -56.67000 -41.81100 -18.06200 1.000 76.46405 275 ARG C N 1
ATOM 4179 C CA . ARG B 1 275 ? -55.46400 -42.53900 -18.45200 1.000 73.84844 275 ARG C CA 1
ATOM 4180 C C . ARG B 1 275 ? -54.60900 -42.86500 -17.23500 1.000 84.22491 275 ARG C C 1
ATOM 4181 O O . ARG B 1 275 ? -54.13800 -43.99800 -17.07900 1.000 96.15347 275 ARG C O 1
ATOM 4189 N N . TYR B 1 276 ? -54.38200 -41.86800 -16.37400 1.000 72.15582 276 TYR C N 1
ATOM 4190 C CA . TYR B 1 276 ? -53.57900 -42.07000 -15.17400 1.000 70.06584 276 TYR C CA 1
ATOM 4191 C C . TYR B 1 276 ? -54.12800 -43.22500 -14.35600 1.000 65.37105 276 TYR C C 1
ATOM 4192 O O . TYR B 1 276 ? -53.39800 -44.15100 -13.98300 1.000 63.63126 276 TYR C O 1
ATOM 4201 N N . LYS B 1 277 ? -55.42800 -43.17500 -14.07100 1.000 61.87808 277 LYS C N 1
ATOM 4202 C CA . LYS B 1 277 ? -56.08200 -44.20600 -13.27700 1.000 63.12940 277 LYS C CA 1
ATOM 4203 C C . LYS B 1 277 ? -55.89900 -45.58200 -13.90500 1.000 58.94079 277 LYS C C 1
ATOM 4204 O O . LYS B 1 277 ? -55.74200 -46.58300 -13.19700 1.000 61.02136 277 LYS C O 1
ATOM 4210 N N . ALA B 1 278 ? -55.92100 -45.65100 -15.23800 1.000 61.07531 278 ALA C N 1
ATOM 4211 C CA . ALA B 1 278 ? -55.70500 -46.92000 -15.92400 1.000 62.21146 278 ALA C CA 1
ATOM 4212 C C . ALA B 1 278 ? -54.26500 -47.39700 -15.78000 1.000 61.11327 278 ALA C C 1
ATOM 4213 O O . ALA B 1 278 ? -54.02000 -48.59700 -15.61400 1.000 60.81325 278 ALA C O 1
ATOM 4215 N N . MET B 1 279 ? -53.29900 -46.47900 -15.84400 1.000 59.13955 279 MET C N 1
ATOM 4216 C CA . MET B 1 279 ? -51.90500 -46.88100 -15.69500 1.000 58.06087 279 MET C CA 1
ATOM 4217 C C . MET B 1 279 ? -51.61600 -47.35200 -14.27700 1.000 58.62061 279 MET C C 1
ATOM 4218 O O . MET B 1 279 ? -50.87600 -48.32200 -14.07900 1.000 58.80488 279 MET C O 1
ATOM 4223 N N . ALA B 1 280 ? -52.20300 -46.69000 -13.27800 1.000 61.46166 280 ALA C N 1
ATOM 4224 C CA . ALA B 1 280 ? -51.90000 -47.02500 -11.89000 1.000 51.46375 280 ALA C CA 1
ATOM 4225 C C . ALA B 1 280 ? -52.44400 -48.39600 -11.51500 1.000 44.57213 280 ALA C C 1
ATOM 4226 O O . ALA B 1 280 ? -51.80500 -49.13700 -10.75900 1.000 42.80281 280 ALA C O 1
ATOM 4228 N N . ASP B 1 281 ? -53.62200 -48.75300 -12.03000 1.000 46.15547 281 ASP C N 1
ATOM 4229 C CA . ASP B 1 281 ? -54.17300 -50.07200 -11.74600 1.000 45.14072 281 ASP C CA 1
ATOM 4230 C C . ASP B 1 281 ? -53.27900 -51.16700 -12.30100 1.000 44.67171 281 ASP C C 1
ATOM 4231 O O . ASP B 1 281 ? -53.06900 -52.19700 -11.65300 1.000 52.56397 281 ASP C O 1
ATOM 4236 N N . LEU B 1 282 ? -52.73500 -50.95900 -13.49600 1.000 48.77912 282 LEU C N 1
ATOM 4237 C CA . LEU B 1 282 ? -51.90200 -51.98400 -14.10800 1.000 47.13281 282 LEU C CA 1
ATOM 4238 C C . LEU B 1 282 ? -50.48700 -51.97800 -13.54600 1.000 43.01384 282 LEU C C 1
ATOM 4239 O O . LEU B 1 282 ? -49.86100 -53.03900 -13.45200 1.000 45.65601 282 LEU C O 1
ATOM 4244 N N . VAL B 1 283 ? -49.97000 -50.80700 -13.16800 1.000 49.92113 283 VAL C N 1
ATOM 4245 C CA . VAL B 1 283 ? -48.68800 -50.75200 -12.47100 1.000 46.42637 283 VAL C CA 1
ATOM 4246 C C . VAL B 1 283 ? -48.77900 -51.47100 -11.13300 1.000 41.62552 283 VAL C C 1
ATOM 4247 O O . VAL B 1 283 ? -47.88800 -52.24900 -10.76500 1.000 40.51428 283 VAL C O 1
ATOM 4251 N N . GLY B 1 284 ? -49.85500 -51.22400 -10.38400 1.000 42.06976 284 GLY C N 1
ATOM 4252 C CA . GLY B 1 284 ? -50.03500 -51.91100 -9.11900 1.000 42.14532 284 GLY C CA 1
ATOM 4253 C C . GLY B 1 284 ? -50.20200 -53.40900 -9.26800 1.000 42.61097 284 GLY C C 1
ATOM 4254 O O . GLY B 1 284 ? -49.75100 -54.17400 -8.41200 1.000 42.32356 284 GLY C O 1
ATOM 4255 N N . ALA B 1 285 ? -50.84500 -53.85200 -10.35200 1.000 42.91823 285 ALA C N 1
ATOM 4256 C CA . ALA B 1 285 ? -51.10600 -55.27500 -10.53700 1.000 43.48429 285 ALA C CA 1
ATOM 4257 C C . ALA B 1 285 ? -49.84200 -56.07600 -10.82300 1.000 42.83518 285 ALA C C 1
ATOM 4258 O O . ALA B 1 285 ? -49.82400 -57.28500 -10.57100 1.000 43.09968 285 ALA C O 1
ATOM 4260 N N . TYR B 1 286 ? -48.79000 -55.44400 -11.34200 1.000 42.05018 286 TYR C N 1
ATOM 4261 C CA . TYR B 1 286 ? -47.57100 -56.16400 -11.68900 1.000 41.53051 286 TYR C CA 1
ATOM 4262 C C . TYR B 1 286 ? -46.35700 -55.55800 -11.00100 1.000 40.46000 286 TYR C C 1
ATOM 4263 O O . TYR B 1 286 ? -45.23100 -55.68800 -11.48500 1.000 39.93872 286 TYR C O 1
ATOM 4272 N N . ASP B 1 287 ? -46.58200 -54.89200 -9.86600 1.000 40.19381 287 ASP C N 1
ATOM 4273 C CA . ASP B 1 287 ? -45.52000 -54.43800 -8.96800 1.000 39.28404 287 ASP C CA 1
ATOM 4274 C C . ASP B 1 287 ? -44.53000 -53.51100 -9.66100 1.000 38.57182 287 ASP C C 1
ATOM 4275 O O . ASP B 1 287 ? -43.33500 -53.52700 -9.35500 1.000 40.69307 287 ASP C O 1
ATOM 4280 N N . GLY B 1 288 ? -45.01800 -52.68900 -10.59200 1.000 38.78405 288 GLY C N 1
ATOM 4281 C CA . GLY B 1 288 ? -44.13100 -51.78400 -11.30100 1.000 38.15013 288 GLY C CA 1
ATOM 4282 C C . GLY B 1 288 ? -43.44100 -50.78900 -10.39200 1.000 37.34837 288 GLY C C 1
ATOM 4283 O O . GLY B 1 288 ? -42.28500 -50.42900 -10.62700 1.000 36.66290 288 GLY C O 1
ATOM 4284 N N . ALA B 1 289 ? -44.12900 -50.34200 -9.33900 1.000 37.47722 289 ALA C N 1
ATOM 4285 C CA . ALA B 1 289 ? -43.55100 -49.35000 -8.43900 1.000 36.84653 289 ALA C CA 1
ATOM 4286 C C . ALA B 1 289 ? -42.33600 -49.90900 -7.70800 1.000 37.73818 289 ALA C C 1
ATOM 4287 O O . ALA B 1 289 ? -41.24400 -49.33400 -7.76000 1.000 41.65324 289 ALA C O 1
ATOM 4289 N N . GLN B 1 290 ? -42.51000 -51.03900 -7.02000 1.000 38.77088 290 GLN C N 1
ATOM 4290 C CA . GLN B 1 290 ? -41.39300 -51.64600 -6.30300 1.000 36.46359 290 GLN C CA 1
ATOM 4291 C C . GLN B 1 290 ? -40.28900 -52.07500 -7.25800 1.000 35.70516 290 GLN C C 1
ATOM 4292 O O . GLN B 1 290 ? -39.10200 -51.88900 -6.96800 1.000 38.51932 290 GLN C O 1
ATOM 4298 N N . ALA B 1 291 ? -40.65800 -52.65700 -8.40100 1.000 36.17175 291 ALA C N 1
ATOM 4299 C CA . ALA B 1 291 ? -39.65300 -53.06600 -9.37600 1.000 35.98596 291 ALA C CA 1
ATOM 4300 C C . ALA B 1 291 ? -38.79700 -51.88600 -9.81300 1.000 35.32582 291 ALA C C 1
ATOM 4301 O O . ALA B 1 291 ? -37.57700 -52.01600 -9.96400 1.000 37.35200 291 ALA C O 1
ATOM 4303 N N . ALA B 1 292 ? -39.41500 -50.72400 -10.01600 1.000 35.26898 292 ALA C N 1
ATOM 4304 C CA . ALA B 1 292 ? -38.63800 -49.53400 -10.33600 1.000 34.63276 292 ALA C CA 1
ATOM 4305 C C . ALA B 1 292 ? -37.74000 -49.14000 -9.17100 1.000 34.35988 292 ALA C C 1
ATOM 4306 O O . ALA B 1 292 ? -36.60300 -48.70100 -9.37700 1.000 34.97115 292 ALA C O 1
ATOM 4308 N N . ARG B 1 293 ? -38.23200 -49.29200 -7.93600 1.000 34.11850 293 ARG C N 1
ATOM 4309 C CA . ARG B 1 293 ? -37.42100 -48.95400 -6.77000 1.000 33.60482 293 ARG C CA 1
ATOM 4310 C C . ARG B 1 293 ? -36.13500 -49.76400 -6.74200 1.000 33.35191 293 ARG C C 1
ATOM 4311 O O . ARG B 1 293 ? -35.05600 -49.22200 -6.47900 1.000 35.17674 293 ARG C O 1
ATOM 4319 N N . GLU B 1 294 ? -36.22900 -51.06200 -7.01700 1.000 33.78867 294 GLU C N 1
ATOM 4320 C CA . GLU B 1 294 ? -35.04400 -51.90900 -6.97200 1.000 36.40622 294 GLU C CA 1
ATOM 4321 C C . GLU B 1 294 ? -34.11100 -51.61500 -8.14000 1.000 36.04241 294 GLU C C 1
ATOM 4322 O O . GLU B 1 294 ? -32.88600 -51.65800 -7.98700 1.000 37.99497 294 GLU C O 1
ATOM 4328 N N . VAL B 1 295 ? -34.66900 -51.30600 -9.31200 1.000 35.97164 295 VAL C N 1
ATOM 4329 C CA . VAL B 1 295 ? -33.83900 -50.85000 -10.42300 1.000 33.37277 295 VAL C CA 1
ATOM 4330 C C . VAL B 1 295 ? -33.08700 -49.58800 -10.02800 1.000 32.69029 295 VAL C C 1
ATOM 4331 O O . VAL B 1 295 ? -31.87200 -49.47600 -10.22900 1.000 32.37719 295 VAL C O 1
ATOM 4335 N N . SER B 1 296 ? -33.79900 -48.62700 -9.44000 1.000 32.51011 296 SER C N 1
ATOM 4336 C CA . SER B 1 296 ? -33.16500 -47.39200 -8.99400 1.000 31.90450 296 SER C CA 1
ATOM 4337 C C . SER B 1 296 ? -32.04800 -47.66900 -7.99900 1.000 37.76473 296 SER C C 1
ATOM 4338 O O . SER B 1 296 ? -30.96900 -47.06900 -8.08000 1.000 37.89628 296 SER C O 1
ATOM 4341 N N . HIS B 1 297 ? -32.29400 -48.56600 -7.04400 1.000 35.51918 297 HIS C N 1
ATOM 4342 C CA . HIS B 1 297 ? -31.28300 -48.87600 -6.04000 1.000 36.04313 297 HIS C CA 1
ATOM 4343 C C . HIS B 1 297 ? -30.02400 -49.44500 -6.68200 1.000 33.05210 297 HIS C C 1
ATOM 4344 O O . HIS B 1 297 ? -28.90600 -49.12100 -6.26700 1.000 31.36262 297 HIS C O 1
ATOM 4351 N N . ARG B 1 298 ? -30.18600 -50.28900 -7.70300 1.000 32.06120 298 ARG C N 1
ATOM 4352 C CA . ARG B 1 298 ? -29.02800 -50.84600 -8.39200 1.000 32.15180 298 ARG C CA 1
ATOM 4353 C C . ARG B 1 298 ? -28.17000 -49.74600 -9.00000 1.000 34.18549 298 ARG C C 1
ATOM 4354 O O . ARG B 1 298 ? -26.93700 -49.80300 -8.93900 1.000 35.51543 298 ARG C O 1
ATOM 4362 N N . HIS B 1 299 ? -28.80300 -48.72800 -9.57900 1.000 33.49376 299 HIS C N 1
ATOM 4363 C CA . HIS B 1 299 ? -28.03100 -47.65100 -10.18100 1.000 32.11225 299 HIS C CA 1
ATOM 4364 C C . HIS B 1 299 ? -27.40900 -46.75000 -9.12200 1.000 32.70419 299 HIS C C 1
ATOM 4365 O O . HIS B 1 299 ? -26.34200 -46.17300 -9.35400 1.000 32.57317 299 HIS C O 1
ATOM 4372 N N . VAL B 1 300 ? -28.04600 -46.63100 -7.95400 1.000 33.73373 300 VAL C N 1
ATOM 4373 C CA . VAL B 1 300 ? -27.45700 -45.85600 -6.86400 1.000 32.62239 300 VAL C CA 1
ATOM 4374 C C . VAL B 1 300 ? -26.11500 -46.44300 -6.44900 1.000 30.56807 300 VAL C C 1
ATOM 4375 O O . VAL B 1 300 ? -25.14400 -45.71100 -6.22000 1.000 29.83913 300 VAL C O 1
ATOM 4379 N N . GLN B 1 301 ? -26.03300 -47.76900 -6.35200 1.000 34.59415 301 GLN C N 1
ATOM 4380 C CA . GLN B 1 301 ? -24.76900 -48.37900 -5.95900 1.000 40.02970 301 GLN C CA 1
ATOM 4381 C C . GLN B 1 301 ? -23.72600 -48.26300 -7.06000 1.000 34.73183 301 GLN C C 1
ATOM 4382 O O . GLN B 1 301 ? -22.54000 -48.08000 -6.76800 1.000 41.45091 301 GLN C O 1
ATOM 4388 N N . LEU B 1 302 ? -24.14100 -48.34600 -8.32400 1.000 33.88669 302 LEU C N 1
ATOM 4389 C CA . LEU B 1 302 ? -23.19200 -48.11300 -9.40400 1.000 30.84715 302 LEU C CA 1
ATOM 4390 C C . LEU B 1 302 ? -22.65700 -46.69000 -9.36000 1.000 30.86759 302 LEU C C 1
ATOM 4391 O O . LEU B 1 302 ? -21.51600 -46.44400 -9.76400 1.000 30.63890 302 LEU C O 1
ATOM 4396 N N . ALA B 1 303 ? -23.46100 -45.74500 -8.86600 1.000 29.89972 303 ALA C N 1
ATOM 4397 C CA . ALA B 1 303 ? -22.99300 -44.37000 -8.72500 1.000 29.39053 303 ALA C CA 1
ATOM 4398 C C . ALA B 1 303 ? -21.96700 -44.25100 -7.60600 1.000 29.30749 303 ALA C C 1
ATOM 4399 O O . ALA B 1 303 ? -20.90200 -43.65000 -7.78700 1.000 32.36471 303 ALA C O 1
ATOM 4401 N N . THR B 1 304 ? -22.26700 -44.82200 -6.43800 1.000 31.59916 304 THR C N 1
ATOM 4402 C CA . THR B 1 304 ? -21.30900 -44.77300 -5.34100 1.000 30.76803 304 THR C CA 1
ATOM 4403 C C . THR B 1 304 ? -20.06300 -45.58900 -5.65100 1.000 30.17376 304 THR C C 1
ATOM 4404 O O . THR B 1 304 ? -18.97300 -45.25300 -5.17600 1.000 34.40595 304 THR C O 1
ATOM 4408 N N . ARG B 1 305 ? -20.20400 -46.65600 -6.43800 1.000 31.64782 305 ARG C N 1
ATOM 4409 C CA . ARG B 1 305 ? -19.03800 -47.42300 -6.86100 1.000 34.26604 305 ARG C CA 1
ATOM 4410 C C . ARG B 1 305 ? -18.07200 -46.55000 -7.65300 1.000 30.89268 305 ARG C C 1
ATOM 4411 O O . ARG B 1 305 ? -16.86100 -46.55500 -7.40600 1.000 34.70059 305 ARG C O 1
ATOM 4419 N N . ALA B 1 306 ? -18.59900 -45.78100 -8.60800 1.000 34.29530 306 ALA C N 1
ATOM 4420 C CA . ALA B 1 306 ? -17.74700 -44.93600 -9.43900 1.000 31.39207 306 ALA C CA 1
ATOM 4421 C C . ALA B 1 306 ? -16.98900 -43.91600 -8.60000 1.000 29.65806 306 ALA C C 1
ATOM 4422 O O . ALA B 1 306 ? -15.83300 -43.59600 -8.89700 1.000 30.52941 306 ALA C O 1
ATOM 4424 N N . LEU B 1 307 ? -17.61700 -43.40700 -7.53800 1.000 30.72787 307 LEU C N 1
ATOM 4425 C CA . LEU B 1 307 ? -16.97300 -42.39200 -6.71100 1.000 29.22500 307 LEU C CA 1
ATOM 4426 C C . LEU B 1 307 ? -15.67200 -42.89000 -6.10100 1.000 29.97308 307 LEU C C 1
ATOM 4427 O O . LEU B 1 307 ? -14.75500 -42.09500 -5.87000 1.000 34.02325 307 LEU C O 1
ATOM 4432 N N . GLN B 1 308 ? -15.56400 -44.19600 -5.84700 1.000 30.89033 308 GLN C N 1
ATOM 4433 C CA . GLN B 1 308 ? -14.39600 -44.72200 -5.15000 1.000 33.85821 308 GLN C CA 1
ATOM 4434 C C . GLN B 1 308 ? -13.10600 -44.50900 -5.92900 1.000 34.12521 308 GLN C C 1
ATOM 4435 O O . GLN B 1 308 ? -12.02100 -44.59000 -5.34400 1.000 37.78978 308 GLN C O 1
ATOM 4441 N N . THR B 1 309 ? -13.19800 -44.23300 -7.23000 1.000 36.56139 309 THR C N 1
ATOM 4442 C CA . THR B 1 309 ? -12.00500 -43.89700 -7.99500 1.000 37.39212 309 THR C CA 1
ATOM 4443 C C . THR B 1 309 ? -11.40100 -42.58100 -7.53100 1.000 32.50523 309 THR C C 1
ATOM 4444 O O . THR B 1 309 ? -10.17800 -42.40900 -7.57000 1.000 33.40624 309 THR C O 1
ATOM 4448 N N . LEU B 1 310 ? -12.23300 -41.66000 -7.06900 1.000 34.45378 310 LEU C N 1
ATOM 4449 C CA . LEU B 1 310 ? -11.73800 -40.39500 -6.56900 1.000 31.43798 310 LEU C CA 1
ATOM 4450 C C . LEU B 1 310 ? -11.03500 -40.60000 -5.22800 1.000 39.11113 310 LEU C C 1
ATOM 4451 O O . LEU B 1 310 ? -11.32700 -41.55500 -4.50500 1.000 40.97059 310 LEU C O 1
ATOM 4456 N N . PRO B 1 311 ? -10.10200 -39.71500 -4.87100 1.000 34.60001 311 PRO C N 1
ATOM 4457 C CA . PRO B 1 311 ? -9.43300 -39.85600 -3.58300 1.000 35.15214 311 PRO C CA 1
ATOM 4458 C C . PRO B 1 311 ? -10.36200 -39.46900 -2.45000 1.000 37.56289 311 PRO C C 1
ATOM 4459 O O . PRO B 1 311 ? -11.29500 -38.66800 -2.63600 1.000 37.67650 311 PRO C O 1
ATOM 4463 N N . PRO B 1 312 ? -10.15600 -40.02100 -1.25400 1.000 39.71322 312 PRO C N 1
ATOM 4464 C CA . PRO B 1 312 ? -11.04700 -39.70500 -0.13000 1.000 40.26523 312 PRO C CA 1
ATOM 4465 C C . PRO B 1 312 ? -10.95500 -38.23900 0.27000 1.000 39.84393 312 PRO C C 1
ATOM 4466 O O . PRO B 1 312 ? -9.87000 -37.65900 0.34400 1.000 48.76465 312 PRO C O 1
ATOM 4470 N N . SER B 1 313 ? -12.11400 -37.64700 0.52500 1.000 33.78814 313 SER C N 1
ATOM 4471 C CA . SER B 1 313 ? -12.22300 -36.24200 0.88900 1.000 34.73406 313 SER C CA 1
ATOM 4472 C C . SER B 1 313 ? -13.64000 -35.99400 1.39100 1.000 35.90867 313 SER C C 1
ATOM 4473 O O . SER B 1 313 ? -14.53100 -36.81300 1.15200 1.000 34.35044 313 SER C O 1
ATOM 4476 N N . PRO B 1 314 ? -13.86600 -34.88400 2.09800 1.000 34.90194 314 PRO C N 1
ATOM 4477 C CA . PRO B 1 314 ? -15.25000 -34.50200 2.41500 1.000 31.35826 314 PRO C CA 1
ATOM 4478 C C . PRO B 1 314 ? -16.07100 -34.23000 1.17800 1.000 32.89610 314 PRO C C 1
ATOM 4479 O O . PRO B 1 314 ? -17.29800 -34.38100 1.20500 1.000 40.18171 314 PRO C O 1
ATOM 4483 N N . HIS B 1 315 ? -15.42300 -33.82600 0.08700 1.000 32.95601 315 HIS C N 1
ATOM 4484 C CA . HIS B 1 315 ? -16.14900 -33.56800 -1.14800 1.000 30.84057 315 HIS C CA 1
ATOM 4485 C C . HIS B 1 315 ? -16.67300 -34.86400 -1.74700 1.000 30.91304 315 HIS C C 1
ATOM 4486 O O . HIS B 1 315 ? -17.81500 -34.92000 -2.21700 1.000 33.91033 315 HIS C O 1
ATOM 4493 N N . ARG B 1 316 ? -15.85900 -35.92100 -1.73000 1.000 33.45339 316 ARG C N 1
ATOM 4494 C CA . ARG B 1 316 ? -16.34800 -37.22000 -2.17400 1.000 29.78074 316 ARG C CA 1
ATOM 4495 C C . ARG B 1 316 ? -17.43500 -37.73200 -1.24000 1.000 28.51800 316 ARG C C 1
ATOM 4496 O O . ARG B 1 316 ? -18.39900 -38.36200 -1.68800 1.000 33.38447 316 ARG C O 1
ATOM 4504 N N . ASP B 1 317 ? -17.29800 -37.46300 0.06100 1.000 30.33448 317 ASP C N 1
ATOM 4505 C CA . ASP B 1 317 ? -18.36500 -37.79000 1.00000 1.000 29.15295 317 ASP C CA 1
ATOM 4506 C C . ASP B 1 317 ? -19.65000 -37.05200 0.64700 1.000 32.39360 317 ASP C C 1
ATOM 4507 O O . ASP B 1 317 ? -20.74500 -37.62000 0.73200 1.000 33.16670 317 ASP C O 1
ATOM 4512 N N . ALA B 1 318 ? -19.53400 -35.78300 0.24300 1.000 35.57266 318 ALA C N 1
ATOM 4513 C CA . ALA B 1 318 ? -20.71300 -35.01100 -0.13700 1.000 33.32945 318 ALA C CA 1
ATOM 4514 C C . ALA B 1 318 ? -21.37900 -35.59500 -1.37500 1.000 33.29005 318 ALA C C 1
ATOM 4515 O O . ALA B 1 318 ? -22.61100 -35.64700 -1.46100 1.000 36.36245 318 ALA C O 1
ATOM 4517 N N . LEU B 1 319 ? -20.57900 -36.04000 -2.34600 1.000 29.60910 319 LEU C N 1
ATOM 4518 C CA . LEU B 1 319 ? -21.14100 -36.64700 -3.54700 1.000 29.37139 319 LEU C CA 1
ATOM 4519 C C . LEU B 1 319 ? -21.82900 -37.96700 -3.22800 1.000 30.30743 319 LEU C C 1
ATOM 4520 O O . LEU B 1 319 ? -22.85200 -38.30000 -3.83600 1.000 35.07952 319 LEU C O 1
ATOM 4525 N N . GLU B 1 320 ? -21.27700 -38.73800 -2.28700 1.000 30.02902 320 GLU C N 1
ATOM 4526 C CA . GLU B 1 320 ? -21.93300 -39.97400 -1.87500 1.000 32.92621 320 GLU C CA 1
ATOM 4527 C C . GLU B 1 320 ? -23.25300 -39.69000 -1.17400 1.000 35.29443 320 GLU C C 1
ATOM 4528 O O . GLU B 1 320 ? -24.25900 -40.36100 -1.43300 1.000 38.04005 320 GLU C O 1
ATOM 4534 N N . ASP B 1 321 ? -23.27000 -38.69400 -0.28700 1.000 39.69899 321 ASP C N 1
ATOM 4535 C CA . ASP B 1 321 ? -24.49200 -38.34000 0.42400 1.000 39.81056 321 ASP C CA 1
ATOM 4536 C C . ASP B 1 321 ? -25.59200 -37.86400 -0.51700 1.000 43.68426 321 ASP C C 1
ATOM 4537 O O . ASP B 1 321 ? -26.77300 -37.95000 -0.16500 1.000 47.11530 321 ASP C O 1
ATOM 4542 N N . LEU B 1 322 ? -25.23300 -37.38800 -1.71000 1.000 43.69030 322 LEU C N 1
ATOM 4543 C CA . LEU B 1 322 ? -26.21800 -36.92500 -2.67700 1.000 39.10827 322 LEU C CA 1
ATOM 4544 C C . LEU B 1 322 ? -26.96700 -38.06400 -3.35400 1.000 36.46083 322 LEU C C 1
ATOM 4545 O O . LEU B 1 322 ? -28.05400 -37.83800 -3.89400 1.000 37.97288 322 LEU C O 1
ATOM 4550 N N . THR B 1 323 ? -26.41800 -39.27900 -3.33700 1.000 38.61776 323 THR C N 1
ATOM 4551 C CA . THR B 1 323 ? -27.11500 -40.42100 -3.91400 1.000 39.45003 323 THR C CA 1
ATOM 4552 C C . THR B 1 323 ? -28.22400 -40.94400 -3.01600 1.000 34.94082 323 THR C C 1
ATOM 4553 O O . THR B 1 323 ? -29.07000 -41.71600 -3.48200 1.000 41.68358 323 THR C O 1
ATOM 4557 N N . VAL B 1 324 ? -28.24100 -40.54600 -1.75300 1.000 37.12148 324 VAL C N 1
ATOM 4558 C CA . VAL B 1 324 ? -29.26100 -41.04000 -0.82300 1.000 40.18376 324 VAL C CA 1
ATOM 4559 C C . VAL B 1 324 ? -30.62700 -40.53700 -1.27100 1.000 42.69251 324 VAL C C 1
ATOM 4560 O O . VAL B 1 324 ? -30.74900 -39.36100 -1.65700 1.000 47.63121 324 VAL C O 1
ATOM 4564 N N . PRO B 1 325 ? -31.66300 -41.37600 -1.26600 1.000 39.30379 325 PRO C N 1
ATOM 4565 C CA . PRO B 1 325 ? -32.98500 -40.92600 -1.72000 1.000 34.34259 325 PRO C CA 1
ATOM 4566 C C . PRO B 1 325 ? -33.44700 -39.68200 -0.97700 1.000 44.56457 325 PRO C C 1
ATOM 4567 O O . PRO B 1 325 ? -33.30200 -39.57000 0.24200 1.000 48.91317 325 PRO C O 1
ATOM 4571 N N . GLY B 1 326 ? -34.00100 -38.73400 -1.73200 1.000 47.26798 326 GLY C N 1
ATOM 4572 C CA . GLY B 1 326 ? -34.49400 -37.49900 -1.16700 1.000 45.92573 326 GLY C CA 1
ATOM 4573 C C . GLY B 1 326 ? -33.45500 -36.41900 -0.95700 1.000 58.85657 326 GLY C C 1
ATOM 4574 O O . GLY B 1 326 ? -33.82300 -35.29200 -0.59800 1.000 59.51689 326 GLY C O 1
ATOM 4575 N N . ARG B 1 327 ? -32.17000 -36.70900 -1.18000 1.000 65.90934 327 ARG C N 1
ATOM 4576 C CA . ARG B 1 327 ? -31.14300 -35.70000 -0.94400 1.000 62.51994 327 ARG C CA 1
ATOM 4577 C C . ARG B 1 327 ? -30.96900 -34.77600 -2.14300 1.000 57.58817 327 ARG C C 1
ATOM 4578 O O . ARG B 1 327 ? -30.83700 -33.56000 -1.97300 1.000 59.71536 327 ARG C O 1
ATOM 4586 N N . LEU B 1 328 ? -30.96700 -35.32600 -3.35500 1.000 56.70708 328 LEU C N 1
ATOM 4587 C CA . LEU B 1 328 ? -30.80500 -34.53500 -4.57000 1.000 52.53587 328 LEU C CA 1
ATOM 4588 C C . LEU B 1 328 ? -32.15900 -33.99900 -5.01900 1.000 55.38468 328 LEU C C 1
ATOM 4589 O O . LEU B 1 328 ? -33.10400 -34.77200 -5.20900 1.000 54.37685 328 LEU C O 1
ATOM 4594 N N . VAL B 1 329 ? -32.25900 -32.68000 -5.17000 1.000 58.04090 329 VAL C N 1
ATOM 4595 C CA . VAL B 1 329 ? -33.43800 -32.03800 -5.74200 1.000 55.31858 329 VAL C CA 1
ATOM 4596 C C . VAL B 1 329 ? -32.96600 -31.03200 -6.78500 1.000 54.88694 329 VAL C C 1
ATOM 4597 O O . VAL B 1 329 ? -32.13300 -30.16600 -6.48900 1.000 49.38383 329 VAL C O 1
ATOM 4601 N N . LEU B 1 330 ? -33.46800 -31.16600 -8.00800 1.000 54.51801 330 LEU C N 1
ATOM 4602 C CA . LEU B 1 330 ? -33.13400 -30.23000 -9.07600 1.000 59.51273 330 LEU C CA 1
ATOM 4603 C C . LEU B 1 330 ? -34.33300 -29.35200 -9.42800 1.000 60.30195 330 LEU C C 1
ATOM 4604 O O . LEU B 1 330 ? -34.26300 -28.12400 -9.35200 1.000 65.74032 330 LEU C O 1
ATOM 4609 N N . PHE C 1 44 ? -27.00000 -9.60600 -44.76500 1.000 40.34448 44 PHE D N 1
ATOM 4610 C CA . PHE C 1 44 ? -25.66200 -9.36100 -44.24900 1.000 40.16410 44 PHE D CA 1
ATOM 4611 C C . PHE C 1 44 ? -25.53000 -9.84300 -42.80700 1.000 42.14843 44 PHE D C 1
ATOM 4612 O O . PHE C 1 44 ? -26.52100 -9.96900 -42.09000 1.000 57.18512 44 PHE D O 1
ATOM 4620 N N . GLY C 1 45 ? -24.30000 -10.11900 -42.38900 1.000 46.63599 45 GLY D N 1
ATOM 4621 C CA . GLY C 1 45 ? -24.06100 -10.63200 -41.05800 1.000 41.80713 45 GLY D CA 1
ATOM 4622 C C . GLY C 1 45 ? -24.18400 -12.13700 -41.02900 1.000 50.20735 45 GLY D C 1
ATOM 4623 O O . GLY C 1 45 ? -23.19800 -12.84400 -40.82000 1.000 46.77179 45 GLY D O 1
ATOM 4624 N N . LYS C 1 46 ? -25.40100 -12.64200 -41.21800 1.000 48.11535 46 LYS D N 1
ATOM 4625 C CA . LYS C 1 46 ? -25.56700 -14.07700 -41.41500 1.000 50.44074 46 LYS D CA 1
ATOM 4626 C C . LYS C 1 46 ? -24.93400 -14.50500 -42.73000 1.000 45.54471 46 LYS D C 1
ATOM 4627 O O . LYS C 1 46 ? -24.23200 -15.51900 -42.80300 1.000 50.44400 46 LYS D O 1
ATOM 4633 N N . MET C 1 47 ? -25.19400 -13.75100 -43.78600 1.000 38.42010 47 MET D N 1
ATOM 4634 C CA . MET C 1 47 ? -24.65000 -14.10300 -45.07700 1.000 47.02079 47 MET D CA 1
ATOM 4635 C C . MET C 1 47 ? -23.18600 -13.69400 -45.18300 1.000 47.70266 47 MET D C 1
ATOM 4636 O O . MET C 1 47 ? -22.47000 -14.19700 -46.05400 1.000 49.54235 47 MET D O 1
ATOM 4641 N N . MET C 1 48 ? -22.71600 -12.81800 -44.29400 1.000 39.11524 48 MET D N 1
ATOM 4642 C CA . MET C 1 48 ? -21.41700 -12.19700 -44.47300 1.000 41.62212 48 MET D CA 1
ATOM 4643 C C . MET C 1 48 ? -20.52600 -12.21500 -43.24300 1.000 45.34325 48 MET D C 1
ATOM 4644 O O . MET C 1 48 ? -19.33600 -11.90200 -43.36800 1.000 46.76698 48 MET D O 1
ATOM 4649 N N . GLY C 1 49 ? -21.04700 -12.56700 -42.07000 1.000 45.65541 49 GLY D N 1
ATOM 4650 C CA . GLY C 1 49 ? -20.25400 -12.59800 -40.85900 1.000 42.81174 49 GLY D CA 1
ATOM 4651 C C . GLY C 1 49 ? -19.08200 -13.55200 -40.93300 1.000 43.27355 49 GLY D C 1
ATOM 4652 O O . GLY C 1 49 ? -17.96600 -13.19500 -40.54500 1.000 43.58857 49 GLY D O 1
ATOM 4653 N N . PRO C 1 50 ? -19.30500 -14.79300 -41.39700 1.000 43.58458 50 PRO D N 1
ATOM 4654 C CA . PRO C 1 50 ? -18.16700 -15.70400 -41.60800 1.000 39.17111 50 PRO D CA 1
ATOM 4655 C C . PRO C 1 50 ? -17.05800 -15.06100 -42.40800 1.000 41.01196 50 PRO D C 1
ATOM 4656 O O . PRO C 1 50 ? -15.86900 -15.26000 -42.13400 1.000 41.64934 50 PRO D O 1
ATOM 4660 N N . TRP C 1 51 ? -17.44000 -14.27000 -43.40200 1.000 38.60544 51 TRP D N 1
ATOM 4661 C CA . TRP C 1 51 ? -16.47800 -13.58600 -44.24400 1.000 39.23145 51 TRP D CA 1
ATOM 4662 C C . TRP C 1 51 ? -15.90600 -12.36600 -43.54600 1.000 39.53758 51 TRP D C 1
ATOM 4663 O O . TRP C 1 51 ? -14.72700 -12.04800 -43.72900 1.000 43.22978 51 TRP D O 1
ATOM 4674 N N . LEU C 1 52 ? -16.71500 -11.68600 -42.73500 1.000 39.36481 52 LEU D N 1
ATOM 4675 C CA . LEU C 1 52 ? -16.18700 -10.59100 -41.93300 1.000 39.64697 52 LEU D CA 1
ATOM 4676 C C . LEU C 1 52 ? -15.11800 -11.09600 -40.98000 1.000 39.41002 52 LEU D C 1
ATOM 4677 O O . LEU C 1 52 ? -14.09100 -10.44000 -40.77900 1.000 45.14885 52 LEU D O 1
ATOM 4682 N N . LEU C 1 53 ? -15.34500 -12.26300 -40.38300 1.000 38.75558 53 LEU D N 1
ATOM 4683 C CA . LEU C 1 53 ? -14.38200 -12.81300 -39.44000 1.000 42.01438 53 LEU D CA 1
ATOM 4684 C C . LEU C 1 53 ? -13.08100 -13.16900 -40.14800 1.000 42.30995 53 LEU D C 1
ATOM 4685 O O . LEU C 1 53 ? -11.99000 -12.84700 -39.66400 1.000 43.15172 53 LEU D O 1
ATOM 4690 N N . ILE C 1 54 ? -13.18000 -13.83300 -41.30000 1.000 42.85823 54 ILE D N 1
ATOM 4691 C CA . ILE C 1 54 ? -11.98500 -14.26800 -42.01400 1.000 39.50698 54 ILE D CA 1
ATOM 4692 C C . ILE C 1 54 ? -11.18500 -13.06500 -42.49300 1.000 43.68572 54 ILE D C 1
ATOM 4693 O O . ILE C 1 54 ? -9.95800 -13.01200 -42.33900 1.000 42.93548 54 ILE D O 1
ATOM 4698 N N . ARG C 1 55 ? -11.86500 -12.07900 -43.07600 1.000 41.10259 55 ARG D N 1
ATOM 4699 C CA . ARG C 1 55 ? -11.16700 -10.87800 -43.51400 1.000 42.76057 55 ARG D CA 1
ATOM 4700 C C . ARG C 1 55 ? -10.58800 -10.12400 -42.32500 1.000 44.40410 55 ARG D C 1
ATOM 4701 O O . ARG C 1 55 ? -9.48800 -9.56600 -42.41200 1.000 48.06619 55 ARG D O 1
ATOM 4709 N N . SER C 1 56 ? -11.30900 -10.10400 -41.20100 1.000 47.32117 56 SER D N 1
ATOM 4710 C CA . SER C 1 56 ? -10.78700 -9.45300 -40.00300 1.000 41.13840 56 SER D CA 1
ATOM 4711 C C . SER C 1 56 ? -9.55000 -10.16900 -39.48700 1.000 41.17060 56 SER D C 1
ATOM 4712 O O . SER C 1 56 ? -8.58600 -9.52900 -39.05500 1.000 43.42043 56 SER D O 1
ATOM 4715 N N . ALA C 1 57 ? -9.56400 -11.50100 -39.51600 1.000 42.75702 57 ALA D N 1
ATOM 4716 C CA . ALA C 1 57 ? -8.40300 -12.26000 -39.06900 1.000 40.72437 57 ALA D CA 1
ATOM 4717 C C . ALA C 1 57 ? -7.20300 -11.99000 -39.96300 1.000 44.91366 57 ALA D C 1
ATOM 4718 O O . ALA C 1 57 ? -6.09100 -11.75300 -39.47800 1.000 45.36178 57 ALA D O 1
ATOM 4720 N N . LEU C 1 58 ? -7.41400 -12.00800 -41.28000 1.000 45.84984 58 LEU D N 1
ATOM 4721 C CA . LEU C 1 58 ? -6.30200 -11.82500 -42.20400 1.000 42.72955 58 LEU D CA 1
ATOM 4722 C C . LEU C 1 58 ? -5.84500 -10.37600 -42.26200 1.000 45.21423 58 LEU D C 1
ATOM 4723 O O . LEU C 1 58 ? -4.66300 -10.11400 -42.51100 1.000 49.03244 58 LEU D O 1
ATOM 4728 N N . ALA C 1 59 ? -6.75800 -9.42500 -42.05100 1.000 43.46579 59 ALA D N 1
ATOM 4729 C CA . ALA C 1 59 ? -6.37100 -8.02000 -42.08500 1.000 44.32834 59 ALA D CA 1
ATOM 4730 C C . ALA C 1 59 ? -5.35800 -7.69100 -40.99800 1.000 48.08830 59 ALA D C 1
ATOM 4731 O O . ALA C 1 59 ? -4.51500 -6.80600 -41.18400 1.000 55.54086 59 ALA D O 1
ATOM 4733 N N . VAL C 1 60 ? -5.41800 -8.38800 -39.86200 1.000 48.51710 60 VAL D N 1
ATOM 4734 C CA . VAL C 1 60 ? -4.49900 -8.13300 -38.76300 1.000 44.32849 60 VAL D CA 1
ATOM 4735 C C . VAL C 1 60 ? -3.33900 -9.11300 -38.73800 1.000 48.48645 60 VAL D C 1
ATOM 4736 O O . VAL C 1 60 ? -2.49700 -9.04100 -37.83200 1.000 53.77575 60 VAL D O 1
ATOM 4740 N N . GLY C 1 61 ? -3.26100 -10.01900 -39.70500 1.000 45.35499 61 GLY D N 1
ATOM 4741 C CA . GLY C 1 61 ? -2.13800 -10.92700 -39.80600 1.000 45.14217 61 GLY D CA 1
ATOM 4742 C C . GLY C 1 61 ? -2.38600 -12.35400 -39.38000 1.000 43.90665 61 GLY D C 1
ATOM 4743 O O . GLY C 1 61 ? -1.41600 -13.08000 -39.14400 1.000 53.28071 61 GLY D O 1
ATOM 4744 N N . GLY C 1 62 ? -3.64200 -12.78200 -39.27000 1.000 44.07419 62 GLY D N 1
ATOM 4745 C CA . GLY C 1 62 ? -3.94600 -14.12500 -38.83100 1.000 42.24376 62 GLY D CA 1
ATOM 4746 C C . GLY C 1 62 ? -3.69900 -15.15800 -39.91700 1.000 50.11959 62 GLY D C 1
ATOM 4747 O O . GLY C 1 62 ? -3.32400 -14.84900 -41.04800 1.000 56.13656 62 GLY D O 1
ATOM 4748 N N . ASP C 1 63 ? -3.91100 -16.41900 -39.55000 1.000 44.51152 63 ASP D N 1
ATOM 4749 C CA . ASP C 1 63 ? -3.73700 -17.54700 -40.45400 1.000 46.61085 63 ASP D CA 1
ATOM 4750 C C . ASP C 1 63 ? -5.08700 -18.16600 -40.79300 1.000 45.57121 63 ASP D C 1
ATOM 4751 O O . ASP C 1 63 ? -5.94000 -18.34200 -39.91700 1.000 50.73480 63 ASP D O 1
ATOM 4756 N N . ILE C 1 64 ? -5.26500 -18.50400 -42.07200 1.000 47.49350 64 ILE D N 1
ATOM 4757 C CA . ILE C 1 64 ? -6.54700 -19.00300 -42.55900 1.000 42.12484 64 ILE D CA 1
ATOM 4758 C C . ILE C 1 64 ? -6.92000 -20.32600 -41.91000 1.000 42.42627 64 ILE D C 1
ATOM 4759 O O . ILE C 1 64 ? -8.10700 -20.62800 -41.74400 1.000 44.57060 64 ILE D O 1
ATOM 4764 N N . ALA C 1 65 ? -5.92700 -21.13800 -41.53800 1.000 40.34893 65 ALA D N 1
ATOM 4765 C CA . ALA C 1 65 ? -6.22200 -22.48700 -41.06500 1.000 47.79477 65 ALA D CA 1
ATOM 4766 C C . ALA C 1 65 ? -7.02200 -22.47100 -39.77300 1.000 48.70655 65 ALA D C 1
ATOM 4767 O O . ALA C 1 65 ? -7.78100 -23.40600 -39.49900 1.000 45.85940 65 ALA D O 1
ATOM 4769 N N . THR C 1 66 ? -6.86900 -21.42300 -38.97400 1.000 52.47748 66 THR D N 1
ATOM 4770 C CA . THR C 1 66 ? -7.66500 -21.25000 -37.76900 1.000 51.03509 66 THR D CA 1
ATOM 4771 C C . THR C 1 66 ? -8.95100 -20.48500 -38.05200 1.000 49.87334 66 THR D C 1
ATOM 4772 O O . THR C 1 66 ? -10.00100 -20.79900 -37.48200 1.000 48.30861 66 THR D O 1
ATOM 4776 N N . ALA C 1 67 ? -8.88800 -19.50000 -38.95100 1.000 51.11020 67 ALA D N 1
ATOM 4777 C CA . ALA C 1 67 ? -10.04900 -18.66200 -39.23000 1.000 44.12655 67 ALA D CA 1
ATOM 4778 C C . ALA C 1 67 ? -11.17800 -19.45000 -39.87900 1.000 40.11484 67 ALA D C 1
ATOM 4779 O O . ALA C 1 67 ? -12.35300 -19.14100 -39.65300 1.000 39.88293 67 ALA D O 1
ATOM 4781 N N . LEU C 1 68 ? -10.84900 -20.46600 -40.67300 1.000 39.84285 68 LEU D N 1
ATOM 4782 C CA . LEU C 1 68 ? -11.88800 -21.22800 -41.36100 1.000 43.37019 68 LEU D CA 1
ATOM 4783 C C . LEU C 1 68 ? -12.82900 -21.94700 -40.40200 1.000 41.13092 68 LEU D C 1
ATOM 4784 O O . LEU C 1 68 ? -14.05200 -21.75300 -40.51500 1.000 37.91487 68 LEU D O 1
ATOM 4789 N N . PRO C 1 69 ? -12.36200 -22.77100 -39.45700 1.000 42.73565 69 PRO D N 1
ATOM 4790 C CA . PRO C 1 69 ? -13.31600 -23.38800 -38.52500 1.000 42.53742 69 PRO D CA 1
ATOM 4791 C C . PRO C 1 69 ? -13.96100 -22.39100 -37.58400 1.000 41.80773 69 PRO D C 1
ATOM 4792 O O . PRO C 1 69 ? -15.11100 -22.59400 -37.17600 1.000 35.88634 69 PRO D O 1
ATOM 4796 N N . ALA C 1 70 ? -13.25900 -21.31700 -37.22500 1.000 36.45988 70 ALA D N 1
ATOM 4797 C CA . ALA C 1 70 ? -13.88900 -20.28600 -36.41500 1.000 36.21582 70 ALA D CA 1
ATOM 4798 C C . ALA C 1 70 ? -15.00700 -19.59500 -37.18000 1.000 39.86924 70 ALA D C 1
ATOM 4799 O O . ALA C 1 70 ? -16.07600 -19.32900 -36.62100 1.000 47.85953 70 ALA D O 1
ATOM 4801 N N . ALA C 1 71 ? -14.78400 -19.29900 -38.46400 1.000 40.56331 71 ALA D N 1
ATOM 4802 C CA . ALA C 1 71 ? -15.85500 -18.73400 -39.27700 1.000 36.67006 71 ALA D CA 1
ATOM 4803 C C . ALA C 1 71 ? -17.03400 -19.68800 -39.35100 1.000 37.98457 71 ALA D C 1
ATOM 4804 O O . ALA C 1 71 ? -18.19200 -19.27300 -39.23000 1.000 41.60165 71 ALA D O 1
ATOM 4806 N N . VAL C 1 72 ? -16.75500 -20.97700 -39.53200 1.000 37.08874 72 VAL D N 1
ATOM 4807 C CA . VAL C 1 72 ? -17.81700 -21.97100 -39.50800 1.000 35.99694 72 VAL D CA 1
ATOM 4808 C C . VAL C 1 72 ? -18.48700 -21.98300 -38.14300 1.000 46.37284 72 VAL D C 1
ATOM 4809 O O . VAL C 1 72 ? -19.71600 -22.06700 -38.03700 1.000 50.36063 72 VAL D O 1
ATOM 4813 N N . ALA C 1 73 ? -17.68600 -21.88600 -37.07900 1.000 39.63441 73 ALA D N 1
ATOM 4814 C CA . ALA C 1 73 ? -18.23800 -21.79700 -35.73100 1.000 36.66067 73 ALA D CA 1
ATOM 4815 C C . ALA C 1 73 ? -19.15600 -20.59100 -35.59500 1.000 36.61832 73 ALA D C 1
ATOM 4816 O O . ALA C 1 73 ? -20.20000 -20.66600 -34.93800 1.000 44.61072 73 ALA D O 1
ATOM 4818 N N . LEU C 1 74 ? -18.77800 -19.46700 -36.20100 1.000 35.53316 74 LEU D N 1
ATOM 4819 C CA . LEU C 1 74 ? -19.61400 -18.27600 -36.12800 1.000 41.03443 74 LEU D CA 1
ATOM 4820 C C . LEU C 1 74 ? -20.94400 -18.49700 -36.83200 1.000 50.31503 74 LEU D C 1
ATOM 4821 O O . LEU C 1 74 ? -21.97600 -17.97700 -36.39400 1.000 53.17522 74 LEU D O 1
ATOM 4826 N N . GLU C 1 75 ? -20.93200 -19.24600 -37.93800 1.000 54.41585 75 GLU D N 1
ATOM 4827 C CA . GLU C 1 75 ? -22.16500 -19.52900 -38.66500 1.000 58.19392 75 GLU D CA 1
ATOM 4828 C C . GLU C 1 75 ? -23.23900 -20.08000 -37.73300 1.000 48.22069 75 GLU D C 1
ATOM 4829 O O . GLU C 1 75 ? -24.37200 -19.59000 -37.72100 1.000 58.83650 75 GLU D O 1
ATOM 4835 N N . CYS C 1 76 ? -22.87900 -21.06000 -36.90000 1.000 43.12213 76 CYS D N 1
ATOM 4836 C CA . CYS C 1 76 ? -23.86100 -21.71900 -36.04100 1.000 43.17677 76 CYS D CA 1
ATOM 4837 C C . CYS C 1 76 ? -24.56400 -20.72600 -35.12500 1.000 43.15309 76 CYS D C 1
ATOM 4838 O O . CYS C 1 76 ? -25.79700 -20.70000 -35.04900 1.000 46.84368 76 CYS D O 1
ATOM 4841 N N . VAL C 1 77 ? -23.79400 -19.90400 -34.41300 1.000 42.87021 77 VAL D N 1
ATOM 4842 C CA . VAL C 1 77 ? -24.39600 -18.99600 -33.44400 1.000 39.68644 77 VAL D CA 1
ATOM 4843 C C . VAL C 1 77 ? -25.32400 -18.01600 -34.14000 1.000 37.90382 77 VAL D C 1
ATOM 4844 O O . VAL C 1 77 ? -26.39600 -17.67800 -33.62600 1.000 44.07156 77 VAL D O 1
ATOM 4848 N N . GLN C 1 78 ? -24.93400 -17.54700 -35.32300 1.000 39.64596 78 GLN D N 1
ATOM 4849 C CA . GLN C 1 78 ? -25.79600 -16.63200 -36.05600 1.000 40.93064 78 GLN D CA 1
ATOM 4850 C C . GLN C 1 78 ? -27.01900 -17.35900 -36.60800 1.000 40.88912 78 GLN D C 1
ATOM 4851 O O . GLN C 1 78 ? -28.12100 -16.80000 -36.62300 1.000 38.71227 78 GLN D O 1
ATOM 4857 N N . VAL C 1 79 ? -26.85300 -18.61000 -37.05100 1.000 41.77174 79 VAL D N 1
ATOM 4858 C CA . VAL C 1 79 ? -28.01100 -19.39800 -37.47100 1.000 36.95579 79 VAL D CA 1
ATOM 4859 C C . VAL C 1 79 ? -28.97200 -19.56800 -36.30600 1.000 42.14148 79 VAL D C 1
ATOM 4860 O O . VAL C 1 79 ? -30.18800 -19.38900 -36.44500 1.000 45.07669 79 VAL D O 1
ATOM 4864 N N . GLY C 1 80 ? -28.43300 -19.91500 -35.13600 1.000 38.76648 80 GLY D N 1
ATOM 4865 C CA . GLY C 1 80 ? -29.26800 -20.05100 -33.95700 1.000 35.82232 80 GLY D CA 1
ATOM 4866 C C . GLY C 1 80 ? -29.98600 -18.76500 -33.60300 1.000 35.18543 80 GLY D C 1
ATOM 4867 O O . GLY C 1 80 ? -31.16600 -18.78000 -33.24700 1.000 35.58968 80 GLY D O 1
ATOM 4868 N N . ALA C 1 81 ? -29.28900 -17.63300 -33.70800 1.000 35.24276 81 ALA D N 1
ATOM 4869 C CA . ALA C 1 81 ? -29.95000 -16.36000 -33.45700 1.000 35.98872 81 ALA D CA 1
ATOM 4870 C C . ALA C 1 81 ? -31.08200 -16.10800 -34.44400 1.000 45.38618 81 ALA D C 1
ATOM 4871 O O . ALA C 1 81 ? -32.09500 -15.50300 -34.07900 1.000 47.56656 81 ALA D O 1
ATOM 4873 N N . MET C 1 82 ? -30.94200 -16.57200 -35.68900 1.000 40.31489 82 MET D N 1
ATOM 4874 C CA . MET C 1 82 ? -32.02600 -16.41400 -36.65600 1.000 37.95349 82 MET D CA 1
ATOM 4875 C C . MET C 1 82 ? -33.24200 -17.24900 -36.29200 1.000 39.32597 82 MET D C 1
ATOM 4876 O O . MET C 1 82 ? -34.36700 -16.73700 -36.27700 1.000 45.81447 82 MET D O 1
ATOM 4881 N N . MET C 1 83 ? -33.04600 -18.54400 -36.02800 1.000 36.80763 83 MET D N 1
ATOM 4882 C CA . MET C 1 83 ? -34.19000 -19.39100 -35.71900 1.000 40.21170 83 MET D CA 1
ATOM 4883 C C . MET C 1 83 ? -34.98500 -18.82200 -34.55600 1.000 39.67773 83 MET D C 1
ATOM 4884 O O . MET C 1 83 ? -36.21900 -18.86900 -34.55900 1.000 43.10327 83 MET D O 1
ATOM 4889 N N . HIS C 1 84 ? -34.29900 -18.23900 -33.57500 1.000 39.04946 84 HIS D N 1
ATOM 4890 C CA . HIS C 1 84 ? -35.00500 -17.62600 -32.45900 1.000 45.87237 84 HIS D CA 1
ATOM 4891 C C . HIS C 1 84 ? -35.60600 -16.28300 -32.84200 1.000 46.42395 84 HIS D C 1
ATOM 4892 O O . HIS C 1 84 ? -36.72800 -15.96600 -32.43300 1.000 43.58162 84 HIS D O 1
ATOM 4899 N N . ASP C 1 85 ? -34.88300 -15.48400 -33.62800 1.000 42.57115 85 ASP D N 1
ATOM 4900 C CA . ASP C 1 85 ? -35.43400 -14.20600 -34.06400 1.000 48.35442 85 ASP D CA 1
ATOM 4901 C C . ASP C 1 85 ? -36.65400 -14.40600 -34.95200 1.000 43.67611 85 ASP D C 1
ATOM 4902 O O . ASP C 1 85 ? -37.60400 -13.61700 -34.90200 1.000 47.48745 85 ASP D O 1
ATOM 4907 N N . ASP C 1 86 ? -36.64700 -15.45700 -35.77300 1.000 42.94192 86 ASP D N 1
ATOM 4908 C CA . ASP C 1 86 ? -37.79700 -15.73400 -36.62700 1.000 47.39921 86 ASP D CA 1
ATOM 4909 C C . ASP C 1 86 ? -39.02800 -16.10600 -35.81300 1.000 51.00633 86 ASP D C 1
ATOM 4910 O O . ASP C 1 86 ? -40.15600 -15.85000 -36.24900 1.000 54.16649 86 ASP D O 1
ATOM 4915 N N . ILE C 1 87 ? -38.83700 -16.70500 -34.63700 1.000 46.81867 87 ILE D N 1
ATOM 4916 C CA . ILE C 1 87 ? -39.97400 -17.09500 -33.81100 1.000 48.93381 87 ILE D CA 1
ATOM 4917 C C . ILE C 1 87 ? -40.64800 -15.86200 -33.22400 1.000 53.35590 87 ILE D C 1
ATOM 4918 O O . ILE C 1 87 ? -41.87800 -15.73000 -33.25400 1.000 62.07041 87 ILE D O 1
ATOM 4923 N N . ILE C 1 88 ? -39.85300 -14.94300 -32.67800 1.000 52.09193 88 ILE D N 1
ATOM 4924 C CA . ILE C 1 88 ? -40.42200 -13.78900 -31.99400 1.000 52.10938 88 ILE D CA 1
ATOM 4925 C C . ILE C 1 88 ? -41.04300 -12.81600 -32.99200 1.000 62.79091 88 ILE D C 1
ATOM 4926 O O . ILE C 1 88 ? -41.96200 -12.06400 -32.64700 1.000 64.89962 88 ILE D O 1
ATOM 4931 N N . ASP C 1 89 ? -40.57100 -12.82000 -34.23900 1.000 69.01833 89 ASP D N 1
ATOM 4932 C CA . ASP C 1 89 ? -41.14700 -12.00100 -35.30500 1.000 63.75435 89 ASP D CA 1
ATOM 4933 C C . ASP C 1 89 ? -42.39600 -12.67100 -35.86400 1.000 58.33669 89 ASP D C 1
ATOM 4934 O O . ASP C 1 89 ? -42.31000 -13.68100 -36.56900 1.000 71.86448 89 ASP D O 1
ATOM 4939 N N . CYS C 1 90 ? -43.55700 -12.11200 -35.54200 1.000 60.55223 90 CYS D N 1
ATOM 4940 C CA . CYS C 1 90 ? -44.83500 -12.72000 -35.89100 1.000 62.25984 90 CYS D CA 1
ATOM 4941 C C . CYS C 1 90 ? -45.08200 -12.64100 -37.39300 1.000 65.69100 90 CYS D C 1
ATOM 4942 O O . CYS C 1 90 ? -46.22100 -12.48700 -37.83700 1.000 64.14225 90 CYS D O 1
ATOM 4945 N N . VAL C 1 103 ? -41.98000 -25.02600 -40.08400 1.000 135.12230 103 VAL D N 1
ATOM 4946 C CA . VAL C 1 103 ? -41.07100 -26.05800 -40.56800 1.000 128.85800 103 VAL D CA 1
ATOM 4947 C C . VAL C 1 103 ? -40.61400 -26.93700 -39.41800 1.000 122.61664 103 VAL D C 1
ATOM 4948 O O . VAL C 1 103 ? -40.99500 -28.10500 -39.31500 1.000 133.31929 103 VAL D O 1
ATOM 4952 N N . PHE C 1 104 ? -39.78600 -26.35600 -38.55100 1.000 80.45756 104 PHE D N 1
ATOM 4953 C CA . PHE C 1 104 ? -39.19700 -27.12200 -37.46300 1.000 64.71695 104 PHE D CA 1
ATOM 4954 C C . PHE C 1 104 ? -40.24100 -27.49100 -36.42400 1.000 61.98588 104 PHE D C 1
ATOM 4955 O O . PHE C 1 104 ? -40.19500 -28.58200 -35.84300 1.000 64.99094 104 PHE D O 1
ATOM 4963 N N . GLY C 1 105 ? -41.19500 -26.60800 -36.19400 1.000 56.95607 105 GLY D N 1
ATOM 4964 C CA . GLY C 1 105 ? -42.01700 -26.78200 -35.01500 1.000 52.46245 105 GLY D CA 1
ATOM 4965 C C . GLY C 1 105 ? -41.35200 -26.12900 -33.82300 1.000 50.77999 105 GLY D C 1
ATOM 4966 O O . GLY C 1 105 ? -40.12900 -26.10100 -33.69500 1.000 53.81459 105 GLY D O 1
ATOM 4967 N N . GLU C 1 106 ? -42.17400 -25.56700 -32.94100 1.000 49.24352 106 GLU D N 1
ATOM 4968 C CA . GLU C 1 106 ? -41.61800 -24.77000 -31.85200 1.000 46.29187 106 GLU D CA 1
ATOM 4969 C C . GLU C 1 106 ? -40.60600 -25.52600 -30.99900 1.000 44.07783 106 GLU D C 1
ATOM 4970 O O . GLU C 1 106 ? -39.55800 -24.93700 -30.68300 1.000 47.88566 106 GLU D O 1
ATOM 4976 N N . PRO C 1 107 ? -40.82300 -26.78600 -30.60000 1.000 45.74892 107 PRO D N 1
ATOM 4977 C CA . PRO C 1 107 ? -39.75900 -27.47900 -29.85000 1.000 42.74868 107 PRO D CA 1
ATOM 4978 C C . PRO C 1 107 ? -38.45600 -27.57900 -30.62400 1.000 45.89725 107 PRO D C 1
ATOM 4979 O O . PRO C 1 107 ? -37.39000 -27.26700 -30.07900 1.000 51.71635 107 PRO D O 1
ATOM 4983 N N . THR C 1 108 ? -38.50900 -27.99500 -31.89200 1.000 50.51161 108 THR D N 1
ATOM 4984 C CA . THR C 1 108 ? -37.28300 -28.08500 -32.67900 1.000 46.31199 108 THR D CA 1
ATOM 4985 C C . THR C 1 108 ? -36.69100 -26.70700 -32.94000 1.000 42.16399 108 THR D C 1
ATOM 4986 O O . THR C 1 108 ? -35.47000 -26.52900 -32.88400 1.000 41.62386 108 THR D O 1
ATOM 4990 N N . ALA C 1 109 ? -37.53600 -25.71700 -33.22400 1.000 39.94311 109 ALA D N 1
ATOM 4991 C CA . ALA C 1 109 ? -37.02300 -24.38100 -33.50300 1.000 37.85788 109 ALA D CA 1
ATOM 4992 C C . ALA C 1 109 ? -36.38500 -23.76500 -32.26600 1.000 38.70030 109 ALA D C 1
ATOM 4993 O O . ALA C 1 109 ? -35.36600 -23.07400 -32.36700 1.000 39.46286 109 ALA D O 1
ATOM 4995 N N . ILE C 1 110 ? -36.96600 -24.00200 -31.09200 1.000 40.36254 110 ILE D N 1
ATOM 4996 C CA . ILE C 1 110 ? -36.44400 -23.39400 -29.87100 1.000 41.72815 110 ILE D CA 1
ATOM 4997 C C . ILE C 1 110 ? -35.28400 -24.20900 -29.31500 1.000 37.38705 110 ILE D C 1
ATOM 4998 O O . ILE C 1 110 ? -34.17400 -23.69900 -29.12600 1.000 39.65428 110 ILE D O 1
ATOM 5003 N N . VAL C 1 111 ? -35.52800 -25.48900 -29.04200 1.000 36.78858 111 VAL D N 1
ATOM 5004 C CA . VAL C 1 111 ? -34.49500 -26.32300 -28.44000 1.000 39.33252 111 VAL D CA 1
ATOM 5005 C C . VAL C 1 111 ? -33.38400 -26.60200 -29.44200 1.000 40.64334 111 VAL D C 1
ATOM 5006 O O . VAL C 1 111 ? -32.19700 -26.56300 -29.10000 1.000 45.59590 111 VAL D O 1
ATOM 5010 N N . GLY C 1 112 ? -33.74600 -26.88800 -30.69300 1.000 44.11332 112 GLY D N 1
ATOM 5011 C CA . GLY C 1 112 ? -32.73100 -27.09600 -31.71200 1.000 40.32156 112 GLY D CA 1
ATOM 5012 C C . GLY C 1 112 ? -31.86300 -25.87200 -31.91700 1.000 37.90337 112 GLY D C 1
ATOM 5013 O O . GLY C 1 112 ? -30.64700 -25.98400 -32.08000 1.000 51.32920 112 GLY D O 1
ATOM 5014 N N . GLY C 1 113 ? -32.47500 -24.68700 -31.90900 1.000 38.13954 113 GLY D N 1
ATOM 5015 C CA . GLY C 1 113 ? -31.69100 -23.46400 -31.93900 1.000 34.95442 113 GLY D CA 1
ATOM 5016 C C . GLY C 1 113 ? -30.73700 -23.36800 -30.76500 1.000 42.51184 113 GLY D C 1
ATOM 5017 O O . GLY C 1 113 ? -29.60100 -22.91100 -30.90900 1.000 43.08034 113 GLY D O 1
ATOM 5018 N N . ASP C 1 114 ? -31.18100 -23.81400 -29.58900 1.000 38.11421 114 ASP D N 1
ATOM 5019 C CA . ASP C 1 114 ? -30.29900 -23.84700 -28.43000 1.000 34.02449 114 ASP D CA 1
ATOM 5020 C C . ASP C 1 114 ? -29.08900 -24.72500 -28.70400 1.000 40.64245 114 ASP D C 1
ATOM 5021 O O . ASP C 1 114 ? -27.95000 -24.34500 -28.40700 1.000 38.83290 114 ASP D O 1
ATOM 5026 N N . GLY C 1 115 ? -29.32100 -25.90900 -29.27500 1.000 41.24895 115 GLY D N 1
ATOM 5027 C CA . GLY C 1 115 ? -28.22200 -26.81800 -29.55100 1.000 41.50414 115 GLY D CA 1
ATOM 5028 C C . GLY C 1 115 ? -27.14800 -26.20600 -30.42800 1.000 35.26508 115 GLY D C 1
ATOM 5029 O O . GLY C 1 115 ? -25.95900 -26.47700 -30.24800 1.000 41.72777 115 GLY D O 1
ATOM 5030 N N . LEU C 1 116 ? -27.54500 -25.35800 -31.37600 1.000 34.12987 116 LEU D N 1
ATOM 5031 C CA . LEU C 1 116 ? -26.55200 -24.74800 -32.25200 1.000 34.14621 116 LEU D CA 1
ATOM 5032 C C . LEU C 1 116 ? -25.66100 -23.77300 -31.49900 1.000 35.09626 116 LEU D C 1
ATOM 5033 O O . LEU C 1 116 ? -24.48900 -23.61200 -31.85500 1.000 33.89834 116 LEU D O 1
ATOM 5038 N N . PHE C 1 117 ? -26.19100 -23.11800 -30.46400 1.000 39.12704 117 PHE D N 1
ATOM 5039 C CA . PHE C 1 117 ? -25.33400 -22.35700 -29.56100 1.000 34.41953 117 PHE D CA 1
ATOM 5040 C C . PHE C 1 117 ? -24.27100 -23.25700 -28.95100 1.000 33.38858 117 PHE D C 1
ATOM 5041 O O . PHE C 1 117 ? -23.08500 -22.90800 -28.91800 1.000 33.36956 117 PHE D O 1
ATOM 5049 N N . PHE C 1 118 ? -24.68000 -24.42900 -28.46500 1.000 33.34729 118 PHE D N 1
ATOM 5050 C CA . PHE C 1 118 ? -23.70800 -25.37100 -27.93100 1.000 33.28078 118 PHE D CA 1
ATOM 5051 C C . PHE C 1 118 ? -22.78800 -25.87500 -29.03300 1.000 36.65889 118 PHE D C 1
ATOM 5052 O O . PHE C 1 118 ? -21.57500 -25.99800 -28.82800 1.000 41.64157 118 PHE D O 1
ATOM 5060 N N . HIS C 1 119 ? -23.34400 -26.15200 -30.21500 1.000 39.38075 119 HIS D N 1
ATOM 5061 C CA . HIS C 1 119 ? -22.51800 -26.56200 -31.34400 1.000 37.51108 119 HIS D CA 1
ATOM 5062 C C . HIS C 1 119 ? -21.44400 -25.52200 -31.63200 1.000 34.94071 119 HIS D C 1
ATOM 5063 O O . HIS C 1 119 ? -20.26300 -25.85400 -31.78500 1.000 35.20792 119 HIS D O 1
ATOM 5070 N N . GLY C 1 120 ? -21.83900 -24.24900 -31.68400 1.000 33.86195 120 GLY D N 1
ATOM 5071 C CA . GLY C 1 120 ? -20.89300 -23.19600 -32.01700 1.000 33.96852 120 GLY D CA 1
ATOM 5072 C C . GLY C 1 120 ? -19.73600 -23.10400 -31.04200 1.000 33.88695 120 GLY D C 1
ATOM 5073 O O . GLY C 1 120 ? -18.56900 -23.10000 -31.44100 1.000 34.08920 120 GLY D O 1
ATOM 5074 N N . PHE C 1 121 ? -20.04400 -23.02200 -29.74700 1.000 33.64192 121 PHE D N 1
ATOM 5075 C CA . PHE C 1 121 ? -18.98700 -22.86800 -28.75400 1.000 38.68930 121 PHE D CA 1
ATOM 5076 C C . PHE C 1 121 ? -18.06800 -24.07900 -28.71500 1.000 39.36734 121 PHE D C 1
ATOM 5077 O O . PHE C 1 121 ? -16.86400 -23.93700 -28.47200 1.000 36.40070 121 PHE D O 1
ATOM 5085 N N . ALA C 1 122 ? -18.60800 -25.27400 -28.94500 1.000 33.70035 122 ALA D N 1
ATOM 5086 C CA . ALA C 1 122 ? -17.75500 -26.45200 -29.03000 1.000 33.89907 122 ALA D CA 1
ATOM 5087 C C . ALA C 1 122 ? -16.80600 -26.34800 -30.22000 1.000 40.72679 122 ALA D C 1
ATOM 5088 O O . ALA C 1 122 ? -15.60100 -26.59500 -30.09100 1.000 43.11773 122 ALA D O 1
ATOM 5090 N N . ALA C 1 123 ? -17.33100 -25.95500 -31.38700 1.000 38.09628 123 ALA D N 1
ATOM 5091 C CA . ALA C 1 123 ? -16.49900 -25.85600 -32.58300 1.000 39.52881 123 ALA D CA 1
ATOM 5092 C C . ALA C 1 123 ? -15.45700 -24.75700 -32.45100 1.000 42.66450 123 ALA D C 1
ATOM 5093 O O . ALA C 1 123 ? -14.33200 -24.89700 -32.94700 1.000 48.86246 123 ALA D O 1
ATOM 5095 N N . LEU C 1 124 ? -15.81000 -23.65500 -31.79100 1.000 36.04892 124 LEU D N 1
ATOM 5096 C CA . LEU C 1 124 ? -14.81700 -22.62400 -31.52500 1.000 35.74484 124 LEU D CA 1
ATOM 5097 C C . LEU C 1 124 ? -13.69800 -23.17900 -30.65600 1.000 37.75241 124 LEU D C 1
ATOM 5098 O O . LEU C 1 124 ? -12.51700 -22.89800 -30.89300 1.000 44.57474 124 LEU D O 1
ATOM 5103 N N . SER C 1 125 ? -14.05100 -23.99400 -29.66100 1.000 41.56153 125 SER D N 1
ATOM 5104 C CA . SER C 1 125 ? -13.03600 -24.63100 -28.83200 1.000 41.93691 125 SER D CA 1
ATOM 5105 C C . SER C 1 125 ? -12.18700 -25.60300 -29.63900 1.000 44.29870 125 SER D C 1
ATOM 5106 O O . SER C 1 125 ? -10.98500 -25.73000 -29.38400 1.000 49.04940 125 SER D O 1
ATOM 5109 N N . GLU C 1 126 ? -12.78000 -26.28400 -30.62000 1.000 40.41812 126 GLU D N 1
ATOM 5110 C CA . GLU C 1 126 ? -12.02600 -27.24700 -31.41100 1.000 49.48571 126 GLU D CA 1
ATOM 5111 C C . GLU C 1 126 ? -11.00000 -26.58400 -32.32700 1.000 48.99472 126 GLU D C 1
ATOM 5112 O O . GLU C 1 126 ? -10.15200 -27.28700 -32.88700 1.000 50.00886 126 GLU D O 1
ATOM 5118 N N . CYS C 1 127 ? -11.02800 -25.25500 -32.46800 1.000 48.85421 127 CYS D N 1
ATOM 5119 C CA . CYS C 1 127 ? -10.04800 -24.57500 -33.30700 1.000 42.44851 127 CYS D CA 1
ATOM 5120 C C . CYS C 1 127 ? -8.62600 -24.75600 -32.79700 1.000 47.09591 127 CYS D C 1
ATOM 5121 O O . CYS C 1 127 ? -7.67100 -24.50000 -33.53900 1.000 43.15471 127 CYS D O 1
ATOM 5124 N N . ARG C 1 128 ? -8.46800 -25.18000 -31.54500 1.000 46.49804 128 ARG D N 1
ATOM 5125 C CA . ARG C 1 128 ? -7.14100 -25.47500 -31.02900 1.000 43.44408 128 ARG D CA 1
ATOM 5126 C C . ARG C 1 128 ? -6.51600 -26.63900 -31.78000 1.000 48.94118 128 ARG D C 1
ATOM 5127 O O . ARG C 1 128 ? -5.30400 -26.65300 -32.01900 1.000 57.48913 128 ARG D O 1
ATOM 5135 N N . GLU C 1 129 ? -7.33300 -27.62600 -32.15900 1.000 47.77860 129 GLU D N 1
ATOM 5136 C CA . GLU C 1 129 ? -6.83700 -28.73000 -32.97000 1.000 51.75234 129 GLU D CA 1
ATOM 5137 C C . GLU C 1 129 ? -6.38100 -28.25500 -34.34200 1.000 55.66114 129 GLU D C 1
ATOM 5138 O O . GLU C 1 129 ? -5.48900 -28.86200 -34.94800 1.000 54.03511 129 GLU D O 1
ATOM 5144 N N . ALA C 1 130 ? -6.97600 -27.17300 -34.84700 1.000 57.45015 130 ALA D N 1
ATOM 5145 C CA . ALA C 1 130 ? -6.52100 -26.58600 -36.09900 1.000 46.82733 130 ALA D CA 1
ATOM 5146 C C . ALA C 1 130 ? -5.17100 -25.89800 -35.95900 1.000 49.34486 130 ALA D C 1
ATOM 5147 O O . ALA C 1 130 ? -4.45700 -25.75400 -36.95600 1.000 52.34395 130 ALA D O 1
ATOM 5149 N N . GLY C 1 131 ? -4.80600 -25.47000 -34.75500 1.000 50.67997 131 GLY D N 1
ATOM 5150 C CA . GLY C 1 131 ? -3.49700 -24.89100 -34.53700 1.000 52.58553 131 GLY D CA 1
ATOM 5151 C C . GLY C 1 131 ? -3.55700 -23.55800 -33.82700 1.000 50.20215 131 GLY D C 1
ATOM 5152 O O . GLY C 1 131 ? -2.54500 -22.86300 -33.70200 1.000 58.37590 131 GLY D O 1
ATOM 5153 N N . ALA C 1 132 ? -4.73000 -23.19500 -33.35900 1.000 51.94787 132 ALA D N 1
ATOM 5154 C CA . ALA C 1 132 ? -4.89700 -21.89500 -32.72900 1.000 50.19094 132 ALA D CA 1
ATOM 5155 C C . ALA C 1 132 ? -4.29900 -21.90100 -31.32200 1.000 50.54492 132 ALA D C 1
ATOM 5156 O O . ALA C 1 132 ? -4.50000 -22.85700 -30.56800 1.000 58.82854 132 ALA D O 1
ATOM 5158 N N . PRO C 1 133 ? -3.56000 -20.85600 -30.94800 1.000 49.78224 133 PRO D N 1
ATOM 5159 C CA . PRO C 1 133 ? -3.10500 -20.74100 -29.55600 1.000 47.86905 133 PRO D CA 1
ATOM 5160 C C . PRO C 1 133 ? -4.29500 -20.60600 -28.62000 1.000 48.00401 133 PRO D C 1
ATOM 5161 O O . PRO C 1 133 ? -5.21700 -19.82300 -28.86400 1.000 48.93684 133 PRO D O 1
ATOM 5165 N N . ALA C 1 134 ? -4.26200 -21.37600 -27.53300 1.000 47.73159 134 ALA D N 1
ATOM 5166 C CA . ALA C 1 134 ? -5.41700 -21.44600 -26.64700 1.000 43.05556 134 ALA D CA 1
ATOM 5167 C C . ALA C 1 134 ? -5.71800 -20.10100 -25.99500 1.000 46.30657 134 ALA D C 1
ATOM 5168 O O . ALA C 1 134 ? -6.87600 -19.82400 -25.66300 1.000 42.48919 134 ALA D O 1
ATOM 5170 N N . GLU C 1 135 ? -4.70500 -19.24900 -25.81400 1.000 41.20883 135 GLU D N 1
ATOM 5171 C CA . GLU C 1 135 ? -4.94200 -17.96200 -25.16500 1.000 41.65373 135 GLU D CA 1
ATOM 5172 C C . GLU C 1 135 ? -5.86900 -17.08100 -25.99800 1.000 44.05441 135 GLU D C 1
ATOM 5173 O O . GLU C 1 135 ? -6.73200 -16.38400 -25.45000 1.000 41.19567 135 GLU D O 1
ATOM 5179 N N . ARG C 1 136 ? -5.70500 -17.09200 -27.32200 1.000 39.88597 136 ARG D N 1
ATOM 5180 C CA . ARG C 1 136 ? -6.63500 -16.35800 -28.17200 1.000 38.10893 136 ARG D CA 1
ATOM 5181 C C . ARG C 1 136 ? -8.02000 -16.99100 -28.14400 1.000 39.78900 136 ARG D C 1
ATOM 5182 O O . ARG C 1 136 ? -9.03100 -16.28300 -28.06500 1.000 42.53957 136 ARG D O 1
ATOM 5190 N N . VAL C 1 137 ? -8.08200 -18.32500 -28.20200 1.000 39.81512 137 VAL D N 1
ATOM 5191 C CA . VAL C 1 137 ? -9.36900 -19.01600 -28.19100 1.000 36.38404 137 VAL D CA 1
ATOM 5192 C C . VAL C 1 137 ? -10.14600 -18.67500 -26.92800 1.000 37.07471 137 VAL D C 1
ATOM 5193 O O . VAL C 1 137 ? -11.35900 -18.44000 -26.97300 1.000 42.19163 137 VAL D O 1
ATOM 5197 N N . ALA C 1 138 ? -9.45900 -18.63500 -25.78300 1.000 36.08812 138 ALA D N 1
ATOM 5198 C CA . ALA C 1 138 ? -10.11800 -18.26800 -24.53400 1.000 35.73985 138 ALA D CA 1
ATOM 5199 C C . ALA C 1 138 ? -10.66700 -16.85400 -24.60500 1.000 39.00973 138 ALA D C 1
ATOM 5200 O O . ALA C 1 138 ? -11.78200 -16.58500 -24.14300 1.000 45.39168 138 ALA D O 1
ATOM 5202 N N . GLN C 1 139 ? -9.88900 -15.93400 -25.17300 1.000 36.93495 139 GLN D N 1
ATOM 5203 C CA . GLN C 1 139 ? -10.37600 -14.57600 -25.35600 1.000 41.02156 139 GLN D CA 1
ATOM 5204 C C . GLN C 1 139 ? -11.54300 -14.52900 -26.33300 1.000 37.87900 139 GLN D C 1
ATOM 5205 O O . GLN C 1 139 ? -12.45300 -13.70800 -26.17100 1.000 38.28836 139 GLN D O 1
ATOM 5211 N N . ALA C 1 140 ? -11.54200 -15.40700 -27.34000 1.000 36.14828 140 ALA D N 1
ATOM 5212 C CA . ALA C 1 140 ? -12.64600 -15.44400 -28.29400 1.000 35.91186 140 ALA D CA 1
ATOM 5213 C C . ALA C 1 140 ? -13.96100 -15.76800 -27.60200 1.000 35.33501 140 ALA D C 1
ATOM 5214 O O . ALA C 1 140 ? -15.00500 -15.20500 -27.94700 1.000 35.82049 140 ALA D O 1
ATOM 5216 N N . PHE C 1 141 ? -13.92700 -16.68300 -26.62900 1.000 38.70941 141 PHE D N 1
ATOM 5217 C CA . PHE C 1 141 ? -15.12000 -16.99200 -25.84800 1.000 34.71805 141 PHE D CA 1
ATOM 5218 C C . PHE C 1 141 ? -15.67400 -15.74300 -25.18100 1.000 35.68167 141 PHE D C 1
ATOM 5219 O O . PHE C 1 141 ? -16.87800 -15.47400 -25.24000 1.000 34.55622 141 PHE D O 1
ATOM 5227 N N . THR C 1 142 ? -14.80100 -14.96600 -24.54000 1.000 39.46236 142 THR D N 1
ATOM 5228 C CA . THR C 1 142 ? -15.24900 -13.75000 -23.87600 1.000 37.56793 142 THR D CA 1
ATOM 5229 C C . THR C 1 142 ? -15.80700 -12.75100 -24.87900 1.000 38.39303 142 THR D C 1
ATOM 5230 O O . THR C 1 142 ? -16.84900 -12.13300 -24.63600 1.000 40.24572 142 THR D O 1
ATOM 5234 N N . VAL C 1 143 ? -15.13100 -12.58800 -26.01800 1.000 38.59963 143 VAL D N 1
ATOM 5235 C CA . VAL C 1 143 ? -15.62400 -11.68300 -27.05400 1.000 36.34666 143 VAL D CA 1
ATOM 5236 C C . VAL C 1 143 ? -16.96700 -12.16600 -27.58700 1.000 37.23221 143 VAL D C 1
ATOM 5237 O O . VAL C 1 143 ? -17.94400 -11.41000 -27.64400 1.000 37.58109 143 VAL D O 1
ATOM 5241 N N . LEU C 1 144 ? -17.02900 -13.43600 -27.98800 1.000 38.20734 144 LEU D N 1
ATOM 5242 C CA . LEU C 1 144 ? -18.25500 -13.98200 -28.55900 1.000 34.98301 144 LEU D CA 1
ATOM 5243 C C . LEU C 1 144 ? -19.41700 -13.89900 -27.57900 1.000 35.78384 144 LEU D C 1
ATOM 5244 O O . LEU C 1 144 ? -20.52600 -13.50000 -27.95200 1.000 39.53799 144 LEU D O 1
ATOM 5249 N N . SER C 1 145 ? -19.18200 -14.26000 -26.32000 1.000 34.42078 145 SER D N 1
ATOM 5250 C CA . SER C 1 145 ? -20.26500 -14.27600 -25.34400 1.000 34.14658 145 SER D CA 1
ATOM 5251 C C . SER C 1 145 ? -20.76300 -12.86700 -25.03900 1.000 38.59909 145 SER D C 1
ATOM 5252 O O . SER C 1 145 ? -21.97300 -12.61400 -25.04400 1.000 40.02464 145 SER D O 1
ATOM 5255 N N . ARG C 1 146 ? -19.84300 -11.93300 -24.77000 1.000 38.27368 146 ARG D N 1
ATOM 5256 C CA . ARG C 1 146 ? -20.24600 -10.57700 -24.39900 1.000 39.85098 146 ARG D CA 1
ATOM 5257 C C . ARG C 1 146 ? -21.02300 -9.89800 -25.51600 1.000 37.02960 146 ARG D C 1
ATOM 5258 O O . ARG C 1 146 ? -21.87800 -9.04500 -25.24800 1.000 38.94844 146 ARG D O 1
ATOM 5266 N N . ALA C 1 147 ? -20.72800 -10.25100 -26.77000 1.000 35.55829 147 ALA D N 1
ATOM 5267 C CA . ALA C 1 147 ? -21.49600 -9.73300 -27.89500 1.000 39.84231 147 ALA D CA 1
ATOM 5268 C C . ALA C 1 147 ? -22.94700 -10.18600 -27.82200 1.000 40.05735 147 ALA D C 1
ATOM 5269 O O . ALA C 1 147 ? -23.86800 -9.39100 -28.05200 1.000 42.63267 147 ALA D O 1
ATOM 5271 N N . GLY C 1 148 ? -23.17100 -11.46500 -27.51500 1.000 40.81845 148 GLY D N 1
ATOM 5272 C CA . GLY C 1 148 ? -24.53300 -11.95000 -27.37300 1.000 35.68243 148 GLY D CA 1
ATOM 5273 C C . GLY C 1 148 ? -25.30500 -11.20800 -26.30200 1.000 34.99443 148 GLY D C 1
ATOM 5274 O O . GLY C 1 148 ? -26.50700 -10.97300 -26.44200 1.000 39.94137 148 GLY D O 1
ATOM 5275 N N . LEU C 1 149 ? -24.62400 -10.81500 -25.22300 1.000 35.34684 149 LEU D N 1
ATOM 5276 C CA . LEU C 1 149 ? -25.27900 -10.01500 -24.19400 1.000 39.88309 149 LEU D CA 1
ATOM 5277 C C . LEU C 1 149 ? -25.69100 -8.65400 -24.72700 1.000 37.02370 149 LEU D C 1
ATOM 5278 O O . LEU C 1 149 ? -26.72000 -8.11100 -24.31200 1.000 40.08107 149 LEU D O 1
ATOM 5283 N N . ARG C 1 150 ? -24.90100 -8.09000 -25.63400 1.000 38.93087 150 ARG D N 1
ATOM 5284 C CA . ARG C 1 150 ? -25.29700 -6.83900 -26.26100 1.000 41.62256 150 ARG D CA 1
ATOM 5285 C C . ARG C 1 150 ? -26.50600 -7.05000 -27.16300 1.000 40.19726 150 ARG D C 1
ATOM 5286 O O . ARG C 1 150 ? -27.44600 -6.24900 -27.14600 1.000 43.77985 150 ARG D O 1
ATOM 5294 N N . ILE C 1 151 ? -26.51600 -8.14200 -27.92700 1.000 36.47215 151 ILE D N 1
ATOM 5295 C CA . ILE C 1 151 ? -27.64900 -8.43300 -28.80200 1.000 40.07385 151 ILE D CA 1
ATOM 5296 C C . ILE C 1 151 ? -28.90800 -8.71300 -27.99400 1.000 39.27209 151 ILE D C 1
ATOM 5297 O O . ILE C 1 151 ? -30.00700 -8.28200 -28.36400 1.000 46.75165 151 ILE D O 1
ATOM 5302 N N . GLY C 1 152 ? -28.77700 -9.43900 -26.88400 1.000 35.99157 152 GLY D N 1
ATOM 5303 C CA . GLY C 1 152 ? -29.95200 -9.75000 -26.08900 1.000 35.91430 152 GLY D CA 1
ATOM 5304 C C . GLY C 1 152 ? -30.60100 -8.50600 -25.51800 1.000 37.75888 152 GLY D C 1
ATOM 5305 O O . GLY C 1 152 ? -31.82200 -8.33900 -25.58200 1.000 39.28958 152 GLY D O 1
ATOM 5306 N N . SER C 1 153 ? -29.78900 -7.61100 -24.95600 1.000 37.53364 153 SER D N 1
ATOM 5307 C CA . SER C 1 153 ? -30.32800 -6.35300 -24.45800 1.000 37.08979 153 SER D CA 1
ATOM 5308 C C . SER C 1 153 ? -31.04000 -5.59500 -25.56900 1.000 41.13801 153 SER D C 1
ATOM 5309 O O . SER C 1 153 ? -32.09700 -4.99400 -25.34500 1.000 46.97826 153 SER D O 1
ATOM 5312 N N . ALA C 1 154 ? -30.48500 -5.63600 -26.78300 1.000 45.33412 154 ALA D N 1
ATOM 5313 C CA . ALA C 1 154 ? -31.06300 -4.89800 -27.90200 1.000 44.59827 154 ALA D CA 1
ATOM 5314 C C . ALA C 1 154 ? -32.36700 -5.52700 -28.36800 1.000 46.16639 154 ALA D C 1
ATOM 5315 O O . ALA C 1 154 ? -33.37000 -4.82800 -28.56000 1.000 44.71856 154 ALA D O 1
ATOM 5317 N N . ALA C 1 155 ? -32.36400 -6.84400 -28.58700 1.000 41.89533 155 ALA D N 1
ATOM 5318 C CA . ALA C 1 155 ? -33.59400 -7.52400 -28.97200 1.000 38.51133 155 ALA D CA 1
ATOM 5319 C C . ALA C 1 155 ? -34.69300 -7.26300 -27.95400 1.000 43.36196 155 ALA D C 1
ATOM 5320 O O . ALA C 1 155 ? -35.85300 -7.04500 -28.32100 1.000 48.56654 155 ALA D O 1
ATOM 5322 N N . LEU C 1 156 ? -34.34100 -7.26400 -26.66800 1.000 37.96296 156 LEU D N 1
ATOM 5323 C CA . LEU C 1 156 ? -35.31500 -6.91700 -25.64300 1.000 42.75267 156 LEU D CA 1
ATOM 5324 C C . LEU C 1 156 ? -35.79000 -5.47900 -25.80500 1.000 44.21211 156 LEU D C 1
ATOM 5325 O O . LEU C 1 156 ? -36.99100 -5.20300 -25.72900 1.000 45.93206 156 LEU D O 1
ATOM 5330 N N . ARG C 1 157 ? -34.86500 -4.55500 -26.06600 1.000 39.24481 157 ARG D N 1
ATOM 5331 C CA . ARG C 1 157 ? -35.26000 -3.16700 -26.27400 1.000 40.11288 157 ARG D CA 1
ATOM 5332 C C . ARG C 1 157 ? -36.16200 -3.03100 -27.49100 1.000 41.94256 157 ARG D C 1
ATOM 5333 O O . ARG C 1 157 ? -37.13600 -2.27000 -27.46800 1.000 42.09162 157 ARG D O 1
ATOM 5341 N N . GLU C 1 158 ? -35.85100 -3.76300 -28.56300 1.000 41.74189 158 GLU D N 1
ATOM 5342 C CA . GLU C 1 158 ? -36.72900 -3.80100 -29.72700 1.000 42.12836 158 GLU D CA 1
ATOM 5343 C C . GLU C 1 158 ? -38.15300 -4.17200 -29.33200 1.000 44.05731 158 GLU D C 1
ATOM 5344 O O . GLU C 1 158 ? -39.12200 -3.61700 -29.86100 1.000 51.76350 158 GLU D O 1
ATOM 5350 N N . ILE C 1 159 ? -38.29700 -5.09700 -28.38400 1.000 45.55162 159 ILE D N 1
ATOM 5351 C CA . ILE C 1 159 ? -39.62300 -5.53600 -27.97000 1.000 43.53863 159 ILE D CA 1
ATOM 5352 C C . ILE C 1 159 ? -40.33800 -4.43100 -27.20500 1.000 45.38156 159 ILE D C 1
ATOM 5353 O O . ILE C 1 159 ? -41.54800 -4.23200 -27.36300 1.000 48.89287 159 ILE D O 1
ATOM 5358 N N . ARG C 1 160 ? -39.60800 -3.68900 -26.37900 1.000 46.76040 160 ARG D N 1
ATOM 5359 C CA . ARG C 1 160 ? -40.21700 -2.62900 -25.59100 1.000 46.75048 160 ARG D CA 1
ATOM 5360 C C . ARG C 1 160 ? -40.49900 -1.39500 -26.42800 1.000 51.49676 160 ARG D C 1
ATOM 5361 O O . ARG C 1 160 ? -41.17600 -0.47900 -25.94900 1.000 56.20945 160 ARG D O 1
ATOM 5369 N N . MET C 1 161 ? -39.98000 -1.35300 -27.65700 1.000 51.00870 161 MET D N 1
ATOM 5370 C CA . MET C 1 161 ? -40.16400 -0.20700 -28.53400 1.000 53.86289 161 MET D CA 1
ATOM 5371 C C . MET C 1 161 ? -41.48000 -0.27500 -29.29600 1.000 57.48803 161 MET D C 1
ATOM 5372 O O . MET C 1 161 ? -42.00300 0.76500 -29.71000 1.000 62.78771 161 MET D O 1
ATOM 5377 N N . SER C 1 162 ? -42.01200 -1.47900 -29.50100 1.000 53.63138 162 SER D N 1
ATOM 5378 C CA . SER C 1 162 ? -43.18500 -1.66400 -30.34400 1.000 54.86758 162 SER D CA 1
ATOM 5379 C C . SER C 1 162 ? -44.35800 -0.82300 -29.85300 1.000 61.43535 162 SER D C 1
ATOM 5380 O O . SER C 1 162 ? -44.47300 -0.50800 -28.66500 1.000 69.60472 162 SER D O 1
ATOM 5383 N N . ARG C 1 163 ? -45.22600 -0.44400 -30.79400 1.000 57.86961 163 ARG D N 1
ATOM 5384 C CA . ARG C 1 163 ? -46.46700 0.27600 -30.52800 1.000 61.90022 163 ARG D CA 1
ATOM 5385 C C . ARG C 1 163 ? -46.22300 1.69100 -30.01700 1.000 67.40731 163 ARG D C 1
ATOM 5386 O O . ARG C 1 163 ? -47.12900 2.30800 -29.44900 1.000 68.66978 163 ARG D O 1
ATOM 5394 N N . GLU C 1 164 ? -45.02500 2.23500 -30.21800 1.000 61.19431 164 GLU D N 1
ATOM 5395 C CA . GLU C 1 164 ? -44.68900 3.52200 -29.63300 1.000 64.37315 164 GLU D CA 1
ATOM 5396 C C . GLU C 1 164 ? -43.64600 4.23900 -30.47700 1.000 66.60109 164 GLU D C 1
ATOM 5397 O O . GLU C 1 164 ? -42.87200 3.61900 -31.20900 1.000 72.31731 164 GLU D O 1
ATOM 5403 N N . ILE C 1 165 ? -43.64100 5.56500 -30.36600 1.000 66.60116 165 ILE D N 1
ATOM 5404 C CA . ILE C 1 165 ? -42.59400 6.37600 -30.97300 1.000 69.15319 165 ILE D CA 1
ATOM 5405 C C . ILE C 1 165 ? -41.42100 6.43100 -30.00500 1.000 65.95977 165 ILE D C 1
ATOM 5406 O O . ILE C 1 165 ? -41.59100 6.76600 -28.82700 1.000 66.10451 165 ILE D O 1
ATOM 5411 N N . CYS C 1 166 ? -40.23200 6.09300 -30.48200 1.000 63.66899 166 CYS D N 1
ATOM 5412 C CA . CYS C 1 166 ? -39.03000 6.35600 -29.70700 1.000 65.95158 166 CYS D CA 1
ATOM 5413 C C . CYS C 1 166 ? -38.29400 7.55500 -30.28700 1.000 64.51614 166 CYS D C 1
ATOM 5414 O O . CYS C 1 166 ? -38.60800 8.04300 -31.37300 1.000 68.53434 166 CYS D O 1
ATOM 5417 N N . SER C 1 167 ? -37.30600 8.03600 -29.54100 1.000 67.22682 167 SER D N 1
ATOM 5418 C CA . SER C 1 167 ? -36.41200 9.04100 -30.08900 1.000 66.64281 167 SER D CA 1
ATOM 5419 C C . SER C 1 167 ? -35.54300 8.40600 -31.16800 1.000 63.99657 167 SER D C 1
ATOM 5420 O O . SER C 1 167 ? -35.25400 7.20600 -31.13400 1.000 59.31444 167 SER D O 1
ATOM 5423 N N . VAL C 1 168 ? -35.14200 9.22200 -32.14700 1.000 74.81001 168 VAL D N 1
ATOM 5424 C CA . VAL C 1 168 ? -34.26300 8.73500 -33.20900 1.000 71.55519 168 VAL D CA 1
ATOM 5425 C C . VAL C 1 168 ? -33.00100 8.12600 -32.61500 1.000 68.45015 168 VAL D C 1
ATOM 5426 O O . VAL C 1 168 ? -32.55900 7.04500 -33.02500 1.000 63.65838 168 VAL D O 1
ATOM 5430 N N . GLN C 1 169 ? -32.42100 8.79500 -31.61600 1.000 70.79320 169 GLN D N 1
ATOM 5431 C CA . GLN C 1 169 ? -31.19600 8.29400 -31.00500 1.000 62.79635 169 GLN D CA 1
ATOM 5432 C C . GLN C 1 169 ? -31.43100 6.96500 -30.30100 1.000 59.13603 169 GLN D C 1
ATOM 5433 O O . GLN C 1 169 ? -30.59600 6.05700 -30.38600 1.000 59.02189 169 GLN D O 1
ATOM 5439 N N . ASP C 1 170 ? -32.56000 6.83400 -29.59600 1.000 61.85684 170 ASP D N 1
ATOM 5440 C CA . ASP C 1 170 ? -32.89000 5.55900 -28.96700 1.000 53.95109 170 ASP D CA 1
ATOM 5441 C C . ASP C 1 170 ? -32.93900 4.44000 -29.99700 1.000 56.28164 170 ASP D C 1
ATOM 5442 O O . ASP C 1 170 ? -32.40000 3.35200 -29.76700 1.000 59.16007 170 ASP D O 1
ATOM 5447 N N . TYR C 1 171 ? -33.57300 4.69100 -31.14600 1.000 66.58127 171 TYR D N 1
ATOM 5448 C CA . TYR C 1 171 ? -33.59100 3.68500 -32.20300 1.000 58.57008 171 TYR D CA 1
ATOM 5449 C C . TYR C 1 171 ? -32.18600 3.38700 -32.69700 1.000 56.85796 171 TYR D C 1
ATOM 5450 O O . TYR C 1 171 ? -31.83700 2.22600 -32.93600 1.000 53.66586 171 TYR D O 1
ATOM 5459 N N . LEU C 1 172 ? -31.35900 4.42400 -32.84100 1.000 65.77972 172 LEU D N 1
ATOM 5460 C CA . LEU C 1 172 ? -30.01400 4.22400 -33.36800 1.000 67.56567 172 LEU D CA 1
ATOM 5461 C C . LEU C 1 172 ? -29.15500 3.41300 -32.40600 1.000 60.28446 172 LEU D C 1
ATOM 5462 O O . LEU C 1 172 ? -28.37700 2.55500 -32.83600 1.000 57.14692 172 LEU D O 1
ATOM 5467 N N . ASP C 1 173 ? -29.28600 3.66100 -31.10200 1.000 56.27640 173 ASP D N 1
ATOM 5468 C CA . ASP C 1 173 ? -28.54700 2.85800 -30.13300 1.000 50.92271 173 ASP D CA 1
ATOM 5469 C C . ASP C 1 173 ? -28.98400 1.40000 -30.17500 1.000 52.52657 173 ASP D C 1
ATOM 5470 O O . ASP C 1 173 ? -28.15500 0.49300 -30.04200 1.000 54.89124 173 ASP D O 1
ATOM 5475 N N . MET C 1 174 ? -30.28500 1.15600 -30.34300 1.000 51.19670 174 MET D N 1
ATOM 5476 C CA . MET C 1 174 ? -30.79600 -0.21000 -30.36600 1.000 46.12437 174 MET D CA 1
ATOM 5477 C C . MET C 1 174 ? -30.16600 -1.02300 -31.49100 1.000 45.75172 174 MET D C 1
ATOM 5478 O O . MET C 1 174 ? -29.64400 -2.12000 -31.26200 1.000 48.53029 174 MET D O 1
ATOM 5483 N N . ILE C 1 175 ? -30.20600 -0.50100 -32.71700 1.000 53.51931 175 ILE D N 1
ATOM 5484 C CA . ILE C 1 175 ? -29.74500 -1.29000 -33.85400 1.000 46.33928 175 ILE D CA 1
ATOM 5485 C C . ILE C 1 175 ? -28.22200 -1.35400 -33.91200 1.000 44.22783 175 ILE D C 1
ATOM 5486 O O . ILE C 1 175 ? -27.66100 -2.33200 -34.41800 1.000 40.91239 175 ILE D O 1
ATOM 5491 N N . ALA C 1 176 ? -27.53200 -0.32800 -33.40800 1.000 42.95856 176 ALA D N 1
ATOM 5492 C CA . ALA C 1 176 ? -26.08400 -0.41500 -33.28800 1.000 45.08440 176 ALA D CA 1
ATOM 5493 C C . ALA C 1 176 ? -25.67900 -1.55100 -32.36400 1.000 46.11759 176 ALA D C 1
ATOM 5494 O O . ALA C 1 176 ? -24.63700 -2.18300 -32.57100 1.000 51.85414 176 ALA D O 1
ATOM 5496 N N . ASP C 1 177 ? -26.48900 -1.82400 -31.34700 1.000 47.22199 177 ASP D N 1
ATOM 5497 C CA . ASP C 1 177 ? -26.28700 -2.97400 -30.48100 1.000 51.33753 177 ASP D CA 1
ATOM 5498 C C . ASP C 1 177 ? -26.95200 -4.22700 -31.03400 1.000 45.45960 177 ASP D C 1
ATOM 5499 O O . ASP C 1 177 ? -26.47200 -5.33700 -30.78400 1.000 46.79754 177 ASP D O 1
ATOM 5504 N N . LYS C 1 178 ? -28.04000 -4.06600 -31.78800 1.000 43.35520 178 LYS D N 1
ATOM 5505 C CA . LYS C 1 178 ? -28.75700 -5.21200 -32.33700 1.000 38.94622 178 LYS D CA 1
ATOM 5506 C C . LYS C 1 178 ? -27.94900 -5.89600 -33.43100 1.000 45.51166 178 LYS D C 1
ATOM 5507 O O . LYS C 1 178 ? -27.63000 -7.08700 -33.33500 1.000 46.56040 178 LYS D O 1
ATOM 5513 N N . SER C 1 179 ? -27.59500 -5.15400 -34.47500 1.000 42.35946 179 SER D N 1
ATOM 5514 C CA . SER C 1 179 ? -26.86800 -5.72400 -35.59800 1.000 43.12129 179 SER D CA 1
ATOM 5515 C C . SER C 1 179 ? -25.38900 -5.37900 -35.58900 1.000 43.63557 179 SER D C 1
ATOM 5516 O O . SER C 1 179 ? -24.58300 -6.15800 -36.10800 1.000 48.32409 179 SER D O 1
ATOM 5519 N N . GLY C 1 180 ? -25.00800 -4.24400 -35.00300 1.000 47.76088 180 GLY D N 1
ATOM 5520 C CA . GLY C 1 180 ? -23.59600 -3.91800 -34.91600 1.000 47.87555 180 GLY D CA 1
ATOM 5521 C C . GLY C 1 180 ? -22.82700 -4.91300 -34.07200 1.000 45.48339 180 GLY D C 1
ATOM 5522 O O . GLY C 1 180 ? -21.72700 -5.33300 -34.43700 1.000 48.13264 180 GLY D O 1
ATOM 5523 N N . ALA C 1 181 ? -23.39700 -5.30700 -32.93300 1.000 47.89173 181 ALA D N 1
ATOM 5524 C CA . ALA C 1 181 ? -22.75900 -6.33200 -32.11700 1.000 50.67082 181 ALA D CA 1
ATOM 5525 C C . ALA C 1 181 ? -22.70700 -7.66800 -32.84500 1.000 47.79550 181 ALA D C 1
ATOM 5526 O O . ALA C 1 181 ? -21.74600 -8.42700 -32.68200 1.000 53.37425 181 ALA D O 1
ATOM 5528 N N . LEU C 1 182 ? -23.72600 -7.97300 -33.65200 1.000 50.00632 182 LEU D N 1
ATOM 5529 C CA . LEU C 1 182 ? -23.69800 -9.19300 -34.45200 1.000 46.49026 182 LEU D CA 1
ATOM 5530 C C . LEU C 1 182 ? -22.49500 -9.20500 -35.38300 1.000 53.25691 182 LEU D C 1
ATOM 5531 O O . LEU C 1 182 ? -21.90400 -10.26100 -35.64100 1.000 51.86760 182 LEU D O 1
ATOM 5536 N N . LEU C 1 183 ? -22.12500 -8.03700 -35.90800 1.000 49.07387 183 LEU D N 1
ATOM 5537 C CA . LEU C 1 183 ? -20.95600 -7.93800 -36.77100 1.000 51.92484 183 LEU D CA 1
ATOM 5538 C C . LEU C 1 183 ? -19.67100 -7.90200 -35.95800 1.000 51.37841 183 LEU D C 1
ATOM 5539 O O . LEU C 1 183 ? -18.66000 -8.48400 -36.36600 1.000 51.06243 183 LEU D O 1
ATOM 5544 N N . TRP C 1 184 ? -19.69200 -7.22100 -34.81000 1.000 53.95080 184 TRP D N 1
ATOM 5545 C CA . TRP C 1 184 ? -18.52300 -7.22300 -33.94000 1.000 51.11708 184 TRP D CA 1
ATOM 5546 C C . TRP C 1 184 ? -18.23800 -8.61900 -33.42000 1.000 48.59234 184 TRP D C 1
ATOM 5547 O O . TRP C 1 184 ? -17.07900 -8.97300 -33.18000 1.000 48.09041 184 TRP D O 1
ATOM 5558 N N . MET C 1 185 ? -19.28300 -9.42500 -33.25600 1.000 48.89010 185 MET D N 1
ATOM 5559 C CA . MET C 1 185 ? -19.10600 -10.84500 -32.99100 1.000 48.98789 185 MET D CA 1
ATOM 5560 C C . MET C 1 185 ? -18.28100 -11.51000 -34.08700 1.000 41.13804 185 MET D C 1
ATOM 5561 O O . MET C 1 185 ? -17.42200 -12.35300 -33.80300 1.000 44.88010 185 MET D O 1
ATOM 5566 N N . ALA C 1 186 ? -18.51800 -11.13500 -35.34400 1.000 54.82929 186 ALA D N 1
ATOM 5567 C CA . ALA C 1 186 ? -17.70100 -11.64700 -36.43900 1.000 48.04202 186 ALA D CA 1
ATOM 5568 C C . ALA C 1 186 ? -16.32700 -10.99300 -36.43800 1.000 46.93829 186 ALA D C 1
ATOM 5569 O O . ALA C 1 186 ? -15.29900 -11.67600 -36.50800 1.000 43.46172 186 ALA D O 1
ATOM 5571 N N . CYS C 1 187 ? -16.29300 -9.66300 -36.36200 1.000 44.79205 187 CYS D N 1
ATOM 5572 C CA . CYS C 1 187 ? -15.02800 -8.94400 -36.45100 1.000 46.26923 187 CYS D CA 1
ATOM 5573 C C . CYS C 1 187 ? -14.18200 -9.13800 -35.19700 1.000 48.20470 187 CYS D C 1
ATOM 5574 O O . CYS C 1 187 ? -12.96900 -9.36100 -35.29100 1.000 45.97780 187 CYS D O 1
ATOM 5577 N N . GLY C 1 188 ? -14.80200 -9.05200 -34.01700 1.000 52.85078 188 GLY D N 1
ATOM 5578 C CA . GLY C 1 188 ? -14.04500 -9.15600 -32.77900 1.000 43.99123 188 GLY D CA 1
ATOM 5579 C C . GLY C 1 188 ? -13.37900 -10.50600 -32.60300 1.000 42.98744 188 GLY D C 1
ATOM 5580 O O . GLY C 1 188 ? -12.24200 -10.59300 -32.13300 1.000 42.77299 188 GLY D O 1
ATOM 5581 N N . VAL C 1 189 ? -14.08000 -11.57900 -32.96100 1.000 43.10396 189 VAL D N 1
ATOM 5582 C CA . VAL C 1 189 ? -13.49000 -12.90600 -32.85400 1.000 39.93793 189 VAL D CA 1
ATOM 5583 C C . VAL C 1 189 ? -12.35500 -13.06400 -33.85700 1.000 43.00487 189 VAL D C 1
ATOM 5584 O O . VAL C 1 189 ? -11.25500 -13.51000 -33.50700 1.000 47.27062 189 VAL D O 1
ATOM 5588 N N . GLY C 1 190 ? -12.59600 -12.67400 -35.11100 1.000 47.06831 190 GLY D N 1
ATOM 5589 C CA . GLY C 1 190 ? -11.55500 -12.78100 -36.12200 1.000 39.49953 190 GLY D CA 1
ATOM 5590 C C . GLY C 1 190 ? -10.30300 -12.01200 -35.74700 1.000 40.90572 190 GLY D C 1
ATOM 5591 O O . GLY C 1 190 ? -9.19300 -12.54900 -35.78300 1.000 40.80668 190 GLY D O 1
ATOM 5592 N N . GLY C 1 191 ? -10.46600 -10.74000 -35.37900 1.000 39.82636 191 GLY D N 1
ATOM 5593 C CA . GLY C 1 191 ? -9.32000 -9.95300 -34.95800 1.000 43.49842 191 GLY D CA 1
ATOM 5594 C C . GLY C 1 191 ? -8.62200 -10.55300 -33.75300 1.000 48.31889 191 GLY D C 1
ATOM 5595 O O . GLY C 1 191 ? -7.38900 -10.58500 -33.68700 1.000 44.59565 191 GLY D O 1
ATOM 5596 N N . THR C 1 192 ? -9.40300 -11.04200 -32.78800 1.000 43.25974 192 THR D N 1
ATOM 5597 C CA . THR C 1 192 ? -8.82600 -11.68700 -31.61500 1.000 42.93589 192 THR D CA 1
ATOM 5598 C C . THR C 1 192 ? -7.98900 -12.88900 -32.01900 1.000 48.74166 192 THR D C 1
ATOM 5599 O O . THR C 1 192 ? -6.85700 -13.06400 -31.55200 1.000 46.18525 192 THR D O 1
ATOM 5603 N N . LEU C 1 193 ? -8.53300 -13.72800 -32.89800 1.000 44.64448 193 LEU D N 1
ATOM 5604 C CA . LEU C 1 193 ? -7.78000 -14.87600 -33.37700 1.000 42.83977 193 LEU D CA 1
ATOM 5605 C C . LEU C 1 193 ? -6.59600 -14.44600 -34.23000 1.000 46.78468 193 LEU D C 1
ATOM 5606 O O . LEU C 1 193 ? -5.57400 -15.14000 -34.26800 1.000 44.44522 193 LEU D O 1
ATOM 5611 N N . GLY C 1 194 ? -6.70600 -13.31300 -34.91500 1.000 40.14645 194 GLY D N 1
ATOM 5612 C CA . GLY C 1 194 ? -5.56500 -12.83900 -35.66300 1.000 41.04507 194 GLY D CA 1
ATOM 5613 C C . GLY C 1 194 ? -4.50900 -12.16100 -34.83000 1.000 45.37919 194 GLY D C 1
ATOM 5614 O O . GLY C 1 194 ? -3.39700 -11.94400 -35.31800 1.000 60.76275 194 GLY D O 1
ATOM 5615 N N . GLY C 1 195 ? -4.82700 -11.82200 -33.58300 1.000 43.30490 195 GLY D N 1
ATOM 5616 C CA . GLY C 1 195 ? -3.86700 -11.18300 -32.71000 1.000 51.94531 195 GLY D CA 1
ATOM 5617 C C . GLY C 1 195 ? -3.89700 -9.67200 -32.71100 1.000 52.05549 195 GLY D C 1
ATOM 5618 O O . GLY C 1 195 ? -2.85900 -9.04400 -32.47200 1.000 52.25275 195 GLY D O 1
ATOM 5619 N N . ALA C 1 196 ? -5.05200 -9.06400 -32.97100 1.000 49.06600 196 ALA D N 1
ATOM 5620 C CA . ALA C 1 196 ? -5.11500 -7.61900 -33.13700 1.000 52.67009 196 ALA D CA 1
ATOM 5621 C C . ALA C 1 196 ? -4.81000 -6.89800 -31.83000 1.000 54.76715 196 ALA D C 1
ATOM 5622 O O . ALA C 1 196 ? -5.17200 -7.35900 -30.74600 1.000 53.04127 196 ALA D O 1
ATOM 5624 N N . ASP C 1 197 ? -4.14400 -5.75200 -31.93800 1.000 59.15631 197 ASP D N 1
ATOM 5625 C CA . ASP C 1 197 ? -3.95900 -4.91000 -30.76900 1.000 49.56915 197 ASP D CA 1
ATOM 5626 C C . ASP C 1 197 ? -5.26400 -4.19400 -30.42800 1.000 55.30589 197 ASP D C 1
ATOM 5627 O O . ASP C 1 197 ? -6.24800 -4.23500 -31.17200 1.000 67.09221 197 ASP D O 1
ATOM 5632 N N . GLU C 1 198 ? -5.26100 -3.53200 -29.27300 1.000 52.30922 198 GLU D N 1
ATOM 5633 C CA . GLU C 1 198 ? -6.46400 -2.85100 -28.81200 1.000 53.83645 198 GLU D CA 1
ATOM 5634 C C . GLU C 1 198 ? -6.89000 -1.75300 -29.78000 1.000 50.99952 198 GLU D C 1
ATOM 5635 O O . GLU C 1 198 ? -8.08800 -1.54600 -30.00300 1.000 52.04053 198 GLU D O 1
ATOM 5641 N N . ALA C 1 199 ? -5.92700 -1.05300 -30.38400 1.000 51.97296 199 ALA D N 1
ATOM 5642 C CA . ALA C 1 199 ? -6.27900 0.00700 -31.32300 1.000 51.68557 199 ALA D CA 1
ATOM 5643 C C . ALA C 1 199 ? -7.00600 -0.54500 -32.54400 1.000 50.54831 199 ALA D C 1
ATOM 5644 O O . ALA C 1 199 ? -7.98300 0.05100 -33.01100 1.000 53.00845 199 ALA D O 1
ATOM 5646 N N . ALA C 1 200 ? -6.55500 -1.68700 -33.07000 1.000 50.54674 200 ALA D N 1
ATOM 5647 C CA . ALA C 1 200 ? -7.26100 -2.31400 -34.18400 1.000 44.99032 200 ALA D CA 1
ATOM 5648 C C . ALA C 1 200 ? -8.64200 -2.77900 -33.75400 1.000 50.22472 200 ALA D C 1
ATOM 5649 O O . ALA C 1 200 ? -9.63700 -2.55300 -34.45200 1.000 54.88810 200 ALA D O 1
ATOM 5651 N N . LEU C 1 201 ? -8.71500 -3.43700 -32.59900 1.000 44.76343 201 LEU D N 1
ATOM 5652 C CA . LEU C 1 201 ? -9.97800 -3.99200 -32.13500 1.000 45.25380 201 LEU D CA 1
ATOM 5653 C C . LEU C 1 201 ? -11.02700 -2.90400 -31.98000 1.000 42.64862 201 LEU D C 1
ATOM 5654 O O . LEU C 1 201 ? -12.18700 -3.08700 -32.36600 1.000 42.05005 201 LEU D O 1
ATOM 5659 N N . LYS C 1 202 ? -10.63200 -1.75600 -31.43400 1.000 44.75124 202 LYS D N 1
ATOM 5660 C CA . LYS C 1 202 ? -11.55000 -0.62900 -31.34300 1.000 45.29162 202 LYS D CA 1
ATOM 5661 C C . LYS C 1 202 ? -12.02500 -0.20000 -32.72600 1.000 50.23335 202 LYS D C 1
ATOM 5662 O O . LYS C 1 202 ? -13.19900 0.14000 -32.90900 1.000 45.39473 202 LYS D O 1
ATOM 5668 N N . ALA C 1 203 ? -11.12900 -0.23200 -33.71700 1.000 47.63111 203 ALA D N 1
ATOM 5669 C CA . ALA C 1 203 ? -11.51600 0.09400 -35.08700 1.000 47.19058 203 ALA D CA 1
ATOM 5670 C C . ALA C 1 203 ? -12.54500 -0.89400 -35.61700 1.000 44.04446 203 ALA D C 1
ATOM 5671 O O . ALA C 1 203 ? -13.56800 -0.49900 -36.18700 1.000 44.30643 203 ALA D O 1
ATOM 5673 N N . LEU C 1 204 ? -12.28600 -2.19000 -35.44100 1.000 48.79332 204 LEU D N 1
ATOM 5674 C CA . LEU C 1 204 ? -13.24600 -3.18800 -35.89100 1.000 43.13995 204 LEU D CA 1
ATOM 5675 C C . LEU C 1 204 ? -14.58100 -3.02600 -35.18600 1.000 45.59463 204 LEU D C 1
ATOM 5676 O O . LEU C 1 204 ? -15.63000 -3.32600 -35.76600 1.000 46.37386 204 LEU D O 1
ATOM 5681 N N . SER C 1 205 ? -14.56800 -2.54300 -33.94400 1.000 47.94143 205 SER D N 1
ATOM 5682 C CA . SER C 1 205 ? -15.82300 -2.32600 -33.23700 1.000 45.94282 205 SER D CA 1
ATOM 5683 C C . SER C 1 205 ? -16.62600 -1.21000 -33.88500 1.000 46.69817 205 SER D C 1
ATOM 5684 O O . SER C 1 205 ? -17.81000 -1.38400 -34.19500 1.000 52.02271 205 SER D O 1
ATOM 5687 N N . GLN C 1 206 ? -15.99200 -0.05700 -34.10800 1.000 46.92050 206 GLN D N 1
ATOM 5688 C CA . GLN C 1 206 ? -16.67800 1.04600 -34.77100 1.000 47.04512 206 GLN D CA 1
ATOM 5689 C C . GLN C 1 206 ? -17.14300 0.63700 -36.15900 1.000 46.53738 206 GLN D C 1
ATOM 5690 O O . GLN C 1 206 ? -18.28300 0.91100 -36.55100 1.000 46.53193 206 GLN D O 1
ATOM 5696 N N . TYR C 1 207 ? -16.26600 -0.01600 -36.92400 1.000 47.53683 207 TYR D N 1
ATOM 5697 C CA . TYR C 1 207 ? -16.67100 -0.51200 -38.23200 1.000 44.86737 207 TYR D CA 1
ATOM 5698 C C . TYR C 1 207 ? -17.89000 -1.41100 -38.11400 1.000 42.96247 207 TYR D C 1
ATOM 5699 O O . TYR C 1 207 ? -18.83000 -1.30500 -38.90900 1.000 48.18649 207 TYR D O 1
ATOM 5708 N N . SER C 1 208 ? -17.89700 -2.29200 -37.11500 1.000 47.49413 208 SER D N 1
ATOM 5709 C CA . SER C 1 208 ? -19.02400 -3.19700 -36.92600 1.000 46.03210 208 SER D CA 1
ATOM 5710 C C . SER C 1 208 ? -20.30500 -2.42700 -36.63300 1.000 46.89134 208 SER D C 1
ATOM 5711 O O . SER C 1 208 ? -21.35200 -2.68400 -37.23900 1.000 43.53988 208 SER D O 1
ATOM 5714 N N . ASP C 1 209 ? -20.24100 -1.47500 -35.70200 1.000 46.50439 209 ASP D N 1
ATOM 5715 C CA . ASP C 1 209 ? -21.43500 -0.72800 -35.32100 1.000 47.46278 209 ASP D CA 1
ATOM 5716 C C . ASP C 1 209 ? -21.99600 0.06500 -36.49700 1.000 44.75560 209 ASP D C 1
ATOM 5717 O O . ASP C 1 209 ? -23.18500 -0.04300 -36.82100 1.000 44.15695 209 ASP D O 1
ATOM 5722 N N . GLN C 1 210 ? -21.15400 0.86700 -37.15200 1.000 47.30321 210 GLN D N 1
ATOM 5723 C CA . GLN C 1 210 ? -21.63800 1.71100 -38.24200 1.000 49.72264 210 GLN D CA 1
ATOM 5724 C C . GLN C 1 210 ? -22.15100 0.87300 -39.40600 1.000 44.33445 210 GLN D C 1
ATOM 5725 O O . GLN C 1 210 ? -23.12500 1.24700 -40.07000 1.000 44.75225 210 GLN D O 1
ATOM 5731 N N . LEU C 1 211 ? -21.51300 -0.26800 -39.66500 1.000 46.28546 211 LEU D N 1
ATOM 5732 C CA . LEU C 1 211 ? -21.98700 -1.15200 -40.72300 1.000 43.39327 211 LEU D CA 1
ATOM 5733 C C . LEU C 1 211 ? -23.34400 -1.74900 -40.36500 1.000 42.83547 211 LEU D C 1
ATOM 5734 O O . LEU C 1 211 ? -24.21700 -1.88900 -41.23000 1.000 43.01035 211 LEU D O 1
ATOM 5739 N N . GLY C 1 212 ? -23.53900 -2.10500 -39.09400 1.000 42.21939 212 GLY D N 1
ATOM 5740 C CA . GLY C 1 212 ? -24.81200 -2.67300 -38.68500 1.000 42.68709 212 GLY D CA 1
ATOM 5741 C C . GLY C 1 212 ? -25.94500 -1.67300 -38.77000 1.000 42.41435 212 GLY D C 1
ATOM 5742 O O . GLY C 1 212 ? -27.05100 -2.00700 -39.20200 1.000 42.40778 212 GLY D O 1
ATOM 5743 N N . ILE C 1 213 ? -25.68800 -0.43700 -38.34900 1.000 43.06514 213 ILE D N 1
ATOM 5744 C CA . ILE C 1 213 ? -26.67900 0.62000 -38.50500 1.000 43.86509 213 ILE D CA 1
ATOM 5745 C C . ILE C 1 213 ? -27.07100 0.76300 -39.96800 1.000 44.44513 213 ILE D C 1
ATOM 5746 O O . ILE C 1 213 ? -28.25800 0.80800 -40.31000 1.000 50.11140 213 ILE D O 1
ATOM 5751 N N . ALA C 1 214 ? -26.07200 0.82700 -40.85200 1.000 44.71567 214 ALA D N 1
ATOM 5752 C CA . ALA C 1 214 ? -26.32800 1.08100 -42.26800 1.000 45.37882 214 ALA D CA 1
ATOM 5753 C C . ALA C 1 214 ? -27.26500 0.04200 -42.86600 1.000 46.11617 214 ALA D C 1
ATOM 5754 O O . ALA C 1 214 ? -28.27200 0.38600 -43.49500 1.000 55.74791 214 ALA D O 1
ATOM 5756 N N . TYR C 1 215 ? -26.95200 -1.23800 -42.68000 1.000 51.59248 215 TYR D N 1
ATOM 5757 C CA . TYR C 1 215 ? -27.74600 -2.27000 -43.33500 1.000 50.98548 215 TYR D CA 1
ATOM 5758 C C . TYR C 1 215 ? -29.11800 -2.43300 -42.69900 1.000 43.50882 215 TYR D C 1
ATOM 5759 O O . TYR C 1 215 ? -30.06700 -2.83100 -43.38200 1.000 46.36045 215 TYR D O 1
ATOM 5768 N N . GLN C 1 216 ? -29.25200 -2.14100 -41.40700 1.000 43.27030 216 GLN D N 1
ATOM 5769 C CA . GLN C 1 216 ? -30.57400 -2.19900 -40.79500 1.000 43.24922 216 GLN D CA 1
ATOM 5770 C C . GLN C 1 216 ? -31.47500 -1.08600 -41.31200 1.000 48.95102 216 GLN D C 1
ATOM 5771 O O . GLN C 1 216 ? -32.66900 -1.30600 -41.55100 1.000 51.80608 216 GLN D O 1
ATOM 5777 N N . ILE C 1 217 ? -30.92700 0.11800 -41.47900 1.000 45.00543 217 ILE D N 1
ATOM 5778 C CA . ILE C 1 217 ? -31.69200 1.20000 -42.09200 1.000 47.57994 217 ILE D CA 1
ATOM 5779 C C . ILE C 1 217 ? -32.15200 0.79800 -43.48600 1.000 50.53670 217 ILE D C 1
ATOM 5780 O O . ILE C 1 217 ? -33.33800 0.90100 -43.82100 1.000 55.42988 217 ILE D O 1
ATOM 5785 N N . ARG C 1 218 ? -31.21900 0.32700 -44.31600 1.000 46.19803 218 ARG D N 1
ATOM 5786 C CA . ARG C 1 218 ? -31.57200 -0.10600 -45.66300 1.000 46.48033 218 ARG D CA 1
ATOM 5787 C C . ARG C 1 218 ? -32.63300 -1.19300 -45.63400 1.000 51.20554 218 ARG D C 1
ATOM 5788 O O . ARG C 1 218 ? -33.39400 -1.34500 -46.59600 1.000 57.63953 218 ARG D O 1
ATOM 5796 N N . ASP C 1 219 ? -32.70500 -1.94900 -44.53900 1.000 47.40894 219 ASP D N 1
ATOM 5797 C CA . ASP C 1 219 ? -33.76400 -2.93400 -44.37900 1.000 50.87411 219 ASP D CA 1
ATOM 5798 C C . ASP C 1 219 ? -35.08200 -2.27500 -43.99500 1.000 54.20679 219 ASP D C 1
ATOM 5799 O O . ASP C 1 219 ? -36.14700 -2.70300 -44.44900 1.000 55.76002 219 ASP D O 1
ATOM 5804 N N . ASP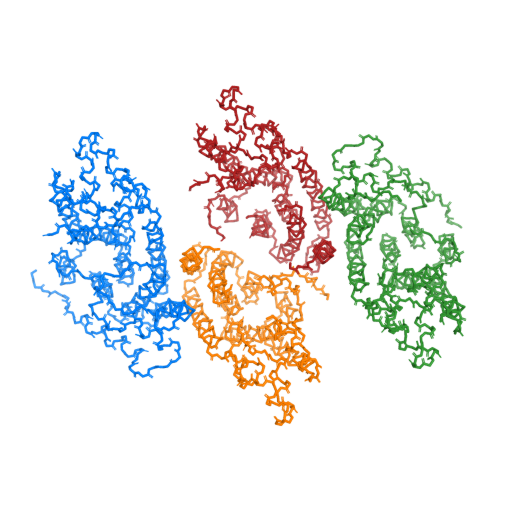 C 1 220 ? -35.03400 -1.24300 -43.15000 1.000 53.77657 220 ASP D N 1
ATOM 5805 C CA . ASP C 1 220 ? -36.24000 -0.47500 -42.86400 1.000 52.89129 220 ASP D CA 1
ATOM 5806 C C . ASP C 1 220 ? -36.81300 0.16500 -44.12300 1.000 52.99121 220 ASP D C 1
ATOM 5807 O O . ASP C 1 220 ? -38.03100 0.34800 -44.22700 1.000 62.53631 220 ASP D O 1
ATOM 5812 N N . LEU C 1 221 ? -35.95500 0.50700 -45.08400 1.000 53.59677 221 LEU D N 1
ATOM 5813 C CA . LEU C 1 221 ? -36.37600 1.20500 -46.29100 1.000 56.66819 221 LEU D CA 1
ATOM 5814 C C . LEU C 1 221 ? -37.06900 0.31100 -47.30300 1.000 57.47521 221 LEU D C 1
ATOM 5815 O O . LEU C 1 221 ? -37.80700 0.82200 -48.15000 1.000 60.95087 221 LEU D O 1
ATOM 5820 N N . MET C 1 222 ? -36.85000 -1.00100 -47.23500 1.000 53.64669 222 MET D N 1
ATOM 5821 C CA . MET C 1 222 ? -37.34500 -1.88300 -48.28500 1.000 65.49857 222 MET D CA 1
ATOM 5822 C C . MET C 1 222 ? -38.86500 -1.84800 -48.37700 1.000 69.23887 222 MET D C 1
ATOM 5823 O O . MET C 1 222 ? -39.42600 -1.82300 -49.47900 1.000 69.81673 222 MET D O 1
ATOM 5828 N N . ALA C 1 223 ? -39.55200 -1.83700 -47.23300 1.000 82.24296 223 ALA D N 1
ATOM 5829 C CA . ALA C 1 223 ? -41.01000 -1.87000 -47.26400 1.000 80.79201 223 ALA D CA 1
ATOM 5830 C C . ALA C 1 223 ? -41.58400 -0.57300 -47.81100 1.000 75.83326 223 ALA D C 1
ATOM 5831 O O . ALA C 1 223 ? -42.58200 -0.58700 -48.53900 1.000 91.14301 223 ALA D O 1
ATOM 5833 N N . TYR C 1 224 ? -40.94800 0.55400 -47.50700 1.000 68.56501 224 TYR D N 1
ATOM 5834 C CA . TYR C 1 224 ? -41.40500 1.84200 -47.99900 1.000 71.49529 224 TYR D CA 1
ATOM 5835 C C . TYR C 1 224 ? -40.73100 2.24900 -49.29500 1.000 66.75617 224 TYR D C 1
ATOM 5836 O O . TYR C 1 224 ? -40.74300 3.43400 -49.64400 1.000 76.74944 224 TYR D O 1
ATOM 5845 N N . ASP C 1 225 ? -40.14800 1.29700 -50.02100 1.000 64.55544 225 ASP D N 1
ATOM 5846 C CA . ASP C 1 225 ? -39.66000 1.60900 -51.35600 1.000 76.16268 225 ASP D CA 1
ATOM 5847 C C . ASP C 1 225 ? -40.81600 1.97500 -52.28100 1.000 87.57536 225 ASP D C 1
ATOM 5848 O O . ASP C 1 225 ? -40.73000 2.94600 -53.04200 1.000 84.50139 225 ASP D O 1
ATOM 5853 N N . GLY C 1 226 ? -41.91400 1.22700 -52.20900 1.000 87.70374 226 GLY D N 1
ATOM 5854 C CA . GLY C 1 226 ? -43.10000 1.52300 -52.99300 1.000 85.72837 226 GLY D CA 1
ATOM 5855 C C . GLY C 1 226 ? -42.91500 1.36400 -54.49000 1.000 91.16162 226 GLY D C 1
ATOM 5856 O O . GLY C 1 226 ? -41.91400 0.81500 -54.94900 1.000 108.71051 226 GLY D O 1
ATOM 5857 N N . ARG C 1 241 ? -43.85500 -2.39500 -35.77000 1.000 72.96774 241 ARG D N 1
ATOM 5858 C CA . ARG C 1 241 ? -42.80000 -1.80800 -34.95200 1.000 72.97089 241 ARG D CA 1
ATOM 5859 C C . ARG C 1 241 ? -42.17700 -0.59900 -35.65100 1.000 75.82842 241 ARG D C 1
ATOM 5860 O O . ARG C 1 241 ? -42.06400 -0.58100 -36.87800 1.000 67.46867 241 ARG D O 1
ATOM 5868 N N . PRO C 1 242 ? -41.77200 0.40800 -34.87300 1.000 78.90499 242 PRO D N 1
ATOM 5869 C CA . PRO C 1 242 ? -41.23300 1.63100 -35.48100 1.000 76.84602 242 PRO D CA 1
ATOM 5870 C C . PRO C 1 242 ? -39.92100 1.38100 -36.20900 1.000 72.39284 242 PRO D C 1
ATOM 5871 O O . PRO C 1 242 ? -39.08000 0.59000 -35.77600 1.000 68.56841 242 PRO D O 1
ATOM 5875 N N . THR C 1 243 ? -39.76300 2.07400 -37.33400 1.000 64.95899 243 THR D N 1
ATOM 5876 C CA . THR C 1 243 ? -38.54200 2.07700 -38.12200 1.000 56.00786 243 THR D CA 1
ATOM 5877 C C . THR C 1 243 ? -38.13600 3.52100 -38.38400 1.000 53.87673 243 THR D C 1
ATOM 5878 O O . THR C 1 243 ? -38.93800 4.44500 -38.23200 1.000 62.44040 243 THR D O 1
ATOM 5882 N N . LEU C 1 244 ? -36.87500 3.71000 -38.76900 1.000 48.22984 244 LEU D N 1
ATOM 5883 C CA . LEU C 1 244 ? -36.36600 5.06700 -38.95800 1.000 52.46119 244 LEU D CA 1
ATOM 5884 C C . LEU C 1 244 ? -37.15800 5.88100 -39.97800 1.000 54.67389 244 LEU D C 1
ATOM 5885 O O . LEU C 1 244 ? -37.40000 7.07200 -39.71200 1.000 53.19965 244 LEU D O 1
ATOM 5890 N N . PRO C 1 245 ? -37.56500 5.34600 -41.13800 1.000 50.53898 245 PRO D N 1
ATOM 5891 C CA . PRO C 1 245 ? -38.44700 6.13100 -42.01700 1.000 51.81984 245 PRO D CA 1
ATOM 5892 C C . PRO C 1 245 ? -39.67900 6.63400 -41.29400 1.000 52.47384 245 PRO D C 1
ATOM 5893 O O . PRO C 1 245 ? -40.05500 7.80400 -41.43400 1.000 53.67230 245 PRO D O 1
ATOM 5897 N N . VAL C 1 246 ? -40.31000 5.76700 -40.50400 1.000 51.76140 246 VAL D N 1
ATOM 5898 C CA . VAL C 1 246 ? -41.46100 6.17200 -39.70900 1.000 52.33845 246 VAL D CA 1
ATOM 5899 C C . VAL C 1 246 ? -41.06600 7.25400 -38.71800 1.000 52.70670 246 VAL D C 1
ATOM 5900 O O . VAL C 1 246 ? -41.79000 8.23800 -38.52600 1.000 53.83374 246 VAL D O 1
ATOM 5904 N N . LEU C 1 247 ? -39.91200 7.08800 -38.07200 1.000 51.84309 247 LEU D N 1
ATOM 5905 C CA . LEU C 1 247 ? -39.47000 8.06400 -37.08300 1.000 56.23788 247 LEU D CA 1
ATOM 5906 C C . LEU C 1 247 ? -39.13500 9.39600 -37.73600 1.000 53.41107 247 LEU D C 1
ATOM 5907 O O . LEU C 1 247 ? -39.49700 10.45800 -37.21700 1.000 54.35535 247 LEU D O 1
ATOM 5912 N N . LEU C 1 248 ? -38.44100 9.35900 -38.87400 1.000 53.48819 248 LEU D N 1
ATOM 5913 C CA . LEU C 1 248 ? -38.10000 10.60000 -39.55600 1.000 54.73638 248 LEU D CA 1
ATOM 5914 C C . LEU C 1 248 ? -39.32900 11.24900 -40.17200 1.000 58.09935 248 LEU D C 1
ATOM 5915 O O . LEU C 1 248 ? -39.42700 12.48000 -40.20500 1.000 61.96673 248 LEU D O 1
ATOM 5920 N N . ALA C 1 249 ? -40.27300 10.44100 -40.66100 1.000 57.91429 249 ALA D N 1
ATOM 5921 C CA . ALA C 1 249 ? -41.55900 10.98700 -41.07400 1.000 61.95005 249 ALA D CA 1
ATOM 5922 C C . ALA C 1 249 ? -42.27600 11.63600 -39.89700 1.000 62.76855 249 ALA D C 1
ATOM 5923 O O . ALA C 1 249 ? -42.89700 12.69400 -40.04700 1.000 63.85327 249 ALA D O 1
ATOM 5925 N N . HIS C 1 250 ? -42.20000 11.01900 -38.71500 1.000 60.30482 250 HIS D N 1
ATOM 5926 C CA . HIS C 1 250 ? -42.81100 11.62300 -37.53700 1.000 66.89547 250 HIS D CA 1
ATOM 5927 C C . HIS C 1 250 ? -42.20900 12.99100 -37.23900 1.000 74.89524 250 HIS D C 1
ATOM 5928 O O . HIS C 1 250 ? -42.94400 13.96000 -37.02600 1.000 69.62830 250 HIS D O 1
ATOM 5935 N N . GLU C 1 251 ? -40.87800 13.10900 -37.29400 1.000 72.68960 251 GLU D N 1
ATOM 5936 C CA . GLU C 1 251 ? -40.21700 14.33700 -36.85000 1.000 68.37761 251 GLU D CA 1
ATOM 5937 C C . GLU C 1 251 ? -40.66400 15.55900 -37.65000 1.000 72.00563 251 GLU D C 1
ATOM 5938 O O . GLU C 1 251 ? -40.78600 16.65800 -37.09700 1.000 81.83858 251 GLU D O 1
ATOM 5944 N N . ARG C 1 252 ? -40.92300 15.38900 -38.94800 1.000 70.45127 252 ARG D N 1
ATOM 5945 C CA . ARG C 1 252 ? -41.23900 16.52300 -39.81300 1.000 72.33298 252 ARG D CA 1
ATOM 5946 C C . ARG C 1 252 ? -42.69500 16.98000 -39.72000 1.000 73.90206 252 ARG D C 1
ATOM 5947 O O . ARG C 1 252 ? -43.00000 18.11300 -40.11400 1.000 76.72509 252 ARG D O 1
ATOM 5955 N N . ALA C 1 253 ? -43.59700 16.13500 -39.20300 1.000 70.41229 253 ALA D N 1
ATOM 5956 C CA . ALA C 1 253 ? -45.02800 16.31400 -39.40800 1.000 68.13175 253 ALA D CA 1
ATOM 5957 C C . ALA C 1 253 ? -45.63400 17.28700 -38.40100 1.000 68.89798 253 ALA D C 1
ATOM 5958 O O . ALA C 1 253 ? -45.13000 17.43200 -37.28500 1.000 76.31683 253 ALA D O 1
ATOM 5960 N N . PRO C 1 254 ? -46.69400 17.99100 -38.79000 1.000 66.23260 254 PRO D N 1
ATOM 5961 C CA . PRO C 1 254 ? -47.44800 18.78900 -37.81900 1.000 68.64789 254 PRO D CA 1
ATOM 5962 C C . PRO C 1 254 ? -48.17300 17.90100 -36.81900 1.000 87.76668 254 PRO D C 1
ATOM 5963 O O . PRO C 1 254 ? -48.47400 16.73400 -37.08400 1.000 77.08620 254 PRO D O 1
ATOM 5967 N N . ARG C 1 255 ? -48.50500 18.50900 -35.67400 1.000 85.83861 255 ARG D N 1
ATOM 5968 C CA . ARG C 1 255 ? -49.06100 17.77800 -34.53500 1.000 85.71112 255 ARG D CA 1
ATOM 5969 C C . ARG C 1 255 ? -50.22100 16.86600 -34.91700 1.000 82.74062 255 ARG D C 1
ATOM 5970 O O . ARG C 1 255 ? -50.29500 15.72300 -34.44900 1.000 77.42935 255 ARG D O 1
ATOM 5978 N N . GLU C 1 256 ? -51.13000 17.34600 -35.77100 1.000 89.18942 256 GLU D N 1
ATOM 5979 C CA . GLU C 1 256 ? -52.29100 16.54000 -36.14300 1.000 85.14197 256 GLU D CA 1
ATOM 5980 C C . GLU C 1 256 ? -51.87700 15.20400 -36.73800 1.000 80.31760 256 GLU D C 1
ATOM 5981 O O . GLU C 1 256 ? -52.47300 14.16500 -36.43000 1.000 85.73474 256 GLU D O 1
ATOM 5987 N N . GLN C 1 257 ? -50.86400 15.21000 -37.59100 1.000 74.38218 257 GLN D N 1
ATOM 5988 C CA . GLN C 1 257 ? -50.43800 13.98900 -38.25600 1.000 71.58935 257 GLN D CA 1
ATOM 5989 C C . GLN C 1 257 ? -49.43900 13.17800 -37.44000 1.000 74.12362 257 GLN D C 1
ATOM 5990 O O . GLN C 1 257 ? -49.32900 11.96600 -37.65400 1.000 76.43963 257 GLN D O 1
ATOM 5996 N N . GLN C 1 258 ? -48.70900 13.80900 -36.51900 1.000 79.05508 258 GLN D N 1
ATOM 5997 C CA . GLN C 1 258 ? -47.86800 13.04800 -35.59700 1.000 66.58539 258 GLN D CA 1
ATOM 5998 C C . GLN C 1 258 ? -48.70600 12.10200 -34.74600 1.000 64.22655 258 GLN D C 1
ATOM 5999 O O . GLN C 1 258 ? -48.34300 10.93600 -34.55300 1.000 67.10129 258 GLN D O 1
ATOM 6005 N N . LEU C 1 259 ? -49.82200 12.59900 -34.20100 1.000 73.18200 259 LEU D N 1
ATOM 6006 C CA . LEU C 1 259 ? -50.72200 11.72600 -33.45000 1.000 72.20576 259 LEU D CA 1
ATOM 6007 C C . LEU C 1 259 ? -51.19100 10.56500 -34.31600 1.000 67.90382 259 LEU D C 1
ATOM 6008 O O . LEU C 1 259 ? -51.33100 9.43500 -33.83500 1.000 68.91713 259 LEU D O 1
ATOM 6013 N N . ARG C 1 260 ? -51.42700 10.82300 -35.60400 1.000 77.79693 260 ARG D N 1
ATOM 6014 C CA . ARG C 1 260 ? -51.78600 9.73700 -36.50300 1.000 73.94714 260 ARG D CA 1
ATOM 6015 C C . ARG C 1 260 ? -50.63600 8.74700 -36.61100 1.000 70.52844 260 ARG D C 1
ATOM 6016 O O . ARG C 1 260 ? -50.85200 7.53000 -36.56800 1.000 66.87659 260 ARG D O 1
ATOM 6024 N N . ILE C 1 261 ? -49.40100 9.25300 -36.68000 1.000 72.01968 261 ILE D N 1
ATOM 6025 C CA . ILE C 1 261 ? -48.23400 8.37700 -36.73800 1.000 70.40708 261 ILE D CA 1
ATOM 6026 C C . ILE C 1 261 ? -48.23300 7.43900 -35.54000 1.000 66.70844 261 ILE D C 1
ATOM 6027 O O . ILE C 1 261 ? -47.94000 6.24300 -35.66200 1.000 70.05598 261 ILE D O 1
ATOM 6032 N N . GLU C 1 262 ? -48.59100 7.96100 -34.36800 1.000 63.73884 262 GLU D N 1
ATOM 6033 C CA . GLU C 1 262 ? -48.56400 7.15800 -33.15400 1.000 66.25771 262 GLU D CA 1
ATOM 6034 C C . GLU C 1 262 ? -49.74200 6.19900 -33.09200 1.000 68.81278 262 GLU D C 1
ATOM 6035 O O . GLU C 1 262 ? -49.59700 5.06500 -32.62300 1.000 70.17958 262 GLU D O 1
ATOM 6041 N N . ARG C 1 263 ? -50.91100 6.63700 -33.56400 1.000 67.76709 263 ARG D N 1
ATOM 6042 C CA . ARG C 1 263 ? -52.07500 5.76500 -33.54400 1.000 68.99342 263 ARG D CA 1
ATOM 6043 C C . ARG C 1 263 ? -51.87800 4.56800 -34.45800 1.000 70.00756 263 ARG D C 1
ATOM 6044 O O . ARG C 1 263 ? -52.46100 3.50700 -34.21700 1.000 65.66395 263 ARG D O 1
ATOM 6052 N N . LEU C 1 264 ? -51.05500 4.71300 -35.49700 1.000 68.56374 264 LEU D N 1
ATOM 6053 C CA . LEU C 1 264 ? -50.80100 3.58600 -36.38100 1.000 73.36605 264 LEU D CA 1
ATOM 6054 C C . LEU C 1 264 ? -49.86900 2.57200 -35.74400 1.000 79.29323 264 LEU D C 1
ATOM 6055 O O . LEU C 1 264 ? -50.11700 1.36400 -35.83100 1.000 74.65729 264 LEU D O 1
ATOM 6060 N N . LEU C 1 265 ? -48.78900 3.03300 -35.11100 1.000 94.30930 265 LEU D N 1
ATOM 6061 C CA . LEU C 1 265 ? -47.96700 2.10800 -34.34300 1.000 78.76454 265 LEU D CA 1
ATOM 6062 C C . LEU C 1 265 ? -48.76500 1.49100 -33.20800 1.000 85.36960 265 LEU D C 1
ATOM 6063 O O . LEU C 1 265 ? -48.71900 0.27600 -33.00200 1.000 103.27963 265 LEU D O 1
ATOM 6068 N N . ALA C 1 266 ? -49.53400 2.30400 -32.48400 1.000 77.23811 266 ALA D N 1
ATOM 6069 C CA . ALA C 1 266 ? -50.36900 1.75900 -31.42000 1.000 74.53669 266 ALA D CA 1
ATOM 6070 C C . ALA C 1 266 ? -51.43600 0.82300 -31.96900 1.000 70.80881 266 ALA D C 1
ATOM 6071 O O . ALA C 1 266 ? -51.87900 -0.09200 -31.26600 1.000 65.55911 266 ALA D O 1
ATOM 6073 N N . ASP C 1 267 ? -51.83800 1.01500 -33.22300 1.000 72.67093 267 ASP D N 1
ATOM 6074 C CA . ASP C 1 267 ? -52.93600 0.24300 -33.78700 1.000 67.74851 267 ASP D CA 1
ATOM 6075 C C . ASP C 1 267 ? -52.57900 -1.23300 -33.88600 1.000 66.69627 267 ASP D C 1
ATOM 6076 O O . ASP C 1 267 ? -51.52900 -1.60000 -34.41900 1.000 65.30562 267 ASP D O 1
ATOM 6081 N N . THR C 1 268 ? -53.45800 -2.07900 -33.34800 1.000 66.51072 268 THR D N 1
ATOM 6082 C CA . THR C 1 268 ? -53.39600 -3.51600 -33.56600 1.000 67.48200 268 THR D CA 1
ATOM 6083 C C . THR C 1 268 ? -54.74000 -4.08100 -33.99500 1.000 62.07327 268 THR D C 1
ATOM 6084 O O . THR C 1 268 ? -54.82400 -5.27500 -34.30200 1.000 55.66813 268 THR D O 1
ATOM 6088 N N . ALA C 1 269 ? -55.79000 -3.26000 -34.02000 1.000 62.50487 269 ALA D N 1
ATOM 6089 C CA . ALA C 1 269 ? -57.12900 -3.70600 -34.38100 1.000 62.36326 269 ALA D CA 1
ATOM 6090 C C . ALA C 1 269 ? -57.36400 -3.66600 -35.88500 1.000 63.04148 269 ALA D C 1
ATOM 6091 O O . ALA C 1 269 ? -58.04600 -4.54300 -36.42600 1.000 63.64887 269 ALA D O 1
ATOM 6093 N N . ALA C 1 270 ? -56.81500 -2.66800 -36.57200 1.000 64.82719 270 ALA D N 1
ATOM 6094 C CA . ALA C 1 270 ? -56.95400 -2.59500 -38.01700 1.000 62.97639 270 ALA D CA 1
ATOM 6095 C C . ALA C 1 270 ? -56.06300 -3.63400 -38.69600 1.000 56.93202 270 ALA D C 1
ATOM 6096 O O . ALA C 1 270 ? -55.01000 -4.00000 -38.16700 1.000 64.91166 270 ALA D O 1
ATOM 6098 N N . PRO C 1 271 ? -56.46700 -4.12200 -39.87000 1.000 56.21757 271 PRO D N 1
ATOM 6099 C CA . PRO C 1 271 ? -55.65900 -5.12800 -40.56300 1.000 58.44502 271 PRO D CA 1
ATOM 6100 C C . PRO C 1 271 ? -54.30500 -4.55800 -40.94600 1.000 70.06486 271 PRO D C 1
ATOM 6101 O O . PRO C 1 271 ? -54.17600 -3.37600 -41.26900 1.000 71.54353 271 PRO D O 1
ATOM 6105 N N . ALA C 1 272 ? -53.28700 -5.42200 -40.90400 1.000 60.65734 272 ALA D N 1
ATOM 6106 C CA . ALA C 1 272 ? -51.92500 -4.97000 -41.16400 1.000 63.39908 272 ALA D CA 1
ATOM 6107 C C . ALA C 1 272 ? -51.81700 -4.33000 -42.54100 1.000 78.93065 272 ALA D C 1
ATOM 6108 O O . ALA C 1 272 ? -51.13500 -3.31100 -42.70600 1.000 76.80895 272 ALA D O 1
ATOM 6110 N N . ALA C 1 273 ? -52.47300 -4.92100 -43.54400 1.000 83.30927 273 ALA D N 1
ATOM 6111 C CA . ALA C 1 273 ? -52.47900 -4.33500 -44.87900 1.000 76.36807 273 ALA D CA 1
ATOM 6112 C C . ALA C 1 273 ? -52.93200 -2.88100 -44.82200 1.000 79.67905 273 ALA D C 1
ATOM 6113 O O . ALA C 1 273 ? -52.26200 -1.98500 -45.34400 1.000 86.13316 273 ALA D O 1
ATOM 6115 N N . GLU C 1 274 ? -54.06100 -2.62900 -44.15500 1.000 82.56670 274 GLU D N 1
ATOM 6116 C CA . GLU C 1 274 ? -54.53900 -1.26000 -43.99800 1.000 87.78026 274 GLU D CA 1
ATOM 6117 C C . GLU C 1 274 ? -53.57700 -0.43200 -43.15500 1.000 88.39434 274 GLU D C 1
ATOM 6118 O O . GLU C 1 274 ? -53.37300 0.75800 -43.42400 1.000 82.98876 274 GLU D O 1
ATOM 6124 N N . ARG C 1 275 ? -52.95700 -1.04800 -42.14400 1.000 76.72181 275 ARG D N 1
ATOM 6125 C CA . ARG C 1 275 ? -52.02500 -0.30600 -41.30100 1.000 70.98496 275 ARG D CA 1
ATOM 6126 C C . ARG C 1 275 ? -50.79300 0.11700 -42.08500 1.000 73.02448 275 ARG D C 1
ATOM 6127 O O . ARG C 1 275 ? -50.32000 1.25000 -41.93900 1.000 80.42122 275 ARG D O 1
ATOM 6135 N N . TYR C 1 276 ? -50.26200 -0.77000 -42.92700 1.000 67.76409 276 TYR D N 1
ATOM 6136 C CA . TYR C 1 276 ? -49.14500 -0.38600 -43.78300 1.000 70.27118 276 TYR D CA 1
ATOM 6137 C C . TYR C 1 276 ? -49.53200 0.77600 -44.68800 1.000 73.57335 276 TYR D C 1
ATOM 6138 O O . TYR C 1 276 ? -48.81200 1.77700 -44.77000 1.000 75.16823 276 TYR D O 1
ATOM 6147 N N . LYS C 1 277 ? -50.67400 0.67100 -45.36600 1.000 74.49162 277 LYS D N 1
ATOM 6148 C CA . LYS C 1 277 ? -50.94600 1.63100 -46.42700 1.000 78.04747 277 LYS D CA 1
ATOM 6149 C C . LYS C 1 277 ? -51.17100 3.03300 -45.88100 1.000 84.52768 277 LYS D C 1
ATOM 6150 O O . LYS C 1 277 ? -50.88200 4.01500 -46.57400 1.000 84.45704 277 LYS D O 1
ATOM 6156 N N . ALA C 1 278 ? -51.66700 3.15400 -44.65100 1.000 87.20156 278 ALA D N 1
ATOM 6157 C CA . ALA C 1 278 ? -51.76600 4.47700 -44.04600 1.000 91.06906 278 ALA D CA 1
ATOM 6158 C C . ALA C 1 278 ? -50.38200 5.04400 -43.74500 1.000 95.24446 278 ALA D C 1
ATOM 6159 O O . ALA C 1 278 ? -50.06000 6.16700 -44.15500 1.000 93.71417 278 ALA D O 1
ATOM 6161 N N . MET C 1 279 ? -49.55700 4.28600 -43.01100 1.000 82.49934 279 MET D N 1
ATOM 6162 C CA . MET C 1 279 ? -48.21400 4.75300 -42.67200 1.000 85.10431 279 MET D CA 1
ATOM 6163 C C . MET C 1 279 ? -47.36900 4.99100 -43.91900 1.000 83.89072 279 MET D C 1
ATOM 6164 O O . MET C 1 279 ? -46.56800 5.93300 -43.96100 1.000 82.03394 279 MET D O 1
ATOM 6169 N N . ALA C 1 280 ? -47.54000 4.15500 -44.94700 1.000 77.28855 280 ALA D N 1
ATOM 6170 C CA . ALA C 1 280 ? -46.79000 4.35100 -46.18300 1.000 75.07092 280 ALA D CA 1
ATOM 6171 C C . ALA C 1 280 ? -47.06000 5.73200 -46.76500 1.000 75.65349 280 ALA D C 1
ATOM 6172 O O . ALA C 1 280 ? -46.13400 6.41200 -47.22500 1.000 69.15833 280 ALA D O 1
ATOM 6174 N N . ASP C 1 281 ? -48.31900 6.17600 -46.72600 1.000 63.53104 281 ASP D N 1
ATOM 6175 C CA . ASP C 1 281 ? -48.64200 7.51400 -47.20600 1.000 68.05836 281 ASP D CA 1
ATOM 6176 C C . ASP C 1 281 ? -47.94100 8.57900 -46.37400 1.000 70.99506 281 ASP D C 1
ATOM 6177 O O . ASP C 1 281 ? -47.40200 9.54700 -46.92200 1.000 69.19372 281 ASP D O 1
ATOM 6182 N N . LEU C 1 282 ? -47.91300 8.40900 -45.05100 1.000 65.39357 282 LEU D N 1
ATOM 6183 C CA . LEU C 1 282 ? -47.27500 9.41800 -44.21300 1.000 68.43888 282 LEU D CA 1
ATOM 6184 C C . LEU C 1 282 ? -45.75800 9.36800 -44.31700 1.000 68.40964 282 LEU D C 1
ATOM 6185 O O . LEU C 1 282 ? -45.10200 10.40800 -44.18600 1.000 63.57405 282 LEU D O 1
ATOM 6190 N N . VAL C 1 283 ? -45.17700 8.18800 -44.54200 1.000 57.78387 283 VAL D N 1
ATOM 6191 C CA . VAL C 1 283 ? -43.76000 8.13700 -44.89300 1.000 57.28591 283 VAL D CA 1
ATOM 6192 C C . VAL C 1 283 ? -43.51500 8.93700 -46.16300 1.000 72.60023 283 VAL D C 1
ATOM 6193 O O . VAL C 1 283 ? -42.66700 9.83700 -46.20500 1.000 75.68765 283 VAL D O 1
ATOM 6197 N N . GLY C 1 284 ? -44.27000 8.62100 -47.21700 1.000 59.66154 284 GLY D N 1
ATOM 6198 C CA . GLY C 1 284 ? -44.12300 9.34500 -48.46500 1.000 59.85842 284 GLY D CA 1
ATOM 6199 C C . GLY C 1 284 ? -44.51200 10.80400 -48.34200 1.000 65.76363 284 GLY D C 1
ATOM 6200 O O . GLY C 1 284 ? -43.88900 11.67400 -48.95400 1.000 82.21776 284 GLY D O 1
ATOM 6201 N N . ALA C 1 285 ? -45.53800 11.09700 -47.53800 1.000 61.89157 285 ALA D N 1
ATOM 6202 C CA . ALA C 1 285 ? -45.95200 12.48400 -47.36500 1.000 69.35397 285 ALA D CA 1
ATOM 6203 C C . ALA C 1 285 ? -44.85300 13.32500 -46.73700 1.000 75.79212 285 ALA D C 1
ATOM 6204 O O . ALA C 1 285 ? -44.83700 14.54600 -46.91800 1.000 79.31081 285 ALA D O 1
ATOM 6206 N N . TYR C 1 286 ? -43.92600 12.69600 -46.02000 1.000 65.05300 286 TYR D N 1
ATOM 6207 C CA . TYR C 1 286 ? -42.83700 13.39900 -45.36100 1.000 67.76124 286 TYR D CA 1
ATOM 6208 C C . TYR C 1 286 ? -41.49800 12.78900 -45.74900 1.000 72.21229 286 TYR D C 1
ATOM 6209 O O . TYR C 1 286 ? -40.52600 12.87000 -44.98900 1.000 72.56888 286 TYR D O 1
ATOM 6218 N N . ASP C 1 287 ? -41.43800 12.17700 -46.93400 1.000 66.85705 287 ASP D N 1
ATOM 6219 C CA . ASP C 1 287 ? -40.17800 11.83100 -47.58800 1.000 68.09776 287 ASP D CA 1
ATOM 6220 C C . ASP C 1 287 ? -39.27900 11.05700 -46.62800 1.000 65.33868 287 ASP D C 1
ATOM 6221 O O . ASP C 1 287 ? -38.06100 11.24500 -46.58300 1.000 65.63559 287 ASP D O 1
ATOM 6226 N N . GLY C 1 288 ? -39.90400 10.19100 -45.82800 1.000 71.90350 288 GLY D N 1
ATOM 6227 C CA . GLY C 1 288 ? -39.15100 9.39700 -44.87600 1.000 65.60303 288 GLY D CA 1
ATOM 6228 C C . GLY C 1 288 ? -38.10600 8.53700 -45.55400 1.000 72.37671 288 GLY D C 1
ATOM 6229 O O . GLY C 1 288 ? -36.96300 8.45600 -45.09500 1.000 70.18994 288 GLY D O 1
ATOM 6230 N N . ALA C 1 289 ? -38.48600 7.88300 -46.65400 1.000 89.29157 289 ALA D N 1
ATOM 6231 C CA . ALA C 1 289 ? -37.58700 6.94800 -47.32100 1.000 91.32893 289 ALA D CA 1
ATOM 6232 C C . ALA C 1 289 ? -36.28400 7.63400 -47.70900 1.000 85.87716 289 ALA D C 1
ATOM 6233 O O . ALA C 1 289 ? -35.19500 7.18300 -47.33600 1.000 96.60623 289 ALA D O 1
ATOM 6235 N N . GLN C 1 290 ? -36.37300 8.71800 -48.48400 1.000 79.34819 290 GLN D N 1
ATOM 6236 C CA . GLN C 1 290 ? -35.17200 9.47900 -48.80400 1.000 76.51586 290 GLN D CA 1
ATOM 6237 C C . GLN C 1 290 ? -34.42800 9.86200 -47.53300 1.000 72.09717 290 GLN D C 1
ATOM 6238 O O . GLN C 1 290 ? -33.20300 9.72300 -47.45500 1.000 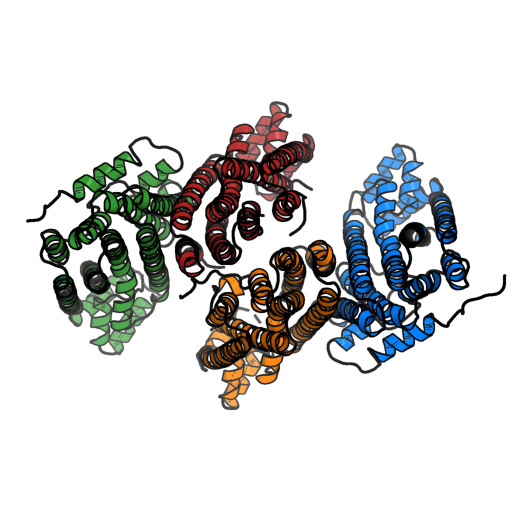64.34458 290 GLN D O 1
ATOM 6244 N N . ALA C 1 291 ? -35.16800 10.31000 -46.51100 1.000 72.49216 291 ALA D N 1
ATOM 6245 C CA . ALA C 1 291 ? -34.54600 10.84700 -45.30500 1.000 70.69183 291 ALA D CA 1
ATOM 6246 C C . ALA C 1 291 ? -33.63000 9.81900 -44.65700 1.000 70.33668 291 ALA D C 1
ATOM 6247 O O . ALA C 1 291 ? -32.51300 10.14600 -44.23600 1.000 65.53357 291 ALA D O 1
ATOM 6249 N N . ALA C 1 292 ? -34.08500 8.56900 -44.56400 1.000 60.94590 292 ALA D N 1
ATOM 6250 C CA . ALA C 1 292 ? -33.28100 7.56800 -43.87900 1.000 52.09461 292 ALA D CA 1
ATOM 6251 C C . ALA C 1 292 ? -32.08700 7.15500 -44.72600 1.000 51.79031 292 ALA D C 1
ATOM 6252 O O . ALA C 1 292 ? -31.06000 6.73600 -44.18000 1.000 52.43793 292 ALA D O 1
ATOM 6254 N N . ARG C 1 293 ? -32.19300 7.27600 -46.05600 1.000 61.17500 293 ARG D N 1
ATOM 6255 C CA . ARG C 1 293 ? -31.05100 6.96200 -46.90900 1.000 63.05045 293 ARG D CA 1
ATOM 6256 C C . ARG C 1 293 ? -29.88900 7.88400 -46.58700 1.000 59.15244 293 ARG D C 1
ATOM 6257 O O . ARG C 1 293 ? -28.73100 7.45200 -46.53800 1.000 60.95279 293 ARG D O 1
ATOM 6265 N N . GLU C 1 294 ? -30.18500 9.16800 -46.37600 1.000 64.62560 294 GLU D N 1
ATOM 6266 C CA . GLU C 1 294 ? -29.14400 10.12200 -46.02500 1.000 63.15431 294 GLU D CA 1
ATOM 6267 C C . GLU C 1 294 ? -28.50600 9.74800 -44.69700 1.000 65.12223 294 GLU D C 1
ATOM 6268 O O . GLU C 1 294 ? -27.28900 9.87000 -44.52500 1.000 72.43843 294 GLU D O 1
ATOM 6274 N N . VAL C 1 295 ? -29.31500 9.27600 -43.74700 1.000 57.25739 295 VAL D N 1
ATOM 6275 C CA . VAL C 1 295 ? -28.77100 8.80700 -42.47700 1.000 63.92928 295 VAL D CA 1
ATOM 6276 C C . VAL C 1 295 ? -27.87600 7.59400 -42.69200 1.000 59.22933 295 VAL D C 1
ATOM 6277 O O . VAL C 1 295 ? -26.75500 7.52700 -42.17500 1.000 66.17073 295 VAL D O 1
ATOM 6281 N N . SER C 1 296 ? -28.35300 6.62300 -43.47600 1.000 50.37967 296 SER D N 1
ATOM 6282 C CA . SER C 1 296 ? -27.61800 5.37100 -43.64500 1.000 61.32273 296 SER D CA 1
ATOM 6283 C C . SER C 1 296 ? -26.24200 5.59600 -44.25600 1.000 60.76912 296 SER D C 1
ATOM 6284 O O . SER C 1 296 ? -25.24200 5.04700 -43.78100 1.000 58.43827 296 SER D O 1
ATOM 6287 N N . HIS C 1 297 ? -26.16800 6.41100 -45.30500 1.000 64.45980 297 HIS D N 1
ATOM 6288 C CA . HIS C 1 297 ? -24.89200 6.59000 -45.98800 1.000 64.34227 297 HIS D CA 1
ATOM 6289 C C . HIS C 1 297 ? -23.91300 7.40900 -45.15600 1.000 57.57250 297 HIS D C 1
ATOM 6290 O O . HIS C 1 297 ? -22.69800 7.21500 -45.27100 1.000 57.16858 297 HIS D O 1
ATOM 6297 N N . ARG C 1 298 ? -24.41300 8.31800 -44.31700 1.000 54.95308 298 ARG D N 1
ATOM 6298 C CA . ARG C 1 298 ? -23.53400 8.99900 -43.37000 1.000 60.24243 298 ARG D CA 1
ATOM 6299 C C . ARG C 1 298 ? -22.83800 8.00300 -42.45800 1.000 59.69239 298 ARG D C 1
ATOM 6300 O O . ARG C 1 298 ? -21.63800 8.12900 -42.19000 1.000 57.20276 298 ARG D O 1
ATOM 6308 N N . HIS C 1 299 ? -23.57600 7.00600 -41.97000 1.000 54.96166 299 HIS D N 1
ATOM 6309 C CA . HIS C 1 299 ? -22.95000 5.96800 -41.16300 1.000 58.42132 299 HIS D CA 1
ATOM 6310 C C . HIS C 1 299 ? -22.08400 5.05400 -42.01900 1.000 52.55700 299 HIS D C 1
ATOM 6311 O O . HIS C 1 299 ? -21.08900 4.50900 -41.52800 1.000 52.42614 299 HIS D O 1
ATOM 6318 N N . VAL C 1 300 ? -22.44300 4.87900 -43.29500 1.000 48.64828 300 VAL D N 1
ATOM 6319 C CA . VAL C 1 300 ? -21.58700 4.13900 -44.21900 1.000 57.35191 300 VAL D CA 1
ATOM 6320 C C . VAL C 1 300 ? -20.20400 4.77300 -44.27900 1.000 63.80099 300 VAL D C 1
ATOM 6321 O O . VAL C 1 300 ? -19.18200 4.07400 -44.28500 1.000 58.23407 300 VAL D O 1
ATOM 6325 N N . GLN C 1 301 ? -20.14700 6.10700 -44.30900 1.000 57.06395 301 GLN D N 1
ATOM 6326 C CA . GLN C 1 301 ? -18.85500 6.78300 -44.33000 1.000 56.86575 301 GLN D CA 1
ATOM 6327 C C . GLN C 1 301 ? -18.10100 6.55600 -43.03100 1.000 54.26655 301 GLN D C 1
ATOM 6328 O O . GLN C 1 301 ? -16.88400 6.33800 -43.04000 1.000 57.42167 301 GLN D O 1
ATOM 6334 N N . LEU C 1 302 ? -18.80800 6.61500 -41.90000 1.000 55.03530 302 LEU D N 1
ATOM 6335 C CA . LEU C 1 302 ? -18.15800 6.42600 -40.60900 1.000 55.48451 302 LEU D CA 1
ATOM 6336 C C . LEU C 1 302 ? -17.55500 5.03600 -40.49600 1.000 51.02565 302 LEU D C 1
ATOM 6337 O O . LEU C 1 302 ? -16.51600 4.85800 -39.85100 1.000 48.37520 302 LEU D O 1
ATOM 6342 N N . ALA C 1 303 ? -18.18800 4.04000 -41.11900 1.000 47.76190 303 ALA D N 1
ATOM 6343 C CA . ALA C 1 303 ? -17.63600 2.69100 -41.10700 1.000 49.55538 303 ALA D CA 1
ATOM 6344 C C . ALA C 1 303 ? -16.35800 2.60900 -41.92900 1.000 49.76180 303 ALA D C 1
ATOM 6345 O O . ALA C 1 303 ? -15.38800 1.96600 -41.51500 1.000 56.69595 303 ALA D O 1
ATOM 6347 N N . THR C 1 304 ? -16.33400 3.25400 -43.09500 1.000 49.21640 304 THR D N 1
ATOM 6348 C CA . THR C 1 304 ? -15.13800 3.19900 -43.92500 1.000 51.18880 304 THR D CA 1
ATOM 6349 C C . THR C 1 304 ? -13.98500 3.96800 -43.29300 1.000 56.88344 304 THR D C 1
ATOM 6350 O O . THR C 1 304 ? -12.83000 3.53600 -43.37400 1.000 59.96484 304 THR D O 1
ATOM 6354 N N . ARG C 1 305 ? -14.27800 5.09900 -42.64700 1.000 61.74959 305 ARG D N 1
ATOM 6355 C CA . ARG C 1 305 ? -13.22900 5.84600 -41.96000 1.000 57.79323 305 ARG D CA 1
ATOM 6356 C C . ARG C 1 305 ? -12.57900 5.00200 -40.87200 1.000 55.01412 305 ARG D C 1
ATOM 6357 O O . ARG C 1 305 ? -11.35600 5.04200 -40.69100 1.000 59.40601 305 ARG D O 1
ATOM 6365 N N . ALA C 1 306 ? -13.38400 4.23700 -40.13100 1.000 57.85292 306 ALA D N 1
ATOM 6366 C CA . ALA C 1 306 ? -12.84600 3.40100 -39.06200 1.000 58.38082 306 ALA D CA 1
ATOM 6367 C C . ALA C 1 306 ? -11.84800 2.38100 -39.59900 1.000 61.11655 306 ALA D C 1
ATOM 6368 O O . ALA C 1 306 ? -10.84700 2.07500 -38.94000 1.000 58.45726 306 ALA D O 1
ATOM 6370 N N . LEU C 1 307 ? -12.10300 1.84400 -40.79500 1.000 60.41489 307 LEU D N 1
ATOM 6371 C CA . LEU C 1 307 ? -11.22600 0.82800 -41.36900 1.000 58.26733 307 LEU D CA 1
ATOM 6372 C C . LEU C 1 307 ? -9.82600 1.35200 -41.65100 1.000 57.12831 307 LEU D C 1
ATOM 6373 O O . LEU C 1 307 ? -8.88400 0.55500 -41.73000 1.000 59.86172 307 LEU D O 1
ATOM 6378 N N . GLN C 1 308 ? -9.66600 2.66600 -41.82000 1.000 59.15910 308 GLN D N 1
ATOM 6379 C CA . GLN C 1 308 ? -8.36300 3.21400 -42.17800 1.000 60.36314 308 GLN D CA 1
ATOM 6380 C C . GLN C 1 308 ? -7.31600 2.98000 -41.09600 1.000 61.09449 308 GLN D C 1
ATOM 6381 O O . GLN C 1 308 ? -6.11700 3.06200 -41.38800 1.000 69.68545 308 GLN D O 1
ATOM 6387 N N . THR C 1 309 ? -7.73700 2.69000 -39.86100 1.000 54.13516 309 THR D N 1
ATOM 6388 C CA . THR C 1 309 ? -6.78400 2.31000 -38.82200 1.000 58.89498 309 THR D CA 1
ATOM 6389 C C . THR C 1 309 ? -6.04400 1.03000 -39.18300 1.000 62.59889 309 THR D C 1
ATOM 6390 O O . THR C 1 309 ? -4.86300 0.88200 -38.85000 1.000 64.12963 309 THR D O 1
ATOM 6394 N N . LEU C 1 310 ? -6.69700 0.11700 -39.89000 1.000 59.56864 310 LEU D N 1
ATOM 6395 C CA . LEU C 1 310 ? -6.04400 -1.11900 -40.26500 1.000 56.86730 310 LEU D CA 1
ATOM 6396 C C . LEU C 1 310 ? -5.00700 -0.86400 -41.35500 1.000 55.24111 310 LEU D C 1
ATOM 6397 O O . LEU C 1 310 ? -5.09600 0.11800 -42.09600 1.000 54.67730 310 LEU D O 1
ATOM 6402 N N . PRO C 1 311 ? -4.00300 -1.73700 -41.46700 1.000 56.91716 311 PRO D N 1
ATOM 6403 C CA . PRO C 1 311 ? -3.01600 -1.56800 -42.52100 1.000 61.87712 311 PRO D CA 1
ATOM 6404 C C . PRO C 1 311 ? -3.63400 -1.84600 -43.88300 1.000 61.10205 311 PRO D C 1
ATOM 6405 O O . PRO C 1 311 ? -4.58400 -2.63700 -43.99600 1.000 59.84644 311 PRO D O 1
ATOM 6409 N N . PRO C 1 312 ? -3.13800 -1.19900 -44.93300 1.000 59.92374 312 PRO D N 1
ATOM 6410 C CA . PRO C 1 312 ? -3.63600 -1.50200 -46.28000 1.000 56.43858 312 PRO D CA 1
ATOM 6411 C C . PRO C 1 312 ? -3.39600 -2.96100 -46.63800 1.000 57.34574 312 PRO D C 1
ATOM 6412 O O . PRO C 1 312 ? -2.33400 -3.52400 -46.36300 1.000 54.04127 312 PRO D O 1
ATOM 6416 N N . SER C 1 313 ? -4.40200 -3.56700 -47.25500 1.000 54.91654 313 SER D N 1
ATOM 6417 C CA . SER C 1 313 ? -4.37400 -4.96900 -47.64700 1.000 57.69408 313 SER D CA 1
ATOM 6418 C C . SER C 1 313 ? -5.60800 -5.24200 -48.50100 1.000 60.86016 313 SER D C 1
ATOM 6419 O O . SER C 1 313 ? -6.56900 -4.46600 -48.46500 1.000 55.74347 313 SER D O 1
ATOM 6422 N N . PRO C 1 314 ? -5.60300 -6.32800 -49.28100 1.000 61.51120 314 PRO D N 1
ATOM 6423 C CA . PRO C 1 314 ? -6.84000 -6.70500 -49.98500 1.000 54.85691 314 PRO D CA 1
ATOM 6424 C C . PRO C 1 314 ? -7.96000 -7.05500 -49.02900 1.000 52.39023 314 PRO D C 1
ATOM 6425 O O . PRO C 1 314 ? -9.13900 -6.89900 -49.37400 1.000 47.82050 314 PRO D O 1
ATOM 6429 N N . HIS C 1 315 ? -7.62000 -7.51900 -47.82600 1.000 55.00799 315 HIS D N 1
ATOM 6430 C CA . HIS C 1 315 ? -8.64000 -7.82200 -46.83400 1.000 48.14851 315 HIS D CA 1
ATOM 6431 C C . HIS C 1 315 ? -9.33100 -6.55400 -46.35000 1.000 52.97006 315 HIS D C 1
ATOM 6432 O O . HIS C 1 315 ? -10.56300 -6.51600 -46.24800 1.000 54.93757 315 HIS D O 1
ATOM 6439 N N . ARG C 1 316 ? -8.56300 -5.49900 -46.06400 1.000 50.56702 316 ARG D N 1
ATOM 6440 C CA . ARG C 1 316 ? -9.18100 -4.24400 -45.64900 1.000 50.03428 316 ARG D CA 1
ATOM 6441 C C . ARG C 1 316 ? -10.03200 -3.67000 -46.77200 1.000 52.77531 316 ARG D C 1
ATOM 6442 O O . ARG C 1 316 ? -11.09300 -3.08500 -46.52400 1.000 53.07412 316 ARG D O 1
ATOM 6450 N N . ASP C 1 317 ? -9.57900 -3.83000 -48.01900 1.000 51.39012 317 ASP D N 1
ATOM 6451 C CA . ASP C 1 317 ? -10.39900 -3.44100 -49.15800 1.000 50.68761 317 ASP D CA 1
ATOM 6452 C C . ASP C 1 317 ? -11.70000 -4.22600 -49.17200 1.000 54.43918 317 ASP D C 1
ATOM 6453 O O . ASP C 1 317 ? -12.77400 -3.65800 -49.40100 1.000 49.99085 317 ASP D O 1
ATOM 6458 N N . ALA C 1 318 ? -11.62400 -5.53400 -48.90900 1.000 59.69760 318 ALA D N 1
ATOM 6459 C CA . ALA C 1 318 ? -12.83100 -6.35200 -48.87800 1.000 54.07045 318 ALA D CA 1
ATOM 6460 C C . ALA C 1 318 ? -13.78500 -5.86400 -47.79900 1.000 49.19038 318 ALA D C 1
ATOM 6461 O O . ALA C 1 318 ? -15.00700 -5.87600 -47.98800 1.000 48.13104 318 ALA D O 1
ATOM 6463 N N . LEU C 1 319 ? -13.24700 -5.40300 -46.66700 1.000 50.23579 319 LEU D N 1
ATOM 6464 C CA . LEU C 1 319 ? -14.11100 -4.82700 -45.64600 1.000 50.95775 319 LEU D CA 1
ATOM 6465 C C . LEU C 1 319 ? -14.71400 -3.52700 -46.15100 1.000 47.63781 319 LEU D C 1
ATOM 6466 O O . LEU C 1 319 ? -15.88500 -3.23000 -45.88900 1.000 51.10707 319 LEU D O 1
ATOM 6471 N N . GLU C 1 320 ? -13.92300 -2.73900 -46.87600 1.000 45.90908 320 GLU D N 1
ATOM 6472 C CA . GLU C 1 320 ? -14.48100 -1.57000 -47.53700 1.000 58.80576 320 GLU D CA 1
ATOM 6473 C C . GLU C 1 320 ? -15.43600 -2.00200 -48.64200 1.000 54.41503 320 GLU D C 1
ATOM 6474 O O . GLU C 1 320 ? -16.47700 -1.37200 -48.85300 1.000 46.90001 320 GLU D O 1
ATOM 6480 N N . ASP C 1 321 ? -15.10700 -3.09100 -49.34600 1.000 53.98272 321 ASP D N 1
ATOM 6481 C CA . ASP C 1 321 ? -15.95200 -3.52600 -50.45100 1.000 48.71096 321 ASP D CA 1
ATOM 6482 C C . ASP C 1 321 ? -17.31100 -3.99100 -49.95900 1.000 51.82134 321 ASP D C 1
ATOM 6483 O O . ASP C 1 321 ? -18.31500 -3.81400 -50.65600 1.000 59.71057 321 ASP D O 1
ATOM 6488 N N . LEU C 1 322 ? -17.36900 -4.57700 -48.76400 1.000 53.61818 322 LEU D N 1
ATOM 6489 C CA . LEU C 1 322 ? -18.64800 -5.03400 -48.24200 1.000 55.97572 322 LEU D CA 1
ATOM 6490 C C . LEU C 1 322 ? -19.55600 -3.88200 -47.83100 1.000 60.55497 322 LEU D C 1
ATOM 6491 O O . LEU C 1 322 ? -20.74200 -4.11100 -47.57700 1.000 60.92652 322 LEU D O 1
ATOM 6496 N N . THR C 1 323 ? -19.03000 -2.65800 -47.75500 1.000 68.82675 323 THR D N 1
ATOM 6497 C CA . THR C 1 323 ? -19.88300 -1.49400 -47.54600 1.000 73.08751 323 THR D CA 1
ATOM 6498 C C . THR C 1 323 ? -20.57600 -1.08600 -48.83900 1.000 74.09974 323 THR D C 1
ATOM 6499 O O . THR C 1 323 ? -21.67800 -0.52500 -48.79500 1.000 74.52805 323 THR D O 1
ATOM 6503 N N . VAL C 1 324 ? -19.94200 -1.34100 -49.98300 1.000 73.03586 324 VAL D N 1
ATOM 6504 C CA . VAL C 1 324 ? -20.56200 -1.09400 -51.28000 1.000 68.68090 324 VAL D CA 1
ATOM 6505 C C . VAL C 1 324 ? -21.86900 -1.87300 -51.32100 1.000 68.38206 324 VAL D C 1
ATOM 6506 O O . VAL C 1 324 ? -21.87300 -3.09700 -51.12500 1.000 70.00096 324 VAL D O 1
ATOM 6510 N N . PRO C 1 325 ? -22.98200 -1.21100 -51.59100 1.000 70.15360 325 PRO D N 1
ATOM 6511 C CA . PRO C 1 325 ? -24.28400 -1.88100 -51.48500 1.000 69.98317 325 PRO D CA 1
ATOM 6512 C C . PRO C 1 325 ? -24.50100 -2.94200 -52.55000 1.000 73.18507 325 PRO D C 1
ATOM 6513 O O . PRO C 1 325 ? -25.27900 -2.73500 -53.48600 1.000 67.20001 325 PRO D O 1
ATOM 6517 N N . GLY C 1 326 ? -23.81600 -4.07500 -52.42500 1.000 75.03549 326 GLY D N 1
ATOM 6518 C CA . GLY C 1 326 ? -23.90900 -5.11500 -53.43000 1.000 67.27342 326 GLY D CA 1
ATOM 6519 C C . GLY C 1 326 ? -25.23200 -5.85300 -53.40300 1.000 70.67275 326 GLY D C 1
ATOM 6520 O O . GLY C 1 326 ? -26.23900 -5.33900 -52.90700 1.000 68.35614 326 GLY D O 1
ATOM 6521 N N . ARG C 1 327 ? -25.23200 -7.08700 -53.90100 1.000 70.81064 327 ARG D N 1
ATOM 6522 C CA . ARG C 1 327 ? -26.41000 -7.93900 -53.79500 1.000 63.86018 327 ARG D CA 1
ATOM 6523 C C . ARG C 1 327 ? -26.16100 -8.98800 -52.72900 1.000 61.59596 327 ARG D C 1
ATOM 6524 O O . ARG C 1 327 ? -26.76500 -8.94600 -51.65200 1.000 53.33892 327 ARG D O 1
ATOM 6532 N N . LEU C 1 328 ? -25.27200 -9.93100 -53.03000 1.000 65.17602 328 LEU D N 1
ATOM 6533 C CA . LEU C 1 328 ? -24.97800 -11.05500 -52.14400 1.000 47.17132 328 LEU D CA 1
ATOM 6534 C C . LEU C 1 328 ? -26.26800 -11.84900 -51.97600 1.000 50.22483 328 LEU D C 1
ATOM 6535 O O . LEU C 1 328 ? -26.82000 -12.29200 -52.99800 1.000 60.67234 328 LEU D O 1
ATOM 6540 N N . TYR D 1 39 ? -21.28100 -36.47300 -34.46800 1.000 76.12775 39 TYR B N 1
ATOM 6541 C CA . TYR D 1 39 ? -20.52700 -35.48100 -33.71100 1.000 82.95810 39 TYR B CA 1
ATOM 6542 C C . TYR D 1 39 ? -19.25200 -35.07000 -34.44200 1.000 71.35046 39 TYR B C 1
ATOM 6543 O O . TYR D 1 39 ? -19.31100 -34.40200 -35.47700 1.000 85.73609 39 TYR B O 1
ATOM 6552 N N . GLY D 1 40 ? -18.10700 -35.48700 -33.89800 1.000 64.73826 40 GLY B N 1
ATOM 6553 C CA . GLY D 1 40 ? -16.81500 -35.06800 -34.40700 1.000 59.72933 40 GLY B CA 1
ATOM 6554 C C . GLY D 1 40 ? -16.74300 -33.56000 -34.49300 1.000 68.34471 40 GLY B C 1
ATOM 6555 O O . GLY D 1 40 ? -16.87400 -32.87000 -33.47800 1.000 73.42171 40 GLY B O 1
ATOM 6556 N N . LEU D 1 41 ? -16.54800 -33.03400 -35.69800 1.000 65.80297 41 LEU B N 1
ATOM 6557 C CA . LEU D 1 41 ? -16.77500 -31.61400 -35.92100 1.000 59.00895 41 LEU B CA 1
ATOM 6558 C C . LEU D 1 41 ? -18.27500 -31.37900 -35.89700 1.000 64.05770 41 LEU B C 1
ATOM 6559 O O . LEU D 1 41 ? -19.00100 -31.91800 -36.73900 1.000 70.16465 41 LEU B O 1
ATOM 6564 N N . VAL D 1 42 ? -18.73500 -30.60100 -34.92300 1.000 58.92268 42 VAL B N 1
ATOM 6565 C CA . VAL D 1 42 ? -20.16100 -30.44700 -34.64100 1.000 66.59083 42 VAL B CA 1
ATOM 6566 C C . VAL D 1 42 ? -20.91800 -30.14800 -35.92900 1.000 61.63406 42 VAL B C 1
ATOM 6567 O O . VAL D 1 42 ? -20.42000 -29.40500 -36.78300 1.000 76.93245 42 VAL B O 1
ATOM 6571 N N . PRO D 1 43 ? -22.08200 -30.74800 -36.14700 1.000 55.77736 43 PRO B N 1
ATOM 6572 C CA . PRO D 1 43 ? -22.85700 -30.41400 -37.34500 1.000 54.35813 43 PRO B CA 1
ATOM 6573 C C . PRO D 1 43 ? -23.30900 -28.96300 -37.32300 1.000 56.31944 43 PRO B C 1
ATOM 6574 O O . PRO D 1 43 ? -23.78400 -28.45500 -36.30600 1.000 73.11654 43 PRO B O 1
ATOM 6578 N N . PHE D 1 44 ? -23.15300 -28.29500 -38.46300 1.000 69.86574 44 PHE B N 1
ATOM 6579 C CA . PHE D 1 44 ? -23.42200 -26.86800 -38.56300 1.000 61.57705 44 PHE B CA 1
ATOM 6580 C C . PHE D 1 44 ? -24.65400 -26.52500 -39.38300 1.000 67.90638 44 PHE B C 1
ATOM 6581 O O . PHE D 1 44 ? -25.24600 -25.46600 -39.16900 1.000 71.19877 44 PHE B O 1
ATOM 6589 N N . GLY D 1 45 ? -25.05700 -27.38200 -40.30900 1.000 72.67486 45 GLY B N 1
ATOM 6590 C CA . GLY D 1 45 ? -26.14800 -27.06200 -41.20100 1.000 80.74435 45 GLY B CA 1
ATOM 6591 C C . GLY D 1 45 ? -25.66200 -26.30800 -42.42600 1.000 101.50977 45 GLY B C 1
ATOM 6592 O O . GLY D 1 45 ? -24.59700 -25.69200 -42.43400 1.000 105.84986 45 GLY B O 1
ATOM 6593 N N . LYS D 1 46 ? -26.46400 -26.38300 -43.49100 1.000 176.02582 46 LYS B N 1
ATOM 6594 C CA . LYS D 1 46 ? -26.27000 -25.58900 -44.70300 1.000 171.58891 46 LYS B CA 1
ATOM 6595 C C . LYS D 1 46 ? -25.01100 -25.99400 -45.46800 1.000 173.38169 46 LYS B C 1
ATOM 6596 O O . LYS D 1 46 ? -24.07200 -25.19900 -45.58300 1.000 181.15981 46 LYS B O 1
ATOM 6602 N N . MET D 1 47 ? -24.98400 -27.21400 -46.01300 1.000 101.20831 47 MET B N 1
ATOM 6603 C CA . MET D 1 47 ? -23.79200 -27.71900 -46.70000 1.000 95.22783 47 MET B CA 1
ATOM 6604 C C . MET D 1 47 ? -23.69500 -27.11400 -48.08700 1.000 78.40586 47 MET B C 1
ATOM 6605 O O . MET D 1 47 ? -24.32400 -27.58900 -49.03400 1.000 63.15513 47 MET B O 1
ATOM 6610 N N . MET D 1 48 ? -22.86800 -26.09000 -48.22100 1.000 66.99261 48 MET B N 1
ATOM 6611 C CA . MET D 1 48 ? -22.76300 -25.32200 -49.44500 1.000 59.16831 48 MET B CA 1
ATOM 6612 C C . MET D 1 48 ? -21.32300 -25.25400 -49.89400 1.000 58.99934 48 MET B C 1
ATOM 6613 O O . MET D 1 48 ? -20.40000 -25.70400 -49.21400 1.000 54.46953 48 MET B O 1
ATOM 6618 N N . GLY D 1 49 ? -21.16900 -24.63300 -51.07100 1.000 53.67220 49 GLY B N 1
ATOM 6619 C CA . GLY D 1 49 ? -19.90400 -24.47400 -51.74100 1.000 35.73053 49 GLY B CA 1
ATOM 6620 C C . GLY D 1 49 ? -18.81800 -23.70400 -51.02400 1.000 38.93127 49 GLY B C 1
ATOM 6621 O O . GLY D 1 49 ? -17.65400 -24.12100 -51.06800 1.000 46.16045 49 GLY B O 1
ATOM 6622 N N . PRO D 1 50 ? -19.13200 -22.56600 -50.35700 1.000 40.88350 50 PRO B N 1
ATOM 6623 C CA . PRO D 1 50 ? -18.07100 -21.76800 -49.72200 1.000 46.53479 50 PRO B CA 1
ATOM 6624 C C . PRO D 1 50 ? -17.05600 -22.57300 -48.93300 1.000 43.66788 50 PRO B C 1
ATOM 6625 O O . PRO D 1 50 ? -15.85400 -22.31700 -49.02900 1.000 47.42634 50 PRO B O 1
ATOM 6629 N N . TRP D 1 51 ? -17.50800 -23.55600 -48.16600 1.000 42.87577 51 TRP B N 1
ATOM 6630 C CA . TRP D 1 51 ? -16.53700 -24.36100 -47.44300 1.000 44.43960 51 TRP B CA 1
ATOM 6631 C C . TRP D 1 51 ? -15.95400 -25.46200 -48.32200 1.000 41.81948 51 TRP B C 1
ATOM 6632 O O . TRP D 1 51 ? -14.75900 -25.76200 -48.22900 1.000 45.29154 51 TRP B O 1
ATOM 6643 N N . LEU D 1 52 ? -16.76600 -26.05100 -49.20200 1.000 43.61695 52 LEU B N 1
ATOM 6644 C CA . LEU D 1 52 ? -16.24500 -27.04000 -50.14200 1.000 38.22226 52 LEU B CA 1
ATOM 6645 C C . LEU D 1 52 ? -15.23700 -26.43000 -51.10400 1.000 42.33088 52 LEU B C 1
ATOM 6646 O O . LEU D 1 52 ? -14.19200 -27.02800 -51.38300 1.000 42.71534 52 LEU B O 1
ATOM 6651 N N . LEU D 1 53 ? -15.53600 -25.24400 -51.62900 1.000 37.20159 53 LEU B N 1
ATOM 6652 C CA . LEU D 1 53 ? -14.64500 -24.63000 -52.60400 1.000 41.73715 53 LEU B CA 1
ATOM 6653 C C . LEU D 1 53 ? -13.32300 -24.22600 -51.96400 1.000 38.16492 53 LEU B C 1
ATOM 6654 O O . LEU D 1 53 ? -12.24700 -24.53400 -52.48900 1.000 38.45728 53 LEU B O 1
ATOM 6659 N N . ILE D 1 54 ? -13.38300 -23.55900 -50.81200 1.000 37.95293 54 ILE B N 1
ATOM 6660 C CA . ILE D 1 54 ? -12.16500 -23.06000 -50.18600 1.000 38.73137 54 ILE B CA 1
ATOM 6661 C C . ILE D 1 54 ? -11.27100 -24.21400 -49.76200 1.000 43.51182 54 ILE B C 1
ATOM 6662 O O . ILE D 1 54 ? -10.05900 -24.19700 -50.00500 1.000 49.26795 54 ILE B O 1
ATOM 6667 N N . ARG D 1 55 ? -11.85100 -25.24100 -49.14200 1.000 40.14465 55 ARG B N 1
ATOM 6668 C CA . ARG D 1 55 ? -11.05400 -26.39800 -48.75600 1.000 41.31890 55 ARG B CA 1
ATOM 6669 C C . ARG D 1 55 ? -10.48300 -27.09900 -49.97900 1.000 41.59859 55 ARG B C 1
ATOM 6670 O O . ARG D 1 55 ? -9.33700 -27.55800 -49.95800 1.000 42.78588 55 ARG B O 1
ATOM 6678 N N . SER D 1 56 ? -11.25500 -27.16300 -51.06600 1.000 40.71931 56 SER B N 1
ATOM 6679 C CA . SER D 1 56 ? -10.75600 -27.79400 -52.28400 1.000 41.54424 56 SER B CA 1
ATOM 6680 C C . SER D 1 56 ? -9.57700 -27.02400 -52.85900 1.000 41.31610 56 SER B C 1
ATOM 6681 O O . SER D 1 56 ? -8.59300 -27.62200 -53.30900 1.000 42.26539 56 SER B O 1
ATOM 6684 N N . ALA D 1 57 ? -9.66200 -25.69400 -52.85200 1.000 40.65036 57 ALA B N 1
ATOM 6685 C CA . ALA D 1 57 ? -8.56000 -24.88000 -53.34800 1.000 41.05028 57 ALA B CA 1
ATOM 6686 C C . ALA D 1 57 ? -7.31900 -25.05600 -52.49100 1.000 44.37170 57 ALA B C 1
ATOM 6687 O O . ALA D 1 57 ? -6.21000 -25.21900 -53.01100 1.000 48.11358 57 ALA B O 1
ATOM 6689 N N . LEU D 1 58 ? -7.48700 -25.03200 -51.17200 1.000 42.66324 58 LEU B N 1
ATOM 6690 C CA . LEU D 1 58 ? -6.33300 -25.11300 -50.29000 1.000 44.01125 58 LEU B CA 1
ATOM 6691 C C . LEU D 1 58 ? -5.75500 -26.52000 -50.24600 1.000 45.17806 58 LEU B C 1
ATOM 6692 O O . LEU D 1 58 ? -4.54100 -26.68100 -50.08400 1.000 46.49528 58 LEU B O 1
ATOM 6697 N N . ALA D 1 59 ? -6.59700 -27.54400 -50.41000 1.000 46.05636 59 ALA B N 1
ATOM 6698 C CA . ALA D 1 59 ? -6.10400 -28.91700 -50.35900 1.000 45.99875 59 ALA B CA 1
ATOM 6699 C C . ALA D 1 59 ? -5.08800 -29.19100 -51.45500 1.000 49.06703 59 ALA B C 1
ATOM 6700 O O . ALA D 1 59 ? -4.19500 -30.02700 -51.27600 1.000 61.30320 59 ALA B O 1
ATOM 6702 N N . VAL D 1 60 ? -5.19900 -28.50500 -52.59300 1.000 48.16738 60 VAL B N 1
ATOM 6703 C CA . VAL D 1 60 ? -4.27900 -28.72300 -53.70000 1.000 46.83827 60 VAL B CA 1
ATOM 6704 C C . VAL D 1 60 ? -3.15600 -27.70400 -53.72600 1.000 48.41344 60 VAL B C 1
ATOM 6705 O O . VAL D 1 60 ? -2.33800 -27.71800 -54.65400 1.000 54.83313 60 VAL B O 1
ATOM 6709 N N . GLY D 1 61 ? -3.09300 -26.81800 -52.74100 1.000 49.47099 61 GLY B N 1
ATOM 6710 C CA . GLY D 1 61 ? -2.02100 -25.85700 -52.65100 1.000 48.11851 61 GLY B CA 1
ATOM 6711 C C . GLY D 1 61 ? -2.38100 -24.44800 -53.06000 1.000 50.48928 61 GLY B C 1
ATOM 6712 O O . GLY D 1 61 ? -1.47200 -23.65100 -53.31500 1.000 63.55528 61 GLY B O 1
ATOM 6713 N N . GLY D 1 62 ? -3.66800 -24.11500 -53.12800 1.000 48.67992 62 GLY B N 1
ATOM 6714 C CA . GLY D 1 62 ? -4.09100 -22.80900 -53.58100 1.000 49.77663 62 GLY B CA 1
ATOM 6715 C C . GLY D 1 62 ? -3.87600 -21.72000 -52.54800 1.000 53.77172 62 GLY B C 1
ATOM 6716 O O . GLY D 1 62 ? -3.43500 -21.95200 -51.42200 1.000 52.26747 62 GLY B O 1
ATOM 6717 N N . ASP D 1 63 ? -4.20000 -20.49600 -52.95700 1.000 56.98661 63 ASP B N 1
ATOM 6718 C CA . ASP D 1 63 ? -4.06000 -19.31500 -52.12000 1.000 53.58286 63 ASP B CA 1
ATOM 6719 C C . ASP D 1 63 ? -5.44200 -18.80500 -51.73300 1.000 44.14552 63 ASP B C 1
ATOM 6720 O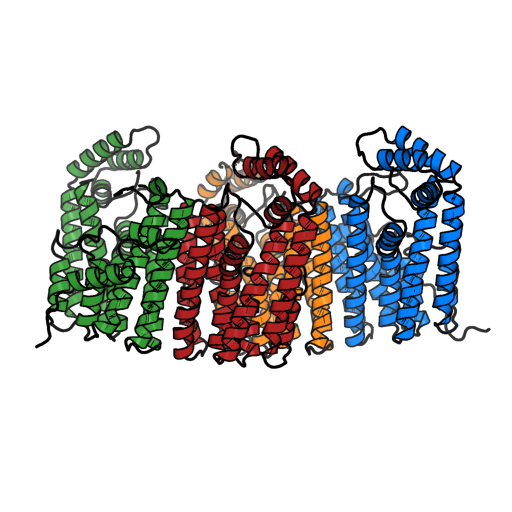 O . ASP D 1 63 ? -6.35200 -18.75700 -52.56500 1.000 44.89800 63 ASP B O 1
ATOM 6725 N N . ILE D 1 64 ? -5.59100 -18.42900 -50.46000 1.000 46.77129 64 ILE B N 1
ATOM 6726 C CA . ILE D 1 64 ? -6.88800 -18.00000 -49.94600 1.000 46.83150 64 ILE B CA 1
ATOM 6727 C C . ILE D 1 64 ? -7.35900 -16.74000 -50.65300 1.000 45.75595 64 ILE B C 1
ATOM 6728 O O . ILE D 1 64 ? -8.56700 -16.49700 -50.77000 1.000 59.10969 64 ILE B O 1
ATOM 6733 N N . ALA D 1 65 ? -6.42200 -15.91600 -51.12700 1.000 42.81156 65 ALA B N 1
ATOM 6734 C CA . ALA D 1 65 ? -6.79000 -14.63100 -51.70900 1.000 49.38193 65 ALA B CA 1
ATOM 6735 C C . ALA D 1 65 ? -7.63100 -14.80200 -52.96400 1.000 43.30916 65 ALA B C 1
ATOM 6736 O O . ALA D 1 65 ? -8.40200 -13.90600 -53.31900 1.000 42.33909 65 ALA B O 1
ATOM 6738 N N . THR D 1 66 ? -7.48900 -15.93200 -53.65400 1.000 39.53656 66 THR B N 1
ATOM 6739 C CA . THR D 1 66 ? -8.33600 -16.21900 -54.80200 1.000 41.00456 66 THR B CA 1
ATOM 6740 C C . THR D 1 66 ? -9.61400 -16.94700 -54.40600 1.000 38.32366 66 THR B C 1
ATOM 6741 O O . THR D 1 66 ? -10.67500 -16.68500 -54.98000 1.000 46.11414 66 THR B O 1
ATOM 6745 N N . ALA D 1 67 ? -9.53700 -17.85500 -53.43200 1.000 38.25612 67 ALA B N 1
ATOM 6746 C CA . ALA D 1 67 ? -10.71200 -18.63400 -53.06100 1.000 37.55489 67 ALA B CA 1
ATOM 6747 C C . ALA D 1 67 ? -11.79400 -17.76900 -52.43200 1.000 38.68904 67 ALA B C 1
ATOM 6748 O O . ALA D 1 67 ? -12.98400 -18.05000 -52.61000 1.000 41.71215 67 ALA B O 1
ATOM 6750 N N . LEU D 1 68 ? -11.41200 -16.72100 -51.70300 1.000 40.09442 68 LEU B N 1
ATOM 6751 C CA . LEU D 1 68 ? -12.41500 -15.88000 -51.05000 1.000 44.23833 68 LEU B CA 1
ATOM 6752 C C . LEU D 1 68 ? -13.32700 -15.17800 -52.04800 1.000 35.63996 68 LEU B C 1
ATOM 6753 O O . LEU D 1 68 ? -14.55700 -15.28600 -51.90400 1.000 35.01663 68 LEU B O 1
ATOM 6758 N N . PRO D 1 69 ? -12.82400 -14.43900 -53.04400 1.000 36.31122 69 PRO B N 1
ATOM 6759 C CA . PRO D 1 69 ? -13.73600 -13.86400 -54.04300 1.000 38.65866 69 PRO B CA 1
ATOM 6760 C C . PRO D 1 69 ? -14.38600 -14.91300 -54.92600 1.000 43.33508 69 PRO B C 1
ATOM 6761 O O . PRO D 1 69 ? -15.49100 -14.68300 -55.43500 1.000 34.29765 69 PRO B O 1
ATOM 6765 N N . ALA D 1 70 ? -13.72500 -16.05200 -55.14000 1.000 39.94692 70 ALA B N 1
ATOM 6766 C CA . ALA D 1 70 ? -14.34800 -17.13500 -55.88900 1.000 34.17754 70 ALA B CA 1
ATOM 6767 C C . ALA D 1 70 ? -15.58400 -17.64700 -55.16600 1.000 40.82356 70 ALA B C 1
ATOM 6768 O O . ALA D 1 70 ? -16.58900 -17.98500 -55.80100 1.000 42.92116 70 ALA B O 1
ATOM 6770 N N . ALA D 1 71 ? -15.52500 -17.71400 -53.83400 1.000 39.57232 71 ALA B N 1
ATOM 6771 C CA . ALA D 1 71 ? -16.69800 -18.09800 -53.05800 1.000 34.02953 71 ALA B CA 1
ATOM 6772 C C . ALA D 1 71 ? -17.86400 -17.15700 -53.32900 1.000 35.56686 71 ALA B C 1
ATOM 6773 O O . ALA D 1 71 ? -19.01200 -17.60000 -53.45000 1.000 38.52714 71 ALA B O 1
ATOM 6775 N N . VAL D 1 72 ? -17.58900 -15.85500 -53.43100 1.000 35.44140 72 VAL B N 1
ATOM 6776 C CA . VAL D 1 72 ? -18.64000 -14.91500 -53.80900 1.000 32.61110 72 VAL B CA 1
ATOM 6777 C C . VAL D 1 72 ? -19.17200 -15.25500 -55.19100 1.000 36.04720 72 VAL B C 1
ATOM 6778 O O . VAL D 1 72 ? -20.38400 -15.21700 -55.43200 1.000 46.47256 72 VAL B O 1
ATOM 6782 N N . ALA D 1 73 ? -18.27700 -15.58900 -56.12300 1.000 34.78980 73 ALA B N 1
ATOM 6783 C CA . ALA D 1 73 ? -18.72100 -16.00900 -57.44700 1.000 41.60339 73 ALA B CA 1
ATOM 6784 C C . ALA D 1 73 ? -19.58200 -17.26500 -57.37800 1.000 40.26018 73 ALA B C 1
ATOM 6785 O O . ALA D 1 73 ? -20.62700 -17.34500 -58.03300 1.000 52.33398 73 ALA B O 1
ATOM 6787 N N . LEU D 1 74 ? -19.16700 -18.25700 -56.58600 1.000 37.71580 74 LEU B N 1
ATOM 6788 C CA . LEU D 1 74 ? -19.94700 -19.48900 -56.50200 1.000 37.70346 74 LEU B CA 1
ATOM 6789 C C . LEU D 1 74 ? -21.27600 -19.25400 -55.80000 1.000 40.15111 74 LEU B C 1
ATOM 6790 O O . LEU D 1 74 ? -22.29200 -19.85900 -56.16200 1.000 39.13022 74 LEU B O 1
ATOM 6795 N N . GLU D 1 75 ? -21.27700 -18.39800 -54.78000 1.000 37.86326 75 GLU B N 1
ATOM 6796 C CA . GLU D 1 75 ? -22.51800 -18.02800 -54.11100 1.000 41.18551 75 GLU B CA 1
ATOM 6797 C C . GLU D 1 75 ? -23.57800 -17.61200 -55.11900 1.000 37.55463 75 GLU B C 1
ATOM 6798 O O . GLU D 1 75 ? -24.73000 -18.05300 -55.04800 1.000 40.47737 75 GLU B O 1
ATOM 6804 N N . CYS D 1 76 ? -23.20000 -16.75500 -56.06700 1.000 37.02772 76 CYS B N 1
ATOM 6805 C CA . CYS D 1 76 ? -24.15900 -16.22900 -57.03100 1.000 36.84736 76 CYS B CA 1
ATOM 6806 C C . CYS D 1 76 ? -24.79800 -17.34700 -57.84600 1.000 38.45301 76 CYS B C 1
ATOM 6807 O O . CYS D 1 76 ? -26.02700 -17.43000 -57.95500 1.000 35.99239 76 CYS B O 1
ATOM 6810 N N . VAL D 1 77 ? -23.97600 -18.21500 -58.43400 1.000 38.23824 77 VAL B N 1
ATOM 6811 C CA . VAL D 1 77 ? -24.50700 -19.25900 -59.30400 1.000 38.68649 77 VAL B CA 1
ATOM 6812 C C . VAL D 1 77 ? -25.37500 -20.23200 -58.51600 1.000 39.11199 77 VAL B C 1
ATOM 6813 O O . VAL D 1 77 ? -26.41900 -20.68600 -59.00000 1.000 39.87459 77 VAL B O 1
ATOM 6817 N N . GLN D 1 78 ? -24.97200 -20.55900 -57.28700 1.000 38.81253 78 GLN B N 1
ATOM 6818 C CA . GLN D 1 78 ? -25.74900 -21.51800 -56.51000 1.000 31.92363 78 GLN B CA 1
ATOM 6819 C C . GLN D 1 78 ? -27.08300 -20.93100 -56.07000 1.000 32.52981 78 GLN B C 1
ATOM 6820 O O . GLN D 1 78 ? -28.11400 -21.60800 -56.14100 1.000 36.92463 78 GLN B O 1
ATOM 6826 N N . VAL D 1 79 ? -27.09600 -19.66500 -55.65100 1.000 32.43806 79 VAL B N 1
ATOM 6827 C CA . VAL D 1 79 ? -28.36200 -19.01700 -55.32400 1.000 32.47895 79 VAL B CA 1
ATOM 6828 C C . VAL D 1 79 ? -29.25600 -18.96300 -56.55400 1.000 43.25518 79 VAL B C 1
ATOM 6829 O O . VAL D 1 79 ? -30.45800 -19.23600 -56.47600 1.000 36.11358 79 VAL B O 1
ATOM 6833 N N . GLY D 1 80 ? -28.68400 -18.61700 -57.70900 1.000 42.37503 80 GLY B N 1
ATOM 6834 C CA . GLY D 1 80 ? -29.47100 -18.60200 -58.93100 1.000 46.81712 80 GLY B CA 1
ATOM 6835 C C . GLY D 1 80 ? -30.08100 -19.95500 -59.24200 1.000 42.47875 80 GLY B C 1
ATOM 6836 O O . GLY D 1 80 ? -31.24300 -20.04500 -59.64500 1.000 44.98893 80 GLY B O 1
ATOM 6837 N N . ALA D 1 81 ? -29.30700 -21.02600 -59.05500 1.000 33.34214 81 ALA B N 1
ATOM 6838 C CA . ALA D 1 81 ? -29.86100 -22.36600 -59.19600 1.000 33.07088 81 ALA B CA 1
ATOM 6839 C C . ALA D 1 81 ? -30.95000 -22.61700 -58.16400 1.000 43.71902 81 ALA B C 1
ATOM 6840 O O . ALA D 1 81 ? -31.90200 -23.35800 -58.43000 1.000 49.47726 81 ALA B O 1
ATOM 6842 N N . MET D 1 82 ? -30.82500 -22.00400 -56.98300 1.000 42.95095 82 MET B N 1
ATOM 6843 C CA . MET D 1 82 ? -31.84700 -22.14500 -55.95400 1.000 37.32197 82 MET B CA 1
ATOM 6844 C C . MET D 1 82 ? -33.15200 -21.50600 -56.41100 1.000 39.44857 82 MET B C 1
ATOM 6845 O O . MET D 1 82 ? -34.21800 -22.12800 -56.35600 1.000 36.43587 82 MET B O 1
ATOM 6850 N N . MET D 1 83 ? -33.07800 -20.25000 -56.86200 1.000 36.97488 83 MET B N 1
ATOM 6851 C CA . MET D 1 83 ? -34.27000 -19.50400 -57.25700 1.000 42.37813 83 MET B CA 1
ATOM 6852 C C . MET D 1 83 ? -35.03000 -20.21700 -58.37400 1.000 41.99087 83 MET B C 1
ATOM 6853 O O . MET D 1 83 ? -36.26500 -20.18300 -58.41600 1.000 42.10157 83 MET B O 1
ATOM 6858 N N . HIS D 1 84 ? -34.31100 -20.87300 -59.28800 1.000 43.73059 84 HIS B N 1
ATOM 6859 C CA . HIS D 1 84 ? -34.98400 -21.61600 -60.35100 1.000 45.10762 84 HIS B CA 1
ATOM 6860 C C . HIS D 1 84 ? -35.58800 -22.90700 -59.81800 1.000 46.98049 84 HIS B C 1
ATOM 6861 O O . HIS D 1 84 ? -36.67700 -23.31200 -60.23800 1.000 47.33000 84 HIS B O 1
ATOM 6868 N N . ASP D 1 85 ? -34.89400 -23.56800 -58.88900 1.000 40.31951 85 ASP B N 1
ATOM 6869 C CA . ASP D 1 85 ? -35.44700 -24.77200 -58.28400 1.000 43.12608 85 ASP B CA 1
ATOM 6870 C C . ASP D 1 85 ? -36.73600 -24.47800 -57.52900 1.000 42.77170 85 ASP B C 1
ATOM 6871 O O . ASP D 1 85 ? -37.64000 -25.31900 -57.49700 1.000 48.84459 85 ASP B O 1
ATOM 6876 N N . ASP D 1 86 ? -36.84300 -23.29100 -56.92600 1.000 45.35601 86 ASP B N 1
ATOM 6877 C CA . ASP D 1 86 ? -38.04800 -22.94400 -56.17900 1.000 50.67786 86 ASP B CA 1
ATOM 6878 C C . ASP D 1 86 ? -39.27400 -22.86800 -57.07700 1.000 48.39907 86 ASP B C 1
ATOM 6879 O O . ASP D 1 86 ? -40.39200 -23.11500 -56.61500 1.000 52.86629 86 ASP B O 1
ATOM 6884 N N . ILE D 1 87 ? -39.09900 -22.49600 -58.34400 1.000 46.44935 87 ILE B N 1
ATOM 6885 C CA . ILE D 1 87 ? -40.24400 -22.39700 -59.24200 1.000 48.05104 87 ILE B CA 1
ATOM 6886 C C . ILE D 1 87 ? -40.73100 -23.77800 -59.65200 1.000 51.76664 87 ILE B C 1
ATOM 6887 O O . ILE D 1 87 ? -41.93200 -24.06700 -59.61900 1.000 61.17195 87 ILE B O 1
ATOM 6892 N N . ILE D 1 88 ? -39.80500 -24.65700 -60.03600 1.000 54.04696 88 ILE B N 1
ATOM 6893 C CA . ILE D 1 88 ? -40.21200 -25.90300 -60.67300 1.000 53.76751 88 ILE B CA 1
ATOM 6894 C C . ILE D 1 88 ? -40.92500 -26.81000 -59.67800 1.000 67.40797 88 ILE B C 1
ATOM 6895 O O . ILE D 1 88 ? -41.87900 -27.51000 -60.03400 1.000 73.48741 88 ILE B O 1
ATOM 6900 N N . ASP D 1 89 ? -40.50000 -26.79900 -58.41700 1.000 85.92929 89 ASP B N 1
ATOM 6901 C CA . ASP D 1 89 ? -41.31800 -27.35600 -57.34400 1.000 73.67553 89 ASP B CA 1
ATOM 6902 C C . ASP D 1 89 ? -42.18800 -26.19900 -56.87700 1.000 76.14935 89 ASP B C 1
ATOM 6903 O O . ASP D 1 89 ? -41.75300 -25.36000 -56.08600 1.000 86.80088 89 ASP B O 1
ATOM 6908 N N . CYS D 1 90 ? -43.43100 -26.16500 -57.34000 1.000 66.03235 90 CYS B N 1
ATOM 6909 C CA . CYS D 1 90 ? -44.26400 -24.98600 -57.14200 1.000 65.98717 90 CYS B CA 1
ATOM 6910 C C . CYS D 1 90 ? -44.70300 -24.83300 -55.69100 1.000 71.26624 90 CYS B C 1
ATOM 6911 O O . CYS D 1 90 ? -44.14900 -24.01100 -54.95800 1.000 66.00557 90 CYS B O 1
ATOM 6914 N N . PHE D 1 104 ? -39.47300 -14.64400 -54.57500 1.000 63.32001 104 PHE B N 1
ATOM 6915 C CA . PHE D 1 104 ? -40.88800 -14.86100 -54.29200 1.000 58.09962 104 PHE B CA 1
ATOM 6916 C C . PHE D 1 104 ? -41.73900 -14.48500 -55.49300 1.000 55.62018 104 PHE B C 1
ATOM 6917 O O . PHE D 1 104 ? -42.77000 -15.10700 -55.74900 1.000 54.04141 104 PHE B O 1
ATOM 6925 N N . GLY D 1 105 ? -41.31500 -13.45500 -56.22000 1.000 59.98345 105 GLY B N 1
ATOM 6926 C CA . GLY D 1 105 ? -42.05300 -12.99700 -57.38200 1.000 51.70516 105 GLY B CA 1
ATOM 6927 C C . GLY D 1 105 ? -41.49700 -13.70000 -58.60900 1.000 44.57015 105 GLY B C 1
ATOM 6928 O O . GLY D 1 105 ? -40.29500 -13.92900 -58.71700 1.000 48.27587 105 GLY B O 1
ATOM 6929 N N . GLU D 1 106 ? -42.39100 -14.06200 -59.52400 1.000 42.24348 106 GLU B N 1
ATOM 6930 C CA . GLU D 1 106 ? -41.96500 -14.86900 -60.66500 1.000 44.67024 106 GLU B CA 1
ATOM 6931 C C . GLU D 1 106 ? -40.90500 -14.19000 -61.52200 1.000 44.14609 106 GLU B C 1
ATOM 6932 O O . GLU D 1 106 ? -39.89700 -14.84300 -61.84400 1.000 42.43601 106 GLU B O 1
ATOM 6938 N N . PRO D 1 107 ? -41.04400 -12.91800 -61.91300 1.000 44.65293 107 PRO B N 1
ATOM 6939 C CA . PRO D 1 107 ? -39.96200 -12.28600 -62.68900 1.000 43.35654 107 PRO B CA 1
ATOM 6940 C C . PRO D 1 107 ? -38.63800 -12.24500 -61.95200 1.000 45.70728 107 PRO B C 1
ATOM 6941 O O . PRO D 1 107 ? -37.59400 -12.56800 -62.53500 1.000 40.82280 107 PRO B O 1
ATOM 6945 N N . THR D 1 108 ? -38.65700 -11.86000 -60.67600 1.000 49.74817 108 THR B N 1
ATOM 6946 C CA . THR D 1 108 ? -37.42000 -11.78500 -59.90700 1.000 41.33033 108 THR B CA 1
ATOM 6947 C C . THR D 1 108 ? -36.78900 -13.15800 -59.74800 1.000 33.77586 108 THR B C 1
ATOM 6948 O O . THR D 1 108 ? -35.56400 -13.29700 -59.81200 1.000 40.17849 108 THR B O 1
ATOM 6952 N N . ALA D 1 109 ? -37.60700 -14.18800 -59.54200 1.000 34.70593 109 ALA B N 1
ATOM 6953 C CA . ALA D 1 109 ? -37.05100 -15.52100 -59.35900 1.000 38.34856 109 ALA B CA 1
ATOM 6954 C C . ALA D 1 109 ? -36.35500 -15.99900 -60.62500 1.000 40.61938 109 ALA B C 1
ATOM 6955 O O . ALA D 1 109 ? -35.30600 -16.64900 -60.55700 1.000 39.06886 109 ALA B O 1
ATOM 6957 N N . ILE D 1 110 ? -36.90900 -15.67100 -61.79000 1.000 38.07961 110 ILE B N 1
A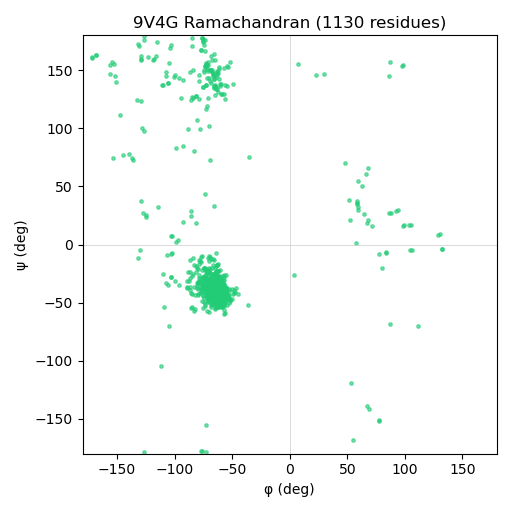TOM 6958 C CA . ILE D 1 110 ? -36.33100 -16.14000 -63.04500 1.000 34.58463 110 ILE B CA 1
ATOM 6959 C C . ILE D 1 110 ? -35.17000 -15.25200 -63.47200 1.000 32.74626 110 ILE B C 1
ATOM 6960 O O . ILE D 1 110 ? -34.05000 -15.72500 -63.69300 1.000 36.19039 110 ILE B O 1
ATOM 6965 N N . VAL D 1 111 ? -35.41800 -13.95000 -63.59200 1.000 35.39811 111 VAL B N 1
ATOM 6966 C CA . VAL D 1 111 ? -34.37700 -13.05400 -64.07700 1.000 34.57509 111 VAL B CA 1
ATOM 6967 C C . VAL D 1 111 ? -33.26000 -12.92400 -63.05200 1.000 34.45726 111 VAL B C 1
ATOM 6968 O O . VAL D 1 111 ? -32.07400 -12.97700 -63.40000 1.000 38.72147 111 VAL B O 1
ATOM 6972 N N . GLY D 1 112 ? -33.61300 -12.78200 -61.77500 1.000 41.55131 112 GLY B N 1
ATOM 6973 C CA . GLY D 1 112 ? -32.59300 -12.70800 -60.74500 1.000 30.44768 112 GLY B CA 1
ATOM 6974 C C . GLY D 1 112 ? -31.73200 -13.95200 -60.69700 1.000 32.46889 112 GLY B C 1
ATOM 6975 O O . GLY D 1 112 ? -30.51400 -13.87000 -60.52500 1.000 37.80250 112 GLY B O 1
ATOM 6976 N N . GLY D 1 113 ? -32.35100 -15.12400 -60.84300 1.000 30.65146 113 GLY B N 1
ATOM 6977 C CA . GLY D 1 113 ? -31.57000 -16.34000 -60.97400 1.000 33.24004 113 GLY B CA 1
ATOM 6978 C C . GLY D 1 113 ? -30.65500 -16.31100 -62.18200 1.000 34.81116 113 GLY B C 1
ATOM 6979 O O . GLY D 1 113 ? -29.50500 -16.75000 -62.11300 1.000 42.76382 113 GLY B O 1
ATOM 6980 N N . ASP D 1 114 ? -31.15000 -15.78800 -63.30600 1.000 32.90230 114 ASP B N 1
ATOM 6981 C CA . ASP D 1 114 ? -30.30500 -15.63800 -64.48600 1.000 30.28463 114 ASP B CA 1
ATOM 6982 C C . ASP D 1 114 ? -29.16100 -14.67200 -64.22200 1.000 35.91774 114 ASP B C 1
ATOM 6983 O O . ASP D 1 114 ? -27.99700 -14.97500 -64.51100 1.000 35.16415 114 ASP B O 1
ATOM 6988 N N . GLY D 1 115 ? -29.47700 -13.49700 -63.67600 1.000 34.75384 115 GLY B N 1
ATOM 6989 C CA . GLY D 1 115 ? -28.44300 -12.51600 -63.40400 1.000 35.95600 115 GLY B CA 1
ATOM 6990 C C . GLY D 1 115 ? -27.36700 -13.04000 -62.47900 1.000 32.57522 115 GLY B C 1
ATOM 6991 O O . GLY D 1 115 ? -26.18900 -12.70500 -62.63200 1.000 38.63693 115 GLY B O 1
ATOM 6992 N N . LEU D 1 116 ? -27.74800 -13.88000 -61.52400 1.000 33.11865 116 LEU B N 1
ATOM 6993 C CA . LEU D 1 116 ? -26.77000 -14.40600 -60.58700 1.000 31.10531 116 LEU B CA 1
ATOM 6994 C C . LEU D 1 116 ? -25.80600 -15.36700 -61.27000 1.000 34.58797 116 LEU B C 1
ATOM 6995 O O . LEU D 1 116 ? -24.64800 -15.47400 -60.85600 1.000 36.26211 116 LEU B O 1
ATOM 7000 N N . PHE D 1 117 ? -26.25900 -16.06700 -62.31300 1.000 35.32236 117 PHE B N 1
ATOM 7001 C CA . PHE D 1 117 ? -25.33200 -16.82600 -63.14700 1.000 32.29383 117 PHE B CA 1
ATOM 7002 C C . PHE D 1 117 ? -24.25000 -15.91500 -63.71000 1.000 29.09337 117 PHE B C 1
ATOM 7003 O O . PHE D 1 117 ? -23.06200 -16.25200 -63.69000 1.000 33.97697 117 PHE B O 1
ATOM 7011 N N . PHE D 1 118 ? -24.65000 -14.75000 -64.21900 1.000 32.55320 118 PHE B N 1
ATOM 7012 C CA . PHE D 1 118 ? -23.68000 -13.81400 -64.77200 1.000 30.13425 118 PHE B CA 1
ATOM 7013 C C . PHE D 1 118 ? -22.74100 -13.28100 -63.69900 1.000 31.77153 118 PHE B C 1
ATOM 7014 O O . PHE D 1 118 ? -21.53500 -13.15400 -63.93700 1.000 36.12165 118 PHE B O 1
ATOM 7022 N N . HIS D 1 119 ? -23.27100 -12.96700 -62.51200 1.000 34.86287 119 HIS B N 1
ATOM 7023 C CA . HIS D 1 119 ? -22.41500 -12.52500 -61.41400 1.000 32.47864 119 HIS B CA 1
ATOM 7024 C C . HIS D 1 119 ? -21.32900 -13.54700 -61.12000 1.000 31.53811 119 HIS B C 1
ATOM 7025 O O . HIS D 1 119 ? -20.16000 -13.19000 -60.93400 1.000 33.22843 119 HIS B O 1
ATOM 7032 N N . GLY D 1 120 ? -21.69600 -14.82500 -61.06400 1.000 29.86649 120 GLY B N 1
ATOM 7033 C CA . GLY D 1 120 ? -20.70500 -15.84300 -60.77300 1.000 30.26903 120 GLY B CA 1
ATOM 7034 C C . GLY D 1 120 ? -19.58100 -15.85200 -61.78800 1.000 33.25976 120 GLY B C 1
ATOM 7035 O O . GLY D 1 120 ? -18.40400 -15.77000 -61.43100 1.000 43.34207 120 GLY B O 1
ATOM 7036 N N . PHE D 1 121 ? -19.93100 -15.92700 -63.07200 1.000 33.14845 121 PHE B N 1
ATOM 7037 C CA . PHE D 1 121 ? -18.90100 -15.98400 -64.10200 1.000 33.48305 121 PHE B CA 1
ATOM 7038 C C . PHE D 1 121 ? -18.09400 -14.69500 -64.15400 1.000 35.56214 121 PHE B C 1
ATOM 7039 O O . PHE D 1 121 ? -16.87400 -14.73000 -64.35400 1.000 40.26900 121 PHE B O 1
ATOM 7047 N N . ALA D 1 122 ? -18.74800 -13.55100 -63.95200 1.000 36.20348 122 ALA B N 1
ATOM 7048 C CA . ALA D 1 122 ? -18.01600 -12.29000 -63.92300 1.000 32.90032 122 ALA B CA 1
ATOM 7049 C C . ALA D 1 122 ? -17.05600 -12.24300 -62.74300 1.000 40.21358 122 ALA B C 1
ATOM 7050 O O . ALA D 1 122 ? -15.87600 -11.91200 -62.90300 1.000 42.49238 122 ALA B O 1
ATOM 7052 N N . ALA D 1 123 ? -17.53800 -12.59800 -61.55000 1.000 37.65341 123 ALA B N 1
ATOM 7053 C CA . ALA D 1 123 ? -16.67300 -12.57500 -60.37800 1.000 39.56165 123 ALA B CA 1
ATOM 7054 C C . ALA D 1 123 ? -15.58400 -13.63100 -60.47300 1.000 44.81682 123 ALA B C 1
ATOM 7055 O O . ALA D 1 123 ? -14.46400 -13.40900 -60.00000 1.000 49.94887 123 ALA B O 1
ATOM 7057 N N . LEU D 1 124 ? -15.89100 -14.77900 -61.07500 1.000 39.51665 124 LEU B N 1
ATOM 7058 C CA . LEU D 1 124 ? -14.85800 -15.77900 -61.30200 1.000 39.78326 124 LEU B CA 1
ATOM 7059 C C . LEU D 1 124 ? -13.76300 -15.23600 -62.20700 1.000 44.22295 124 LEU B C 1
ATOM 7060 O O . LEU D 1 124 ? -12.57200 -15.43000 -61.93800 1.000 47.55421 124 LEU B O 1
ATOM 7065 N N . SER D 1 125 ? -14.14200 -14.53300 -63.27700 1.000 44.23990 125 SER B N 1
ATOM 7066 C CA . SER D 1 125 ? -13.13400 -13.94300 -64.15100 1.000 51.17195 125 SER B CA 1
ATOM 7067 C C . SER D 1 125 ? -12.36600 -12.83900 -63.43800 1.000 55.43246 125 SER B C 1
ATOM 7068 O O . SER D 1 125 ? -11.15600 -12.68800 -63.64000 1.000 52.26875 125 SER B O 1
ATOM 7071 N N . GLU D 1 126 ? -13.04500 -12.07600 -62.57700 1.000 80.79796 126 GLU B N 1
ATOM 7072 C CA . GLU D 1 126 ? -12.40600 -10.97400 -61.86800 1.000 88.25532 126 GLU B CA 1
ATOM 7073 C C . GLU D 1 126 ? -11.39100 -11.46100 -60.84200 1.000 79.60649 126 GLU B C 1
ATOM 7074 O O . GLU D 1 126 ? -10.61400 -10.65100 -60.32600 1.000 78.05464 126 GLU B O 1
ATOM 7080 N N . CYS D 1 127 ? -11.35600 -12.76500 -60.56100 1.000 63.53141 127 CYS B N 1
ATOM 7081 C CA . CYS D 1 127 ? -10.37900 -13.30000 -59.62100 1.000 57.79311 127 CYS B CA 1
ATOM 7082 C C . CYS D 1 127 ? -8.94600 -13.11800 -60.09300 1.000 56.42574 127 CYS B C 1
ATOM 7083 O O . CYS D 1 127 ? -8.02300 -13.23300 -59.28200 1.000 49.17827 127 CYS B O 1
ATOM 7086 N N . ARG D 1 128 ? -8.72900 -12.84900 -61.37900 1.000 51.59100 128 ARG B N 1
ATOM 7087 C CA . ARG D 1 128 ? -7.36700 -12.62200 -61.84700 1.000 51.66562 128 ARG B CA 1
ATOM 7088 C C . ARG D 1 128 ? -6.76600 -11.37200 -61.21700 1.000 54.88850 128 ARG B C 1
ATOM 7089 O O . ARG D 1 128 ? -5.57100 -11.34600 -60.90300 1.000 59.93599 128 ARG B O 1
ATOM 7097 N N . GLU D 1 129 ? -7.57600 -10.32300 -61.02200 1.000 53.25605 129 GLU B N 1
ATOM 7098 C CA . GLU D 1 129 ? -7.07900 -9.13700 -60.32800 1.000 62.46736 129 GLU B CA 1
ATOM 7099 C C . GLU D 1 129 ? -6.72300 -9.45000 -58.88400 1.000 62.17012 129 GLU B C 1
ATOM 7100 O O . GLU D 1 129 ? -5.86300 -8.78500 -58.29600 1.000 66.16125 129 GLU B O 1
ATOM 7106 N N . ALA D 1 130 ? -7.37200 -10.45300 -58.29500 1.000 56.97222 130 ALA B N 1
ATOM 7107 C CA . ALA D 1 130 ? -6.95700 -10.92100 -56.98300 1.000 61.66323 130 ALA B CA 1
ATOM 7108 C C . ALA D 1 130 ? -5.62100 -11.64800 -57.04400 1.000 58.18789 130 ALA B C 1
ATOM 7109 O O . ALA D 1 130 ? -4.92700 -11.73000 -56.02600 1.000 60.46135 130 ALA B O 1
ATOM 7111 N N . GLY D 1 131 ? -5.24800 -12.17000 -58.21200 1.000 51.06418 131 GLY B N 1
ATOM 7112 C CA . GLY D 1 131 ? -3.95500 -12.80200 -58.38800 1.000 56.03291 131 GLY B CA 1
ATOM 7113 C C . GLY D 1 131 ? -4.03100 -14.16600 -59.04200 1.000 56.76154 131 GLY B C 1
ATOM 7114 O O . GLY D 1 131 ? -3.03200 -14.88900 -59.10600 1.000 53.97668 131 GLY B O 1
ATOM 7115 N N . ALA D 1 132 ? -5.20700 -14.52700 -59.53600 1.000 52.31496 132 ALA B N 1
ATOM 7116 C CA . ALA D 1 132 ? -5.38100 -15.85600 -60.10300 1.000 49.75322 132 ALA B CA 1
ATOM 7117 C C . ALA D 1 132 ? -4.73100 -15.94300 -61.48400 1.000 51.29529 132 ALA B C 1
ATOM 7118 O O . ALA D 1 132 ? -4.88600 -15.03100 -62.30300 1.000 43.76300 132 ALA B O 1
ATOM 7120 N N . PRO D 1 133 ? -3.99700 -17.02200 -61.76000 1.000 48.09835 133 PRO B N 1
ATOM 7121 C CA . PRO D 1 133 ? -3.48300 -17.24100 -63.11800 1.000 47.58368 133 PRO B CA 1
ATOM 7122 C C . PRO D 1 133 ? -4.62400 -17.43000 -64.10500 1.000 42.56200 133 PRO B C 1
ATOM 7123 O O . PRO D 1 133 ? -5.56800 -18.18200 -63.85400 1.000 49.49432 133 PRO B O 1
ATOM 7127 N N . ALA D 1 134 ? -4.53200 -16.73600 -65.23900 1.000 44.05691 134 ALA B N 1
ATOM 7128 C CA . ALA D 1 134 ? -5.64200 -16.73300 -66.18400 1.000 39.99488 134 ALA B CA 1
ATOM 7129 C C . ALA D 1 134 ? -5.89100 -18.11300 -66.78000 1.000 39.60219 134 ALA B C 1
ATOM 7130 O O . ALA D 1 134 ? -7.03200 -18.43900 -67.12100 1.000 38.51519 134 ALA B O 1
ATOM 7132 N N . GLU D 1 135 ? -4.85200 -18.94100 -66.90800 1.000 40.87340 135 GLU B N 1
ATOM 7133 C CA . GLU D 1 135 ? -5.05000 -20.25800 -67.50700 1.000 40.97736 135 GLU B CA 1
ATOM 7134 C C . GLU D 1 135 ? -5.93800 -21.13400 -66.63400 1.000 43.07988 135 GLU B C 1
ATOM 7135 O O . GLU D 1 135 ? -6.78800 -21.87400 -67.14400 1.000 39.64060 135 GLU B O 1
ATOM 7141 N N . ARG D 1 136 ? -5.75700 -21.05800 -65.31500 1.000 47.10822 136 ARG B N 1
ATOM 7142 C CA . ARG D 1 136 ? -6.61000 -21.80600 -64.40100 1.000 39.88057 136 ARG B CA 1
ATOM 7143 C C . ARG D 1 136 ? -8.03600 -21.27100 -64.42600 1.000 38.59982 136 ARG B C 1
ATOM 7144 O O . ARG D 1 136 ? -8.99800 -22.04800 -64.43700 1.000 43.07546 136 ARG B O 1
ATOM 7152 N N . VAL D 1 137 ? -8.19000 -19.94600 -64.44700 1.000 37.86230 137 VAL B N 1
ATOM 7153 C CA . VAL D 1 137 ? -9.52000 -19.34600 -64.49200 1.000 37.17214 137 VAL B CA 1
ATOM 7154 C C . VAL D 1 137 ? -10.27200 -19.81100 -65.73400 1.000 44.16561 137 VAL B C 1
ATOM 7155 O O . VAL D 1 137 ? -11.46600 -20.12800 -65.67200 1.000 38.04449 137 VAL B O 1
ATOM 7159 N N . ALA D 1 138 ? -9.57700 -19.88800 -66.87500 1.000 42.66554 138 ALA B N 1
ATOM 7160 C CA . ALA D 1 138 ? -10.20900 -20.33000 -68.11600 1.000 36.08389 138 ALA B CA 1
ATOM 7161 C C . ALA D 1 138 ? -10.75300 -21.74300 -67.99000 1.000 36.95793 138 ALA B C 1
ATOM 7162 O O . ALA D 1 138 ? -11.86600 -22.03200 -68.44400 1.000 43.61363 138 ALA B O 1
ATOM 7164 N N . GLN D 1 139 ? -9.97900 -22.64100 -67.38200 1.000 38.70275 139 GLN B N 1
ATOM 7165 C CA . GLN D 1 139 ? -10.47900 -23.98700 -67.14500 1.000 41.08996 139 GLN B CA 1
ATOM 7166 C C . GLN D 1 139 ? -11.65100 -23.98300 -66.17700 1.000 36.25438 139 GLN B C 1
ATOM 7167 O O . GLN D 1 139 ? -12.56500 -24.80300 -66.31400 1.000 41.74738 139 GLN B O 1
ATOM 7173 N N . ALA D 1 140 ? -11.65400 -23.06100 -65.21200 1.000 37.07778 140 ALA B N 1
ATOM 7174 C CA . ALA D 1 140 ? -12.76500 -22.97800 -64.27200 1.000 36.75595 140 ALA B CA 1
ATOM 7175 C C . ALA D 1 140 ? -14.07300 -22.69800 -64.99500 1.000 37.02351 140 ALA B C 1
ATOM 7176 O O . ALA D 1 140 ? -15.12200 -23.23900 -64.62800 1.000 36.39164 140 ALA B O 1
ATOM 7178 N N . PHE D 1 141 ? -14.02800 -21.84800 -66.02500 1.000 34.70977 141 PHE B N 1
ATOM 7179 C CA . PHE D 1 141 ? -15.20800 -21.59800 -66.84500 1.000 32.99984 141 PHE B CA 1
ATOM 7180 C C . PHE D 1 141 ? -15.74300 -22.89600 -67.43000 1.000 39.28835 141 PHE B C 1
ATOM 7181 O O . PHE D 1 141 ? -16.94900 -23.16100 -67.39300 1.000 35.53668 141 PHE B O 1
ATOM 7189 N N . THR D 1 142 ? -14.85000 -23.71800 -67.98300 1.000 38.03749 142 THR B N 1
ATOM 7190 C CA . THR D 1 142 ? -15.27400 -24.99000 -68.55000 1.000 34.11490 142 THR B CA 1
ATOM 7191 C C . THR D 1 142 ? -15.86200 -25.89200 -67.48000 1.000 39.80407 142 THR B C 1
ATOM 7192 O O . THR D 1 142 ? -16.88100 -26.55600 -67.70600 1.000 42.43786 142 THR B O 1
ATOM 7196 N N . VAL D 1 143 ? -15.23100 -25.93000 -66.30600 1.000 42.21226 143 VAL B N 1
ATOM 7197 C CA . VAL D 1 143 ? -15.74500 -26.74200 -65.20800 1.000 37.07114 143 VAL B CA 1
ATOM 7198 C C . VAL D 1 143 ? -17.12100 -26.24900 -64.78400 1.000 35.76672 143 VAL B C 1
ATOM 7199 O O . VAL D 1 143 ? -18.09500 -27.00900 -64.76000 1.000 33.87529 143 VAL B O 1
ATOM 7203 N N . LEU D 1 144 ? -17.22300 -24.95600 -64.48000 1.000 35.13427 144 LEU B N 1
ATOM 7204 C CA . LEU D 1 144 ? -18.48100 -24.39300 -64.01000 1.000 32.66758 144 LEU B CA 1
ATOM 7205 C C . LEU D 1 144 ? -19.58800 -24.58200 -65.03700 1.000 35.18350 144 LEU B C 1
ATOM 7206 O O . LEU D 1 144 ? -20.73200 -24.88400 -64.67900 1.000 32.02655 144 LEU B O 1
ATOM 7211 N N . SER D 1 145 ? -19.27000 -24.40300 -66.31900 1.000 32.74113 145 SER B N 1
ATOM 7212 C CA . SER D 1 145 ? -20.29700 -24.48400 -67.35100 1.000 32.72117 145 SER B CA 1
ATOM 7213 C C . SER D 1 145 ? -20.88100 -25.88900 -67.44300 1.000 39.33587 145 SER B C 1
ATOM 7214 O O . SER D 1 145 ? -22.10500 -26.06100 -67.45100 1.000 35.93685 145 SER B O 1
ATOM 7217 N N . ARG D 1 146 ? -20.02200 -26.90900 -67.51500 1.000 37.73149 146 ARG B N 1
ATOM 7218 C CA . ARG D 1 146 ? -20.52600 -28.27400 -67.64900 1.000 36.98261 146 ARG B CA 1
ATOM 7219 C C . ARG D 1 146 ? -21.35400 -28.69700 -66.44500 1.000 35.20665 146 ARG B C 1
ATOM 7220 O O . ARG D 1 146 ? -22.28300 -29.50000 -66.58700 1.000 45.95327 146 ARG B O 1
ATOM 7228 N N . ALA D 1 147 ? -21.03800 -28.17500 -65.26000 1.000 34.71494 147 ALA B N 1
ATOM 7229 C CA . ALA D 1 147 ? -21.82900 -28.49900 -64.07800 1.000 35.33394 147 ALA B CA 1
ATOM 7230 C C . ALA D 1 147 ? -23.26200 -28.00200 -64.21900 1.000 34.28426 147 ALA B C 1
ATOM 7231 O O . ALA D 1 147 ? -24.21700 -28.74000 -63.94600 1.000 38.73370 147 ALA B O 1
ATOM 7233 N N . GLY D 1 148 ? -23.43300 -26.75500 -64.65800 1.000 32.27875 148 GLY B N 1
ATOM 7234 C CA . GLY D 1 148 ? -24.77300 -26.24500 -64.89000 1.000 34.24504 148 GLY B CA 1
ATOM 7235 C C . GLY D 1 148 ? -25.53800 -27.05200 -65.91700 1.000 32.05013 148 GLY B C 1
ATOM 7236 O O . GLY D 1 148 ? -26.75600 -27.20800 -65.80900 1.000 36.93853 148 GLY B O 1
ATOM 7237 N N . LEU D 1 149 ? -24.83700 -27.58100 -66.92100 1.000 32.24033 149 LEU B N 1
ATOM 7238 C CA . LEU D 1 149 ? -25.49300 -28.42000 -67.91600 1.000 32.74801 149 LEU B CA 1
ATOM 7239 C C . LEU D 1 149 ? -26.02200 -29.70000 -67.28700 1.000 39.76071 149 LEU B C 1
ATOM 7240 O O . LEU D 1 149 ? -27.09200 -30.19200 -67.66400 1.000 37.32713 149 LEU B O 1
ATOM 7245 N N . ARG D 1 150 ? -25.29200 -30.24300 -66.31400 1.000 41.29322 150 ARG B N 1
ATOM 7246 C CA . ARG D 1 150 ? -25.77400 -31.41500 -65.59600 1.000 36.48625 150 ARG B CA 1
ATOM 7247 C C . ARG D 1 150 ? -26.97700 -31.07000 -64.72800 1.000 34.39872 150 ARG B C 1
ATOM 7248 O O . ARG D 1 150 ? -27.94000 -31.84100 -64.66100 1.000 41.43908 150 ARG B O 1
ATOM 7256 N N . ILE D 1 151 ? -26.94700 -29.90600 -64.07200 1.000 34.15703 151 ILE B N 1
ATOM 7257 C CA . ILE D 1 151 ? -28.06600 -29.50300 -63.22500 1.000 34.54222 151 ILE B CA 1
ATOM 7258 C C . ILE D 1 151 ? -29.32100 -29.31700 -64.06200 1.000 38.18436 151 ILE B C 1
ATOM 7259 O O . ILE D 1 151 ? -30.42100 -29.72400 -63.66400 1.000 38.88370 151 ILE B O 1
ATOM 7264 N N . GLY D 1 152 ? -29.17900 -28.69400 -65.23100 1.000 34.69213 152 GLY B N 1
ATOM 7265 C CA . GLY D 1 152 ? -30.32900 -28.50900 -66.09700 1.000 33.10806 152 GLY B CA 1
ATOM 7266 C C . GLY D 1 152 ? -30.85000 -29.82300 -66.64500 1.000 36.15051 152 GLY B C 1
ATOM 7267 O O . GLY D 1 152 ? -32.05700 -30.07900 -66.64100 1.000 41.47167 152 GLY B O 1
ATOM 7268 N N . SER D 1 153 ? -29.94300 -30.67200 -67.12900 1.000 34.11553 153 SER B N 1
ATOM 7269 C CA . SER D 1 153 ? -30.34700 -31.97300 -67.64700 1.000 34.92852 153 SER B CA 1
ATOM 7270 C C . SER D 1 153 ? -31.08700 -32.78600 -66.59300 1.000 45.48223 153 SER B C 1
ATOM 7271 O O . SER D 1 153 ? -32.06800 -33.47200 -66.90300 1.000 51.81967 153 SER B O 1
ATOM 7274 N N . ALA D 1 154 ? -30.64100 -32.70500 -65.33700 1.000 38.36640 154 ALA B N 1
ATOM 7275 C CA . ALA D 1 154 ? -31.24600 -33.49800 -64.27100 1.000 39.30104 154 ALA B CA 1
ATOM 7276 C C . ALA D 1 154 ? -32.64200 -32.99600 -63.92900 1.000 43.89504 154 ALA B C 1
ATOM 7277 O O . ALA D 1 154 ? -33.58400 -33.78700 -63.80000 1.000 46.47701 154 ALA B O 1
ATOM 7279 N N . ALA D 1 155 ? -32.78700 -31.68100 -63.74800 1.000 41.53086 155 ALA B N 1
ATOM 7280 C CA . ALA D 1 155 ? -34.09700 -31.10800 -63.46300 1.000 42.82317 155 ALA B CA 1
ATOM 7281 C C . ALA D 1 155 ? -35.11500 -31.50700 -64.52100 1.000 44.20902 155 ALA B C 1
ATOM 7282 O O . ALA D 1 155 ? -36.27900 -31.77900 -64.20300 1.000 46.69066 155 ALA B O 1
ATOM 7284 N N . LEU D 1 156 ? -34.69200 -31.55800 -65.78700 1.000 43.64639 156 LEU B N 1
ATOM 7285 C CA . LEU D 1 156 ? -35.58700 -32.01300 -66.84500 1.000 42.77248 156 LEU B CA 1
ATOM 7286 C C . LEU D 1 156 ? -36.04100 -33.44100 -66.59100 1.000 42.04213 156 LEU B C 1
ATOM 7287 O O . LEU D 1 156 ? -37.22100 -33.76800 -66.76200 1.000 47.02802 156 LEU B O 1
ATOM 7292 N N . ARG D 1 157 ? -35.11500 -34.30600 -66.17800 1.000 47.42983 157 ARG B N 1
ATOM 7293 C CA . ARG D 1 157 ? -35.48900 -35.67100 -65.83400 1.000 52.61454 157 ARG B CA 1
ATOM 7294 C C . ARG D 1 157 ? -36.41800 -35.69700 -64.62800 1.000 55.08288 157 ARG B C 1
ATOM 7295 O O . ARG D 1 157 ? -37.37100 -36.48300 -64.59000 1.000 63.25491 157 ARG B O 1
ATOM 7303 N N . GLU D 1 158 ? -36.15900 -34.84300 -63.63100 1.000 49.86086 158 GLU B N 1
ATOM 7304 C CA . GLU D 1 158 ? -37.08100 -34.71600 -62.50500 1.000 51.71855 158 GLU B CA 1
ATOM 7305 C C . GLU D 1 158 ? -38.50000 -34.45600 -62.98400 1.000 57.76558 158 GLU B C 1
ATOM 7306 O O . GLU D 1 158 ? -39.46500 -34.99700 -62.43100 1.000 61.88640 158 GLU B O 1
ATOM 7312 N N . ILE D 1 159 ? -38.64700 -33.62300 -64.01100 1.000 50.98445 159 ILE B N 1
ATOM 7313 C CA . ILE D 1 159 ? -39.97300 -33.30700 -64.51900 1.000 56.27560 159 ILE B CA 1
ATOM 7314 C C . ILE D 1 159 ? -40.55200 -34.48700 -65.28600 1.000 61.70286 159 ILE B C 1
ATOM 7315 O O . ILE D 1 159 ? -41.73900 -34.80900 -65.15700 1.000 67.71541 159 ILE B O 1
ATOM 7320 N N . ARG D 1 160 ? -39.72500 -35.14800 -66.09400 1.000 58.16135 160 ARG B N 1
ATOM 7321 C CA . ARG D 1 160 ? -40.21000 -36.21400 -66.95900 1.000 72.32075 160 ARG B CA 1
ATOM 7322 C C . ARG D 1 160 ? -40.32300 -37.57600 -66.28000 1.000 91.45014 160 ARG B C 1
ATOM 7323 O O . ARG D 1 160 ? -41.02200 -38.44900 -66.80400 1.000 93.15421 160 ARG B O 1
ATOM 7331 N N . MET D 1 161 ? -39.66400 -37.78900 -65.14100 1.000 148.21734 161 MET B N 1
ATOM 7332 C CA . MET D 1 161 ? -39.69500 -39.10000 -64.49700 1.000 154.22517 161 MET B CA 1
ATOM 7333 C C . MET D 1 161 ? -40.85100 -39.29300 -63.52400 1.000 158.96185 161 MET B C 1
ATOM 7334 O O . MET D 1 161 ? -41.22500 -40.44200 -63.25800 1.000 168.66646 161 MET B O 1
ATOM 7339 N N . SER D 1 162 ? -41.40600 -38.20900 -62.98200 1.000 97.02141 162 SER B N 1
ATOM 7340 C CA . SER D 1 162 ? -42.36500 -38.29800 -61.88700 1.000 84.03313 162 SER B CA 1
ATOM 7341 C C . SER D 1 162 ? -43.54100 -39.20900 -62.23200 1.000 81.33987 162 SER B C 1
ATOM 7342 O O . SER D 1 162 ? -43.87800 -39.41700 -63.40100 1.000 83.99429 162 SER B O 1
ATOM 7345 N N . ARG D 1 163 ? -44.14400 -39.77000 -61.18000 1.000 75.92834 163 ARG B N 1
ATOM 7346 C CA . ARG D 1 163 ? -45.33500 -40.61900 -61.22400 1.000 69.81976 163 ARG B CA 1
ATOM 7347 C C . ARG D 1 163 ? -45.08100 -42.00600 -61.81000 1.000 68.08483 163 ARG B C 1
ATOM 7348 O O . ARG D 1 163 ? -46.03500 -42.71100 -62.15500 1.000 54.09582 163 ARG B O 1
ATOM 7356 N N . GLU D 1 164 ? -43.82300 -42.43300 -61.91000 1.000 70.95043 164 GLU B N 1
ATOM 7357 C CA . GLU D 1 164 ? -43.49700 -43.75600 -62.43200 1.000 72.82509 164 GLU B CA 1
ATOM 7358 C C . GLU D 1 164 ? -42.16200 -44.20600 -61.85600 1.000 65.98906 164 GLU B C 1
ATOM 7359 O O . GLU D 1 164 ? -41.33700 -43.39300 -61.43500 1.000 64.82592 164 GLU B O 1
ATOM 7365 N N . ILE D 1 165 ? -41.96500 -45.52100 -61.85300 1.000 61.83991 165 ILE B N 1
ATOM 7366 C CA . ILE D 1 165 ? -40.71700 -46.13400 -61.40500 1.000 65.09427 165 ILE B CA 1
ATOM 7367 C C . ILE D 1 165 ? -39.68000 -46.09400 -62.51800 1.000 62.61437 165 ILE B C 1
ATOM 7368 O O . ILE D 1 165 ? -39.94000 -46.52100 -63.64900 1.000 66.46555 165 ILE B O 1
ATOM 7373 N N . CYS D 1 166 ? -38.50300 -45.57400 -62.19700 1.000 62.60326 166 CYS B N 1
ATOM 7374 C CA . CYS D 1 166 ? -37.31900 -45.69900 -63.02900 1.000 55.90362 166 CYS B CA 1
ATOM 7375 C C . CYS D 1 166 ? -36.38600 -46.74900 -62.43400 1.000 62.98812 166 CYS B C 1
ATOM 7376 O O . CYS D 1 166 ? -36.60000 -47.25200 -61.33000 1.000 59.45756 166 CYS B O 1
ATOM 7379 N N . SER D 1 167 ? -35.33900 -47.08400 -63.18200 1.000 61.35510 167 SER B N 1
ATOM 7380 C CA . SER D 1 167 ? -34.30800 -47.95700 -62.64100 1.000 60.34813 167 SER B CA 1
ATOM 7381 C C . SER D 1 167 ? -33.53700 -47.25600 -61.52900 1.000 56.92308 167 SER B C 1
ATOM 7382 O O . SER D 1 167 ? -33.40300 -46.02900 -61.51100 1.000 53.90737 167 SER B O 1
ATOM 7385 N N . VAL D 1 168 ? -33.04000 -48.05600 -60.58200 1.000 62.50992 168 VAL B N 1
ATOM 7386 C CA . VAL D 1 168 ? -32.23000 -47.51500 -59.49200 1.000 59.91860 168 VAL B CA 1
ATOM 7387 C C . VAL D 1 168 ? -31.04300 -46.74000 -60.04700 1.000 62.46335 168 VAL B C 1
ATOM 7388 O O . VAL D 1 168 ? -30.72800 -45.63800 -59.58100 1.000 59.25385 168 VAL B O 1
ATOM 7392 N N . GLN D 1 169 ? -30.38000 -47.29100 -61.06700 1.000 58.23425 169 GLN B N 1
ATOM 7393 C CA . GLN D 1 169 ? -29.22300 -46.61500 -61.64300 1.000 55.70238 169 GLN B CA 1
ATOM 7394 C C . GLN D 1 169 ? -29.61800 -45.29500 -62.28600 1.000 57.17642 169 GLN B C 1
ATOM 7395 O O . GLN D 1 169 ? -28.89400 -44.29900 -62.16800 1.000 58.19973 169 GLN B O 1
ATOM 7401 N N . ASP D 1 170 ? -30.75700 -45.27000 -62.98300 1.000 58.85792 170 ASP B N 1
ATOM 7402 C CA . ASP D 1 170 ? -31.24300 -44.02000 -63.55800 1.000 53.28386 170 ASP B CA 1
ATOM 7403 C C . ASP D 1 170 ? -31.43700 -42.95900 -62.48300 1.000 55.46510 170 ASP B C 1
ATOM 7404 O O . ASP D 1 170 ? -31.04100 -41.80100 -62.66700 1.000 51.92004 170 ASP B O 1
ATOM 7409 N N . TYR D 1 171 ? -32.03300 -43.33600 -61.34800 1.000 58.25302 171 TYR B N 1
ATOM 7410 C CA . TYR D 1 171 ? -32.18500 -42.38400 -60.25300 1.000 52.19884 171 TYR B CA 1
ATOM 7411 C C . TYR D 1 171 ? -30.82900 -41.91700 -59.74600 1.000 56.17700 171 TYR B C 1
ATOM 7412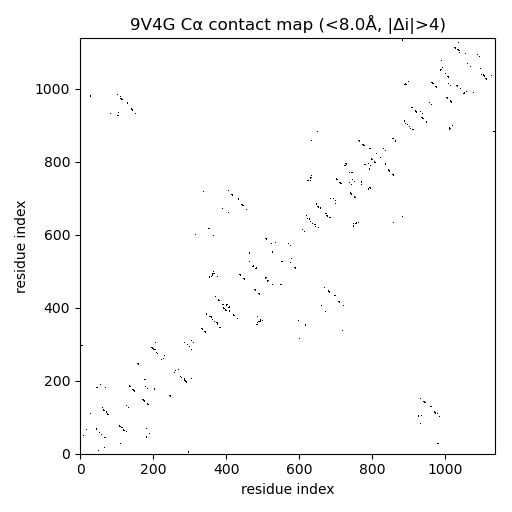 O O . TYR D 1 171 ? -30.63800 -40.72700 -59.47300 1.000 56.44907 171 TYR B O 1
ATOM 7421 N N . LEU D 1 172 ? -29.86800 -42.83700 -59.63800 1.000 51.54448 172 LEU B N 1
ATOM 7422 C CA . LEU D 1 172 ? -28.56000 -42.48000 -59.10000 1.000 56.48883 172 LEU B CA 1
ATOM 7423 C C . LEU D 1 172 ? -27.81800 -41.53000 -60.02900 1.000 55.73114 172 LEU B C 1
ATOM 7424 O O . LEU D 1 172 ? -27.16500 -40.58700 -59.56600 1.000 56.13606 172 LEU B O 1
ATOM 7429 N N . ASP D 1 173 ? -27.90400 -41.76100 -61.34100 1.000 72.07560 173 ASP B N 1
ATOM 7430 C CA . ASP D 1 173 ? -27.28600 -40.84400 -62.29200 1.000 67.75729 173 ASP B CA 1
ATOM 7431 C C . ASP D 1 173 ? -27.94100 -39.47100 -62.22900 1.000 74.09982 173 ASP B C 1
ATOM 7432 O O . ASP D 1 173 ? -27.25900 -38.44400 -62.31600 1.000 76.58284 173 ASP B O 1
ATOM 7437 N N . MET D 1 174 ? -29.26800 -39.43900 -62.08400 1.000 55.49635 174 MET B N 1
ATOM 7438 C CA . MET D 1 174 ? -29.98600 -38.17100 -62.03500 1.000 51.36459 174 MET B CA 1
ATOM 7439 C C . MET D 1 174 ? -29.51000 -37.31600 -60.86600 1.000 60.21154 174 MET B C 1
ATOM 7440 O O . MET D 1 174 ? -29.22200 -36.12400 -61.03100 1.000 49.12297 174 MET B O 1
ATOM 7445 N N . ILE D 1 175 ? -29.43900 -37.90200 -59.66600 1.000 52.94375 175 ILE B N 1
ATOM 7446 C CA . ILE D 1 175 ? -29.10800 -37.10300 -58.48800 1.000 48.42176 175 ILE B CA 1
ATOM 7447 C C . ILE D 1 175 ? -27.62800 -36.75400 -58.47800 1.000 44.96997 175 ILE B C 1
ATOM 7448 O O . ILE D 1 175 ? -27.23100 -35.71400 -57.93800 1.000 44.82223 175 ILE B O 1
ATOM 7453 N N . ALA D 1 176 ? -26.79100 -37.60900 -59.07000 1.000 48.13586 176 ALA B N 1
ATOM 7454 C CA . ALA D 1 176 ? -25.38100 -37.27400 -59.22600 1.000 49.51673 176 ALA B CA 1
ATOM 7455 C C . ALA D 1 176 ? -25.20300 -36.02100 -60.06700 1.000 47.89856 176 ALA B C 1
ATOM 7456 O O . ALA D 1 176 ? -24.25600 -35.25700 -59.85600 1.000 47.95369 176 ALA B O 1
ATOM 7458 N N . ASP D 1 177 ? -26.09200 -35.80100 -61.03100 1.000 45.12805 177 ASP B N 1
ATOM 7459 C CA . ASP D 1 177 ? -26.08400 -34.56000 -61.78900 1.000 43.81386 177 ASP B CA 1
ATOM 7460 C C . ASP D 1 177 ? -26.90100 -33.46400 -61.12000 1.000 41.66697 177 ASP B C 1
ATOM 7461 O O . ASP D 1 177 ? -26.55800 -32.28400 -61.24500 1.000 46.59130 177 ASP B O 1
ATOM 7466 N N . LYS D 1 178 ? -27.96500 -33.82100 -60.40100 1.000 41.62506 178 LYS B N 1
ATOM 7467 C CA . LYS D 1 178 ? -28.80100 -32.80600 -59.77100 1.000 41.86410 178 LYS B CA 1
ATOM 7468 C C . LYS D 1 178 ? -28.08200 -32.17600 -58.58400 1.000 46.49527 178 LYS B C 1
ATOM 7469 O O . LYS D 1 178 ? -27.87400 -30.95700 -58.54100 1.000 44.22391 178 LYS B O 1
ATOM 7475 N N . SER D 1 179 ? -27.68000 -32.99700 -57.61500 1.000 38.27314 179 SER B N 1
ATOM 7476 C CA . SER D 1 179 ? -27.01900 -32.50500 -56.41500 1.000 41.20977 179 SER B CA 1
ATOM 7477 C C . SER D 1 179 ? -25.51600 -32.73200 -56.41800 1.000 40.73779 179 SER B C 1
ATOM 7478 O O . SER D 1 179 ? -24.78600 -31.96600 -55.78000 1.000 50.01174 179 SER B O 1
ATOM 7481 N N . GLY D 1 180 ? -25.03100 -33.76100 -57.11500 1.000 37.93501 180 GLY B N 1
ATOM 7482 C CA . GLY D 1 180 ? -23.59500 -33.96000 -57.20300 1.000 38.03965 180 GLY B CA 1
ATOM 7483 C C . GLY D 1 180 ? -22.89500 -32.83200 -57.93500 1.000 39.04352 180 GLY B C 1
ATOM 7484 O O . GLY D 1 180 ? -21.83700 -32.36400 -57.51000 1.000 44.01260 180 GLY B O 1
ATOM 7485 N N . ALA D 1 181 ? -23.47600 -32.38000 -59.04700 1.000 43.92194 181 ALA B N 1
ATOM 7486 C CA . ALA D 1 181 ? -22.90800 -31.24300 -59.76200 1.000 35.68883 181 ALA B CA 1
ATOM 7487 C C . ALA D 1 181 ? -22.96400 -29.97100 -58.92700 1.000 43.23797 181 ALA B C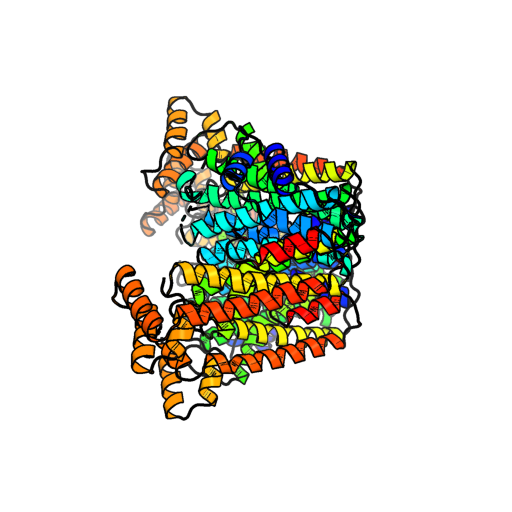 1
ATOM 7488 O O . ALA D 1 181 ? -22.08200 -29.11200 -59.04700 1.000 45.04230 181 ALA B O 1
ATOM 7490 N N . LEU D 1 182 ? -23.99300 -29.82500 -58.08700 1.000 41.77527 182 LEU B N 1
ATOM 7491 C CA . LEU D 1 182 ? -24.06300 -28.67000 -57.19800 1.000 41.73398 182 LEU B CA 1
ATOM 7492 C C . LEU D 1 182 ? -22.83800 -28.59300 -56.29800 1.000 43.63670 182 LEU B C 1
ATOM 7493 O O . LEU D 1 182 ? -22.33200 -27.50100 -56.01200 1.000 41.57102 182 LEU B O 1
ATOM 7498 N N . LEU D 1 183 ? -22.34700 -29.74500 -55.84500 1.000 43.03998 183 LEU B N 1
ATOM 7499 C CA . LEU D 1 183 ? -21.14400 -29.77100 -55.02600 1.000 39.75689 183 LEU B CA 1
ATOM 7500 C C . LEU D 1 183 ? -19.89100 -29.66400 -55.88400 1.000 37.27295 183 LEU B C 1
ATOM 7501 O O . LEU D 1 183 ? -18.91800 -29.01000 -55.49200 1.000 37.02778 183 LEU B O 1
ATOM 7506 N N . TRP D 1 184 ? -19.90300 -30.29400 -57.06000 1.000 37.17363 184 TRP B N 1
ATOM 7507 C CA . TRP D 1 184 ? -18.75700 -30.21700 -57.95600 1.000 38.49066 184 TRP B CA 1
ATOM 7508 C C . TRP D 1 184 ? -18.52800 -28.79600 -58.45300 1.000 39.02669 184 TRP B C 1
ATOM 7509 O O . TRP D 1 184 ? -17.39400 -28.43500 -58.78600 1.000 38.38913 184 TRP B O 1
ATOM 7520 N N . MET D 1 185 ? -19.58300 -27.97900 -58.51600 1.000 37.66981 185 MET B N 1
ATOM 7521 C CA . MET D 1 185 ? -19.38400 -26.55200 -58.74500 1.000 34.73361 185 MET B CA 1
ATOM 7522 C C . MET D 1 185 ? -18.44100 -25.96100 -57.70900 1.000 36.60592 185 MET B C 1
ATOM 7523 O O . MET D 1 185 ? -17.59600 -25.11900 -58.03300 1.000 42.01559 185 MET B O 1
ATOM 7528 N N . ALA D 1 186 ? -18.57100 -26.38900 -56.45600 1.000 37.28919 186 ALA B N 1
ATOM 7529 C CA . ALA D 1 186 ? -17.66900 -25.91300 -55.41700 1.000 36.80234 186 ALA B CA 1
ATOM 7530 C C . ALA D 1 186 ? -16.29200 -26.54200 -55.55300 1.000 40.85793 186 ALA B C 1
ATOM 7531 O O . ALA D 1 186 ? -15.27400 -25.84100 -55.57200 1.000 43.16960 186 ALA B O 1
ATOM 7533 N N . CYS D 1 187 ? -16.24200 -27.86900 -55.65200 1.000 40.42134 187 CYS B N 1
ATOM 7534 C CA . CYS D 1 187 ? -14.95800 -28.55500 -55.66200 1.000 38.11640 187 CYS B CA 1
ATOM 7535 C C . CYS D 1 187 ? -14.21500 -28.33100 -56.97300 1.000 38.39867 187 CYS B C 1
ATOM 7536 O O . CYS D 1 187 ? -13.01100 -28.04900 -56.96600 1.000 42.71768 187 CYS B O 1
ATOM 7539 N N . GLY D 1 188 ? -14.91400 -28.43800 -58.10600 1.000 39.02906 188 GLY B N 1
ATOM 7540 C CA . GLY D 1 188 ? -14.24400 -28.29400 -59.38800 1.000 37.22366 188 GLY B CA 1
ATOM 7541 C C . GLY D 1 188 ? -13.66100 -26.91100 -59.59100 1.000 40.38337 188 GLY B C 1
ATOM 7542 O O . GLY D 1 188 ? -12.53600 -26.76300 -60.07400 1.000 42.05675 188 GLY B O 1
ATOM 7543 N N . VAL D 1 189 ? -14.41200 -25.88000 -59.21800 1.000 37.58656 189 VAL B N 1
ATOM 7544 C CA . VAL D 1 189 ? -13.89700 -24.52300 -59.32900 1.000 35.71534 189 VAL B CA 1
ATOM 7545 C C . VAL D 1 189 ? -12.77300 -24.30000 -58.32800 1.000 41.48072 189 VAL B C 1
ATOM 7546 O O . VAL D 1 189 ? -11.70000 -23.79500 -58.67900 1.000 50.54731 189 VAL B O 1
ATOM 7550 N N . GLY D 1 190 ? -12.99700 -24.68900 -57.07100 1.000 46.03538 190 GLY B N 1
ATOM 7551 C CA . GLY D 1 190 ? -11.97000 -24.50500 -56.06000 1.000 37.77284 190 GLY B CA 1
ATOM 7552 C C . GLY D 1 190 ? -10.67600 -25.21100 -56.41100 1.000 39.64629 190 GLY B C 1
ATOM 7553 O O . GLY D 1 190 ? -9.60400 -24.60000 -56.42300 1.000 40.89081 190 GLY B O 1
ATOM 7554 N N . GLY D 1 191 ? -10.76200 -26.50300 -56.72800 1.000 39.18491 191 GLY B N 1
ATOM 7555 C CA . GLY D 1 191 ? -9.56400 -27.24100 -57.08700 1.000 40.37303 191 GLY B CA 1
ATOM 7556 C C . GLY D 1 191 ? -8.86700 -26.67300 -58.30600 1.000 45.37257 191 GLY B C 1
ATOM 7557 O O . GLY D 1 191 ? -7.64000 -26.55000 -58.33100 1.000 49.12771 191 GLY B O 1
ATOM 7558 N N . THR D 1 192 ? -9.64100 -26.30300 -59.32700 1.000 43.34758 192 THR B N 1
ATOM 7559 C CA . THR D 1 192 ? -9.04800 -25.72600 -60.52600 1.000 39.49683 192 THR B CA 1
ATOM 7560 C C . THR D 1 192 ? -8.30500 -24.44000 -60.20000 1.000 43.57292 192 THR B C 1
ATOM 7561 O O . THR D 1 192 ? -7.15100 -24.25400 -60.60400 1.000 46.09530 192 THR B O 1
ATOM 7565 N N . LEU D 1 193 ? -8.94200 -23.55100 -59.43700 1.000 40.04122 193 LEU B N 1
ATOM 7566 C CA . LEU D 1 193 ? -8.27800 -22.31000 -59.05700 1.000 45.77272 193 LEU B CA 1
ATOM 7567 C C . LEU D 1 193 ? -7.10400 -22.56300 -58.12300 1.000 46.28102 193 LEU B C 1
ATOM 7568 O O . LEU D 1 193 ? -6.14800 -21.78000 -58.10700 1.000 50.70613 193 LEU B O 1
ATOM 7573 N N . GLY D 1 194 ? -7.14900 -23.64600 -57.35200 1.000 55.67182 194 GLY B N 1
ATOM 7574 C CA . GLY D 1 194 ? -6.03400 -23.97700 -56.49100 1.000 42.21727 194 GLY B CA 1
ATOM 7575 C C . GLY D 1 194 ? -4.84700 -24.57500 -57.20200 1.000 43.50141 194 GLY B C 1
ATOM 7576 O O . GLY D 1 194 ? -3.78200 -24.71100 -56.59200 1.000 44.79739 194 GLY B O 1
ATOM 7577 N N . GLY D 1 195 ? -5.00200 -24.93200 -58.47300 1.000 43.26647 195 GLY B N 1
ATOM 7578 C CA . GLY D 1 195 ? -3.91500 -25.51400 -59.22700 1.000 46.78794 195 GLY B CA 1
ATOM 7579 C C . GLY D 1 195 ? -3.90300 -27.02100 -59.22600 1.000 49.91591 195 GLY B C 1
ATOM 7580 O O . GLY D 1 195 ? -2.82700 -27.62100 -59.31900 1.000 57.32420 195 GLY B O 1
ATOM 7581 N N . ALA D 1 196 ? -5.06800 -27.65300 -59.12400 1.000 46.85513 196 ALA B N 1
ATOM 7582 C CA . ALA D 1 196 ? -5.14500 -29.09500 -58.95200 1.000 51.08029 196 ALA B CA 1
ATOM 7583 C C . ALA D 1 196 ? -4.63900 -29.83600 -60.18200 1.000 49.47165 196 ALA B C 1
ATOM 7584 O O . ALA D 1 196 ? -4.78400 -29.37900 -61.31700 1.000 58.17050 196 ALA B O 1
ATOM 7586 N N . ASP D 1 197 ? -4.03400 -30.99500 -59.93700 1.000 54.05099 197 ASP B N 1
ATOM 7587 C CA . ASP D 1 197 ? -3.65400 -31.90000 -61.00600 1.000 50.70446 197 ASP B CA 1
ATOM 7588 C C . ASP D 1 197 ? -4.90600 -32.57400 -61.57200 1.000 52.34594 197 ASP B C 1
ATOM 7589 O O . ASP D 1 197 ? -5.99100 -32.51800 -60.98800 1.000 58.02450 197 ASP B O 1
ATOM 7594 N N . GLU D 1 198 ? -4.74900 -33.22100 -62.73000 1.000 51.92972 198 GLU B N 1
ATOM 7595 C CA . GLU D 1 198 ? -5.89100 -33.88000 -63.35200 1.000 53.15912 198 GLU B CA 1
ATOM 7596 C C . GLU D 1 198 ? -6.41200 -35.00500 -62.47000 1.000 54.38018 198 GLU B C 1
ATOM 7597 O O . GLU D 1 198 ? -7.62600 -35.21700 -62.36600 1.000 59.60512 198 GLU B O 1
ATOM 7603 N N . ALA D 1 199 ? -5.50400 -35.73500 -61.82100 1.000 51.74411 199 ALA B N 1
ATOM 7604 C CA . ALA D 1 199 ? -5.92200 -36.78000 -60.89600 1.000 54.78004 199 ALA B CA 1
ATOM 7605 C C . ALA D 1 199 ? -6.65100 -36.18700 -59.69900 1.000 56.98633 199 ALA B C 1
ATOM 7606 O O . ALA D 1 199 ? -7.64600 -36.75000 -59.22700 1.000 58.13388 199 ALA B O 1
ATOM 7608 N N . ALA D 1 200 ? -6.17600 -35.04500 -59.19700 1.000 49.58694 200 ALA B N 1
ATOM 7609 C CA . ALA D 1 200 ? -6.85900 -34.38500 -58.09200 1.000 48.05857 200 ALA B CA 1
ATOM 7610 C C . ALA D 1 200 ? -8.25200 -33.92300 -58.50600 1.000 55.32751 200 ALA B C 1
ATOM 7611 O O . ALA D 1 200 ? -9.22800 -34.13900 -57.77800 1.000 60.28841 200 ALA B O 1
ATOM 7613 N N . LEU D 1 201 ? -8.36500 -33.27200 -59.66900 1.000 51.11823 201 LEU B N 1
ATOM 7614 C CA . LEU D 1 201 ? -9.67300 -32.80100 -60.12000 1.000 50.43753 201 LEU B CA 1
ATOM 7615 C C . LEU D 1 201 ? -10.64600 -33.95500 -60.30300 1.000 51.51250 201 LEU B C 1
ATOM 7616 O O . LEU D 1 201 ? -11.80600 -33.87200 -59.88400 1.000 45.13160 201 LEU B O 1
ATOM 7621 N N . LYS D 1 202 ? -10.19000 -35.04300 -60.92100 1.000 52.41205 202 LYS B N 1
ATOM 7622 C CA . LYS D 1 202 ? -11.03000 -36.22800 -61.02200 1.000 49.97581 202 LYS B CA 1
ATOM 7623 C C . LYS D 1 202 ? -11.37100 -36.77200 -59.64200 1.000 53.29545 202 LYS B C 1
ATOM 7624 O O . LYS D 1 202 ? -12.49100 -37.24300 -59.41300 1.000 53.47769 202 LYS B O 1
ATOM 7630 N N . ALA D 1 203 ? -10.42300 -36.70000 -58.70500 1.000 52.88624 203 ALA B N 1
ATOM 7631 C CA . ALA D 1 203 ? -10.69900 -37.14300 -57.34200 1.000 54.89773 203 ALA B CA 1
ATOM 7632 C C . ALA D 1 203 ? -11.82200 -36.32600 -56.72100 1.000 52.74327 203 ALA B C 1
ATOM 7633 O O . ALA D 1 203 ? -12.77500 -36.87900 -56.16400 1.000 49.53610 203 ALA B O 1
ATOM 7635 N N . LEU D 1 204 ? -11.73000 -34.99800 -56.82000 1.000 50.08706 204 LEU B N 1
ATOM 7636 C CA . LEU D 1 204 ? -12.79600 -34.14800 -56.30800 1.000 47.07239 204 LEU B CA 1
ATOM 7637 C C . LEU D 1 204 ? -14.10400 -34.39600 -57.04500 1.000 45.79400 204 LEU B C 1
ATOM 7638 O O . LEU D 1 204 ? -15.18200 -34.23700 -56.46300 1.000 48.10779 204 LEU B O 1
ATOM 7643 N N . SER D 1 205 ? -14.03300 -34.80300 -58.31400 1.000 49.06561 205 SER B N 1
ATOM 7644 C CA . SER D 1 205 ? -15.25100 -35.09600 -59.06000 1.000 45.78822 205 SER B CA 1
ATOM 7645 C C . SER D 1 205 ? -15.98300 -36.28500 -58.46000 1.000 46.26850 205 SER B C 1
ATOM 7646 O O . SER D 1 205 ? -17.19300 -36.22200 -58.21600 1.000 48.36677 205 SER B O 1
ATOM 7649 N N . GLN D 1 206 ? -15.26300 -37.38400 -58.22500 1.000 47.57521 206 GLN B N 1
ATOM 7650 C CA . GLN D 1 206 ? -15.86600 -38.54000 -57.57200 1.000 45.23813 206 GLN B CA 1
ATOM 7651 C C . GLN D 1 206 ? -16.38600 -38.16500 -56.19500 1.000 45.30268 206 GLN B C 1
ATOM 7652 O O . GLN D 1 206 ? -17.51900 -38.50000 -55.83000 1.000 45.20678 206 GLN B O 1
ATOM 7658 N N . TYR D 1 207 ? -15.56300 -37.46300 -55.41600 1.000 49.54308 207 TYR B N 1
ATOM 7659 C CA . TYR D 1 207 ? -15.98800 -37.01300 -54.09800 1.000 49.17559 207 TYR B CA 1
ATOM 7660 C C . TYR D 1 207 ? -17.26300 -36.18400 -54.18300 1.000 46.29867 207 TYR B C 1
ATOM 7661 O O . TYR D 1 207 ? -18.19000 -36.37600 -53.38900 1.000 50.15641 207 TYR B O 1
ATOM 7670 N N . SER D 1 208 ? -17.33700 -35.27200 -55.15100 1.000 41.11040 208 SER B N 1
ATOM 7671 C CA . SER D 1 208 ? -18.52400 -34.43500 -55.28600 1.000 41.80328 208 SER B CA 1
ATOM 7672 C C . SER D 1 208 ? -19.75700 -35.26700 -55.60800 1.000 45.11190 208 SER B C 1
ATOM 7673 O O . SER D 1 208 ? -20.80700 -35.11400 -54.97400 1.000 39.96825 208 SER B O 1
ATOM 7676 N N . ASP D 1 209 ? -19.65000 -36.15000 -56.60000 1.000 43.85623 209 ASP B N 1
ATOM 7677 C CA . ASP D 1 209 ? -20.79700 -36.95500 -57.00600 1.000 40.79318 209 ASP B CA 1
ATOM 7678 C C . ASP D 1 209 ? -21.26200 -37.86200 -55.87300 1.000 45.89187 209 ASP B C 1
ATOM 7679 O O . ASP D 1 209 ? -22.45000 -37.88600 -55.53000 1.000 44.58174 209 ASP B O 1
ATOM 7684 N N . GLN D 1 210 ? -20.33300 -38.61200 -55.27300 1.000 52.73747 210 GLN B N 1
ATOM 7685 C CA . GLN D 1 210 ? -20.70800 -39.56700 -54.23600 1.000 43.81085 210 GLN B CA 1
ATOM 7686 C C . GLN D 1 210 ? -21.31900 -38.86500 -53.03100 1.000 45.33318 210 GLN B C 1
ATOM 7687 O O . GLN D 1 210 ? -22.24900 -39.38600 -52.40400 1.000 43.99981 210 GLN B O 1
ATOM 7693 N N . LEU D 1 211 ? -20.81400 -37.68000 -52.69500 1.000 43.81318 211 LEU B N 1
ATOM 7694 C CA . LEU D 1 211 ? -21.38300 -36.93100 -51.58200 1.000 42.39700 211 LEU B CA 1
ATOM 7695 C C . LEU D 1 211 ? -22.79100 -36.45100 -51.91000 1.000 42.86823 211 LEU B C 1
ATOM 7696 O O . LEU D 1 211 ? -23.68200 -36.48000 -51.05200 1.000 41.97647 211 LEU B O 1
ATOM 7701 N N . GLY D 1 212 ? -23.01100 -36.01600 -53.15300 1.000 42.77033 212 GLY B N 1
ATOM 7702 C CA . GLY D 1 212 ? -24.33300 -35.55500 -53.54300 1.000 42.83590 212 GLY B CA 1
ATOM 7703 C C . GLY D 1 212 ? -25.36400 -36.66500 -53.55900 1.000 41.13507 212 GLY B C 1
ATOM 7704 O O . GLY D 1 212 ? -26.50200 -36.47100 -53.12300 1.000 41.68270 212 GLY B O 1
ATOM 7705 N N . ILE D 1 213 ? -24.98800 -37.84000 -54.06600 1.000 45.62929 213 ILE B N 1
ATOM 7706 C CA . ILE D 1 213 ? -25.89300 -38.98400 -54.02500 1.000 42.88899 213 ILE B CA 1
ATOM 7707 C C . ILE D 1 213 ? -26.31200 -39.27200 -52.59300 1.000 43.68312 213 ILE B C 1
ATOM 7708 O O . ILE D 1 213 ? -27.50300 -39.39500 -52.28700 1.000 44.02195 213 ILE B O 1
ATOM 7713 N N . ALA D 1 214 ? -25.33400 -39.35400 -51.69000 1.000 44.06190 214 ALA B N 1
ATOM 7714 C CA . ALA D 1 214 ? -25.60700 -39.71700 -50.30300 1.000 44.95230 214 ALA B CA 1
ATOM 7715 C C . ALA D 1 214 ? -26.60100 -38.76100 -49.65800 1.000 44.46857 214 ALA B C 1
ATOM 7716 O O . ALA D 1 214 ? -27.58300 -39.18600 -49.03900 1.000 45.22823 214 ALA B O 1
ATOM 7718 N N . TYR D 1 215 ? -26.35100 -37.46100 -49.77700 1.000 44.20801 215 TYR B N 1
ATOM 7719 C CA . TYR D 1 215 ? -27.18100 -36.50500 -49.06100 1.000 42.95964 215 TYR B CA 1
ATOM 7720 C C . TYR D 1 215 ? -28.56400 -36.37000 -49.68100 1.000 42.79522 215 TYR B C 1
ATOM 7721 O O . TYR D 1 215 ? -29.52700 -36.06700 -48.97100 1.000 47.18086 215 TYR B O 1
ATOM 7730 N N . GLN D 1 216 ? -28.69100 -36.59300 -50.98900 1.000 42.42221 216 GLN B N 1
ATOM 7731 C CA . GLN D 1 216 ? -30.02600 -36.62500 -51.57500 1.000 42.68390 216 GLN B CA 1
ATOM 7732 C C . GLN D 1 216 ? -30.79800 -37.83700 -51.08000 1.000 50.73134 216 GLN B C 1
ATOM 7733 O O . GLN D 1 216 ? -32.00500 -37.75400 -50.82300 1.000 52.07743 216 GLN B O 1
ATOM 7739 N N . ILE D 1 217 ? -30.11700 -38.97400 -50.95500 1.000 44.71548 217 ILE B N 1
ATOM 7740 C CA . ILE D 1 217 ? -30.72600 -40.14500 -50.33600 1.000 46.18594 217 ILE B CA 1
ATOM 7741 C C . ILE D 1 217 ? -31.17800 -39.81600 -48.91900 1.000 46.68781 217 ILE B C 1
ATOM 7742 O O . ILE D 1 217 ? -32.33600 -40.04400 -48.55000 1.000 49.50212 217 ILE B O 1
ATOM 7747 N N . ARG D 1 218 ? -30.27400 -39.25500 -48.10800 1.000 46.30934 218 ARG B N 1
ATOM 7748 C CA . ARG D 1 218 ? -30.62200 -38.93000 -46.72800 1.000 46.82444 218 ARG B CA 1
ATOM 7749 C C . ARG D 1 218 ? -31.80300 -37.97400 -46.64700 1.000 46.46417 218 ARG B C 1
ATOM 7750 O O . ARG D 1 218 ? -32.53700 -37.98100 -45.65300 1.000 55.21025 218 ARG B O 1
ATOM 7758 N N . ASP D 1 219 ? -32.01200 -37.15300 -47.67300 1.000 45.34694 219 ASP B N 1
ATOM 7759 C CA . ASP D 1 219 ? -33.21000 -36.32500 -47.68400 1.000 46.57821 219 ASP B CA 1
ATOM 7760 C C . ASP D 1 219 ? -34.43700 -37.12900 -48.07600 1.000 48.31760 219 ASP B C 1
ATOM 7761 O O . ASP D 1 219 ? -35.53100 -36.88800 -47.55800 1.000 55.05804 219 ASP B O 1
ATOM 7766 N N . ASP D 1 220 ? -34.27600 -38.08000 -48.99700 1.000 51.02282 220 ASP B N 1
ATOM 7767 C CA . ASP D 1 220 ? -35.37200 -38.98900 -49.30700 1.000 49.81562 220 ASP B CA 1
ATOM 7768 C C . ASP D 1 220 ? -35.84000 -39.72300 -48.06000 1.000 49.52366 220 ASP B C 1
ATOM 7769 O O . ASP D 1 220 ? -37.01400 -40.09600 -47.96000 1.000 53.39822 220 ASP B O 1
ATOM 7774 N N . LEU D 1 221 ? -34.94400 -39.91500 -47.09300 1.000 53.04832 221 LEU B N 1
ATOM 7775 C CA . LEU D 1 221 ? -35.27400 -40.68100 -45.89900 1.000 52.99281 221 LEU B CA 1
ATOM 7776 C C . LEU D 1 221 ? -36.16500 -39.91000 -44.93800 1.000 51.67997 221 LEU B C 1
ATOM 7777 O O . LEU D 1 221 ? -36.80200 -40.52700 -44.08100 1.000 63.37764 221 LEU B O 1
ATOM 7782 N N . MET D 1 222 ? -36.20800 -38.58200 -45.04300 1.000 49.98840 222 MET B N 1
ATOM 7783 C CA . MET D 1 222 ? -36.98000 -37.79500 -44.08800 1.000 57.64958 222 MET B CA 1
ATOM 7784 C C . MET D 1 222 ? -38.46000 -38.14300 -44.15100 1.000 60.05337 222 MET B C 1
ATOM 7785 O O . MET D 1 222 ? -39.14000 -38.18900 -43.11900 1.000 65.74987 222 MET B O 1
ATOM 7790 N N . ALA D 1 223 ? -38.97900 -38.38500 -45.35700 1.000 58.66829 223 ALA B N 1
ATOM 7791 C CA . ALA D 1 223 ? -40.40300 -38.65500 -45.51600 1.000 58.54175 223 ALA B CA 1
ATOM 7792 C C . ALA D 1 223 ? -40.80500 -39.96000 -44.84600 1.000 68.10295 223 ALA B C 1
ATOM 7793 O O . ALA D 1 223 ? -41.96400 -40.11000 -44.44000 1.000 65.25775 223 ALA B O 1
ATOM 7795 N N . TYR D 1 224 ? -39.88000 -40.91600 -44.77600 1.000 61.58318 224 TYR B N 1
ATOM 7796 C CA . TYR D 1 224 ? -40.06400 -42.20500 -44.11400 1.000 64.80975 224 TYR B CA 1
ATOM 7797 C C . TYR D 1 224 ? -40.89600 -43.12200 -44.99800 1.000 71.17946 224 TYR B C 1
ATOM 7798 O O . TYR D 1 224 ? -40.36900 -43.75000 -45.91500 1.000 66.70893 224 TYR B O 1
ATOM 7807 N N . ASN D 1 239 ? -46.05500 -33.57800 -57.24300 1.000 48.83322 239 ASN B N 1
ATOM 7808 C CA . ASN D 1 239 ? -45.81700 -34.67900 -58.16700 1.000 48.69942 239 ASN B CA 1
ATOM 7809 C C . ASN D 1 239 ? -45.46000 -35.93800 -57.40500 1.000 54.90634 239 ASN B C 1
ATOM 7810 O O . ASN D 1 239 ? -44.96800 -35.87500 -56.27700 1.000 59.32814 239 ASN B O 1
ATOM 7815 N N . GLY D 1 240 ? -45.71700 -37.08200 -58.02900 1.000 56.09096 240 GLY B N 1
ATOM 7816 C CA . GLY D 1 240 ? -45.27600 -38.34900 -57.48900 1.000 63.01470 240 GLY B CA 1
ATOM 7817 C C . GLY D 1 240 ? -43.83700 -38.61800 -57.86900 1.000 64.53870 240 GLY B C 1
ATOM 7818 O O . GLY D 1 240 ? -43.56500 -39.35600 -58.82100 1.000 63.96326 240 GLY B O 1
ATOM 7819 N N . ARG D 1 241 ? -42.90400 -38.01800 -57.13300 1.000 68.46849 241 ARG B N 1
ATOM 7820 C CA . ARG D 1 241 ? -41.57000 -38.22300 -57.67400 1.000 62.61507 241 ARG B CA 1
ATOM 7821 C C . ARG D 1 241 ? -40.87600 -39.38800 -56.98800 1.000 66.61680 241 ARG B C 1
ATOM 7822 O O . ARG D 1 241 ? -41.03600 -39.58300 -55.77700 1.000 61.06133 241 ARG B O 1
ATOM 7830 N N . PRO D 1 242 ? -40.10600 -40.15800 -57.75400 1.000 80.92700 242 PRO B N 1
ATOM 7831 C CA . PRO D 1 242 ? -39.43300 -41.33100 -57.18600 1.000 69.72823 242 PRO B CA 1
ATOM 7832 C C . PRO D 1 242 ? -38.31700 -40.94800 -56.22500 1.000 69.90609 242 PRO B C 1
ATOM 7833 O O . PRO D 1 242 ? -37.60600 -39.96200 -56.42800 1.000 77.84895 242 PRO B O 1
ATOM 7837 N N . THR D 1 243 ? -38.17800 -41.74000 -55.16400 1.000 67.25383 243 THR B N 1
ATOM 7838 C CA . THR D 1 243 ? -37.05600 -41.64400 -54.24200 1.000 58.75135 243 THR B CA 1
ATOM 7839 C C . THR D 1 243 ? -36.46700 -43.03700 -54.06900 1.000 49.79797 243 THR B C 1
ATOM 7840 O O . THR D 1 243 ? -37.13000 -44.04300 -54.32700 1.000 51.25966 243 THR B O 1
ATOM 7844 N N . LEU D 1 244 ? -35.21000 -43.09300 -53.63100 1.000 51.42743 244 LEU B N 1
ATOM 7845 C CA . LEU D 1 244 ? -34.53400 -44.38500 -53.53700 1.000 50.37660 244 LEU B CA 1
ATOM 7846 C C . LEU D 1 244 ? -35.21400 -45.37400 -52.59900 1.000 52.25913 244 LEU B C 1
ATOM 7847 O O . LEU D 1 244 ? -35.30800 -46.55900 -52.96700 1.000 64.54580 244 LEU B O 1
ATOM 7852 N N . PRO D 1 245 ? -35.68200 -44.99200 -51.40500 1.000 58.68451 245 PRO B N 1
ATOM 7853 C CA . PRO D 1 245 ? -36.40500 -45.96600 -50.56900 1.000 54.59355 245 PRO B CA 1
ATOM 7854 C C . PRO D 1 245 ? -37.55800 -46.64700 -51.28600 1.000 55.44498 245 PRO B C 1
ATOM 7855 O O . PRO D 1 245 ? -37.69400 -47.87500 -51.21500 1.000 56.94645 245 PRO B O 1
ATOM 7859 N N . VAL D 1 246 ? -38.38400 -45.87800 -51.99600 1.000 54.81798 246 VAL B N 1
ATOM 7860 C CA . VAL D 1 246 ? -39.47700 -46.46900 -52.76100 1.000 55.88067 246 VAL B CA 1
ATOM 7861 C C . VAL D 1 246 ? -38.93500 -47.37700 -53.85700 1.000 56.03536 246 VAL B C 1
ATOM 7862 O O . VAL D 1 246 ? -39.44800 -48.48100 -54.08100 1.000 57.56819 246 VAL B O 1
ATOM 7866 N N . LEU D 1 247 ? -37.88100 -46.93400 -54.54600 1.000 54.55652 247 LEU B N 1
ATOM 7867 C CA . LEU D 1 247 ? -37.33600 -47.71200 -55.65500 1.000 60.12860 247 LEU B CA 1
ATOM 7868 C C . LEU D 1 247 ? -36.74900 -49.03100 -55.17600 1.000 61.04111 247 LEU B C 1
ATOM 7869 O O . LEU D 1 247 ? -36.95800 -50.07400 -55.80600 1.000 67.72594 247 LEU B O 1
ATOM 7874 N N . LEU D 1 248 ? -36.01000 -49.01000 -54.06800 1.000 59.25098 248 LEU B N 1
ATOM 7875 C CA . LEU D 1 248 ? -35.44600 -50.25000 -53.55500 1.000 58.83054 248 LEU B CA 1
ATOM 7876 C C . LEU D 1 248 ? -36.52800 -51.15700 -52.98800 1.000 73.17391 248 LEU B C 1
ATOM 7877 O O . LEU D 1 248 ? -36.41100 -52.38500 -53.07100 1.000 83.03207 248 LEU B O 1
ATOM 7882 N N . ALA D 1 249 ? -37.58400 -50.57700 -52.41000 1.000 64.48198 249 ALA B N 1
ATOM 7883 C CA . ALA D 1 249 ? -38.74000 -51.37800 -52.02400 1.000 67.67691 249 ALA B CA 1
ATOM 7884 C C . ALA D 1 249 ? -39.34500 -52.07300 -53.23700 1.000 72.83501 249 ALA B C 1
ATOM 7885 O O . ALA D 1 249 ? -39.78000 -53.22700 -53.15000 1.000 72.32781 249 ALA B O 1
ATOM 7887 N N . HIS D 1 250 ? -39.37900 -51.38200 -54.37900 1.000 73.00279 250 HIS B N 1
ATOM 7888 C CA . HIS D 1 250 ? -39.88200 -51.98600 -55.60900 1.000 75.71795 250 HIS B CA 1
ATOM 7889 C C . HIS D 1 250 ? -39.06100 -53.21300 -55.99700 1.000 85.41597 250 HIS B C 1
ATOM 7890 O O . HIS D 1 250 ? -39.61900 -54.23700 -56.41000 1.000 93.51869 250 HIS B O 1
ATOM 7897 N N . GLU D 1 251 ? -37.73100 -53.12100 -55.88100 1.000 97.80386 251 GLU B N 1
ATOM 7898 C CA . GLU D 1 251 ? -36.85600 -54.20900 -56.31700 1.000 93.55471 251 GLU B CA 1
ATOM 7899 C C . GLU D 1 251 ? -37.12700 -55.49600 -55.54800 1.000 93.38125 251 GLU B C 1
ATOM 7900 O O . GLU D 1 251 ? -37.06400 -56.59200 -56.11800 1.000 98.51666 251 GLU B O 1
ATOM 7906 N N . ARG D 1 252 ? -37.41400 -55.38900 -54.25000 1.000 74.62094 252 ARG B N 1
ATOM 7907 C CA . ARG D 1 252 ? -37.57600 -56.57800 -53.42600 1.000 75.35455 252 ARG B CA 1
ATOM 7908 C C . ARG D 1 252 ? -38.94600 -57.21100 -53.56700 1.000 77.15686 252 ARG B C 1
ATOM 7909 O O . ARG D 1 252 ? -39.10100 -58.38900 -53.23600 1.000 80.63680 252 ARG B O 1
ATOM 7917 N N . ALA D 1 253 ? -39.90000 -56.49000 -54.03100 1.000 84.27583 253 ALA B N 1
ATOM 7918 C CA . ALA D 1 253 ? -41.28500 -56.90200 -53.89700 1.000 85.08084 253 ALA B CA 1
ATOM 7919 C C . ALA D 1 253 ? -41.71400 -57.82000 -55.03700 1.000 84.67575 253 ALA B C 1
ATOM 7920 O O . ALA D 1 253 ? -41.22400 -57.69900 -56.16300 1.000 88.59496 253 ALA B O 1
ATOM 7922 N N . PRO D 1 254 ? -42.62600 -58.74800 -54.76000 1.000 85.02554 254 PRO B N 1
ATOM 7923 C CA . PRO D 1 254 ? -43.25500 -59.51100 -55.84100 1.000 86.57200 254 PRO B CA 1
ATOM 7924 C C . PRO D 1 254 ? -44.14900 -58.61400 -56.68100 1.000 98.47349 254 PRO B C 1
ATOM 7925 O O . PRO D 1 254 ? -44.54100 -57.52200 -56.26200 1.000 101.94134 254 PRO B O 1
ATOM 7929 N N . ARG D 1 255 ? -44.46700 -59.09900 -57.88900 1.000 98.73002 255 ARG B N 1
ATOM 7930 C CA . ARG D 1 255 ? -45.26500 -58.31900 -58.83600 1.000 102.45665 255 ARG B CA 1
ATOM 7931 C C . ARG D 1 255 ? -46.50500 -57.73700 -58.17500 1.000 103.41566 255 ARG B C 1
ATOM 7932 O O . ARG D 1 255 ? -46.90400 -56.60500 -58.47100 1.000 102.84310 255 ARG B O 1
ATOM 7940 N N . GLU D 1 256 ? -47.14100 -58.51200 -57.29400 1.000 100.66788 256 GLU B N 1
ATOM 7941 C CA . GLU D 1 256 ? -48.33500 -58.04300 -56.59700 1.000 102.44837 256 GLU B CA 1
ATOM 7942 C C . GLU D 1 256 ? -48.05900 -56.74800 -55.84800 1.000 97.50310 256 GLU B C 1
ATOM 7943 O O . GLU D 1 256 ? -48.88900 -55.83000 -55.84400 1.000 91.99320 256 GLU B O 1
ATOM 7949 N N . GLN D 1 257 ? -46.89500 -56.65600 -55.21200 1.000 98.43226 257 GLN B N 1
ATOM 7950 C CA . GLN D 1 257 ? -46.54400 -55.47900 -54.43100 1.000 94.89192 257 GLN B CA 1
ATOM 7951 C C . GLN D 1 257 ? -45.93100 -54.37600 -55.28400 1.000 108.47092 257 GLN B C 1
ATOM 7952 O O . GLN D 1 257 ? -46.02100 -53.19800 -54.92100 1.000 104.33860 257 GLN B O 1
ATOM 7958 N N . GLN D 1 258 ? -45.29300 -54.73900 -56.40000 1.000 152.04119 258 GLN B N 1
ATOM 7959 C CA . GLN D 1 258 ? -44.82200 -53.73500 -57.34900 1.000 151.87709 258 GLN B CA 1
ATOM 7960 C C . GLN D 1 258 ? -45.98900 -52.94400 -57.92100 1.000 147.31907 258 GLN B C 1
ATOM 7961 O O . GLN D 1 258 ? -45.93200 -51.71400 -58.03000 1.000 149.65543 258 GLN B O 1
ATOM 7967 N N . LEU D 1 259 ? -47.05400 -53.65100 -58.30700 1.000 105.59993 259 LEU B N 1
ATOM 7968 C CA . LEU D 1 259 ? -48.24100 -53.00700 -58.85600 1.000 87.97222 259 LEU B CA 1
ATOM 7969 C C . LEU D 1 259 ? -48.81300 -51.97100 -57.89700 1.000 81.23805 259 LEU B C 1
ATOM 7970 O O . LEU D 1 259 ? -49.27200 -50.90800 -58.32900 1.000 75.17325 259 LEU B O 1
ATOM 7975 N N . ARG D 1 260 ? -48.79200 -52.25700 -56.59200 1.000 81.99252 260 ARG B N 1
ATOM 7976 C CA . ARG D 1 260 ? -49.27200 -51.27900 -55.62000 1.000 74.44783 260 ARG B CA 1
ATOM 7977 C C . ARG D 1 260 ? -48.38000 -50.04400 -55.58000 1.000 75.87037 260 ARG B C 1
ATOM 7978 O O . ARG D 1 260 ? -48.88100 -48.91400 -55.55700 1.000 78.23886 260 ARG B O 1
ATOM 7986 N N . ILE D 1 261 ? -47.05900 -50.23800 -55.58600 1.000 86.04850 261 ILE B N 1
ATOM 7987 C CA . ILE D 1 261 ? -46.12600 -49.11100 -55.57100 1.000 74.93283 261 ILE B CA 1
ATOM 7988 C C . ILE D 1 261 ? -46.33300 -48.21600 -56.78700 1.000 65.80340 261 ILE B C 1
ATOM 7989 O O . ILE D 1 261 ? -46.27200 -46.98400 -56.68700 1.000 63.97394 261 ILE B O 1
ATOM 7994 N N . GLU D 1 262 ? -46.60600 -48.81700 -57.94600 1.000 74.87616 262 GLU B N 1
ATOM 7995 C CA . GLU D 1 262 ? -46.67700 -48.04500 -59.18200 1.000 68.36183 262 GLU B CA 1
ATOM 7996 C C . GLU D 1 262 ? -47.95000 -47.21100 -59.24600 1.000 62.34207 262 GLU B C 1
ATOM 7997 O O . GLU D 1 262 ? -47.92800 -46.06700 -59.71600 1.000 69.20998 262 GLU B O 1
ATOM 8003 N N . ARG D 1 263 ? -49.06700 -47.76100 -58.76900 1.000 66.21968 263 ARG B N 1
ATOM 8004 C CA . ARG D 1 263 ? -50.32600 -47.02800 -58.80300 1.000 66.72920 263 ARG B CA 1
ATOM 8005 C C . ARG D 1 263 ? -50.31600 -45.82500 -57.87400 1.000 64.90837 263 ARG B C 1
ATOM 8006 O O . ARG D 1 263 ? -51.03100 -44.84800 -58.12300 1.000 69.42091 263 ARG B O 1
ATOM 8014 N N . LEU D 1 264 ? -49.52300 -45.86900 -56.80500 1.000 63.14187 264 LEU B N 1
ATOM 8015 C CA . LEU D 1 264 ? -49.49600 -44.73800 -55.88800 1.000 66.03346 264 LEU B CA 1
ATOM 8016 C C . LEU D 1 264 ? -48.70900 -43.57000 -56.46200 1.000 71.20257 264 LEU B C 1
ATOM 8017 O O . LEU D 1 264 ? -49.14000 -42.41700 -56.34600 1.000 79.71202 264 LEU B O 1
ATOM 8022 N N . LEU D 1 265 ? -47.55000 -43.84000 -57.06700 1.000 69.16210 265 LEU B N 1
ATOM 8023 C CA . LEU D 1 265 ? -46.86500 -42.78400 -57.79900 1.000 60.36768 265 LEU B CA 1
ATOM 8024 C C . LEU D 1 265 ? -47.74800 -42.26100 -58.91500 1.000 64.55188 265 LEU B C 1
ATOM 8025 O O . LEU D 1 265 ? -47.85100 -41.04700 -59.11900 1.000 68.99360 265 LEU B O 1
ATOM 8030 N N . ALA D 1 266 ? -48.39300 -43.16500 -59.64400 1.000 60.78206 266 ALA B N 1
ATOM 8031 C CA . ALA D 1 266 ? -49.34600 -42.79300 -60.67500 1.000 59.83854 266 ALA B CA 1
ATOM 8032 C C . ALA D 1 266 ? -50.56600 -42.10900 -60.06200 1.000 61.70186 266 ALA B C 1
ATOM 8033 O O . ALA D 1 266 ? -50.53800 -40.92000 -59.74500 1.000 60.21203 266 ALA B O 1
ATOM 8035 N N . ALA D 1 273 ? -52.52900 -34.93000 -50.66900 1.000 88.11515 273 ALA B N 1
ATOM 8036 C CA . ALA D 1 273 ? -52.49500 -34.95100 -49.20900 1.000 86.00147 273 ALA B CA 1
ATOM 8037 C C . ALA D 1 273 ? -52.96400 -36.28700 -48.65100 1.000 88.33335 273 ALA B C 1
ATOM 8038 O O . ALA D 1 273 ? -52.27400 -36.91000 -47.83500 1.000 88.14356 273 ALA B O 1
ATOM 8040 N N . GLU D 1 274 ? -54.14000 -36.74700 -49.08000 1.000 89.27652 274 GLU B N 1
ATOM 8041 C CA . GLU D 1 274 ? -54.61800 -38.04000 -48.60700 1.000 86.71832 274 GLU B CA 1
ATOM 8042 C C . GLU D 1 274 ? -53.75500 -39.17300 -49.13800 1.000 85.58304 274 GLU B C 1
ATOM 8043 O O . GLU D 1 274 ? -53.41800 -40.10200 -48.39600 1.000 78.62093 274 GLU B O 1
ATOM 8049 N N . ARG D 1 275 ? -53.37900 -39.11000 -50.41200 1.000 82.86632 275 ARG B N 1
ATOM 8050 C CA . ARG D 1 275 ? -52.49500 -40.12000 -50.96800 1.000 80.49902 275 ARG B CA 1
ATOM 8051 C C . ARG D 1 275 ? -51.07800 -39.90800 -50.44600 1.000 79.27552 275 ARG B C 1
ATOM 8052 O O . ARG D 1 275 ? -50.37100 -40.86500 -50.13500 1.000 83.29029 275 ARG B O 1
ATOM 8060 N N . LYS D 1 277 ? -50.53700 -39.14900 -46.88400 1.000 82.22844 277 LYS B N 1
ATOM 8061 C CA . LYS D 1 277 ? -50.61200 -40.10600 -45.78500 1.000 85.04697 277 LYS B CA 1
ATOM 8062 C C . LYS D 1 277 ? -50.85200 -41.52900 -46.23800 1.000 82.34955 277 LYS B C 1
ATOM 8063 O O . LYS D 1 277 ? -50.46500 -42.46900 -45.54600 1.000 88.11543 277 LYS B O 1
ATOM 8069 N N . ALA D 1 278 ? -51.48400 -41.70500 -47.39600 1.000 81.00998 278 ALA B N 1
ATOM 8070 C CA . ALA D 1 278 ? -51.61200 -43.05700 -47.91700 1.000 81.95799 278 ALA B CA 1
ATOM 8071 C C . ALA D 1 278 ? -50.24200 -43.62300 -48.25600 1.000 86.46287 278 ALA B C 1
ATOM 8072 O O . ALA D 1 278 ? -49.82300 -44.63200 -47.67900 1.000 85.32503 278 ALA B O 1
ATOM 8074 N N . MET D 1 279 ? -49.47600 -42.90500 -49.08400 1.000 81.50708 279 MET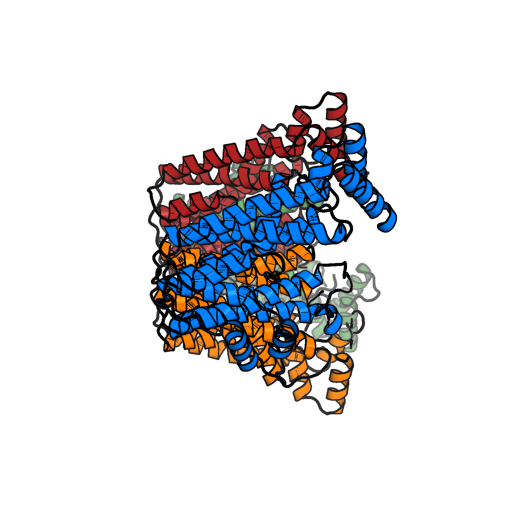 B N 1
ATOM 8075 C CA . MET D 1 279 ? -48.19500 -43.42800 -49.55300 1.000 79.19709 279 MET B CA 1
ATOM 8076 C C . MET D 1 279 ? -47.28900 -43.79900 -48.39100 1.000 77.47734 279 MET B C 1
ATOM 8077 O O . MET D 1 279 ? -46.57500 -44.80800 -48.44600 1.000 75.76392 279 MET B O 1
ATOM 8082 N N . ALA D 1 280 ? -47.32400 -43.00800 -47.32000 1.000 76.45245 280 ALA B N 1
ATOM 8083 C CA . ALA D 1 280 ? -46.52800 -43.33000 -46.14400 1.000 79.06006 280 ALA B CA 1
ATOM 8084 C C . ALA D 1 280 ? -46.91300 -44.69000 -45.57500 1.000 81.50220 280 ALA B C 1
ATOM 8085 O O . ALA D 1 280 ? -46.04300 -45.47500 -45.17900 1.000 78.77609 280 ALA B O 1
ATOM 8087 N N . ASP D 1 281 ? -48.21500 -44.99200 -45.54500 1.000 72.56878 281 ASP B N 1
ATOM 8088 C CA . ASP D 1 281 ? -48.67100 -46.26900 -45.00200 1.000 81.34244 281 ASP B CA 1
ATOM 8089 C C . ASP D 1 281 ? -48.15400 -47.44900 -45.82000 1.000 80.72137 281 ASP B C 1
ATOM 8090 O O . ASP D 1 281 ? -47.69800 -48.44900 -45.25400 1.000 82.90690 281 ASP B O 1
ATOM 8095 N N . LEU D 1 282 ? -48.21200 -47.35700 -47.15300 1.000 81.40701 282 LEU B N 1
ATOM 8096 C CA . LEU D 1 282 ? -47.75800 -48.47100 -47.97800 1.000 80.97162 282 LEU B CA 1
ATOM 8097 C C . LEU D 1 282 ? -46.23900 -48.56800 -48.02800 1.000 86.36472 282 LEU B C 1
ATOM 8098 O O . LEU D 1 282 ? -45.70100 -49.68000 -48.09700 1.000 80.65452 282 LEU B O 1
ATOM 8103 N N . VAL D 1 283 ? -45.53200 -47.43500 -47.98200 1.000 76.95078 283 VAL B N 1
ATOM 8104 C CA . VAL D 1 283 ? -44.07800 -47.47500 -47.83800 1.000 75.51284 283 VAL B CA 1
ATOM 8105 C C . VAL D 1 283 ? -43.69000 -48.19800 -46.55600 1.000 85.62831 283 VAL B C 1
ATOM 8106 O O . VAL D 1 283 ? -42.89000 -49.14200 -46.56900 1.000 90.90268 283 VAL B O 1
ATOM 8110 N N . GLY D 1 284 ? -44.25000 -47.76100 -45.42600 1.000 79.00290 284 GLY B N 1
ATOM 8111 C CA . GLY D 1 284 ? -43.92500 -48.40200 -44.16500 1.000 89.19913 284 GLY B CA 1
ATOM 8112 C C . GLY D 1 284 ? -44.33700 -49.85800 -44.14200 1.000 93.20142 284 GLY B C 1
ATOM 8113 O O . GLY D 1 284 ? -43.64400 -50.70100 -43.56800 1.000 105.49278 284 GLY B O 1
ATOM 8114 N N . ALA D 1 285 ? -45.46600 -50.17600 -44.77500 1.000 83.30014 285 ALA B N 1
ATOM 8115 C CA . ALA D 1 285 ? -45.89800 -51.56300 -44.84300 1.000 95.83390 285 ALA B CA 1
ATOM 8116 C C . ALA D 1 285 ? -44.92400 -52.42500 -45.63200 1.000 97.96143 285 ALA B C 1
ATOM 8117 O O . ALA D 1 285 ? -44.89800 -53.64500 -45.43800 1.000 101.14394 285 ALA B O 1
ATOM 8119 N N . TYR D 1 286 ? -44.12900 -51.83100 -46.51800 1.000 97.04124 286 TYR B N 1
ATOM 8120 C CA . TYR D 1 286 ? -43.24000 -52.61400 -47.36300 1.000 105.39245 286 TYR B CA 1
ATOM 8121 C C . TYR D 1 286 ? -41.81000 -52.09500 -47.32700 1.000 110.75627 286 TYR B C 1
ATOM 8122 O O . TYR D 1 286 ? -41.11200 -52.07300 -48.34600 1.000 109.58623 286 TYR B O 1
ATOM 8131 N N . ASP D 1 287 ? -41.36400 -51.64900 -46.14900 1.000 99.16211 287 ASP B N 1
ATOM 8132 C CA . ASP D 1 287 ? -39.93600 -51.49000 -45.85200 1.000 89.88970 287 ASP B CA 1
ATOM 8133 C C . ASP D 1 287 ? -39.23700 -50.53700 -46.82200 1.000 73.23164 287 ASP B C 1
ATOM 8134 O O . ASP D 1 287 ? -38.09500 -50.76100 -47.22800 1.000 71.50596 287 ASP B O 1
ATOM 8139 N N . GLY D 1 288 ? -39.92700 -49.47000 -47.22300 1.000 81.22606 288 GLY B N 1
ATOM 8140 C CA . GLY D 1 288 ? -39.29400 -48.51300 -48.11700 1.000 73.23454 288 GLY B CA 1
ATOM 8141 C C . GLY D 1 288 ? -38.09700 -47.82000 -47.48900 1.000 64.90721 288 GLY B C 1
ATOM 8142 O O . GLY D 1 288 ? -36.99300 -47.84600 -48.03500 1.000 62.56589 288 GLY B O 1
ATOM 8143 N N . ALA D 1 289 ? -38.29000 -47.25600 -46.29300 1.000 74.05150 289 ALA B N 1
ATOM 8144 C CA . ALA D 1 289 ? -37.27900 -46.40000 -45.66800 1.000 65.44825 289 ALA B CA 1
ATOM 8145 C C . ALA D 1 289 ? -35.95700 -47.12800 -45.44000 1.000 59.74945 289 ALA B C 1
ATOM 8146 O O . ALA D 1 289 ? -34.89400 -46.64800 -45.84900 1.000 57.12955 289 ALA B O 1
ATOM 8148 N N . GLN D 1 290 ? -36.00600 -48.27700 -44.76500 1.000 67.83692 290 GLN B N 1
ATOM 8149 C CA . GLN D 1 290 ? -34.80300 -49.03400 -44.41900 1.000 70.09989 290 GLN B CA 1
ATOM 8150 C C . GLN D 1 290 ? -33.84800 -49.22000 -45.59400 1.000 65.60681 290 GLN B C 1
ATOM 8151 O O . GLN D 1 290 ? -32.62800 -49.11600 -45.43200 1.000 65.19760 290 GLN B O 1
ATOM 8157 N N . ALA D 1 291 ? -34.38500 -49.49700 -46.78200 1.000 65.86388 291 ALA B N 1
ATOM 8158 C CA . ALA D 1 291 ? -33.56300 -49.95200 -47.90200 1.000 71.45387 291 ALA B CA 1
ATOM 8159 C C . ALA D 1 291 ? -32.45400 -48.96800 -48.27900 1.000 67.22070 291 ALA B C 1
ATOM 8160 O O . ALA D 1 291 ? -31.31600 -49.37800 -48.53700 1.000 67.19162 291 ALA B O 1
ATOM 8162 N N . ALA D 1 292 ? -32.75900 -47.67100 -48.32400 1.000 66.98322 292 ALA B N 1
ATOM 8163 C CA . ALA D 1 292 ? -31.82800 -46.70100 -48.89900 1.000 53.77563 292 ALA B CA 1
ATOM 8164 C C . ALA D 1 292 ? -30.60900 -46.40300 -48.02900 1.000 60.56118 292 ALA B C 1
ATOM 8165 O O . ALA D 1 292 ? -29.59600 -45.93700 -48.56200 1.000 52.41733 292 ALA B O 1
ATOM 8167 N N . ARG D 1 293 ? -30.67500 -46.65400 -46.71900 1.000 63.23438 293 ARG B N 1
ATOM 8168 C CA . ARG D 1 293 ? -29.58600 -46.25100 -45.83000 1.000 56.41668 293 ARG B CA 1
ATOM 8169 C C . ARG D 1 293 ? -28.26200 -46.90500 -46.21000 1.000 63.02732 293 ARG B C 1
ATOM 8170 O O . ARG D 1 293 ? -27.22800 -46.23200 -46.29100 1.000 67.11879 293 ARG B O 1
ATOM 8178 N N . GLU D 1 294 ? -28.27200 -48.21400 -46.46000 1.000 55.69150 294 GLU B N 1
ATOM 8179 C CA . GLU D 1 294 ? -27.02300 -48.89100 -46.79400 1.000 56.10673 294 GLU B CA 1
ATOM 8180 C C . GLU D 1 294 ? -26.44700 -48.38900 -48.10900 1.000 59.13945 294 GLU B C 1
ATOM 8181 O O . GLU D 1 294 ? -25.22500 -48.25800 -48.24100 1.000 62.53252 294 GLU B O 1
ATOM 8187 N N . VAL D 1 295 ? -27.30200 -48.07600 -49.08100 1.000 60.18168 295 VAL B N 1
ATOM 8188 C CA . VAL D 1 295 ? -26.80400 -47.48700 -50.31900 1.000 57.47813 295 VAL B CA 1
ATOM 8189 C C . VAL D 1 295 ? -26.08300 -46.18500 -50.01500 1.000 55.06095 295 VAL B C 1
ATOM 8190 O O . VAL D 1 295 ? -25.00300 -45.91400 -50.55300 1.000 64.09405 295 VAL B O 1
ATOM 8194 N N . SER D 1 296 ? -26.66600 -45.36600 -49.13700 1.000 53.08767 296 SER B N 1
ATOM 8195 C CA . SER D 1 296 ? -26.04800 -44.09700 -48.76900 1.000 56.24495 296 SER B CA 1
ATOM 8196 C C . SER D 1 296 ? -24.65700 -44.32000 -48.19300 1.000 59.52246 296 SER B C 1
ATOM 8197 O O . SER D 1 296 ? -23.72300 -43.56300 -48.48500 1.000 60.15060 296 SER B O 1
ATOM 8200 N N . HIS D 1 297 ? -24.50300 -45.35400 -47.36700 1.000 61.14528 297 HIS B N 1
ATOM 8201 C CA . HIS D 1 297 ? -23.21200 -45.60100 -46.74300 1.000 63.56989 297 HIS B CA 1
ATOM 8202 C C . HIS D 1 297 ? -22.18300 -46.08000 -47.76000 1.000 62.20178 297 HIS B C 1
ATOM 8203 O O . HIS D 1 297 ? -20.98900 -45.79500 -47.61100 1.000 64.43384 297 HIS B O 1
ATOM 8210 N N . ARG D 1 298 ? -22.62000 -46.80000 -48.79700 1.000 55.87699 298 ARG B N 1
ATOM 8211 C CA . ARG D 1 298 ? -21.67900 -47.26300 -49.81100 1.000 52.92864 298 ARG B CA 1
ATOM 8212 C C . ARG D 1 298 ? -21.00800 -46.08900 -50.51500 1.000 62.61685 298 ARG B C 1
ATOM 8213 O O . ARG D 1 298 ? -19.78800 -46.08700 -50.72300 1.000 65.00215 298 ARG B O 1
ATOM 8221 N N . HIS D 1 299 ? -21.79100 -45.07200 -50.87600 1.000 62.28877 299 HIS B N 1
ATOM 8222 C CA . HIS D 1 299 ? -21.24400 -43.90300 -51.55300 1.000 53.60599 299 HIS B CA 1
ATOM 8223 C C . HIS D 1 299 ? -20.41800 -43.03900 -50.61000 1.000 54.02640 299 HIS B C 1
ATOM 8224 O O . HIS D 1 299 ? -19.47100 -42.37600 -51.04900 1.000 58.80491 299 HIS B O 1
ATOM 8231 N N . VAL D 1 300 ? -20.76100 -43.03100 -49.32000 1.000 51.17262 300 VAL B N 1
ATOM 8232 C CA . VAL D 1 300 ? -19.94200 -42.33500 -48.33100 1.000 54.20421 300 VAL B CA 1
ATOM 8233 C C . VAL D 1 300 ? -18.51400 -42.86100 -48.35500 1.000 57.40061 300 VAL B C 1
ATOM 8234 O O . VAL D 1 300 ? -17.54800 -42.09400 -48.25200 1.000 55.33166 300 VAL B O 1
ATOM 8238 N N . GLN D 1 301 ? -18.35600 -44.17800 -48.48900 1.000 54.83277 301 GLN B N 1
ATOM 8239 C CA . GLN D 1 301 ? -17.02200 -44.76500 -48.54200 1.000 56.35525 301 GLN B CA 1
ATOM 8240 C C . GLN D 1 301 ? -16.28500 -44.36200 -49.81600 1.000 57.70487 301 GLN B C 1
ATOM 8241 O O . GLN D 1 301 ? -15.09800 -44.01700 -49.76700 1.000 58.09631 301 GLN B O 1
ATOM 8247 N N . LEU D 1 302 ? -16.97100 -44.37800 -50.96300 1.000 57.40731 302 LEU B N 1
ATOM 8248 C CA . LEU D 1 302 ? -16.31700 -43.99500 -52.21000 1.000 50.10511 302 LEU B CA 1
ATOM 8249 C C . LEU D 1 302 ? -15.87800 -42.53800 -52.19900 1.000 55.79778 302 LEU B C 1
ATOM 8250 O O . LEU D 1 302 ? -14.85200 -42.19800 -52.79800 1.000 64.49356 302 LEU B O 1
ATOM 8255 N N . ALA D 1 303 ? -16.63300 -41.66600 -51.53300 1.000 51.12566 303 ALA B N 1
ATOM 8256 C CA . ALA D 1 303 ? -16.22300 -40.26800 -51.45000 1.000 53.44307 303 ALA B CA 1
ATOM 8257 C C . ALA D 1 303 ? -14.97400 -40.11300 -50.59300 1.000 58.10350 303 ALA B C 1
ATOM 8258 O O . ALA D 1 303 ? -14.07100 -39.33700 -50.93300 1.000 64.66226 303 ALA B O 1
ATOM 8260 N N . THR D 1 304 ? -14.90500 -40.83500 -49.47400 1.000 57.64146 304 THR B N 1
ATOM 8261 C CA . THR D 1 304 ? -13.71400 -40.77100 -48.63300 1.000 60.04859 304 THR B CA 1
ATOM 8262 C C . THR D 1 304 ? -12.52600 -41.42400 -49.32600 1.000 58.80466 304 THR B C 1
ATOM 8263 O O . THR D 1 304 ? -11.38700 -40.96500 -49.18300 1.000 60.51594 304 THR B O 1
ATOM 8267 N N . ARG D 1 305 ? -12.77600 -42.49700 -50.08100 1.000 52.20307 305 ARG B N 1
ATOM 8268 C CA . ARG D 1 305 ? -11.71300 -43.11900 -50.86400 1.000 54.99424 305 ARG B CA 1
ATOM 8269 C C . ARG D 1 305 ? -11.11800 -42.13100 -51.85800 1.000 61.42303 305 ARG B C 1
ATOM 8270 O O . ARG D 1 305 ? -9.89400 -42.06400 -52.02500 1.000 61.73362 305 ARG B O 1
ATOM 8278 N N . ALA D 1 306 ? -11.97300 -41.34900 -52.52200 1.000 57.01481 306 ALA B N 1
ATOM 8279 C CA . ALA D 1 306 ? -11.49900 -40.39200 -53.51600 1.000 54.30178 306 ALA B CA 1
ATOM 8280 C C . ALA D 1 306 ? -10.56200 -39.36400 -52.90000 1.000 56.60964 306 ALA B C 1
ATOM 8281 O O . ALA D 1 306 ? -9.56900 -38.96600 -53.52000 1.000 60.93097 306 ALA B O 1
ATOM 8283 N N . LEU D 1 307 ? -10.85700 -38.93000 -51.67500 1.000 55.19472 307 LEU B N 1
ATOM 8284 C CA . LEU D 1 307 ? -10.05100 -37.89100 -51.04600 1.000 59.32540 307 LEU B CA 1
ATOM 8285 C C . LEU D 1 307 ? -8.62900 -38.35300 -50.78300 1.000 63.75094 307 LEU B C 1
ATOM 8286 O O . LEU D 1 307 ? -7.71000 -37.52900 -50.73700 1.000 61.44245 307 LEU B O 1
ATOM 8291 N N . GLN D 1 308 ? -8.42300 -39.66000 -50.61700 1.000 66.85973 308 GLN B N 1
ATOM 8292 C CA . GLN D 1 308 ? -7.09500 -40.15700 -50.28500 1.000 69.84160 308 GLN B CA 1
ATOM 8293 C C . GLN D 1 308 ? -6.09400 -39.91700 -51.40300 1.000 69.17487 308 GLN B C 1
ATOM 8294 O O . GLN D 1 308 ? -4.88600 -39.92300 -51.14900 1.000 80.98310 308 GLN B O 1
ATOM 8300 N N . THR D 1 309 ? -6.56800 -39.69600 -52.62800 1.000 58.91485 309 THR B N 1
ATOM 8301 C CA . THR D 1 309 ? -5.66400 -39.34300 -53.71200 1.000 56.20731 309 THR B CA 1
ATOM 8302 C C . THR D 1 309 ? -4.95700 -38.02800 -53.41400 1.000 59.37898 309 THR B C 1
ATOM 8303 O O . THR D 1 309 ? -3.80300 -37.82700 -53.81600 1.000 59.58605 309 THR B O 1
ATOM 8307 N N . LEU D 1 310 ? -5.62600 -37.14100 -52.68700 1.000 61.02084 310 LEU B N 1
ATOM 8308 C CA . LEU D 1 310 ? -5.06200 -35.86100 -52.31800 1.000 51.71117 310 LEU B CA 1
ATOM 8309 C C . LEU D 1 310 ? -3.96500 -36.04600 -51.27300 1.000 52.44959 310 LEU B C 1
ATOM 8310 O O . LEU D 1 310 ? -3.93200 -37.05200 -50.56100 1.000 58.33555 310 LEU B O 1
ATOM 8315 N N . PRO D 1 311 ? -3.04200 -35.08700 -51.17100 1.000 52.74977 311 PRO B N 1
ATOM 8316 C CA . PRO D 1 311 ? -2.03300 -35.16900 -50.12300 1.000 54.73901 311 PRO B CA 1
ATOM 8317 C C . PRO D 1 311 ? -2.65500 -34.91900 -48.76700 1.000 58.72404 311 PRO B C 1
ATOM 8318 O O . PRO D 1 311 ? -3.64800 -34.17800 -48.64500 1.000 67.57607 311 PRO B O 1
ATOM 8322 N N . PRO D 1 312 ? -2.12300 -35.52800 -47.71100 1.000 57.21599 312 PRO B N 1
ATOM 8323 C CA . PRO D 1 312 ? -2.61800 -35.24600 -46.36300 1.000 58.62205 312 PRO B CA 1
ATOM 8324 C C . PRO D 1 312 ? -2.47000 -33.77700 -45.99900 1.000 62.63859 312 PRO B C 1
ATOM 8325 O O . PRO D 1 312 ? -1.45300 -33.14000 -46.28400 1.000 62.59970 312 PRO B O 1
ATOM 8329 N N . SER D 1 313 ? -3.50700 -33.25200 -45.36200 1.000 63.00390 313 SER B N 1
ATOM 8330 C CA . SER D 1 313 ? -3.58200 -31.86000 -44.94600 1.000 59.11459 313 SER B CA 1
ATOM 8331 C C . SER D 1 313 ? -4.82000 -31.70200 -44.07300 1.000 60.12048 313 SER B C 1
ATOM 8332 O O . SER D 1 313 ? -5.72000 -32.54500 -44.12000 1.000 60.01369 313 SER B O 1
ATOM 8335 N N . PRO D 1 314 ? -4.88800 -30.63800 -43.27000 1.000 59.68097 314 PRO B N 1
ATOM 8336 C CA . PRO D 1 314 ? -6.13500 -30.37700 -42.53500 1.000 58.27219 314 PRO B CA 1
ATOM 8337 C C . PRO D 1 314 ? -7.30400 -30.10000 -43.45800 1.000 55.09777 314 PRO B C 1
ATOM 8338 O O . PRO D 1 314 ? -8.45700 -30.34600 -43.08500 1.000 59.52676 314 PRO B O 1
ATOM 8342 N N . HIS D 1 315 ? -7.03600 -29.59800 -44.66300 1.000 53.80997 315 HIS B N 1
ATOM 8343 C CA . HIS D 1 315 ? -8.11000 -29.37500 -45.62200 1.000 46.24506 315 HIS B CA 1
ATOM 8344 C C . HIS D 1 315 ? -8.71700 -30.69300 -46.07600 1.000 51.28991 315 HIS B C 1
ATOM 8345 O O . HIS D 1 315 ? -9.94200 -30.81600 -46.17600 1.000 51.88776 315 HIS B O 1
ATOM 8352 N N . ARG D 1 316 ? -7.87500 -31.69100 -46.35700 1.000 50.11526 316 ARG B N 1
ATOM 8353 C CA . ARG D 1 316 ? -8.38900 -32.99400 -46.76300 1.000 47.94009 316 ARG B CA 1
ATOM 8354 C C . ARG D 1 316 ? -9.18400 -33.64900 -45.64100 1.000 60.94315 316 ARG B C 1
ATOM 8355 O O . ARG D 1 316 ? -10.18500 -34.32900 -45.89600 1.000 67.40260 316 ARG B O 1
ATOM 8363 N N . ASP D 1 317 ? -8.74900 -33.46200 -44.39200 1.000 55.02962 317 ASP B N 1
ATOM 8364 C CA . ASP D 1 317 ? -9.51100 -33.96700 -43.25400 1.000 58.40122 317 ASP B CA 1
ATOM 8365 C C . ASP D 1 317 ? -10.89600 -33.33400 -43.18200 1.000 53.63438 317 ASP B C 1
ATOM 8366 O O . ASP D 1 317 ? -11.88600 -34.02300 -42.90800 1.000 55.94274 317 ASP B O 1
ATOM 8371 N N . ALA D 1 318 ? -10.98300 -32.02300 -43.41800 1.000 53.18098 318 ALA B N 1
ATOM 8372 C CA . ALA D 1 318 ? -12.27100 -31.33800 -43.34900 1.000 55.16876 318 ALA B CA 1
ATOM 8373 C C . ALA D 1 318 ? -13.25800 -31.89100 -44.36900 1.000 55.36194 318 ALA B C 1
ATOM 8374 O O . ALA D 1 318 ? -14.46100 -31.97600 -44.09800 1.000 61.75003 318 ALA B O 1
ATOM 8376 N N . LEU D 1 319 ? -12.76700 -32.27500 -45.54600 1.000 45.00228 319 LEU B N 1
ATOM 8377 C CA . LEU D 1 319 ? -13.63500 -32.83600 -46.57700 1.000 45.74537 319 LEU B CA 1
ATOM 8378 C C . LEU D 1 319 ? -14.14100 -34.23100 -46.21800 1.000 55.06333 319 LEU B C 1
ATOM 8379 O O . LEU D 1 319 ? -15.27500 -34.58800 -46.55400 1.000 55.41238 319 LEU B O 1
ATOM 8384 N N . GLU D 1 320 ? -13.31600 -35.03500 -45.54300 1.000 74.26722 320 GLU B N 1
ATOM 8385 C CA . GLU D 1 320 ? -13.67600 -36.42600 -45.26500 1.000 80.19165 320 GLU B CA 1
ATOM 8386 C C . GLU D 1 320 ? -14.88600 -36.55000 -44.34300 1.000 83.45159 320 GLU B C 1
ATOM 8387 O O . GLU D 1 320 ? -15.74800 -37.41300 -44.55300 1.000 78.46397 320 GLU B O 1
ATOM 8393 N N . ASP D 1 321 ? -14.97200 -35.70000 -43.32100 1.000 61.50714 321 ASP B N 1
ATOM 8394 C CA . ASP D 1 321 ? -16.06100 -35.81100 -42.35500 1.000 56.61398 321 ASP B CA 1
ATOM 8395 C C . ASP D 1 321 ? -17.41300 -35.45900 -42.96100 1.000 59.51510 321 ASP B C 1
ATOM 8396 O O . ASP D 1 321 ? -18.44500 -35.93800 -42.48000 1.000 56.57110 321 ASP B O 1
ATOM 8401 N N . LEU D 1 322 ? -17.43200 -34.64300 -44.01400 1.000 61.08358 322 LEU B N 1
ATOM 8402 C CA . LEU D 1 322 ? -18.69300 -34.22500 -44.61400 1.000 49.85129 322 LEU B CA 1
ATOM 8403 C C . LEU D 1 322 ? -19.48300 -35.37900 -45.21200 1.000 56.92283 322 LEU B C 1
ATOM 8404 O O . LEU D 1 322 ? -20.63200 -35.16900 -45.61200 1.000 51.66174 322 LEU B O 1
ATOM 8409 N N . THR D 1 323 ? -18.91700 -36.58600 -45.27800 1.000 60.22563 323 THR B N 1
ATOM 8410 C CA . THR D 1 323 ? -19.69300 -37.71600 -45.77500 1.000 57.56999 323 THR B CA 1
ATOM 8411 C C . THR D 1 323 ? -20.69400 -38.21900 -44.74100 1.000 52.20793 323 THR B C 1
ATOM 8412 O O . THR D 1 323 ? -21.87100 -38.42600 -45.05800 1.000 48.60380 323 THR B O 1
ATOM 8416 N N . VAL D 1 324 ? -20.25300 -38.42900 -43.50900 1.000 53.35705 324 VAL B N 1
ATOM 8417 C CA . VAL D 1 324 ? -21.21600 -38.66700 -42.43000 1.000 54.06665 324 VAL B CA 1
ATOM 8418 C C . VAL D 1 324 ? -22.02500 -37.39300 -42.23000 1.000 53.19158 324 VAL B C 1
ATOM 8419 O O . VAL D 1 324 ? -21.44300 -36.29700 -42.29100 1.000 62.66593 324 VAL B O 1
ATOM 8423 N N . PRO D 1 325 ? -23.36000 -37.46900 -42.10300 1.000 47.27518 325 PRO B N 1
ATOM 8424 C CA . PRO D 1 325 ? -24.18400 -36.24900 -42.01000 1.000 48.12285 325 PRO B CA 1
ATOM 8425 C C . PRO D 1 325 ? -23.51000 -35.11000 -41.25700 1.000 63.23699 325 PRO B C 1
ATOM 8426 O O . PRO D 1 325 ? -23.82800 -34.82600 -40.09900 1.000 69.56835 325 PRO B O 1
ATOM 8430 N N . GLY D 1 326 ? -22.55200 -34.46300 -41.92800 1.000 74.67024 326 GLY B N 1
ATOM 8431 C CA . GLY D 1 326 ? -21.71500 -33.47800 -41.26700 1.000 79.38316 326 GLY B CA 1
ATOM 8432 C C . GLY D 1 326 ? -22.43300 -32.19900 -40.90500 1.000 89.39623 326 GLY B C 1
ATOM 8433 O O . GLY D 1 326 ? -22.02000 -31.50300 -39.97700 1.000 99.48912 326 GLY B O 1
ATOM 8434 N N . ARG D 1 327 ? -23.46000 -31.83000 -41.65800 1.000 65.52281 327 ARG B N 1
ATOM 8435 C CA . ARG D 1 327 ? -24.29900 -30.70000 -41.28200 1.000 68.29097 327 ARG B CA 1
ATOM 8436 C C . ARG D 1 327 ? -25.71800 -31.19500 -40.97700 1.000 64.00760 327 ARG B C 1
ATOM 8437 O O . ARG D 1 327 ? -26.04400 -32.36800 -41.16600 1.000 64.63162 327 ARG B O 1
ATOM 8445 N N . LEU D 1 328 ? -26.57000 -30.28800 -40.50800 1.000 56.99560 328 LEU B N 1
ATOM 8446 C CA . LEU D 1 328 ? -27.89100 -30.66100 -40.01000 1.000 58.83680 328 LEU B CA 1
ATOM 8447 C C . LEU D 1 328 ? -28.83200 -31.04700 -41.15300 1.000 67.50358 328 LEU B C 1
ATOM 8448 O O . LEU D 1 328 ? -28.46300 -31.05500 -42.32800 1.000 68.35480 328 LEU B O 1
ATOM 8453 N N . VAL D 1 329 ? -30.08100 -31.37200 -40.79300 1.000 68.58842 329 VAL B N 1
ATOM 8454 C CA . VAL D 1 329 ? -31.14700 -31.41000 -41.78700 1.000 46.98071 329 VAL B CA 1
ATOM 8455 C C . VAL D 1 329 ? -31.32200 -30.01800 -42.35600 1.000 69.39462 329 VAL B C 1
ATOM 8456 O O . VAL D 1 329 ? -31.82500 -29.84800 -43.47300 1.000 74.22793 329 VAL B O 1
ATOM 8460 N N . LEU D 1 330 ? -30.88800 -29.00700 -41.59700 1.000 79.18374 330 LEU B N 1
ATOM 8461 C CA . LEU D 1 330 ? -30.94900 -27.62800 -42.05000 1.000 62.34543 330 LEU B CA 1
ATOM 8462 C C . LEU D 1 330 ? -30.22800 -27.46200 -43.37300 1.000 65.72174 330 LEU B C 1
ATOM 8463 O O . LEU D 1 330 ? -30.55300 -26.55500 -44.14300 1.000 93.32539 330 LEU B O 1
ATOM 8468 N N . GLU D 1 331 ? -29.25300 -28.32700 -43.65700 1.000 64.49873 331 GLU B N 1
ATOM 8469 C CA . GLU D 1 331 ? -28.60200 -28.29700 -44.96100 1.000 70.78155 331 GLU B CA 1
ATOM 8470 C C . GLU D 1 331 ? -29.59000 -28.67400 -46.05700 1.000 77.31421 331 GLU B C 1
ATOM 8471 O O . GLU D 1 331 ? -29.64600 -28.02400 -47.10700 1.000 75.89116 331 GLU B O 1
ATOM 8477 N N . HIS D 1 332 ? -30.42000 -29.69300 -45.80700 1.000 64.02270 332 HIS B N 1
ATOM 8478 C CA . HIS D 1 332 ? -31.44400 -30.06900 -46.77500 1.000 65.50135 332 HIS B CA 1
ATOM 8479 C C . HIS D 1 332 ? -32.56100 -29.03700 -46.81800 1.000 68.43407 332 HIS B C 1
ATOM 8480 O O . HIS D 1 332 ? -33.18500 -28.83500 -47.86700 1.000 63.92057 332 HIS B O 1
ATOM 8487 N N . HIS D 1 333 ? -32.82200 -28.37900 -45.68800 1.000 70.57051 333 HIS B N 1
ATOM 8488 C CA . HIS D 1 333 ? -33.67300 -27.19800 -45.69400 1.000 63.55076 333 HIS B CA 1
ATOM 8489 C C . HIS D 1 333 ? -32.98600 -26.01700 -46.36700 1.000 72.14630 333 HIS B C 1
ATOM 8490 O O . HIS D 1 333 ? -33.65500 -25.18700 -46.98800 1.000 72.74221 333 HIS B O 1
ATOM 8497 N N . HIS D 1 334 ? -31.65900 -25.91200 -46.25100 1.000 79.24945 334 HIS B N 1
ATOM 8498 C CA . HIS D 1 334 ? -30.96800 -24.81800 -46.92700 1.000 61.63137 334 HIS B CA 1
ATOM 8499 C C . HIS D 1 334 ? -30.90300 -25.06800 -48.42400 1.000 48.54380 334 HIS B C 1
ATOM 8500 O O . HIS D 1 334 ? -31.05000 -24.13100 -49.21400 1.000 74.27547 334 HIS B O 1
#